Protein 3PPI (pdb70)

Sequence (1023 aa):
TIKQFEGASAIVSGGAGGLGEATVRRLHADGLGVVIADLAAEKGKALADELGNRAEFVSTNVTSEDSVLAAIEEAANQLGRLRYAVVAHGGFGVAQQRRIIVQRDGSPADDMGGFTKTIDLYLNGTYNVARLVAASIAAAEPRENGERGALVLTASIAGYEGQIGQTAYAAAKAGVIGLTIAAARDLSSAGIRVNTIAPGTMKTPIMESVGEEALAKFAANIPFPKRLGTPDEFADAAAFLLTNGYINGEVMRLDGAQRFTPKTIKQFEGASAIVSGGAGGLGEATVRRLHADGLGVVIADLAAEKGKALADELGNNRAEFVSTNVTSEDSVLAAIEEAANQLGRLRYAVVAHGGFGVAQRIIVQRDGSPADMGGFTKTIDLYLNGTYNVARLVAASIAAAEPRENGERGALVLTASIAGYEGQIGQTAYAAAKAGVIGLTIAAARDDLSSAGIRVNTIAPGTMKTPIMESVGEEALAKFAANIPFPKRLGTPDEFADAAAFLLTNGYINGEVMRLDGAQRFTPKTIKQFEGASAIVSGGAGGLGEATVRRLHADGLGVVIADLAAEKGKALADELGNRAEFVSTNVTSEDSVLAAIEEAANQLGRLRYAVVAHGGVAQRIVQRDGSSPADDMGGFTKTIDLYLNGTYNVARLVAASIAAAEPRENGERGALVLTASIAGYEGQIGQTAYAAAKAGVIGLTIAAARDLSSAGIRVNTIAPGTMKTPIMEEEALAKFAANIPFPKRLGTPDEFADAAAFLLTNGYINGEVMRLDGAQRFTPKTIKQFEGASAIVSGGAGGLGEATVRRLHADGLGVVIADLAAEKGKALADELGNRAEFVSTNVTSEDSVLAAIEEAANQLGRLRYAVVAHGGFGVAQQRIIVQRDGSPADDMGGFTKTIDLYLNGTYNVARLVAASIAAAEPRENGERGALVLTASIAGYEGQIGQTAYAAAKAGVIGLTIAAARDLSSAGIRVNTIAPGTMKTPIMESALAKFAANIPFPKRLGTPDEFADAAAFLLTNGYINGEVMRLDGAQRFTPK

B-factor: mean 21.84, std 10.0, range [6.29, 64.95]

Structure (mmCIF, N/CA/C/O backbone):
data_3PPI
#
_entry.id   3PPI
#
_cell.length_a   118.810
_cell.length_b   161.150
_cell.length_c   65.570
_cell.angle_alpha   90.00
_cell.angle_beta   90.00
_cell.angle_gamma   90.00
#
_symmetry.space_group_name_H-M   'P 21 21 2'
#
loop_
_entity.id
_entity.type
_entity.pdbx_description
1 polymer '3-hydroxyacyl-CoA dehydrogenase type-2'
2 non-polymer 'MAGNESIUM ION'
3 non-polymer GLYCEROL
4 water water
#
loop_
_atom_site.group_PDB
_atom_site.id
_atom_site.type_symbol
_atom_site.label_atom_id
_atom_site.label_alt_id
_atom_site.label_comp_id
_atom_site.label_asym_id
_atom_site.label_entity_id
_atom_site.label_seq_id
_atom_site.pdbx_PDB_ins_code
_atom_site.Cartn_x
_atom_site.Cartn_y
_atom_site.Cartn_z
_atom_site.occupancy
_atom_site.B_iso_or_equiv
_atom_site.auth_seq_id
_atom_site.auth_comp_id
_atom_site.auth_asym_id
_atom_site.auth_atom_id
_atom_site.pdbx_PDB_model_num
ATOM 1 N N . THR A 1 24 ? 8.072 -37.474 -4.654 1.00 48.97 2 THR A N 1
ATOM 2 C CA . THR A 1 24 ? 8.949 -36.276 -4.639 1.00 48.21 2 THR A CA 1
ATOM 3 C C . THR A 1 24 ? 10.331 -36.665 -5.129 1.00 47.44 2 THR A C 1
ATOM 4 O O . THR A 1 24 ? 10.885 -37.681 -4.709 1.00 48.20 2 THR A O 1
ATOM 8 N N . ILE A 1 25 ? 10.894 -35.844 -6.003 1.00 46.08 3 ILE A N 1
ATOM 9 C CA . ILE A 1 25 ? 12.200 -36.139 -6.563 1.00 45.12 3 ILE A CA 1
ATOM 10 C C . ILE A 1 25 ? 13.268 -35.946 -5.488 1.00 44.39 3 ILE A C 1
ATOM 11 O O . ILE A 1 25 ? 13.110 -35.129 -4.588 1.00 44.81 3 ILE A O 1
ATOM 16 N N . LYS A 1 26 ? 14.339 -36.721 -5.575 1.00 43.38 4 LYS A N 1
ATOM 17 C CA . LYS A 1 26 ? 15.376 -36.736 -4.539 1.00 43.01 4 LYS A CA 1
ATOM 18 C C . LYS A 1 26 ? 15.957 -35.337 -4.238 1.00 41.43 4 LYS A C 1
ATOM 19 O O . LYS A 1 26 ? 16.158 -34.990 -3.073 1.00 42.14 4 LYS A O 1
ATOM 21 N N . GLN A 1 27 ? 16.204 -34.537 -5.276 1.00 38.90 5 GLN A N 1
ATOM 22 C CA . GLN A 1 27 ? 16.704 -33.169 -5.086 1.00 37.38 5 GLN A CA 1
ATOM 23 C C . GLN A 1 27 ? 15.828 -32.384 -4.084 1.00 35.79 5 GLN A C 1
ATOM 24 O O . GLN A 1 27 ? 16.340 -31.605 -3.284 1.00 36.23 5 GLN A O 1
ATOM 30 N N . PHE A 1 28 ? 14.515 -32.595 -4.123 1.00 33.40 6 PHE A N 1
ATOM 31 C CA . PHE A 1 28 ? 13.583 -31.740 -3.387 1.00 31.61 6 PHE A CA 1
ATOM 32 C C . PHE A 1 28 ? 13.138 -32.259 -2.020 1.00 31.88 6 PHE A C 1
ATOM 33 O O . PHE A 1 28 ? 12.456 -31.539 -1.292 1.00 31.56 6 PHE A O 1
ATOM 41 N N . GLU A 1 29 ? 13.525 -33.481 -1.663 1.00 31.45 7 GLU A N 1
ATOM 42 C CA . GLU A 1 29 ? 13.107 -34.075 -0.390 1.00 32.13 7 GLU A CA 1
ATOM 43 C C . GLU A 1 29 ? 13.555 -33.199 0.785 1.00 31.47 7 GLU A C 1
ATOM 44 O O . GLU A 1 29 ? 14.724 -32.840 0.904 1.00 31.36 7 GLU A O 1
ATOM 46 N N . GLY A 1 30 ? 12.596 -32.802 1.605 1.00 31.22 8 GLY A N 1
ATOM 47 C CA . GLY A 1 30 ? 12.870 -32.018 2.811 1.00 31.14 8 GLY A CA 1
ATOM 48 C C . GLY A 1 30 ? 13.201 -30.554 2.554 1.00 29.40 8 GLY A C 1
ATOM 49 O O . GLY A 1 30 ? 13.507 -29.823 3.482 1.00 29.29 8 GLY A O 1
ATOM 50 N N . ALA A 1 31 ? 13.105 -30.116 1.308 1.00 27.43 9 ALA A N 1
ATOM 51 C CA . ALA A 1 31 ? 13.575 -28.776 0.931 1.00 26.58 9 ALA A CA 1
ATOM 52 C C . ALA A 1 31 ? 12.432 -27.782 0.725 1.00 26.30 9 ALA A C 1
ATOM 53 O O . ALA A 1 31 ? 11.270 -28.165 0.535 1.00 26.57 9 ALA A O 1
ATOM 55 N N . SER A 1 32 ? 12.790 -26.500 0.767 1.00 25.58 10 SER A N 1
ATOM 56 C CA . SER A 1 32 ? 11.865 -25.415 0.480 1.00 24.77 10 SER A CA 1
ATOM 57 C C . SER A 1 32 ? 12.474 -24.402 -0.488 1.00 23.43 10 SER A C 1
ATOM 58 O O . SER A 1 32 ? 13.697 -24.373 -0.709 1.00 21.68 10 SER A O 1
ATOM 61 N N . ALA A 1 33 ? 11.595 -23.572 -1.043 1.00 22.70 11 ALA A N 1
ATOM 62 C CA . ALA A 1 33 ? 11.938 -22.609 -2.074 1.00 21.74 11 ALA A CA 1
ATOM 63 C C . ALA A 1 33 ? 11.176 -21.308 -1.836 1.00 22.32 11 ALA A C 1
ATOM 64 O O . ALA A 1 33 ? 10.089 -21.312 -1.240 1.00 23.54 11 ALA A O 1
ATOM 66 N N . ILE A 1 34 ? 11.757 -20.203 -2.288 1.00 22.29 12 ILE A N 1
ATOM 67 C CA . ILE A 1 34 ? 11.084 -18.894 -2.310 1.00 22.49 12 ILE A CA 1
ATOM 68 C C . ILE A 1 34 ? 10.931 -18.468 -3.768 1.00 21.54 12 ILE A C 1
ATOM 69 O O . ILE A 1 34 ? 11.892 -18.535 -4.544 1.00 21.37 12 ILE A O 1
ATOM 74 N N . VAL A 1 35 ? 9.741 -18.027 -4.150 1.00 21.13 13 VAL A N 1
ATOM 75 C CA . VAL A 1 35 ? 9.547 -17.461 -5.480 1.00 20.12 13 VAL A CA 1
ATOM 76 C C . VAL A 1 35 ? 9.134 -16.015 -5.346 1.00 20.54 13 VAL A C 1
ATOM 77 O O . VAL A 1 35 ? 8.047 -15.731 -4.816 1.00 21.09 13 VAL A O 1
ATOM 81 N N . SER A 1 36 ? 10.001 -15.096 -5.780 1.00 20.33 14 SER A N 1
ATOM 82 C CA . SER A 1 36 ? 9.633 -13.677 -5.817 1.00 21.08 14 SER A CA 1
ATOM 83 C C . SER A 1 36 ? 8.689 -13.460 -6.995 1.00 21.25 14 SER A C 1
ATOM 84 O O . SER A 1 36 ? 8.788 -14.134 -8.008 1.00 21.28 14 SER A O 1
ATOM 87 N N . GLY A 1 37 ? 7.740 -12.541 -6.843 1.00 22.40 15 GLY A N 1
ATOM 88 C CA . GLY A 1 37 ? 6.627 -12.415 -7.785 1.00 22.24 15 GLY A CA 1
ATOM 89 C C . GLY A 1 37 ? 5.719 -13.636 -7.832 1.00 22.99 15 GLY A C 1
ATOM 90 O O . GLY A 1 37 ? 5.059 -13.890 -8.848 1.00 23.54 15 GLY A O 1
ATOM 91 N N . GLY A 1 38 ? 5.648 -14.379 -6.729 1.00 23.27 16 GLY A N 1
ATOM 92 C CA . GLY A 1 38 ? 4.966 -15.670 -6.716 1.00 23.98 16 GLY A CA 1
ATOM 93 C C . GLY A 1 38 ? 3.448 -15.618 -6.791 1.00 25.00 16 GLY A C 1
ATOM 94 O O . GLY A 1 38 ? 2.821 -16.632 -7.042 1.00 25.42 16 GLY A O 1
ATOM 95 N N . ALA A 1 39 ? 2.860 -14.439 -6.597 1.00 26.05 17 ALA A N 1
ATOM 96 C CA . ALA A 1 39 ? 1.404 -14.288 -6.522 1.00 27.67 17 ALA A CA 1
ATOM 97 C C . ALA A 1 39 ? 0.706 -14.301 -7.872 1.00 27.84 17 ALA A C 1
ATOM 98 O O . ALA A 1 39 ? -0.492 -14.492 -7.918 1.00 30.18 17 ALA A O 1
ATOM 100 N N . GLY A 1 40 ? 1.429 -14.092 -8.963 1.00 26.58 18 GLY A N 1
ATOM 101 C CA . GLY A 1 40 ? 0.809 -14.136 -10.285 1.00 25.84 18 GLY A CA 1
ATOM 102 C C . GLY A 1 40 ? 1.782 -14.387 -11.420 1.00 23.88 18 GLY A C 1
ATOM 103 O O . GLY A 1 40 ? 2.980 -14.404 -11.221 1.00 22.77 18 GLY A O 1
ATOM 104 N N . GLY A 1 41 ? 1.237 -14.604 -12.611 1.00 23.33 19 GLY A N 1
ATOM 105 C CA . GLY A 1 41 ? 2.016 -14.685 -13.833 1.00 22.03 19 GLY A CA 1
ATOM 106 C C . GLY A 1 41 ? 3.047 -15.800 -13.808 1.00 21.15 19 GLY A C 1
ATOM 107 O O . GLY A 1 41 ? 2.745 -16.932 -13.437 1.00 20.86 19 GLY A O 1
ATOM 108 N N . LEU A 1 42 ? 4.273 -15.465 -14.188 1.00 20.09 20 LEU A N 1
ATOM 109 C CA . LEU A 1 42 ? 5.334 -16.449 -14.281 1.00 19.53 20 LEU A CA 1
ATOM 110 C C . LEU A 1 42 ? 5.641 -17.050 -12.908 1.00 19.82 20 LEU A C 1
ATOM 111 O O . LEU A 1 42 ? 5.868 -18.244 -12.777 1.00 19.34 20 LEU A O 1
ATOM 116 N N . GLY A 1 43 ? 5.673 -16.197 -11.890 1.00 20.61 21 GLY A N 1
ATOM 117 C CA . GLY A 1 43 ? 5.957 -16.637 -10.530 1.00 21.05 21 GLY A CA 1
ATOM 118 C C . GLY A 1 43 ? 4.914 -17.598 -9.983 1.00 21.47 21 GLY A C 1
ATOM 119 O O . GLY A 1 43 ? 5.264 -18.588 -9.352 1.00 21.33 21 GLY A O 1
ATOM 120 N N . GLU A 1 44 ? 3.635 -17.313 -10.224 1.00 21.96 22 GLU A N 1
ATOM 121 C CA . GLU A 1 44 ? 2.574 -18.222 -9.795 1.00 22.64 22 GLU A CA 1
ATOM 122 C C . GLU A 1 44 ? 2.763 -19.609 -10.410 1.00 22.06 22 GLU A C 1
ATOM 123 O O . GLU A 1 44 ? 2.658 -20.623 -9.710 1.00 23.03 22 GLU A O 1
ATOM 129 N N . ALA A 1 45 ? 3.044 -19.662 -11.707 1.00 20.78 23 ALA A N 1
ATOM 130 C CA . ALA A 1 45 ? 3.198 -20.955 -12.378 1.00 20.30 23 ALA A CA 1
ATOM 131 C C . ALA A 1 45 ? 4.393 -21.727 -11.785 1.00 19.62 23 ALA A C 1
ATOM 132 O O . ALA A 1 45 ? 4.358 -22.960 -11.636 1.00 19.40 23 ALA A O 1
ATOM 134 N N . THR A 1 46 ? 5.433 -20.987 -11.420 1.00 18.11 24 THR A N 1
ATOM 135 C CA . THR A 1 46 ? 6.614 -21.573 -10.800 1.00 18.14 24 THR A CA 1
ATOM 136 C C . THR A 1 46 ? 6.246 -22.128 -9.429 1.00 19.14 24 THR A C 1
ATOM 137 O O . THR A 1 46 ? 6.568 -23.265 -9.124 1.00 19.46 24 THR A O 1
ATOM 141 N N . VAL A 1 47 ? 5.536 -21.337 -8.626 1.00 19.98 25 VAL A N 1
ATOM 142 C CA . VAL A 1 47 ? 5.066 -21.816 -7.328 1.00 20.99 25 VAL A CA 1
ATOM 143 C C . VAL A 1 47 ? 4.271 -23.126 -7.467 1.00 21.87 25 VAL A C 1
ATOM 144 O O . VAL A 1 47 ? 4.562 -24.115 -6.777 1.00 22.48 25 VAL A O 1
ATOM 148 N N . ARG A 1 48 ? 3.284 -23.126 -8.358 1.00 22.52 26 ARG A N 1
ATOM 149 C CA . ARG A 1 48 ? 2.434 -24.298 -8.561 1.00 23.55 26 ARG A CA 1
ATOM 150 C C . ARG A 1 48 ? 3.280 -25.522 -8.940 1.00 23.12 26 ARG A C 1
ATOM 151 O O . ARG A 1 48 ? 3.065 -26.613 -8.420 1.00 23.72 26 ARG A O 1
ATOM 159 N N . ARG A 1 49 ? 4.230 -25.328 -9.847 1.00 22.16 27 ARG A N 1
ATOM 160 C CA . ARG A 1 49 ? 5.110 -26.405 -10.311 1.00 21.89 27 ARG A CA 1
ATOM 161 C C . ARG A 1 49 ? 6.004 -26.928 -9.193 1.00 21.99 27 ARG A C 1
ATOM 162 O O . ARG A 1 49 ? 6.100 -28.132 -8.983 1.00 21.43 27 ARG A O 1
ATOM 170 N N . LEU A 1 50 ? 6.690 -26.026 -8.499 1.00 22.02 28 LEU A N 1
ATOM 171 C CA . LEU A 1 50 ? 7.610 -26.464 -7.449 1.00 22.60 28 LEU A CA 1
ATOM 172 C C . LEU A 1 50 ? 6.853 -27.140 -6.295 1.00 24.44 28 LEU A C 1
ATOM 173 O O . LEU A 1 50 ? 7.322 -28.129 -5.744 1.00 25.03 28 LEU A O 1
ATOM 178 N N . HIS A 1 51 ? 5.671 -26.622 -5.966 1.00 25.67 29 HIS A N 1
ATOM 179 C CA . HIS A 1 51 ? 4.816 -27.216 -4.948 1.00 26.83 29 HIS A CA 1
ATOM 180 C C . HIS A 1 51 ? 4.370 -28.635 -5.354 1.00 27.69 29 HIS A C 1
ATOM 181 O O . HIS A 1 51 ? 4.467 -29.572 -4.559 1.00 28.02 29 HIS A O 1
ATOM 188 N N . ALA A 1 52 ? 3.901 -28.793 -6.593 1.00 27.48 30 ALA A N 1
ATOM 189 C CA . ALA A 1 52 ? 3.535 -30.113 -7.117 1.00 28.12 30 ALA A CA 1
ATOM 190 C C . ALA A 1 52 ? 4.722 -31.089 -7.148 1.00 27.93 30 ALA A C 1
ATOM 191 O O . ALA A 1 52 ? 4.536 -32.288 -6.990 1.00 27.02 30 ALA A O 1
ATOM 193 N N . ASP A 1 53 ? 5.937 -30.570 -7.337 1.00 27.34 31 ASP A N 1
ATOM 194 C CA . ASP A 1 53 ? 7.140 -31.420 -7.335 1.00 27.46 31 ASP A CA 1
ATOM 195 C C . ASP A 1 53 ? 7.654 -31.798 -5.947 1.00 27.69 31 ASP A C 1
ATOM 196 O O . ASP A 1 53 ? 8.677 -32.485 -5.839 1.00 28.15 31 ASP A O 1
ATOM 201 N N . GLY A 1 54 ? 6.991 -31.327 -4.901 1.00 27.94 32 GLY A N 1
ATOM 202 C CA . GLY A 1 54 ? 7.297 -31.772 -3.543 1.00 28.75 32 GLY A CA 1
ATOM 203 C C . GLY A 1 54 ? 7.998 -30.759 -2.656 1.00 28.26 32 GLY A C 1
ATOM 204 O O . GLY A 1 54 ? 8.298 -31.066 -1.510 1.00 29.02 32 GLY A O 1
ATOM 205 N N . LEU A 1 55 ? 8.262 -29.555 -3.168 1.00 26.95 33 LEU A N 1
ATOM 206 C CA . LEU A 1 55 ? 8.901 -28.501 -2.351 1.00 26.74 33 LEU A CA 1
ATOM 207 C C . LEU A 1 55 ? 7.883 -27.757 -1.489 1.00 26.97 33 LEU A C 1
ATOM 208 O O . LEU A 1 55 ? 6.739 -27.581 -1.886 1.00 27.15 33 LEU A O 1
ATOM 213 N N . GLY A 1 56 ? 8.310 -27.327 -0.307 1.00 27.41 34 GLY A N 1
ATOM 214 C CA . GLY A 1 56 ? 7.588 -26.299 0.438 1.00 27.29 34 GLY A CA 1
ATOM 215 C C . GLY A 1 56 ? 7.940 -24.996 -0.261 1.00 26.30 34 GLY A C 1
ATOM 216 O O . GLY A 1 56 ? 9.092 -24.812 -0.653 1.00 25.58 34 GLY A O 1
ATOM 217 N N . VAL A 1 57 ? 6.964 -24.105 -0.446 1.00 26.16 35 VAL A N 1
ATOM 218 C CA . VAL A 1 57 ? 7.173 -22.879 -1.213 1.00 25.40 35 VAL A CA 1
ATOM 219 C C . VAL A 1 57 ? 6.663 -21.631 -0.503 1.00 26.37 35 VAL A C 1
ATOM 220 O O . VAL A 1 57 ? 5.549 -21.612 0.040 1.00 27.63 35 VAL A O 1
ATOM 224 N N . VAL A 1 58 ? 7.491 -20.588 -0.497 1.00 26.05 36 VAL A N 1
ATOM 225 C CA . VAL A 1 58 ? 7.081 -19.287 -0.014 1.00 25.91 36 VAL A CA 1
ATOM 226 C C . VAL A 1 58 ? 6.755 -18.413 -1.211 1.00 25.48 36 VAL A C 1
ATOM 227 O O . VAL A 1 58 ? 7.573 -18.253 -2.119 1.00 24.16 36 VAL A O 1
ATOM 231 N N . ILE A 1 59 ? 5.524 -17.911 -1.230 1.00 26.17 37 ILE A N 1
ATOM 232 C CA . ILE A 1 59 ? 5.064 -16.972 -2.228 1.00 26.14 37 ILE A CA 1
ATOM 233 C C . ILE A 1 59 ? 5.458 -15.588 -1.711 1.00 26.48 37 ILE A C 1
ATOM 234 O O . ILE A 1 59 ? 4.842 -15.083 -0.782 1.00 27.92 37 ILE A O 1
ATOM 239 N N . ALA A 1 60 ? 6.516 -15.023 -2.278 1.00 25.72 38 ALA A N 1
ATOM 240 C CA . ALA A 1 60 ? 7.062 -13.736 -1.866 1.00 26.12 38 ALA A CA 1
ATOM 241 C C . ALA A 1 60 ? 6.588 -12.676 -2.838 1.00 26.21 38 ALA A C 1
ATOM 242 O O . ALA A 1 60 ? 7.073 -12.597 -3.971 1.00 25.74 38 ALA A O 1
ATOM 244 N N . ASP A 1 61 ? 5.640 -11.860 -2.402 1.00 27.09 39 ASP A N 1
ATOM 245 C CA . ASP A 1 61 ? 5.015 -10.890 -3.284 1.00 27.76 39 ASP A CA 1
ATOM 246 C C . ASP A 1 61 ? 4.386 -9.763 -2.453 1.00 29.03 39 ASP A C 1
ATOM 247 O O . ASP A 1 61 ? 4.181 -9.924 -1.253 1.00 29.45 39 ASP A O 1
ATOM 252 N N . LEU A 1 62 ? 4.109 -8.625 -3.089 1.00 29.84 40 LEU A N 1
ATOM 253 C CA . LEU A 1 62 ? 3.378 -7.534 -2.446 1.00 31.63 40 LEU A CA 1
ATOM 254 C C . LEU A 1 62 ? 1.867 -7.638 -2.693 1.00 32.62 40 LEU A C 1
ATOM 255 O O . LEU A 1 62 ? 1.087 -7.010 -1.987 1.00 33.12 40 LEU A O 1
ATOM 260 N N . ALA A 1 63 ? 1.461 -8.423 -3.693 1.00 32.73 41 ALA A N 1
ATOM 261 C CA . ALA A 1 63 ? 0.035 -8.665 -3.977 1.00 33.61 41 ALA A CA 1
ATOM 262 C C . ALA A 1 63 ? -0.577 -9.594 -2.930 1.00 35.02 41 ALA A C 1
ATOM 263 O O . ALA A 1 63 ? -0.639 -10.818 -3.126 1.00 34.57 41 ALA A O 1
ATOM 265 N N . ALA A 1 64 ? -1.038 -9.002 -1.825 1.00 36.28 42 ALA A N 1
ATOM 266 C CA . ALA A 1 64 ? -1.479 -9.749 -0.640 1.00 37.67 42 ALA A CA 1
ATOM 267 C C . ALA A 1 64 ? -2.703 -10.655 -0.851 1.00 38.91 42 ALA A C 1
ATOM 268 O O . ALA A 1 64 ? -2.717 -11.793 -0.368 1.00 39.71 42 ALA A O 1
ATOM 270 N N . GLU A 1 65 ? -3.713 -10.174 -1.573 1.00 39.76 43 GLU A N 1
ATOM 271 C CA . GLU A 1 65 ? -4.962 -10.938 -1.773 1.00 40.62 43 GLU A CA 1
ATOM 272 C C . GLU A 1 65 ? -4.732 -12.129 -2.712 1.00 39.91 43 GLU A C 1
ATOM 273 O O . GLU A 1 65 ? -5.113 -13.258 -2.406 1.00 40.29 43 GLU A O 1
ATOM 275 N N . LYS A 1 66 ? -4.103 -11.871 -3.852 1.00 39.12 44 LYS A N 1
ATOM 276 C CA . LYS A 1 66 ? -3.743 -12.942 -4.779 1.00 38.42 44 LYS A CA 1
ATOM 277 C C . LYS A 1 66 ? -2.800 -13.973 -4.148 1.00 37.05 44 LYS A C 1
ATOM 278 O O . LYS A 1 66 ? -3.008 -15.181 -4.292 1.00 36.39 44 LYS A O 1
ATOM 284 N N . GLY A 1 67 ? -1.773 -13.484 -3.455 1.00 35.78 45 GLY A N 1
ATOM 285 C CA . GLY A 1 67 ? -0.787 -14.340 -2.794 1.00 34.82 45 GLY A CA 1
ATOM 286 C C . GLY A 1 67 ? -1.376 -15.222 -1.708 1.00 35.57 45 GLY A C 1
ATOM 287 O O . GLY A 1 67 ? -1.070 -16.420 -1.651 1.00 34.74 45 GLY A O 1
ATOM 288 N N . LYS A 1 68 ? -2.229 -14.638 -0.854 1.00 35.83 46 LYS A N 1
ATOM 289 C CA . LYS A 1 68 ? -2.873 -15.388 0.226 1.00 36.92 46 LYS A CA 1
ATOM 290 C C . LYS A 1 68 ? -3.812 -16.430 -0.354 1.00 36.96 46 LYS A C 1
ATOM 291 O O . LYS A 1 68 ? -3.866 -17.560 0.128 1.00 37.47 46 LYS A O 1
ATOM 293 N N . ALA A 1 69 ? -4.559 -16.025 -1.380 1.00 36.73 47 ALA A N 1
ATOM 294 C CA . ALA A 1 69 ? -5.477 -16.911 -2.095 1.00 36.76 47 ALA A CA 1
ATOM 295 C C . ALA A 1 69 ? -4.732 -18.114 -2.676 1.00 35.48 47 ALA A C 1
ATOM 296 O O . ALA A 1 69 ? -5.178 -19.245 -2.549 1.00 35.60 47 ALA A O 1
ATOM 298 N N . LEU A 1 70 ? -3.587 -17.865 -3.305 1.00 33.81 48 LEU A N 1
ATOM 299 C CA . LEU A 1 70 ? -2.796 -18.949 -3.874 1.00 32.69 48 LEU A CA 1
ATOM 300 C C . LEU A 1 70 ? -2.254 -19.875 -2.781 1.00 32.96 48 LEU A C 1
ATOM 301 O O . LEU A 1 70 ? -2.287 -21.096 -2.927 1.00 31.99 48 LEU A O 1
ATOM 306 N N . ALA A 1 71 ? -1.747 -19.294 -1.698 1.00 33.41 49 ALA A N 1
ATOM 307 C CA . ALA A 1 71 ? -1.236 -20.087 -0.579 1.00 34.36 49 ALA A CA 1
ATOM 308 C C . ALA A 1 71 ? -2.337 -20.954 0.056 1.00 36.09 49 ALA A C 1
ATOM 309 O O . ALA A 1 71 ? -2.098 -22.123 0.406 1.00 35.74 49 ALA A O 1
ATOM 311 N N . ASP A 1 72 ? -3.535 -20.383 0.193 1.00 37.65 50 ASP A N 1
ATOM 312 C CA . ASP A 1 72 ? -4.683 -21.116 0.744 1.00 39.68 50 ASP A CA 1
ATOM 313 C C . ASP A 1 72 ? -5.104 -22.247 -0.189 1.00 39.69 50 ASP A C 1
ATOM 314 O O . ASP A 1 72 ? -5.328 -23.369 0.258 1.00 40.39 50 ASP A O 1
ATOM 319 N N . GLU A 1 73 ? -5.197 -21.956 -1.485 1.00 39.20 51 GLU A N 1
ATOM 320 C CA . GLU A 1 73 ? -5.556 -22.968 -2.481 1.00 39.05 51 GLU A CA 1
ATOM 321 C C . GLU A 1 73 ? -4.607 -24.161 -2.445 1.00 38.49 51 GLU A C 1
ATOM 322 O O . GLU A 1 73 ? -5.044 -25.292 -2.596 1.00 38.67 51 GLU A O 1
ATOM 328 N N . LEU A 1 74 ? -3.306 -23.911 -2.280 1.00 37.44 52 LEU A N 1
ATOM 329 C CA . LEU A 1 74 ? -2.313 -24.990 -2.356 1.00 36.75 52 LEU A CA 1
ATOM 330 C C . LEU A 1 74 ? -2.168 -25.789 -1.056 1.00 37.83 52 LEU A C 1
ATOM 331 O O . LEU A 1 74 ? -1.735 -26.940 -1.090 1.00 37.78 52 LEU A O 1
ATOM 336 N N . GLY A 1 75 ? -2.518 -25.188 0.077 1.00 38.95 53 GLY A N 1
ATOM 337 C CA . GLY A 1 75 ? -2.489 -25.889 1.366 1.00 40.08 53 GLY A CA 1
ATOM 338 C C . GLY A 1 75 ? -1.248 -25.601 2.197 1.00 40.42 53 GLY A C 1
ATOM 339 O O . GLY A 1 75 ? -0.551 -24.601 1.981 1.00 39.08 53 GLY A O 1
ATOM 340 N N . ASN A 1 76 ? -0.958 -26.497 3.135 1.00 41.36 54 ASN A N 1
ATOM 341 C CA . ASN A 1 76 ? -0.007 -26.204 4.223 1.00 42.39 54 ASN A CA 1
ATOM 342 C C . ASN A 1 76 ? 1.486 -26.220 3.869 1.00 40.80 54 ASN A C 1
ATOM 343 O O . ASN A 1 76 ? 2.309 -25.835 4.704 1.00 41.69 54 ASN A O 1
ATOM 348 N N . ARG A 1 77 ? 1.834 -26.651 2.657 1.00 38.62 55 ARG A N 1
ATOM 349 C CA . ARG A 1 77 ? 3.218 -26.592 2.188 1.00 36.73 55 ARG A CA 1
ATOM 350 C C . ARG A 1 77 ? 3.467 -25.329 1.349 1.00 34.75 55 ARG A C 1
ATOM 351 O O . ARG A 1 77 ? 4.535 -25.186 0.749 1.00 32.91 55 ARG A O 1
ATOM 359 N N . ALA A 1 78 ? 2.488 -24.420 1.317 1.00 34.39 56 ALA A N 1
ATOM 360 C CA . ALA A 1 78 ? 2.603 -23.141 0.594 1.00 33.32 56 ALA A CA 1
ATOM 361 C C . ALA A 1 78 ? 2.196 -21.989 1.509 1.00 33.76 56 ALA A C 1
ATOM 362 O O . ALA A 1 78 ? 1.104 -22.016 2.063 1.00 34.52 56 ALA A O 1
ATOM 364 N N . GLU A 1 79 ? 3.064 -20.987 1.650 1.00 32.74 57 GLU A N 1
ATOM 365 C CA . GLU A 1 79 ? 2.796 -19.830 2.505 1.00 33.80 57 GLU A CA 1
ATOM 366 C C . GLU A 1 79 ? 3.022 -18.527 1.763 1.00 32.40 57 GLU A C 1
ATOM 367 O O . GLU A 1 79 ? 4.039 -18.373 1.075 1.00 30.94 57 GLU A O 1
ATOM 373 N N . PHE A 1 80 ? 2.106 -17.582 1.947 1.00 32.10 58 PHE A N 1
ATOM 374 C CA . PHE A 1 80 ? 2.290 -16.232 1.448 1.00 31.75 58 PHE A CA 1
ATOM 375 C C . PHE A 1 80 ? 3.059 -15.379 2.444 1.00 31.97 58 PHE A C 1
ATOM 376 O O . PHE A 1 80 ? 2.674 -15.278 3.597 1.00 33.14 58 PHE A O 1
ATOM 384 N N . VAL A 1 81 ? 4.148 -14.765 2.010 1.00 31.12 59 VAL A N 1
ATOM 385 C CA . VAL A 1 81 ? 4.795 -13.740 2.820 1.00 31.55 59 VAL A CA 1
ATOM 386 C C . VAL A 1 81 ? 4.868 -12.446 2.012 1.00 31.09 59 VAL A C 1
ATOM 387 O O . VAL A 1 81 ? 5.398 -12.427 0.892 1.00 29.87 59 VAL A O 1
ATOM 391 N N . SER A 1 82 ? 4.319 -11.370 2.573 1.00 31.76 60 SER A N 1
ATOM 392 C CA . SER A 1 82 ? 4.355 -10.061 1.935 1.00 31.84 60 SER A CA 1
ATOM 393 C C . SER A 1 82 ? 5.802 -9.606 1.886 1.00 31.09 60 SER A C 1
ATOM 394 O O . SER A 1 82 ? 6.430 -9.404 2.927 1.00 31.33 60 SER A O 1
ATOM 397 N N . THR A 1 83 ? 6.338 -9.482 0.672 1.00 30.33 61 THR A N 1
ATOM 398 C CA . THR A 1 83 ? 7.773 -9.227 0.484 1.00 29.44 61 THR A CA 1
ATOM 399 C C . THR A 1 83 ? 8.064 -8.130 -0.526 1.00 28.46 61 THR A C 1
ATOM 400 O O . THR A 1 83 ? 7.669 -8.214 -1.678 1.00 27.93 61 THR A O 1
ATOM 404 N N . ASN A 1 84 ? 8.772 -7.109 -0.062 1.00 28.60 62 ASN A N 1
ATOM 405 C CA . ASN A 1 84 ? 9.356 -6.084 -0.898 1.00 27.47 62 ASN A CA 1
ATOM 406 C C . ASN A 1 84 ? 10.802 -6.504 -1.146 1.00 26.65 62 ASN A C 1
ATOM 407 O O . ASN A 1 84 ? 11.615 -6.507 -0.213 1.00 25.91 62 ASN A O 1
ATOM 412 N N . VAL A 1 85 ? 11.122 -6.842 -2.401 1.00 25.55 63 VAL A N 1
ATOM 413 C CA . VAL A 1 85 ? 12.428 -7.415 -2.734 1.00 24.76 63 VAL A CA 1
ATOM 414 C C . VAL A 1 85 ? 13.607 -6.476 -2.486 1.00 24.25 63 VAL A C 1
ATOM 415 O O . VAL A 1 85 ? 14.736 -6.948 -2.365 1.00 23.63 63 VAL A O 1
ATOM 419 N N . THR A 1 86 ? 13.346 -5.170 -2.397 1.00 24.80 64 THR A N 1
ATOM 420 C CA . THR A 1 86 ? 14.394 -4.185 -2.091 1.00 25.20 64 THR A CA 1
ATOM 421 C C . THR A 1 86 ? 14.620 -3.967 -0.581 1.00 26.18 64 THR A C 1
ATOM 422 O O . THR A 1 86 ? 15.503 -3.204 -0.190 1.00 27.16 64 THR A O 1
ATOM 426 N N . SER A 1 87 ? 13.830 -4.625 0.264 1.00 26.23 65 SER A N 1
ATOM 427 C CA . SER A 1 87 ? 13.968 -4.483 1.722 1.00 27.38 65 SER A CA 1
ATOM 428 C C . SER A 1 87 ? 14.619 -5.723 2.350 1.00 26.90 65 SER A C 1
ATOM 429 O O . SER A 1 87 ? 14.080 -6.822 2.257 1.00 26.29 65 SER A O 1
ATOM 432 N N . GLU A 1 88 ? 15.769 -5.540 2.993 1.00 27.14 66 GLU A N 1
ATOM 433 C CA . GLU A 1 88 ? 16.450 -6.652 3.675 1.00 27.77 66 GLU A CA 1
ATOM 434 C C . GLU A 1 88 ? 15.547 -7.330 4.705 1.00 28.73 66 GLU A C 1
ATOM 435 O O . GLU A 1 88 ? 15.419 -8.559 4.708 1.00 27.39 66 GLU A O 1
ATOM 441 N N . ASP A 1 89 ? 14.909 -6.526 5.561 1.00 29.84 67 ASP A N 1
ATOM 442 C CA . ASP A 1 89 ? 14.014 -7.050 6.602 1.00 31.86 67 ASP A CA 1
ATOM 443 C C . ASP A 1 89 ? 12.947 -7.963 6.028 1.00 30.89 67 ASP A C 1
ATOM 444 O O . ASP A 1 89 ? 12.653 -9.016 6.575 1.00 30.97 67 ASP A O 1
ATOM 449 N N . SER A 1 90 ? 12.340 -7.510 4.945 1.00 29.82 68 SER A N 1
ATOM 450 C CA . SER A 1 90 ? 11.219 -8.197 4.331 1.00 29.86 68 SER A CA 1
ATOM 451 C C . SER A 1 90 ? 11.651 -9.530 3.710 1.00 28.30 68 SER A C 1
ATOM 452 O O . SER A 1 90 ? 10.965 -10.547 3.844 1.00 28.28 68 SER A O 1
ATOM 455 N N . VAL A 1 91 ? 12.796 -9.529 3.035 1.00 26.45 69 VAL A N 1
ATOM 456 C CA . VAL A 1 91 ? 13.339 -10.763 2.469 1.00 25.15 69 VAL A CA 1
ATOM 457 C C . VAL A 1 91 ? 13.797 -11.737 3.569 1.00 25.94 69 VAL A C 1
ATOM 458 O O . VAL A 1 91 ? 13.584 -12.947 3.466 1.00 25.30 69 VAL A O 1
ATOM 462 N N . LEU A 1 92 ? 14.403 -11.207 4.627 1.00 27.16 70 LEU A N 1
ATOM 463 C CA . LEU A 1 92 ? 14.814 -12.042 5.759 1.00 27.99 70 LEU A CA 1
ATOM 464 C C . LEU A 1 92 ? 13.615 -12.758 6.399 1.00 29.29 70 LEU A C 1
ATOM 465 O O . LEU A 1 92 ? 13.747 -13.901 6.829 1.00 29.37 70 LEU A O 1
ATOM 470 N N . ALA A 1 93 ? 12.456 -12.089 6.439 1.00 29.97 71 ALA A N 1
ATOM 471 C CA . ALA A 1 93 ? 11.223 -12.709 6.919 1.00 31.07 71 ALA A CA 1
ATOM 472 C C . ALA A 1 93 ? 10.749 -13.822 5.981 1.00 30.41 71 ALA A C 1
ATOM 473 O O . ALA A 1 93 ? 10.249 -14.847 6.438 1.00 31.29 71 ALA A O 1
ATOM 475 N N . ALA A 1 94 ? 10.889 -13.623 4.675 1.00 29.30 72 ALA A N 1
ATOM 476 C CA . ALA A 1 94 ? 10.522 -14.668 3.722 1.00 28.90 72 ALA A CA 1
ATOM 477 C C . ALA A 1 94 ? 11.424 -15.899 3.897 1.00 28.75 72 ALA A C 1
ATOM 478 O O . ALA A 1 94 ? 10.967 -17.022 3.787 1.00 29.08 72 ALA A O 1
ATOM 480 N N . ILE A 1 95 ? 12.698 -15.666 4.197 1.00 28.67 73 ILE A N 1
ATOM 481 C CA . ILE A 1 95 ? 13.660 -16.735 4.447 1.00 28.82 73 ILE A CA 1
ATOM 482 C C . ILE A 1 95 ? 13.327 -17.539 5.711 1.00 30.94 73 ILE A C 1
ATOM 483 O O . ILE A 1 95 ? 13.411 -18.778 5.699 1.00 30.81 73 ILE A O 1
ATOM 488 N N . GLU A 1 96 ? 12.934 -16.851 6.785 1.00 32.68 74 GLU A N 1
ATOM 489 C CA A GLU A 1 96 ? 12.555 -17.534 8.022 0.50 34.42 74 GLU A CA 1
ATOM 490 C CA B GLU A 1 96 ? 12.548 -17.527 8.026 0.50 34.51 74 GLU A CA 1
ATOM 491 C C . GLU A 1 96 ? 11.303 -18.387 7.799 1.00 34.60 74 GLU A C 1
ATOM 492 O O . GLU A 1 96 ? 11.218 -19.501 8.298 1.00 35.83 74 GLU A O 1
ATOM 503 N N . ALA A 1 97 ? 10.340 -17.869 7.040 1.00 33.73 75 ALA A N 1
ATOM 504 C CA . ALA A 1 97 ? 9.132 -18.629 6.708 1.00 33.80 75 ALA A CA 1
ATOM 505 C C . ALA A 1 97 ? 9.461 -19.896 5.888 1.00 33.12 75 ALA A C 1
ATOM 506 O O . ALA A 1 97 ? 8.999 -20.988 6.211 1.00 33.75 75 ALA A O 1
ATOM 508 N N . ALA A 1 98 ? 10.281 -19.753 4.849 1.00 31.58 76 ALA A N 1
ATOM 509 C CA . ALA A 1 98 ? 10.722 -20.900 4.047 1.00 30.84 76 ALA A CA 1
ATOM 510 C C . ALA A 1 98 ? 11.390 -21.989 4.881 1.00 31.50 76 ALA A C 1
ATOM 511 O O . ALA A 1 98 ? 11.184 -23.181 4.634 1.00 31.32 76 ALA A O 1
ATOM 513 N N . ASN A 1 99 ? 12.187 -21.580 5.866 1.00 32.22 77 ASN A N 1
ATOM 514 C CA . ASN A 1 99 ? 12.909 -22.528 6.715 1.00 33.45 77 ASN A CA 1
ATOM 515 C C . ASN A 1 99 ? 12.021 -23.225 7.772 1.00 35.39 77 ASN A C 1
ATOM 516 O O . ASN A 1 99 ? 12.491 -24.108 8.485 1.00 35.97 77 ASN A O 1
ATOM 521 N N . GLN A 1 100 ? 10.752 -22.824 7.856 1.00 36.09 78 GLN A N 1
ATOM 522 C CA . GLN A 1 100 ? 9.737 -23.570 8.611 1.00 38.13 78 GLN A CA 1
ATOM 523 C C . GLN A 1 100 ? 9.056 -24.612 7.725 1.00 37.22 78 GLN A C 1
ATOM 524 O O . GLN A 1 100 ? 8.367 -25.487 8.221 1.00 37.61 78 GLN A O 1
ATOM 530 N N . LEU A 1 101 ? 9.238 -24.502 6.413 1.00 35.69 79 LEU A N 1
ATOM 531 C CA . LEU A 1 101 ? 8.602 -25.414 5.469 1.00 35.55 79 LEU A CA 1
ATOM 532 C C . LEU A 1 101 ? 9.551 -26.511 4.990 1.00 35.77 79 LEU A C 1
ATOM 533 O O . LEU A 1 101 ? 9.183 -27.292 4.128 1.00 36.36 79 LEU A O 1
ATOM 538 N N . GLY A 1 102 ? 10.764 -26.552 5.533 1.00 35.82 80 GLY A N 1
ATOM 539 C CA . GLY A 1 102 ? 11.815 -27.456 5.059 1.00 35.10 80 GLY A CA 1
ATOM 540 C C . GLY A 1 102 ? 13.118 -26.689 5.119 1.00 34.28 80 GLY A C 1
ATOM 541 O O . GLY A 1 102 ? 13.144 -25.600 5.673 1.00 34.87 80 GLY A O 1
ATOM 542 N N . ARG A 1 103 ? 14.202 -27.238 4.572 1.00 32.89 81 ARG A N 1
ATOM 543 C CA . ARG A 1 103 ? 15.440 -26.481 4.508 1.00 31.91 81 ARG A CA 1
ATOM 544 C C . ARG A 1 103 ? 15.443 -25.682 3.198 1.00 29.35 81 ARG A C 1
ATOM 545 O O . ARG A 1 103 ? 15.283 -26.242 2.121 1.00 27.76 81 ARG A O 1
ATOM 553 N N . LEU A 1 104 ? 15.594 -24.366 3.307 1.00 27.91 82 LEU A N 1
ATOM 554 C CA . LEU A 1 104 ? 15.636 -23.508 2.130 1.00 25.92 82 LEU A CA 1
ATOM 555 C C . LEU A 1 104 ? 16.825 -23.905 1.286 1.00 24.77 82 LEU A C 1
ATOM 556 O O . LEU A 1 104 ? 17.966 -23.819 1.745 1.00 25.22 82 LEU A O 1
ATOM 561 N N . ARG A 1 105 ? 16.565 -24.348 0.060 1.00 23.51 83 ARG A N 1
ATOM 562 C CA . ARG A 1 105 ? 17.652 -24.674 -0.850 1.00 23.15 83 ARG A CA 1
ATOM 563 C C . ARG A 1 105 ? 17.560 -23.987 -2.218 1.00 21.63 83 ARG A C 1
ATOM 564 O O . ARG A 1 105 ? 18.528 -24.005 -2.962 1.00 20.87 83 ARG A O 1
ATOM 572 N N . TYR A 1 106 ? 16.422 -23.360 -2.519 1.00 21.33 84 TYR A N 1
ATOM 573 C CA . TYR A 1 106 ? 16.125 -22.862 -3.854 1.00 20.47 84 TYR A CA 1
ATOM 574 C C . TYR A 1 106 ? 15.375 -21.540 -3.846 1.00 20.50 84 TYR A C 1
ATOM 575 O O . TYR A 1 106 ? 14.552 -21.296 -2.979 1.00 21.37 84 TYR A O 1
ATOM 584 N N . ALA A 1 107 ? 15.647 -20.696 -4.836 1.00 19.66 85 ALA A N 1
ATOM 585 C CA . ALA A 1 107 ? 14.839 -19.505 -5.055 1.00 19.19 85 ALA A CA 1
ATOM 586 C C . ALA A 1 107 ? 14.704 -19.267 -6.552 1.00 18.54 85 ALA A C 1
ATOM 587 O O . ALA A 1 107 ? 15.629 -19.548 -7.318 1.00 18.07 85 ALA A O 1
ATOM 589 N N . VAL A 1 108 ? 13.533 -18.779 -6.960 1.00 18.33 86 VAL A N 1
ATOM 590 C CA . VAL A 1 108 ? 13.323 -18.301 -8.312 1.00 17.38 86 VAL A CA 1
ATOM 591 C C . VAL A 1 108 ? 12.910 -16.836 -8.188 1.00 17.59 86 VAL A C 1
ATOM 592 O O . VAL A 1 108 ? 11.898 -16.529 -7.572 1.00 19.00 86 VAL A O 1
ATOM 596 N N . VAL A 1 109 ? 13.717 -15.935 -8.744 1.00 17.71 87 VAL A N 1
ATOM 597 C CA . VAL A 1 109 ? 13.498 -14.492 -8.625 1.00 18.20 87 VAL A CA 1
ATOM 598 C C . VAL A 1 109 ? 12.710 -14.053 -9.853 1.00 18.58 87 VAL A C 1
ATOM 599 O O . VAL A 1 109 ? 13.277 -13.819 -10.915 1.00 18.90 87 VAL A O 1
ATOM 603 N N . ALA A 1 110 ? 11.394 -13.983 -9.725 1.00 19.71 88 ALA A N 1
ATOM 604 C CA . ALA A 1 110 ? 10.526 -13.852 -10.889 1.00 20.44 88 ALA A CA 1
ATOM 605 C C . ALA A 1 110 ? 9.574 -12.672 -10.811 1.00 22.08 88 ALA A C 1
ATOM 606 O O . ALA A 1 110 ? 8.584 -12.654 -11.527 1.00 23.22 88 ALA A O 1
ATOM 608 N N . HIS A 1 111 ? 9.851 -11.697 -9.950 1.00 23.53 89 HIS A N 1
ATOM 609 C CA . HIS A 1 111 ? 9.026 -10.495 -9.909 1.00 24.98 89 HIS A CA 1
ATOM 610 C C . HIS A 1 111 ? 9.095 -9.772 -11.261 1.00 26.76 89 HIS A C 1
ATOM 611 O O . HIS A 1 111 ? 10.178 -9.571 -11.828 1.00 25.04 89 HIS A O 1
ATOM 618 N N . GLY A 1 112 ? 7.914 -9.419 -11.780 1.00 29.93 90 GLY A N 1
ATOM 619 C CA . GLY A 1 112 ? 7.753 -8.969 -13.166 1.00 31.12 90 GLY A CA 1
ATOM 620 C C . GLY A 1 112 ? 7.200 -7.558 -13.312 1.00 33.06 90 GLY A C 1
ATOM 621 O O . GLY A 1 112 ? 7.353 -6.710 -12.426 1.00 33.69 90 GLY A O 1
ATOM 622 N N . GLY A 1 113 ? 6.541 -7.327 -14.448 1.00 34.56 91 GLY A N 1
ATOM 623 C CA . GLY A 1 113 ? 6.048 -6.010 -14.827 1.00 35.96 91 GLY A CA 1
ATOM 624 C C . GLY A 1 113 ? 6.922 -5.361 -15.887 1.00 36.22 91 GLY A C 1
ATOM 625 O O . GLY A 1 113 ? 7.888 -5.965 -16.378 1.00 35.21 91 GLY A O 1
ATOM 626 N N . PHE A 1 114 ? 6.566 -4.117 -16.224 1.00 37.53 92 PHE A N 1
ATOM 627 C CA . PHE A 1 114 ? 7.293 -3.303 -17.202 1.00 38.02 92 PHE A CA 1
ATOM 628 C C . PHE A 1 114 ? 8.216 -2.296 -16.490 1.00 37.67 92 PHE A C 1
ATOM 629 O O . PHE A 1 114 ? 7.951 -1.876 -15.344 1.00 37.76 92 PHE A O 1
ATOM 637 N N . GLY A 1 115 ? 9.271 -1.895 -17.195 1.00 36.33 93 GLY A N 1
ATOM 638 C CA . GLY A 1 115 ? 10.052 -0.717 -16.824 1.00 36.39 93 GLY A CA 1
ATOM 639 C C . GLY A 1 115 ? 9.307 0.559 -17.221 1.00 36.40 93 GLY A C 1
ATOM 640 O O . GLY A 1 115 ? 8.205 0.497 -17.783 1.00 36.62 93 GLY A O 1
ATOM 641 N N . VAL A 1 116 ? 9.897 1.715 -16.911 1.00 35.53 94 VAL A N 1
ATOM 642 C CA . VAL A 1 116 ? 9.323 3.007 -17.324 1.00 34.93 94 VAL A CA 1
ATOM 643 C C . VAL A 1 116 ? 9.461 3.138 -18.853 1.00 33.06 94 VAL A C 1
ATOM 644 O O . VAL A 1 116 ? 10.549 2.869 -19.408 1.00 32.63 94 VAL A O 1
ATOM 648 N N . ALA A 1 117 ? 8.373 3.510 -19.526 1.00 30.77 95 ALA A N 1
ATOM 649 C CA . ALA A 1 117 ? 8.387 3.749 -20.983 1.00 28.82 95 ALA A CA 1
ATOM 650 C C . ALA A 1 117 ? 8.753 5.195 -21.294 1.00 26.69 95 ALA A C 1
ATOM 651 O O . ALA A 1 117 ? 7.928 6.099 -21.091 1.00 28.22 95 ALA A O 1
ATOM 653 N N . GLN A 1 118 ? 9.982 5.420 -21.754 1.00 22.78 96 GLN A N 1
ATOM 654 C CA A GLN A 1 118 ? 10.455 6.759 -22.108 0.50 21.64 96 GLN A CA 1
ATOM 655 C CA B GLN A 1 118 ? 10.463 6.760 -22.107 0.50 22.15 96 GLN A CA 1
ATOM 656 C C . GLN A 1 118 ? 11.717 6.642 -22.959 1.00 20.65 96 GLN A C 1
ATOM 657 O O . GLN A 1 118 ? 12.572 5.813 -22.690 1.00 18.72 96 GLN A O 1
ATOM 668 N N . ARG A 1 119 ? 11.819 7.476 -23.977 1.00 20.31 97 ARG A N 1
ATOM 669 C CA A ARG A 1 119 ? 12.996 7.555 -24.833 0.50 19.95 97 ARG A CA 1
ATOM 670 C CA B ARG A 1 119 ? 13.024 7.479 -24.790 0.50 19.54 97 ARG A CA 1
ATOM 671 C C . ARG A 1 119 ? 14.103 8.313 -24.100 1.00 19.41 97 ARG A C 1
ATOM 672 O O . ARG A 1 119 ? 13.813 9.178 -23.262 1.00 18.70 97 ARG A O 1
ATOM 687 N N . ILE A 1 120 ? 15.353 8.017 -24.428 1.00 17.74 98 ILE A N 1
ATOM 688 C CA A ILE A 1 120 ? 16.509 8.732 -23.859 0.50 17.50 98 ILE A CA 1
ATOM 689 C CA B ILE A 1 120 ? 16.461 8.710 -23.784 0.50 17.86 98 ILE A CA 1
ATOM 690 C C . ILE A 1 120 ? 16.392 10.218 -24.107 1.00 18.22 98 ILE A C 1
ATOM 691 O O . ILE A 1 120 ? 16.638 11.054 -23.224 1.00 18.14 98 ILE A O 1
ATOM 700 N N . VAL A 1 121 ? 16.027 10.556 -25.344 1.00 18.67 99 VAL A N 1
ATOM 701 C CA . VAL A 1 121 ? 15.626 11.908 -25.687 1.00 19.20 99 VAL A CA 1
ATOM 702 C C . VAL A 1 121 ? 14.157 11.858 -26.172 1.00 20.30 99 VAL A C 1
ATOM 703 O O . VAL A 1 121 ? 13.818 11.142 -27.130 1.00 20.06 99 VAL A O 1
ATOM 707 N N . GLN A 1 122 ? 13.286 12.582 -25.486 1.00 21.02 100 GLN A N 1
ATOM 708 C CA . GLN A 1 122 ? 11.858 12.470 -25.719 1.00 22.22 100 GLN A CA 1
ATOM 709 C C . GLN A 1 122 ? 11.465 13.387 -26.865 1.00 23.74 100 GLN A C 1
ATOM 710 O O . GLN A 1 122 ? 12.263 14.227 -27.282 1.00 22.96 100 GLN A O 1
ATOM 716 N N . ARG A 1 123 ? 10.241 13.211 -27.370 1.00 25.20 101 ARG A N 1
ATOM 717 C CA . ARG A 1 123 ? 9.726 13.977 -28.515 1.00 27.39 101 ARG A CA 1
ATOM 718 C C . ARG A 1 123 ? 9.862 15.494 -28.358 1.00 27.23 101 ARG A C 1
ATOM 719 O O . ARG A 1 123 ? 10.168 16.183 -29.321 1.00 28.30 101 ARG A O 1
ATOM 727 N N . ASP A 1 124 ? 9.637 16.028 -27.162 1.00 26.99 102 ASP A N 1
ATOM 728 C CA . ASP A 1 124 ? 9.788 17.473 -26.953 1.00 27.06 102 ASP A CA 1
ATOM 729 C C . ASP A 1 124 ? 11.233 17.926 -26.746 1.00 26.23 102 ASP A C 1
ATOM 730 O O . ASP A 1 124 ? 11.453 19.085 -26.425 1.00 25.86 102 ASP A O 1
ATOM 735 N N . GLY A 1 125 ? 12.198 17.020 -26.901 1.00 24.59 103 GLY A N 1
ATOM 736 C CA . GLY A 1 125 ? 13.618 17.365 -26.754 1.00 24.21 103 GLY A CA 1
ATOM 737 C C . GLY A 1 125 ? 14.179 17.201 -25.346 1.00 23.57 103 GLY A C 1
ATOM 738 O O . GLY A 1 125 ? 15.391 17.336 -25.142 1.00 22.94 103 GLY A O 1
ATOM 739 N N . SER A 1 126 ? 13.323 16.895 -24.371 1.00 23.33 104 SER A N 1
ATOM 740 C CA . SER A 1 126 ? 13.786 16.754 -22.998 1.00 23.21 104 SER A CA 1
ATOM 741 C C . SER A 1 126 ? 14.381 15.365 -22.821 1.00 21.87 104 SER A C 1
ATOM 742 O O . SER A 1 126 ? 14.023 14.433 -23.557 1.00 21.74 104 SER A O 1
ATOM 745 N N . PRO A 1 127 ? 15.302 15.216 -21.863 1.00 20.75 105 PRO A N 1
ATOM 746 C CA . PRO A 1 127 ? 15.836 13.879 -21.620 1.00 19.99 105 PRO A CA 1
ATOM 747 C C . PRO A 1 127 ? 14.847 13.008 -20.870 1.00 19.81 105 PRO A C 1
ATOM 748 O O . PRO A 1 127 ? 13.934 13.507 -20.233 1.00 20.00 105 PRO A O 1
ATOM 752 N N . ALA A 1 128 ? 15.042 11.704 -20.956 1.00 19.25 106 ALA A N 1
ATOM 753 C CA . ALA A 1 128 ? 14.361 10.768 -20.082 1.00 19.37 106 ALA A CA 1
ATOM 754 C C . ALA A 1 128 ? 14.536 11.180 -18.613 1.00 19.84 106 ALA A C 1
ATOM 755 O O . ALA A 1 128 ? 15.578 11.699 -18.213 1.00 19.11 106 ALA A O 1
ATOM 757 N N . ASP A 1 129 ? 13.490 10.933 -17.836 1.00 20.78 107 ASP A N 1
ATOM 758 C CA A ASP A 1 129 ? 13.473 11.190 -16.394 0.70 21.88 107 ASP A CA 1
ATOM 759 C CA B ASP A 1 129 ? 13.511 11.204 -16.407 0.30 21.48 107 ASP A CA 1
ATOM 760 C C . ASP A 1 129 ? 14.414 10.190 -15.715 1.00 21.28 107 ASP A C 1
ATOM 761 O O . ASP A 1 129 ? 14.261 8.973 -15.889 1.00 20.05 107 ASP A O 1
ATOM 770 N N . MET A 1 130 ? 15.381 10.704 -14.954 1.00 21.30 108 MET A N 1
ATOM 771 C CA . MET A 1 130 ? 16.352 9.864 -14.266 1.00 21.26 108 MET A CA 1
ATOM 772 C C . MET A 1 130 ? 15.694 8.979 -13.207 1.00 21.53 108 MET A C 1
ATOM 773 O O . MET A 1 130 ? 16.100 7.839 -13.011 1.00 20.64 108 MET A O 1
ATOM 778 N N . GLY A 1 131 ? 14.697 9.524 -12.521 1.00 22.29 109 GLY A N 1
ATOM 779 C CA . GLY A 1 131 ? 13.891 8.773 -11.555 1.00 22.87 109 GLY A CA 1
ATOM 780 C C . GLY A 1 131 ? 13.277 7.499 -12.117 1.00 22.64 109 GLY A C 1
ATOM 781 O O . GLY A 1 131 ? 13.292 6.451 -11.474 1.00 22.11 109 GLY A O 1
ATOM 782 N N . GLY A 1 132 ? 12.735 7.597 -13.323 1.00 22.66 110 GLY A N 1
ATOM 783 C CA . GLY A 1 132 ? 12.150 6.458 -14.005 1.00 21.89 110 GLY A CA 1
ATOM 784 C C . GLY A 1 132 ? 13.165 5.382 -14.288 1.00 20.94 110 GLY A C 1
ATOM 785 O O . GLY A 1 132 ? 12.886 4.198 -14.092 1.00 20.65 110 GLY A O 1
ATOM 786 N N . PHE A 1 133 ? 14.355 5.776 -14.742 1.00 19.73 111 PHE A N 1
ATOM 787 C CA . PHE A 1 133 ? 15.438 4.829 -14.935 1.00 18.56 111 PHE A CA 1
ATOM 788 C C . PHE A 1 133 ? 15.841 4.151 -13.618 1.00 18.77 111 PHE A C 1
ATOM 789 O O . PHE A 1 133 ? 15.869 2.929 -13.527 1.00 18.01 111 PHE A O 1
ATOM 797 N N . THR A 1 134 ? 16.164 4.939 -12.595 1.00 19.29 112 THR A N 1
ATOM 798 C CA . THR A 1 134 ? 16.651 4.361 -11.326 1.00 19.67 112 THR A CA 1
ATOM 799 C C . THR A 1 134 ? 15.616 3.486 -10.639 1.00 19.51 112 THR A C 1
ATOM 800 O O . THR A 1 134 ? 15.984 2.483 -10.052 1.00 19.42 112 THR A O 1
ATOM 804 N N . LYS A 1 135 ? 14.334 3.839 -10.728 1.00 19.89 113 LYS A N 1
ATOM 805 C CA . LYS A 1 135 ? 13.271 2.963 -10.222 1.00 19.95 113 LYS A CA 1
ATOM 806 C C . LYS A 1 135 ? 13.297 1.574 -10.862 1.00 18.97 113 LYS A C 1
ATOM 807 O O . LYS A 1 135 ? 13.100 0.567 -10.175 1.00 19.10 113 LYS A O 1
ATOM 809 N N . THR A 1 136 ? 13.519 1.532 -12.177 1.00 17.58 114 THR A N 1
ATOM 810 C CA . THR A 1 136 ? 13.581 0.290 -12.925 1.00 17.42 114 THR A CA 1
ATOM 811 C C . THR A 1 136 ? 14.801 -0.536 -12.544 1.00 17.18 114 THR A C 1
ATOM 812 O O . THR A 1 136 ? 14.694 -1.753 -12.296 1.00 16.38 114 THR A O 1
ATOM 816 N N . ILE A 1 137 ? 15.957 0.116 -12.485 1.00 17.74 115 ILE A N 1
ATOM 817 C CA . ILE A 1 137 ? 17.167 -0.537 -11.996 1.00 17.63 115 ILE A CA 1
ATOM 818 C C . ILE A 1 137 ? 16.949 -1.059 -10.560 1.00 18.77 115 ILE A C 1
ATOM 819 O O . ILE A 1 137 ? 17.344 -2.184 -10.250 1.00 18.47 115 ILE A O 1
ATOM 824 N N . ASP A 1 138 ? 16.355 -0.237 -9.692 1.00 19.82 116 ASP A N 1
ATOM 825 C CA . ASP A 1 138 ? 16.114 -0.634 -8.296 1.00 21.41 116 ASP A CA 1
ATOM 826 C C . ASP A 1 138 ? 15.274 -1.918 -8.176 1.00 21.25 116 ASP A C 1
ATOM 827 O O . ASP A 1 138 ? 15.634 -2.818 -7.436 1.00 21.32 116 ASP A O 1
ATOM 832 N N . LEU A 1 139 ? 14.182 -2.003 -8.927 1.00 20.82 117 LEU A N 1
ATOM 833 C CA . LEU A 1 139 ? 13.269 -3.134 -8.827 1.00 20.91 117 LEU A CA 1
ATOM 834 C C . LEU A 1 139 ? 13.874 -4.410 -9.435 1.00 20.64 117 LEU A C 1
ATOM 835 O O . LEU A 1 139 ? 13.870 -5.465 -8.792 1.00 20.13 117 LEU A O 1
ATOM 840 N N . TYR A 1 140 ? 14.392 -4.311 -10.665 1.00 19.66 118 TYR A N 1
ATOM 841 C CA . TYR A 1 140 ? 14.776 -5.494 -11.444 1.00 19.00 118 TYR A CA 1
ATOM 842 C C . TYR A 1 140 ? 16.210 -5.962 -11.237 1.00 18.78 118 TYR A C 1
ATOM 843 O O . TYR A 1 140 ? 16.483 -7.176 -11.314 1.00 19.05 118 TYR A O 1
ATOM 852 N N . LEU A 1 141 ? 17.126 -5.016 -11.002 1.00 17.81 119 LEU A N 1
ATOM 853 C CA . LEU A 1 141 ? 18.530 -5.354 -10.774 1.00 16.76 119 LEU A CA 1
ATOM 854 C C . LEU A 1 141 ? 18.840 -5.370 -9.269 1.00 17.67 119 LEU A C 1
ATOM 855 O O . LEU A 1 141 ? 19.181 -6.425 -8.723 1.00 17.07 119 LEU A O 1
ATOM 860 N N . ASN A 1 142 ? 18.730 -4.228 -8.588 1.00 18.48 120 ASN A N 1
ATOM 861 C CA . ASN A 1 142 ? 19.015 -4.193 -7.135 1.00 19.00 120 ASN A CA 1
ATOM 862 C C . ASN A 1 142 ? 18.135 -5.191 -6.366 1.00 19.21 120 ASN A C 1
ATOM 863 O O . ASN A 1 142 ? 18.622 -5.905 -5.497 1.00 18.84 120 ASN A O 1
ATOM 868 N N . GLY A 1 143 ? 16.850 -5.255 -6.703 1.00 18.69 121 GLY A N 1
ATOM 869 C CA . GLY A 1 143 ? 15.944 -6.207 -6.064 1.00 19.21 121 GLY A CA 1
ATOM 870 C C . GLY A 1 143 ? 16.388 -7.655 -6.243 1.00 18.60 121 GLY A C 1
ATOM 871 O O . GLY A 1 143 ? 16.364 -8.450 -5.299 1.00 19.26 121 GLY A O 1
ATOM 872 N N . THR A 1 144 ? 16.824 -7.993 -7.442 1.00 17.45 122 THR A N 1
ATOM 873 C CA . THR A 1 144 ? 17.347 -9.337 -7.711 1.00 16.80 122 THR A CA 1
ATOM 874 C C . THR A 1 144 ? 18.580 -9.612 -6.868 1.00 17.02 122 THR A C 1
ATOM 875 O O . THR A 1 144 ? 18.680 -10.688 -6.257 1.00 18.08 122 THR A O 1
ATOM 879 N N . TYR A 1 145 ? 19.502 -8.655 -6.811 1.00 16.00 123 TYR A N 1
ATOM 880 C CA . TYR A 1 145 ? 20.738 -8.856 -6.050 1.00 16.16 123 TYR A CA 1
ATOM 881 C C . TYR A 1 145 ? 20.441 -9.009 -4.564 1.00 17.05 123 TYR A C 1
ATOM 882 O O . TYR A 1 145 ? 21.045 -9.848 -3.895 1.00 17.18 123 TYR A O 1
ATOM 891 N N . ASN A 1 146 ? 19.477 -8.237 -4.061 1.00 17.71 124 ASN A N 1
ATOM 892 C CA . ASN A 1 146 ? 19.113 -8.282 -2.643 1.00 18.64 124 ASN A CA 1
ATOM 893 C C . ASN A 1 146 ? 18.518 -9.641 -2.262 1.00 18.48 124 ASN A C 1
ATOM 894 O O . ASN A 1 146 ? 18.883 -10.212 -1.239 1.00 18.91 124 ASN A O 1
ATOM 899 N N . VAL A 1 147 ? 17.615 -10.153 -3.089 1.00 18.50 125 VAL A N 1
ATOM 900 C CA . VAL A 1 147 ? 17.043 -11.477 -2.855 1.00 18.61 125 VAL A CA 1
ATOM 901 C C . VAL A 1 147 ? 18.168 -12.526 -2.919 1.00 18.89 125 VAL A C 1
ATOM 902 O O . VAL A 1 147 ? 18.293 -13.368 -2.027 1.00 19.47 125 VAL A O 1
ATOM 906 N N . ALA A 1 148 ? 19.020 -12.427 -3.940 1.00 17.99 126 ALA A N 1
ATOM 907 C CA . ALA A 1 148 ? 20.059 -13.429 -4.159 1.00 17.72 126 ALA A CA 1
ATOM 908 C C . ALA A 1 148 ? 21.076 -13.489 -3.017 1.00 18.47 126 ALA A C 1
ATOM 909 O O . ALA A 1 148 ? 21.468 -14.591 -2.604 1.00 18.48 126 ALA A O 1
ATOM 911 N N . ARG A 1 149 ? 21.532 -12.323 -2.539 1.00 18.14 127 ARG A N 1
ATOM 912 C CA . ARG A 1 149 ? 22.554 -12.302 -1.521 1.00 18.60 127 ARG A CA 1
ATOM 913 C C . ARG A 1 149 ? 22.040 -12.911 -0.212 1.00 19.49 127 ARG A C 1
ATOM 914 O O . ARG A 1 149 ? 22.739 -13.700 0.418 1.00 19.72 127 ARG A O 1
ATOM 922 N N . LEU A 1 150 ? 20.807 -12.588 0.156 1.00 19.41 128 LEU A N 1
ATOM 923 C CA . LEU A 1 150 ? 20.241 -13.038 1.422 1.00 20.74 128 LEU A CA 1
ATOM 924 C C . LEU A 1 150 ? 19.859 -14.525 1.373 1.00 21.10 128 LEU A C 1
ATOM 925 O O . LEU A 1 150 ? 20.149 -15.289 2.321 1.00 21.09 128 LEU A O 1
ATOM 930 N N . VAL A 1 151 ? 19.259 -14.951 0.261 1.00 20.14 129 VAL A N 1
ATOM 931 C CA . VAL A 1 151 ? 18.883 -16.361 0.102 1.00 20.58 129 VAL A CA 1
ATOM 932 C C . VAL A 1 151 ? 20.156 -17.218 -0.041 1.00 20.26 129 VAL A C 1
ATOM 933 O O . VAL A 1 151 ? 20.247 -18.297 0.543 1.00 20.75 129 VAL A O 1
ATOM 937 N N . ALA A 1 152 ? 21.148 -16.736 -0.787 1.00 19.26 130 ALA A N 1
ATOM 938 C CA . ALA A 1 152 ? 22.394 -17.500 -0.931 1.00 19.52 130 ALA A CA 1
ATOM 939 C C . ALA A 1 152 ? 23.088 -17.696 0.413 1.00 20.12 130 ALA A C 1
ATOM 940 O O . ALA A 1 152 ? 23.579 -18.780 0.695 1.00 20.98 130 ALA A O 1
ATOM 942 N N . ALA A 1 153 ? 23.116 -16.662 1.249 1.00 20.89 131 ALA A N 1
ATOM 943 C CA . ALA A 1 153 ? 23.705 -16.787 2.586 1.00 21.54 131 ALA A CA 1
ATOM 944 C C . ALA A 1 153 ? 23.019 -17.871 3.455 1.00 22.38 131 ALA A C 1
ATOM 945 O O . ALA A 1 153 ? 23.693 -18.604 4.199 1.00 22.88 131 ALA A O 1
ATOM 947 N N . SER A 1 154 ? 21.696 -17.970 3.368 1.00 21.94 132 SER A N 1
ATOM 948 C CA . SER A 1 154 ? 20.962 -19.019 4.075 1.00 22.64 132 SER A CA 1
ATOM 949 C C . SER A 1 154 ? 21.285 -20.416 3.529 1.00 22.26 132 SER A C 1
ATOM 950 O O . SER A 1 154 ? 21.618 -21.343 4.283 1.00 21.72 132 SER A O 1
ATOM 953 N N . ILE A 1 155 ? 21.214 -20.552 2.205 1.00 20.99 133 ILE A N 1
ATOM 954 C CA . ILE A 1 155 ? 21.486 -21.820 1.537 1.00 21.13 133 ILE A CA 1
ATOM 955 C C . ILE A 1 155 ? 22.930 -22.268 1.792 1.00 21.80 133 ILE A C 1
ATOM 956 O O . ILE A 1 155 ? 23.189 -23.449 1.999 1.00 22.46 133 ILE A O 1
ATOM 961 N N . ALA A 1 156 ? 23.860 -21.319 1.806 1.00 22.19 134 ALA A N 1
ATOM 962 C CA . ALA A 1 156 ? 25.274 -21.624 2.053 1.00 23.42 134 ALA A CA 1
ATOM 963 C C . ALA A 1 156 ? 25.516 -22.260 3.431 1.00 25.58 134 ALA A C 1
ATOM 964 O O . ALA A 1 156 ? 26.485 -22.995 3.604 1.00 25.80 134 ALA A O 1
ATOM 966 N N . ALA A 1 157 ? 24.631 -21.993 4.390 1.00 27.40 135 ALA A N 1
ATOM 967 C CA . ALA A 1 157 ? 24.726 -22.607 5.730 1.00 29.68 135 ALA A CA 1
ATOM 968 C C . ALA A 1 157 ? 24.117 -24.019 5.819 1.00 30.63 135 ALA A C 1
ATOM 969 O O . ALA A 1 157 ? 24.287 -24.696 6.831 1.00 31.67 135 ALA A O 1
ATOM 971 N N . ALA A 1 158 ? 23.439 -24.474 4.764 1.00 30.60 136 ALA A N 1
ATOM 972 C CA . ALA A 1 158 ? 22.832 -25.814 4.754 1.00 31.28 136 ALA A CA 1
ATOM 973 C C . ALA A 1 158 ? 23.887 -26.903 4.518 1.00 32.08 136 ALA A C 1
ATOM 974 O O . ALA A 1 158 ? 24.996 -26.618 4.062 1.00 30.61 136 ALA A O 1
ATOM 976 N N . GLU A 1 159 ? 23.539 -28.150 4.833 1.00 32.94 137 GLU A N 1
ATOM 977 C CA . GLU A 1 159 ? 24.438 -29.270 4.558 1.00 34.31 137 GLU A CA 1
ATOM 978 C C . GLU A 1 159 ? 24.312 -29.628 3.094 1.00 32.78 137 GLU A C 1
ATOM 979 O O . GLU A 1 159 ? 23.207 -29.699 2.577 1.00 32.01 137 GLU A O 1
ATOM 985 N N . PRO A 1 160 ? 25.446 -29.848 2.416 1.00 32.68 138 PRO A N 1
ATOM 986 C CA . PRO A 1 160 ? 25.373 -30.289 1.043 1.00 32.30 138 PRO A CA 1
ATOM 987 C C . PRO A 1 160 ? 24.834 -31.718 0.914 1.00 33.34 138 PRO A C 1
ATOM 988 O O . PRO A 1 160 ? 24.969 -32.533 1.827 1.00 34.26 138 PRO A O 1
ATOM 992 N N . ARG A 1 161 ? 24.208 -31.992 -0.220 1.00 33.48 139 ARG A N 1
ATOM 993 C CA . ARG A 1 161 ? 23.872 -33.350 -0.619 1.00 34.32 139 ARG A CA 1
ATOM 994 C C . ARG A 1 161 ? 25.158 -34.128 -0.947 1.00 34.41 139 ARG A C 1
ATOM 995 O O . ARG A 1 161 ? 26.247 -33.549 -1.045 1.00 33.53 139 ARG A O 1
ATOM 1003 N N . GLU A 1 162 ? 25.026 -35.441 -1.115 1.00 34.97 140 GLU A N 1
ATOM 1004 C CA . GLU A 1 162 ? 26.170 -36.301 -1.438 1.00 35.25 140 GLU A CA 1
ATOM 1005 C C . GLU A 1 162 ? 26.951 -35.784 -2.661 1.00 34.08 140 GLU A C 1
ATOM 1006 O O . GLU A 1 162 ? 28.173 -35.854 -2.692 1.00 34.54 140 GLU A O 1
ATOM 1008 N N . ASN A 1 163 ? 26.253 -35.239 -3.653 1.00 33.08 141 ASN A N 1
ATOM 1009 C CA . ASN A 1 163 ? 26.924 -34.670 -4.834 1.00 32.10 141 ASN A CA 1
ATOM 1010 C C . ASN A 1 163 ? 27.596 -33.299 -4.619 1.00 30.94 141 ASN A C 1
ATOM 1011 O O . ASN A 1 163 ? 28.065 -32.710 -5.588 1.00 31.18 141 ASN A O 1
ATOM 1016 N N . GLY A 1 164 ? 27.619 -32.790 -3.384 1.00 30.09 142 GLY A N 1
ATOM 1017 C CA . GLY A 1 164 ? 28.260 -31.509 -3.056 1.00 28.90 142 GLY A CA 1
ATOM 1018 C C . GLY A 1 164 ? 27.398 -30.245 -3.158 1.00 27.26 142 GLY A C 1
ATOM 1019 O O . GLY A 1 164 ? 27.800 -29.183 -2.695 1.00 27.09 142 GLY A O 1
ATOM 1020 N N . GLU A 1 165 ? 26.216 -30.363 -3.754 1.00 25.68 143 GLU A N 1
ATOM 1021 C CA . GLU A 1 165 ? 25.336 -29.225 -4.003 1.00 24.48 143 GLU A CA 1
ATOM 1022 C C . GLU A 1 165 ? 24.467 -28.890 -2.779 1.00 24.46 143 GLU A C 1
ATOM 1023 O O . GLU A 1 165 ? 23.761 -29.769 -2.250 1.00 24.98 143 GLU A O 1
ATOM 1029 N N . ARG A 1 166 ? 24.505 -27.625 -2.355 1.00 22.70 144 ARG A N 1
ATOM 1030 C CA . ARG A 1 166 ? 23.611 -27.128 -1.302 1.00 22.85 144 ARG A CA 1
ATOM 1031 C C . ARG A 1 166 ? 22.281 -26.606 -1.852 1.00 21.56 144 ARG A C 1
ATOM 1032 O O . ARG A 1 166 ? 21.261 -26.678 -1.168 1.00 22.74 144 ARG A O 1
ATOM 1040 N N . GLY A 1 167 ? 22.289 -26.079 -3.073 1.00 20.21 145 GLY A N 1
ATOM 1041 C CA . GLY A 1 167 ? 21.075 -25.524 -3.661 1.00 19.35 145 GLY A CA 1
ATOM 1042 C C . GLY A 1 167 ? 21.301 -24.830 -4.990 1.00 18.22 145 GLY A C 1
ATOM 1043 O O . GLY A 1 167 ? 22.352 -24.998 -5.615 1.00 17.94 145 GLY A O 1
ATOM 1044 N N . ALA A 1 168 ? 20.314 -24.045 -5.411 1.00 17.24 146 ALA A N 1
ATOM 1045 C CA . ALA A 1 168 ? 20.340 -23.402 -6.720 1.00 17.06 146 ALA A CA 1
ATOM 1046 C C . ALA A 1 168 ? 19.402 -22.215 -6.785 1.00 16.91 146 ALA A C 1
ATOM 1047 O O . ALA A 1 168 ? 18.337 -22.217 -6.157 1.00 17.96 146 ALA A O 1
ATOM 1049 N N . LEU A 1 169 ? 19.816 -21.208 -7.550 1.00 17.10 147 LEU A N 1
ATOM 1050 C CA . LEU A 1 169 ? 19.034 -20.007 -7.787 1.00 17.01 147 LEU A CA 1
ATOM 1051 C C . LEU A 1 169 ? 18.725 -19.902 -9.276 1.00 16.36 147 LEU A C 1
ATOM 1052 O O . LEU A 1 169 ? 19.547 -20.278 -10.103 1.00 16.31 147 LEU A O 1
ATOM 1057 N N . VAL A 1 170 ? 17.528 -19.403 -9.581 1.00 15.88 148 VAL A N 1
ATOM 1058 C CA . VAL A 1 170 ? 17.124 -19.023 -10.914 1.00 15.39 148 VAL A CA 1
ATOM 1059 C C . VAL A 1 170 ? 16.738 -17.555 -10.847 1.00 16.27 148 VAL A C 1
ATOM 1060 O O . VAL A 1 170 ? 15.845 -17.182 -10.091 1.00 16.96 148 VAL A O 1
ATOM 1064 N N . LEU A 1 171 ? 17.446 -16.731 -11.615 1.00 15.63 149 LEU A N 1
ATOM 1065 C CA . LEU A 1 171 ? 17.105 -15.325 -11.767 1.00 15.71 149 LEU A CA 1
ATOM 1066 C C . LEU A 1 171 ? 16.308 -15.159 -13.071 1.00 15.72 149 LEU A C 1
ATOM 1067 O O . LEU A 1 171 ? 16.360 -16.028 -13.962 1.00 15.30 149 LEU A O 1
ATOM 1072 N N . THR A 1 172 ? 15.564 -14.063 -13.182 1.00 15.83 150 THR A N 1
ATOM 1073 C CA . THR A 1 172 ? 14.805 -13.776 -14.388 1.00 16.43 150 THR A CA 1
ATOM 1074 C C . THR A 1 172 ? 15.313 -12.476 -15.020 1.00 16.00 150 THR A C 1
ATOM 1075 O O . THR A 1 172 ? 15.303 -11.403 -14.403 1.00 15.61 150 THR A O 1
ATOM 1079 N N . ALA A 1 173 ? 15.774 -12.594 -16.257 1.00 15.74 151 ALA A N 1
ATOM 1080 C CA . ALA A 1 173 ? 16.161 -11.450 -17.041 1.00 15.11 151 ALA A CA 1
ATOM 1081 C C . ALA A 1 173 ? 15.068 -11.175 -18.070 1.00 16.09 151 ALA A C 1
ATOM 1082 O O . ALA A 1 173 ? 13.879 -11.089 -17.721 1.00 17.71 151 ALA A O 1
ATOM 1084 N N . SER A 1 174 ? 15.474 -11.042 -19.327 1.00 16.01 152 SER A N 1
ATOM 1085 C CA . SER A 1 174 ? 14.595 -10.812 -20.478 1.00 16.50 152 SER A CA 1
ATOM 1086 C C . SER A 1 174 ? 15.512 -10.739 -21.675 1.00 16.06 152 SER A C 1
ATOM 1087 O O . SER A 1 174 ? 16.692 -10.361 -21.538 1.00 15.95 152 SER A O 1
ATOM 1090 N N . ILE A 1 175 ? 15.006 -11.090 -22.853 1.00 15.70 153 ILE A N 1
ATOM 1091 C CA . ILE A 1 175 ? 15.815 -10.940 -24.039 1.00 15.40 153 ILE A CA 1
ATOM 1092 C C . ILE A 1 175 ? 15.997 -9.451 -24.380 1.00 15.60 153 ILE A C 1
ATOM 1093 O O . ILE A 1 175 ? 16.842 -9.111 -25.196 1.00 15.62 153 ILE A O 1
ATOM 1098 N N . ALA A 1 176 ? 15.248 -8.573 -23.718 1.00 15.80 154 ALA A N 1
ATOM 1099 C CA . ALA A 1 176 ? 15.498 -7.126 -23.798 1.00 15.99 154 ALA A CA 1
ATOM 1100 C C . ALA A 1 176 ? 16.907 -6.802 -23.325 1.00 16.05 154 ALA A C 1
ATOM 1101 O O . ALA A 1 176 ? 17.450 -5.755 -23.677 1.00 15.83 154 ALA A O 1
ATOM 1103 N N . GLY A 1 177 ? 17.483 -7.686 -22.503 1.00 15.91 155 GLY A N 1
ATOM 1104 C CA . GLY A 1 177 ? 18.863 -7.536 -22.052 1.00 16.29 155 GLY A CA 1
ATOM 1105 C C . GLY A 1 177 ? 19.909 -7.679 -23.145 1.00 16.15 155 GLY A C 1
ATOM 1106 O O . GLY A 1 177 ? 21.042 -7.209 -22.983 1.00 16.09 155 GLY A O 1
ATOM 1107 N N . TYR A 1 178 ? 19.518 -8.333 -24.243 1.00 15.94 156 TYR A N 1
ATOM 1108 C CA . TYR A 1 178 ? 20.354 -8.541 -25.412 1.00 15.85 156 TYR A CA 1
ATOM 1109 C C . TYR A 1 178 ? 19.936 -7.657 -26.605 1.00 16.67 156 TYR A C 1
ATOM 1110 O O . TYR A 1 178 ? 20.777 -7.297 -27.439 1.00 16.18 156 TYR A O 1
ATOM 1119 N N . GLU A 1 179 ? 18.642 -7.335 -26.694 1.00 17.26 157 GLU A N 1
ATOM 1120 C CA . GLU A 1 179 ? 18.023 -6.717 -27.889 1.00 17.86 157 GLU A CA 1
ATOM 1121 C C . GLU A 1 179 ? 17.045 -5.633 -27.462 1.00 17.84 157 GLU A C 1
ATOM 1122 O O . GLU A 1 179 ? 15.878 -5.676 -27.844 1.00 17.20 157 GLU A O 1
ATOM 1128 N N . GLY A 1 180 ? 17.497 -4.687 -26.640 1.00 18.02 158 GLY A N 1
ATOM 1129 C CA . GLY A 1 180 ? 16.601 -3.706 -26.039 1.00 18.68 158 GLY A CA 1
ATOM 1130 C C . GLY A 1 180 ? 15.905 -2.834 -27.063 1.00 19.36 158 GLY A C 1
ATOM 1131 O O . GLY A 1 180 ? 16.443 -2.560 -28.137 1.00 18.97 158 GLY A O 1
ATOM 1132 N N . GLN A 1 181 ? 14.692 -2.407 -26.731 1.00 20.38 159 GLN A N 1
ATOM 1133 C CA . GLN A 1 181 ? 13.836 -1.730 -27.695 1.00 21.12 159 GLN A CA 1
ATOM 1134 C C . GLN A 1 181 ? 13.739 -0.252 -27.441 1.00 20.42 159 GLN A C 1
ATOM 1135 O O . GLN A 1 181 ? 14.100 0.223 -26.363 1.00 20.73 159 GLN A O 1
ATOM 1141 N N . ILE A 1 182 ? 13.266 0.457 -28.461 1.00 19.79 160 ILE A N 1
ATOM 1142 C CA . ILE A 1 182 ? 13.044 1.888 -28.393 1.00 19.56 160 ILE A CA 1
ATOM 1143 C C . ILE A 1 182 ? 12.097 2.210 -27.235 1.00 19.60 160 ILE A C 1
ATOM 1144 O O . ILE A 1 182 ? 11.055 1.606 -27.110 1.00 19.89 160 ILE A O 1
ATOM 1149 N N . GLY A 1 183 ? 12.465 3.169 -26.401 1.00 19.34 161 GLY A N 1
ATOM 1150 C CA . GLY A 1 183 ? 11.645 3.577 -25.260 1.00 19.96 161 GLY A CA 1
ATOM 1151 C C . GLY A 1 183 ? 11.857 2.676 -24.040 1.00 19.68 161 GLY A C 1
ATOM 1152 O O . GLY A 1 183 ? 11.293 2.924 -22.981 1.00 20.57 161 GLY A O 1
ATOM 1153 N N . GLN A 1 184 ? 12.687 1.650 -24.172 1.00 18.94 162 GLN A N 1
ATOM 1154 C CA . GLN A 1 184 ? 12.864 0.684 -23.096 1.00 18.83 162 GLN A CA 1
ATOM 1155 C C . GLN A 1 184 ? 14.341 0.523 -22.693 1.00 17.20 162 GLN A C 1
ATOM 1156 O O . GLN A 1 184 ? 14.760 -0.538 -22.256 1.00 16.81 162 GLN A O 1
ATOM 1162 N N . THR A 1 185 ? 15.107 1.611 -22.752 1.00 16.08 163 THR A N 1
ATOM 1163 C CA . THR A 1 185 ? 16.491 1.585 -22.290 1.00 14.60 163 THR A CA 1
ATOM 1164 C C . THR A 1 185 ? 16.619 1.242 -20.794 1.00 14.47 163 THR A C 1
ATOM 1165 O O . THR A 1 185 ? 17.584 0.571 -20.414 1.00 13.30 163 THR A O 1
ATOM 1169 N N . ALA A 1 186 ? 15.672 1.680 -19.952 1.00 14.44 164 ALA A N 1
ATOM 1170 C CA . ALA A 1 186 ? 15.734 1.377 -18.511 1.00 15.17 164 ALA A CA 1
ATOM 1171 C C . ALA A 1 186 ? 15.623 -0.132 -18.265 1.00 15.41 164 ALA A C 1
ATOM 1172 O O . ALA A 1 186 ? 16.470 -0.734 -17.594 1.00 15.26 164 ALA A O 1
ATOM 1174 N N . TYR A 1 187 ? 14.603 -0.743 -18.863 1.00 15.65 165 TYR A N 1
ATOM 1175 C CA . TYR A 1 187 ? 14.374 -2.200 -18.727 1.00 15.74 165 TYR A CA 1
ATOM 1176 C C . TYR A 1 187 ? 15.530 -3.007 -19.328 1.00 14.46 165 TYR A C 1
ATOM 1177 O O . TYR A 1 187 ? 15.986 -3.984 -18.741 1.00 14.03 165 TYR A O 1
ATOM 1186 N N . ALA A 1 188 ? 16.032 -2.563 -20.470 1.00 14.23 166 ALA A N 1
ATOM 1187 C CA . ALA A 1 188 ? 17.131 -3.225 -21.147 1.00 13.63 166 ALA A CA 1
ATOM 1188 C C . ALA A 1 188 ? 18.399 -3.242 -20.285 1.00 13.78 166 ALA A C 1
ATOM 1189 O O . ALA A 1 188 ? 19.066 -4.285 -20.130 1.00 12.71 166 ALA A O 1
ATOM 1191 N N . ALA A 1 189 ? 18.724 -2.088 -19.720 1.00 13.07 167 ALA A N 1
ATOM 1192 C CA . ALA A 1 189 ? 19.880 -1.954 -18.812 1.00 13.09 167 ALA A CA 1
ATOM 1193 C C . ALA A 1 189 ? 19.754 -2.858 -17.577 1.00 12.86 167 ALA A C 1
ATOM 1194 O O . ALA A 1 189 ? 20.682 -3.602 -17.232 1.00 12.52 167 ALA A O 1
ATOM 1196 N N . ALA A 1 190 ? 18.589 -2.830 -16.954 1.00 13.09 168 ALA A N 1
ATOM 1197 C CA . ALA A 1 190 ? 18.342 -3.607 -15.736 1.00 13.64 168 ALA A CA 1
ATOM 1198 C C . ALA A 1 190 ? 18.476 -5.097 -16.010 1.00 13.73 168 ALA A C 1
ATOM 1199 O O . ALA A 1 190 ? 19.151 -5.819 -15.286 1.00 14.67 168 ALA A O 1
ATOM 1201 N N . LYS A 1 191 ? 17.881 -5.546 -17.092 1.00 13.73 169 LYS A N 1
ATOM 1202 C CA . LYS A 1 191 ? 17.886 -6.971 -17.419 1.00 13.43 169 LYS A CA 1
ATOM 1203 C C . LYS A 1 191 ? 19.235 -7.457 -17.940 1.00 12.49 169 LYS A C 1
ATOM 1204 O O . LYS A 1 191 ? 19.639 -8.603 -17.673 1.00 12.14 169 LYS A O 1
ATOM 1210 N N . ALA A 1 192 ? 19.950 -6.591 -18.656 1.00 12.12 170 ALA A N 1
ATOM 1211 C CA . ALA A 1 192 ? 21.349 -6.868 -19.022 1.00 11.68 170 ALA A CA 1
ATOM 1212 C C . ALA A 1 192 ? 22.234 -7.019 -17.780 1.00 11.41 170 ALA A C 1
ATOM 1213 O O . ALA A 1 192 ? 23.122 -7.895 -17.715 1.00 11.39 170 ALA A O 1
ATOM 1215 N N . GLY A 1 193 ? 21.981 -6.190 -16.777 1.00 11.63 171 GLY A N 1
ATOM 1216 C CA . GLY A 1 193 ? 22.666 -6.320 -15.494 1.00 12.12 171 GLY A CA 1
ATOM 1217 C C . GLY A 1 193 ? 22.453 -7.703 -14.884 1.00 12.23 171 GLY A C 1
ATOM 1218 O O . GLY A 1 193 ? 23.405 -8.328 -14.420 1.00 13.04 171 GLY A O 1
ATOM 1219 N N . VAL A 1 194 ? 21.214 -8.191 -14.884 1.00 12.57 172 VAL A N 1
ATOM 1220 C CA . VAL A 1 194 ? 20.913 -9.550 -14.396 1.00 13.49 172 VAL A CA 1
ATOM 1221 C C . VAL A 1 194 ? 21.615 -10.650 -15.215 1.00 14.15 172 VAL A C 1
ATOM 1222 O O . VAL A 1 194 ? 22.227 -11.591 -14.671 1.00 14.42 172 VAL A O 1
ATOM 1226 N N . ILE A 1 195 ? 21.565 -10.506 -16.527 1.00 14.42 173 ILE A N 1
ATOM 1227 C CA . ILE A 1 195 ? 22.275 -11.420 -17.395 1.00 14.89 173 ILE A CA 1
ATOM 1228 C C . ILE A 1 195 ? 23.756 -11.503 -17.006 1.00 14.86 173 ILE A C 1
ATOM 1229 O O . ILE A 1 195 ? 24.262 -12.600 -16.777 1.00 15.73 173 ILE A O 1
ATOM 1234 N N . GLY A 1 196 ? 24.430 -10.365 -16.884 1.00 15.18 174 GLY A N 1
ATOM 1235 C CA . GLY A 1 196 ? 25.872 -10.345 -16.557 1.00 15.15 174 GLY A CA 1
ATOM 1236 C C . GLY A 1 196 ? 26.208 -10.824 -15.142 1.00 15.54 174 GLY A C 1
ATOM 1237 O O . GLY A 1 196 ? 27.279 -11.369 -14.869 1.00 15.14 174 GLY A O 1
ATOM 1238 N N . LEU A 1 197 ? 25.272 -10.621 -14.239 1.00 15.91 175 LEU A N 1
ATOM 1239 C CA . LEU A 1 197 ? 25.407 -11.081 -12.865 1.00 16.60 175 LEU A CA 1
ATOM 1240 C C . LEU A 1 197 ? 25.508 -12.619 -12.795 1.00 16.00 175 LEU A C 1
ATOM 1241 O O . LEU A 1 197 ? 26.152 -13.156 -11.897 1.00 16.07 175 LEU A O 1
ATOM 1246 N N . THR A 1 198 ? 24.889 -13.299 -13.758 1.00 15.07 176 THR A N 1
ATOM 1247 C CA . THR A 1 198 ? 24.731 -14.749 -13.696 1.00 14.83 176 THR A CA 1
ATOM 1248 C C . THR A 1 198 ? 26.055 -15.497 -13.542 1.00 14.47 176 THR A C 1
ATOM 1249 O O . THR A 1 198 ? 26.231 -16.231 -12.561 1.00 13.93 176 THR A O 1
ATOM 1253 N N . ILE A 1 199 ? 26.998 -15.302 -14.466 1.00 14.12 177 ILE A N 1
ATOM 1254 C CA . ILE A 1 199 ? 28.289 -16.012 -14.399 1.00 14.13 177 ILE A CA 1
ATOM 1255 C C . ILE A 1 199 ? 29.121 -15.571 -13.180 1.00 14.83 177 ILE A C 1
ATOM 1256 O O . ILE A 1 199 ? 29.810 -16.396 -12.558 1.00 14.55 177 ILE A O 1
ATOM 1261 N N . ALA A 1 200 ? 29.023 -14.294 -12.809 1.00 14.96 178 ALA A N 1
ATOM 1262 C CA . ALA A 1 200 ? 29.793 -13.771 -11.679 1.00 15.75 178 ALA A CA 1
ATOM 1263 C C . ALA A 1 200 ? 29.303 -14.391 -10.362 1.00 16.08 178 ALA A C 1
ATOM 1264 O O . ALA A 1 200 ? 30.105 -14.799 -9.535 1.00 16.71 178 ALA A O 1
ATOM 1266 N N . ALA A 1 201 ? 27.980 -14.439 -10.181 1.00 15.79 179 ALA A N 1
ATOM 1267 C CA . ALA A 1 201 ? 27.357 -15.083 -9.024 1.00 15.64 179 ALA A CA 1
ATOM 1268 C C . ALA A 1 201 ? 27.625 -16.593 -8.965 1.00 15.88 179 ALA A C 1
ATOM 1269 O O . ALA A 1 201 ? 27.943 -17.124 -7.894 1.00 15.68 179 ALA A O 1
ATOM 1271 N N . ALA A 1 202 ? 27.509 -17.277 -10.111 1.00 15.26 180 ALA A N 1
ATOM 1272 C CA . ALA A 1 202 ? 27.854 -18.700 -10.201 1.00 15.37 180 ALA A CA 1
ATOM 1273 C C . ALA A 1 202 ? 29.302 -18.944 -9.763 1.00 15.90 180 ALA A C 1
ATOM 1274 O O . ALA A 1 202 ? 29.566 -19.835 -8.941 1.00 16.46 180 ALA A O 1
ATOM 1276 N N . ARG A 1 203 ? 30.221 -18.109 -10.243 1.00 15.31 181 ARG A N 1
ATOM 1277 C CA . ARG A 1 203 ? 31.625 -18.204 -9.819 1.00 16.53 181 ARG A CA 1
ATOM 1278 C C . ARG A 1 203 ? 31.787 -17.950 -8.312 1.00 17.46 181 ARG A C 1
ATOM 1279 O O . ARG A 1 203 ? 32.449 -18.719 -7.619 1.00 17.39 181 ARG A O 1
ATOM 1287 N N . ASP A 1 204 ? 31.160 -16.884 -7.816 1.00 18.20 182 ASP A N 1
ATOM 1288 C CA . ASP A 1 204 ? 31.183 -16.569 -6.374 1.00 19.71 182 ASP A CA 1
ATOM 1289 C C . ASP A 1 204 ? 30.720 -17.719 -5.505 1.00 19.59 182 ASP A C 1
ATOM 1290 O O . ASP A 1 204 ? 31.345 -18.050 -4.506 1.00 20.10 182 ASP A O 1
ATOM 1295 N N . LEU A 1 205 ? 29.604 -18.314 -5.890 1.00 18.78 183 LEU A N 1
ATOM 1296 C CA . LEU A 1 205 ? 28.920 -19.278 -5.060 1.00 19.27 183 LEU A CA 1
ATOM 1297 C C . LEU A 1 205 ? 29.389 -20.702 -5.307 1.00 19.45 183 LEU A C 1
ATOM 1298 O O . LEU A 1 205 ? 28.926 -21.628 -4.653 1.00 19.96 183 LEU A O 1
ATOM 1303 N N . SER A 1 206 ? 30.348 -20.879 -6.205 1.00 18.95 184 SER A N 1
ATOM 1304 C CA . SER A 1 206 ? 30.831 -22.210 -6.499 1.00 19.96 184 SER A CA 1
ATOM 1305 C C . SER A 1 206 ? 31.493 -22.889 -5.290 1.00 20.95 184 SER A C 1
ATOM 1306 O O . SER A 1 206 ? 31.378 -24.096 -5.140 1.00 21.69 184 SER A O 1
ATOM 1309 N N . SER A 1 207 ? 32.166 -22.136 -4.425 1.00 22.07 185 SER A N 1
ATOM 1310 C CA . SER A 1 207 ? 32.748 -22.744 -3.204 1.00 23.62 185 SER A CA 1
ATOM 1311 C C . SER A 1 207 ? 31.688 -23.156 -2.196 1.00 24.05 185 SER A C 1
ATOM 1312 O O . SER A 1 207 ? 31.997 -23.894 -1.265 1.00 25.14 185 SER A O 1
ATOM 1315 N N . ALA A 1 208 ? 30.455 -22.676 -2.367 1.00 23.05 186 ALA A N 1
ATOM 1316 C CA . ALA A 1 208 ? 29.324 -23.072 -1.519 1.00 23.36 186 ALA A CA 1
ATOM 1317 C C . ALA A 1 208 ? 28.493 -24.220 -2.139 1.00 22.92 186 ALA A C 1
ATOM 1318 O O . ALA A 1 208 ? 27.602 -24.771 -1.494 1.00 24.45 186 ALA A O 1
ATOM 1320 N N . GLY A 1 209 ? 28.784 -24.591 -3.386 1.00 21.36 187 GLY A N 1
ATOM 1321 C CA . GLY A 1 209 ? 27.973 -25.559 -4.103 1.00 20.15 187 GLY A CA 1
ATOM 1322 C C . GLY A 1 209 ? 26.545 -25.091 -4.350 1.00 19.73 187 GLY A C 1
ATOM 1323 O O . GLY A 1 209 ? 25.590 -25.866 -4.195 1.00 19.24 187 GLY A O 1
ATOM 1324 N N . ILE A 1 210 ? 26.402 -23.828 -4.749 1.00 18.35 188 ILE A N 1
ATOM 1325 C CA . ILE A 1 210 ? 25.106 -23.274 -5.099 1.00 17.69 188 ILE A CA 1
ATOM 1326 C C . ILE A 1 210 ? 25.175 -22.843 -6.567 1.00 16.83 188 ILE A C 1
ATOM 1327 O O . ILE A 1 210 ? 25.990 -21.988 -6.934 1.00 16.80 188 ILE A O 1
ATOM 1332 N N . ARG A 1 211 ? 24.338 -23.453 -7.405 1.00 16.09 189 ARG A N 1
ATOM 1333 C CA . ARG A 1 211 ? 24.315 -23.109 -8.816 1.00 15.26 189 ARG A CA 1
ATOM 1334 C C . ARG A 1 211 ? 23.476 -21.861 -9.019 1.00 15.15 189 ARG A C 1
ATOM 1335 O O . ARG A 1 211 ? 22.513 -21.639 -8.286 1.00 15.34 189 ARG A O 1
ATOM 1343 N N . VAL A 1 212 ? 23.862 -21.050 -10.004 1.00 14.41 190 VAL A N 1
ATOM 1344 C CA . VAL A 1 212 ? 23.110 -19.859 -10.370 1.00 13.97 190 VAL A CA 1
ATOM 1345 C C . VAL A 1 212 ? 22.921 -19.807 -11.885 1.00 13.20 190 VAL A C 1
ATOM 1346 O O . VAL A 1 212 ? 23.893 -19.802 -12.627 1.00 12.26 190 VAL A O 1
ATOM 1350 N N . ASN A 1 213 ? 21.664 -19.775 -12.315 1.00 13.05 191 ASN A N 1
ATOM 1351 C CA . ASN A 1 213 ? 21.302 -19.648 -13.718 1.00 13.25 191 ASN A CA 1
ATOM 1352 C C . ASN A 1 213 ? 20.152 -18.650 -13.842 1.00 14.27 191 ASN A C 1
ATOM 1353 O O . ASN A 1 213 ? 19.535 -18.263 -12.845 1.00 14.51 191 ASN A O 1
ATOM 1358 N N . THR A 1 214 ? 19.904 -18.235 -15.075 1.00 14.04 192 THR A N 1
ATOM 1359 C CA . THR A 1 214 ? 18.947 -17.207 -15.384 1.00 14.76 192 THR A CA 1
ATOM 1360 C C . THR A 1 214 ? 18.130 -17.603 -16.599 1.00 14.56 192 THR A C 1
ATOM 1361 O O . THR A 1 214 ? 18.658 -18.194 -17.551 1.00 14.68 192 THR A O 1
ATOM 1365 N N . ILE A 1 215 ? 16.845 -17.263 -16.570 1.00 14.53 193 ILE A N 1
ATOM 1366 C CA . ILE A 1 215 ? 15.974 -17.418 -17.723 1.00 13.39 193 ILE A CA 1
ATOM 1367 C C . ILE A 1 215 ? 15.773 -16.027 -18.284 1.00 13.43 193 ILE A C 1
ATOM 1368 O O . ILE A 1 215 ? 15.461 -15.080 -17.535 1.00 13.40 193 ILE A O 1
ATOM 1373 N N . ALA A 1 216 ? 15.962 -15.895 -19.595 1.00 13.17 194 ALA A N 1
ATOM 1374 C CA . ALA A 1 216 ? 15.648 -14.656 -20.323 1.00 13.58 194 ALA A CA 1
ATOM 1375 C C . ALA A 1 216 ? 14.406 -14.896 -21.167 1.00 13.44 194 ALA A C 1
ATOM 1376 O O . ALA A 1 216 ? 14.501 -15.417 -22.276 1.00 13.68 194 ALA A O 1
ATOM 1378 N N . PRO A 1 217 ? 13.229 -14.541 -20.644 1.00 14.35 195 PRO A N 1
ATOM 1379 C CA . PRO A 1 217 ? 12.037 -14.783 -21.442 1.00 14.31 195 PRO A CA 1
ATOM 1380 C C . PRO A 1 217 ? 11.893 -13.827 -22.618 1.00 14.42 195 PRO A C 1
ATOM 1381 O O . PRO A 1 217 ? 12.403 -12.701 -22.582 1.00 14.21 195 PRO A O 1
ATOM 1385 N N . GLY A 1 218 ? 11.218 -14.300 -23.659 1.00 14.42 196 GLY A N 1
ATOM 1386 C CA . GLY A 1 218 ? 10.737 -13.449 -24.724 1.00 15.14 196 GLY A CA 1
ATOM 1387 C C . GLY A 1 218 ? 9.431 -12.813 -24.258 1.00 15.92 196 GLY A C 1
ATOM 1388 O O . GLY A 1 218 ? 9.353 -12.330 -23.133 1.00 17.21 196 GLY A O 1
ATOM 1389 N N . THR A 1 219 ? 8.424 -12.801 -25.118 1.00 16.10 197 THR A N 1
ATOM 1390 C CA . THR A 1 219 ? 7.112 -12.226 -24.797 1.00 16.99 197 THR A CA 1
ATOM 1391 C C . THR A 1 219 ? 6.221 -13.315 -24.220 1.00 17.14 197 THR A C 1
ATOM 1392 O O . THR A 1 219 ? 5.900 -14.290 -24.908 1.00 16.52 197 THR A O 1
ATOM 1396 N N . MET A 1 220 ? 5.820 -13.127 -22.960 1.00 17.88 198 MET A N 1
ATOM 1397 C CA . MET A 1 220 ? 5.116 -14.146 -22.189 1.00 19.20 198 MET A CA 1
ATOM 1398 C C . MET A 1 220 ? 3.696 -13.706 -21.853 1.00 20.77 198 MET A C 1
ATOM 1399 O O . MET A 1 220 ? 3.427 -12.505 -21.677 1.00 20.38 198 MET A O 1
ATOM 1404 N N . LYS A 1 221 ? 2.800 -14.684 -21.761 1.00 22.60 199 LYS A N 1
ATOM 1405 C CA . LYS A 1 221 ? 1.390 -14.441 -21.468 1.00 25.23 199 LYS A CA 1
ATOM 1406 C C . LYS A 1 221 ? 1.175 -14.268 -19.978 1.00 26.77 199 LYS A C 1
ATOM 1407 O O . LYS A 1 221 ? 0.898 -15.237 -19.270 1.00 27.15 199 LYS A O 1
ATOM 1413 N N . THR A 1 222 ? 1.312 -13.032 -19.510 1.00 27.93 200 THR A N 1
ATOM 1414 C CA . THR A 1 222 ? 1.027 -12.680 -18.118 1.00 29.54 200 THR A CA 1
ATOM 1415 C C . THR A 1 222 ? -0.068 -11.593 -18.104 1.00 31.19 200 THR A C 1
ATOM 1416 O O . THR A 1 222 ? -0.287 -10.923 -19.119 1.00 30.90 200 THR A O 1
ATOM 1420 N N . PRO A 1 223 ? -0.754 -11.403 -16.961 1.00 33.49 201 PRO A N 1
ATOM 1421 C CA . PRO A 1 223 ? -1.790 -10.361 -16.911 1.00 35.14 201 PRO A CA 1
ATOM 1422 C C . PRO A 1 223 ? -1.287 -8.982 -17.350 1.00 35.51 201 PRO A C 1
ATOM 1423 O O . PRO A 1 223 ? -1.955 -8.310 -18.135 1.00 35.95 201 PRO A O 1
ATOM 1427 N N . ILE A 1 224 ? -0.108 -8.586 -16.876 1.00 35.76 202 ILE A N 1
ATOM 1428 C CA . ILE A 1 224 ? 0.445 -7.278 -17.209 1.00 36.35 202 ILE A CA 1
ATOM 1429 C C . ILE A 1 224 ? 0.681 -7.129 -18.714 1.00 36.95 202 ILE A C 1
ATOM 1430 O O . ILE A 1 224 ? 0.359 -6.105 -19.305 1.00 37.04 202 ILE A O 1
ATOM 1432 N N . MET A 1 225 ? 1.256 -8.156 -19.326 1.00 37.20 203 MET A N 1
ATOM 1433 C CA . MET A 1 225 ? 1.480 -8.152 -20.762 1.00 37.92 203 MET A CA 1
ATOM 1434 C C . MET A 1 225 ? 0.156 -8.035 -21.493 1.00 38.87 203 MET A C 1
ATOM 1435 O O . MET A 1 225 ? 0.017 -7.207 -22.380 1.00 39.28 203 MET A O 1
ATOM 1440 N N . GLU A 1 226 ? -0.830 -8.833 -21.096 1.00 39.96 204 GLU A N 1
ATOM 1441 C CA . GLU A 1 226 ? -2.141 -8.806 -21.757 1.00 41.33 204 GLU A CA 1
ATOM 1442 C C . GLU A 1 226 ? -2.930 -7.506 -21.566 1.00 41.97 204 GLU A C 1
ATOM 1443 O O . GLU A 1 226 ? -3.918 -7.276 -22.277 1.00 42.63 204 GLU A O 1
ATOM 1449 N N . SER A 1 227 ? -2.498 -6.641 -20.642 1.00 41.69 205 SER A N 1
ATOM 1450 C CA . SER A 1 227 ? -3.130 -5.309 -20.485 1.00 41.95 205 SER A CA 1
ATOM 1451 C C . SER A 1 227 ? -2.943 -4.400 -21.717 1.00 41.36 205 SER A C 1
ATOM 1452 O O . SER A 1 227 ? -3.643 -3.398 -21.867 1.00 41.50 205 SER A O 1
ATOM 1455 N N . VAL A 1 228 ? -1.991 -4.743 -22.585 1.00 39.93 206 VAL A N 1
ATOM 1456 C CA . VAL A 1 228 ? -1.782 -4.003 -23.837 1.00 39.69 206 VAL A CA 1
ATOM 1457 C C . VAL A 1 228 ? -2.910 -4.175 -24.885 1.00 40.00 206 VAL A C 1
ATOM 1458 O O . VAL A 1 228 ? -2.880 -3.514 -25.919 1.00 40.12 206 VAL A O 1
ATOM 1462 N N . GLY A 1 229 ? -3.877 -5.063 -24.645 1.00 39.81 207 GLY A N 1
ATOM 1463 C CA . GLY A 1 229 ? -4.978 -5.272 -25.604 1.00 40.29 207 GLY A CA 1
ATOM 1464 C C . GLY A 1 229 ? -4.616 -6.209 -26.760 1.00 39.70 207 GLY A C 1
ATOM 1465 O O . GLY A 1 229 ? -3.440 -6.391 -27.090 1.00 38.00 207 GLY A O 1
ATOM 1466 N N . GLU A 1 230 ? -5.644 -6.776 -27.392 1.00 40.10 208 GLU A N 1
ATOM 1467 C CA . GLU A 1 230 ? -5.486 -7.867 -28.364 1.00 39.53 208 GLU A CA 1
ATOM 1468 C C . GLU A 1 230 ? -4.753 -7.484 -29.659 1.00 39.97 208 GLU A C 1
ATOM 1469 O O . GLU A 1 230 ? -4.007 -8.299 -30.211 1.00 37.99 208 GLU A O 1
ATOM 1475 N N . GLU A 1 231 ? -4.964 -6.262 -30.140 1.00 41.23 209 GLU A N 1
ATOM 1476 C CA . GLU A 1 231 ? -4.306 -5.804 -31.369 1.00 42.30 209 GLU A CA 1
ATOM 1477 C C . GLU A 1 231 ? -2.775 -5.802 -31.237 1.00 41.08 209 GLU A C 1
ATOM 1478 O O . GLU A 1 231 ? -2.066 -6.308 -32.113 1.00 40.80 209 GLU A O 1
ATOM 1484 N N . ALA A 1 232 ? -2.280 -5.237 -30.136 1.00 40.80 210 ALA A N 1
ATOM 1485 C CA . ALA A 1 232 ? -0.841 -5.207 -29.831 1.00 39.90 210 ALA A CA 1
ATOM 1486 C C . ALA A 1 232 ? -0.255 -6.615 -29.608 1.00 39.33 210 ALA A C 1
ATOM 1487 O O . ALA A 1 232 ? 0.863 -6.909 -30.043 1.00 38.18 210 ALA A O 1
ATOM 1489 N N . LEU A 1 233 ? -1.011 -7.479 -28.930 1.00 39.66 211 LEU A N 1
ATOM 1490 C CA . LEU A 1 233 ? -0.600 -8.877 -28.739 1.00 39.57 211 LEU A CA 1
ATOM 1491 C C . LEU A 1 233 ? -0.465 -9.634 -30.071 1.00 39.87 211 LEU A C 1
ATOM 1492 O O . LEU A 1 233 ? 0.468 -10.425 -30.250 1.00 39.00 211 LEU A O 1
ATOM 1497 N N . ALA A 1 234 ? -1.409 -9.401 -30.983 1.00 40.89 212 ALA A N 1
ATOM 1498 C CA . ALA A 1 234 ? -1.358 -9.975 -32.330 1.00 41.28 212 ALA A CA 1
ATOM 1499 C C . ALA A 1 234 ? -0.058 -9.567 -33.012 1.00 40.99 212 ALA A C 1
ATOM 1500 O O . ALA A 1 234 ? 0.605 -10.402 -33.654 1.00 40.95 212 ALA A O 1
ATOM 1502 N N . LYS A 1 235 ? 0.326 -8.301 -32.838 1.00 40.85 213 LYS A N 1
ATOM 1503 C CA . LYS A 1 235 ? 1.586 -7.786 -33.390 1.00 40.34 213 LYS A CA 1
ATOM 1504 C C . LYS A 1 235 ? 2.795 -8.523 -32.805 1.00 39.72 213 LYS A C 1
ATOM 1505 O O . LYS A 1 235 ? 3.696 -8.957 -33.541 1.00 38.65 213 LYS A O 1
ATOM 1507 N N . PHE A 1 236 ? 2.805 -8.677 -31.480 1.00 39.70 214 PHE A N 1
ATOM 1508 C CA . PHE A 1 236 ? 3.888 -9.401 -30.801 1.00 39.01 214 PHE A CA 1
ATOM 1509 C C . PHE A 1 236 ? 4.015 -10.824 -31.333 1.00 37.86 214 PHE A C 1
ATOM 1510 O O . PHE A 1 236 ? 5.109 -11.239 -31.710 1.00 37.94 214 PHE A O 1
ATOM 1518 N N . ALA A 1 237 ? 2.901 -11.556 -31.394 1.00 37.46 215 ALA A N 1
ATOM 1519 C CA . ALA A 1 237 ? 2.904 -12.944 -31.880 1.00 36.34 215 ALA A CA 1
ATOM 1520 C C . ALA A 1 237 ? 3.486 -13.092 -33.292 1.00 35.36 215 ALA A C 1
ATOM 1521 O O . ALA A 1 237 ? 4.047 -14.138 -33.620 1.00 34.89 215 ALA A O 1
ATOM 1523 N N . ALA A 1 238 ? 3.375 -12.042 -34.109 1.00 34.21 216 ALA A N 1
ATOM 1524 C CA . ALA A 1 238 ? 3.873 -12.069 -35.500 1.00 33.23 216 ALA A CA 1
ATOM 1525 C C . ALA A 1 238 ? 5.399 -12.066 -35.623 1.00 31.02 216 ALA A C 1
ATOM 1526 O O . ALA A 1 238 ? 5.949 -12.569 -36.588 1.00 32.06 216 ALA A O 1
ATOM 1528 N N . ASN A 1 239 ? 6.088 -11.494 -34.654 1.00 28.64 217 ASN A N 1
ATOM 1529 C CA . ASN A 1 239 ? 7.555 -11.482 -34.664 1.00 27.03 217 ASN A CA 1
ATOM 1530 C C . ASN A 1 239 ? 8.144 -12.805 -34.148 1.00 24.46 217 ASN A C 1
ATOM 1531 O O . ASN A 1 239 ? 9.367 -12.943 -34.089 1.00 24.50 217 ASN A O 1
ATOM 1536 N N . ILE A 1 240 ? 7.297 -13.771 -33.750 1.00 22.54 218 ILE A N 1
ATOM 1537 C CA . ILE A 1 240 ? 7.792 -14.967 -33.041 1.00 19.72 218 ILE A CA 1
ATOM 1538 C C . ILE A 1 240 ? 7.776 -16.182 -33.976 1.00 18.99 218 ILE A C 1
ATOM 1539 O O . ILE A 1 240 ? 6.714 -16.646 -34.339 1.00 18.74 218 ILE A O 1
ATOM 1544 N N . PRO A 1 241 ? 8.959 -16.711 -34.357 1.00 17.48 219 PRO A N 1
ATOM 1545 C CA . PRO A 1 241 ? 8.975 -17.783 -35.365 1.00 16.92 219 PRO A CA 1
ATOM 1546 C C . PRO A 1 241 ? 8.155 -19.030 -35.013 1.00 16.83 219 PRO A C 1
ATOM 1547 O O . PRO A 1 241 ? 7.304 -19.415 -35.802 1.00 17.33 219 PRO A O 1
ATOM 1551 N N . PHE A 1 242 ? 8.411 -19.652 -33.869 1.00 16.22 220 PHE A N 1
ATOM 1552 C CA . PHE A 1 242 ? 7.664 -20.846 -33.463 1.00 16.84 220 PHE A CA 1
ATOM 1553 C C . PHE A 1 242 ? 7.937 -21.226 -32.012 1.00 16.35 220 PHE A C 1
ATOM 1554 O O . PHE A 1 242 ? 9.081 -21.263 -31.594 1.00 16.68 220 PHE A O 1
ATOM 1562 N N . PRO A 1 243 ? 6.882 -21.512 -31.243 1.00 16.57 221 PRO A N 1
ATOM 1563 C CA . PRO A 1 243 ? 5.477 -21.358 -31.626 1.00 17.67 221 PRO A CA 1
ATOM 1564 C C . PRO A 1 243 ? 5.060 -19.901 -31.795 1.00 17.29 221 PRO A C 1
ATOM 1565 O O . PRO A 1 243 ? 5.551 -19.026 -31.097 1.00 15.91 221 PRO A O 1
ATOM 1569 N N . LYS A 1 244 ? 4.128 -19.663 -32.710 1.00 18.60 222 LYS A N 1
ATOM 1570 C CA . LYS A 1 244 ? 3.711 -18.308 -33.078 1.00 19.25 222 LYS A CA 1
ATOM 1571 C C . LYS A 1 244 ? 2.709 -17.757 -32.075 1.00 19.41 222 LYS A C 1
ATOM 1572 O O . LYS A 1 244 ? 1.564 -17.502 -32.395 1.00 19.49 222 LYS A O 1
ATOM 1578 N N . ARG A 1 245 ? 3.173 -17.562 -30.848 1.00 19.11 223 ARG A N 1
ATOM 1579 C CA . ARG A 1 245 ? 2.327 -17.115 -29.745 1.00 19.42 223 ARG A CA 1
ATOM 1580 C C . ARG A 1 245 ? 3.222 -16.697 -28.589 1.00 18.77 223 ARG A C 1
ATOM 1581 O O . ARG A 1 245 ? 4.428 -16.976 -28.588 1.00 17.67 223 ARG A O 1
ATOM 1589 N N . LEU A 1 246 ? 2.628 -16.026 -27.609 1.00 19.04 224 LEU A N 1
ATOM 1590 C CA . LEU A 1 246 ? 3.294 -15.771 -26.334 1.00 18.68 224 LEU A CA 1
ATOM 1591 C C . LEU A 1 246 ? 3.595 -17.086 -25.588 1.00 18.21 224 LEU A C 1
ATOM 1592 O O . LEU A 1 246 ? 2.820 -18.044 -25.661 1.00 17.90 224 LEU A O 1
ATOM 1597 N N . GLY A 1 247 ? 4.724 -17.125 -24.882 1.00 17.77 225 GLY A N 1
ATOM 1598 C CA . GLY A 1 247 ? 5.079 -18.278 -24.043 1.00 17.72 225 GLY A CA 1
ATOM 1599 C C . GLY A 1 247 ? 4.168 -18.341 -22.835 1.00 18.49 225 GLY A C 1
ATOM 1600 O O . GLY A 1 247 ? 3.666 -17.309 -22.359 1.00 17.47 225 GLY A O 1
ATOM 1601 N N . THR A 1 248 ? 3.899 -19.551 -22.350 1.00 18.78 226 THR A N 1
ATOM 1602 C CA . THR A 1 248 ? 3.033 -19.673 -21.191 1.00 19.74 226 THR A CA 1
ATOM 1603 C C . THR A 1 248 ? 3.813 -19.596 -19.882 1.00 19.48 226 THR A C 1
ATOM 1604 O O . THR A 1 248 ? 4.993 -19.981 -19.814 1.00 19.82 226 THR A O 1
ATOM 1608 N N . PRO A 1 249 ? 3.149 -19.140 -18.812 1.00 20.46 227 PRO A N 1
ATOM 1609 C CA . PRO A 1 249 ? 3.743 -19.289 -17.487 1.00 19.64 227 PRO A CA 1
ATOM 1610 C C . PRO A 1 249 ? 4.182 -20.714 -17.194 1.00 19.36 227 PRO A C 1
ATOM 1611 O O . PRO A 1 249 ? 5.250 -20.895 -16.605 1.00 19.01 227 PRO A O 1
ATOM 1615 N N . ASP A 1 250 ? 3.415 -21.719 -17.615 1.00 19.12 228 ASP A N 1
ATOM 1616 C CA . ASP A 1 250 ? 3.826 -23.113 -17.357 1.00 19.50 228 ASP A CA 1
ATOM 1617 C C . ASP A 1 250 ? 5.131 -23.483 -18.066 1.00 18.53 228 ASP A C 1
ATOM 1618 O O . ASP A 1 250 ? 5.918 -24.279 -17.533 1.00 18.56 228 ASP A O 1
ATOM 1623 N N . GLU A 1 251 ? 5.351 -22.935 -19.263 1.00 17.46 229 GLU A N 1
ATOM 1624 C CA . GLU A 1 251 ? 6.641 -23.156 -19.976 1.00 16.71 229 GLU A CA 1
ATOM 1625 C C . GLU A 1 251 ? 7.809 -22.541 -19.231 1.00 15.64 229 GLU A C 1
ATOM 1626 O O . GLU A 1 251 ? 8.900 -23.133 -19.162 1.00 15.19 229 GLU A O 1
ATOM 1632 N N . PHE A 1 252 ? 7.592 -21.354 -18.668 1.00 15.43 230 PHE A N 1
ATOM 1633 C CA . PHE A 1 252 ? 8.596 -20.710 -17.835 1.00 15.07 230 PHE A CA 1
ATOM 1634 C C . PHE A 1 252 ? 8.885 -21.565 -16.597 1.00 15.07 230 PHE A C 1
ATOM 1635 O O . PHE A 1 252 ? 10.040 -21.779 -16.238 1.00 14.34 230 PHE A O 1
ATOM 1643 N N . ALA A 1 253 ? 7.815 -21.997 -15.928 1.00 15.36 231 ALA A N 1
ATOM 1644 C CA . ALA A 1 253 ? 7.922 -22.820 -14.730 1.00 16.25 231 ALA A CA 1
ATOM 1645 C C . ALA A 1 253 ? 8.696 -24.099 -15.013 1.00 16.39 231 ALA A C 1
ATOM 1646 O O . ALA A 1 253 ? 9.485 -24.548 -14.178 1.00 17.42 231 ALA A O 1
ATOM 1648 N N . ASP A 1 254 ? 8.483 -24.671 -16.195 1.00 16.24 232 ASP A N 1
ATOM 1649 C CA . ASP A 1 254 ? 9.160 -25.910 -16.582 1.00 15.92 232 ASP A CA 1
ATOM 1650 C C . ASP A 1 254 ? 10.669 -25.675 -16.765 1.00 15.25 232 ASP A C 1
ATOM 1651 O O . ASP A 1 254 ? 11.474 -26.506 -16.372 1.00 15.56 232 ASP A O 1
ATOM 1656 N N . ALA A 1 255 ? 11.043 -24.548 -17.365 1.00 14.76 233 ALA A N 1
ATOM 1657 C CA . ALA A 1 255 ? 12.437 -24.157 -17.497 1.00 14.07 233 ALA A CA 1
ATOM 1658 C C . ALA A 1 255 ? 13.075 -23.910 -16.136 1.00 14.74 233 ALA A C 1
ATOM 1659 O O . ALA A 1 255 ? 14.197 -24.353 -15.878 1.00 15.49 233 ALA A O 1
ATOM 1661 N N . ALA A 1 256 ? 12.357 -23.216 -15.259 1.00 14.61 234 ALA A N 1
ATOM 1662 C CA . ALA A 1 256 ? 12.864 -22.948 -13.915 1.00 14.90 234 ALA A CA 1
ATOM 1663 C C . ALA A 1 256 ? 13.143 -24.250 -13.201 1.00 15.03 234 ALA A C 1
ATOM 1664 O O . ALA A 1 256 ? 14.222 -24.415 -12.631 1.00 15.28 234 ALA A O 1
ATOM 1666 N N . ALA A 1 257 ? 12.203 -25.190 -13.272 1.00 15.49 235 ALA A N 1
ATOM 1667 C CA . ALA A 1 257 ? 12.367 -26.480 -12.596 1.00 16.47 235 ALA A CA 1
ATOM 1668 C C . ALA A 1 257 ? 13.581 -27.215 -13.143 1.00 15.88 235 ALA A C 1
ATOM 1669 O O . ALA A 1 257 ? 14.337 -27.814 -12.392 1.00 16.65 235 ALA A O 1
ATOM 1671 N N . PHE A 1 258 ? 13.758 -27.181 -14.457 1.00 16.04 236 PHE A N 1
ATOM 1672 C CA . PHE A 1 258 ? 14.928 -27.800 -15.085 1.00 15.13 236 PHE A CA 1
ATOM 1673 C C . PHE A 1 258 ? 16.242 -27.212 -14.553 1.00 14.84 236 PHE A C 1
ATOM 1674 O O . PHE A 1 258 ? 17.196 -27.942 -14.278 1.00 14.23 236 PHE A O 1
ATOM 1682 N N . LEU A 1 259 ? 16.308 -25.891 -14.440 1.00 15.09 237 LEU A N 1
ATOM 1683 C CA . LEU A 1 259 ? 17.535 -25.237 -13.949 1.00 15.12 237 LEU A CA 1
ATOM 1684 C C . LEU A 1 259 ? 17.836 -25.589 -12.494 1.00 16.46 237 LEU A C 1
ATOM 1685 O O . LEU A 1 259 ? 18.992 -25.614 -12.068 1.00 16.68 237 LEU A O 1
ATOM 1690 N N . LEU A 1 260 ? 16.787 -25.853 -11.739 1.00 17.14 238 LEU A N 1
ATOM 1691 C CA . LEU A 1 260 ? 16.919 -26.268 -10.357 1.00 18.37 238 LEU A CA 1
ATOM 1692 C C . LEU A 1 260 ? 17.373 -27.711 -10.221 1.00 19.22 238 LEU A C 1
ATOM 1693 O O . LEU A 1 260 ? 18.052 -28.038 -9.249 1.00 21.19 238 LEU A O 1
ATOM 1698 N N . THR A 1 261 ? 17.003 -28.578 -11.160 1.00 18.90 239 THR A N 1
ATOM 1699 C CA . THR A 1 261 ? 17.240 -30.017 -10.995 1.00 19.55 239 THR A CA 1
ATOM 1700 C C . THR A 1 261 ? 18.425 -30.589 -11.787 1.00 19.01 239 THR A C 1
ATOM 1701 O O . THR A 1 261 ? 19.024 -31.571 -11.349 1.00 19.93 239 THR A O 1
ATOM 1705 N N . ASN A 1 262 ? 18.771 -30.018 -12.937 1.00 17.96 240 ASN A N 1
ATOM 1706 C CA . ASN A 1 262 ? 19.888 -30.561 -13.724 1.00 17.66 240 ASN A CA 1
ATOM 1707 C C . ASN A 1 262 ? 21.194 -30.203 -13.022 1.00 18.27 240 ASN A C 1
ATOM 1708 O O . ASN A 1 262 ? 21.462 -29.027 -12.785 1.00 18.41 240 ASN A O 1
ATOM 1713 N N . GLY A 1 263 ? 22.013 -31.199 -12.717 1.00 18.27 241 GLY A N 1
ATOM 1714 C CA . GLY A 1 263 ? 23.181 -30.976 -11.862 1.00 18.53 241 GLY A CA 1
ATOM 1715 C C . GLY A 1 263 ? 24.377 -30.258 -12.479 1.00 17.53 241 GLY A C 1
ATOM 1716 O O . GLY A 1 263 ? 25.259 -29.822 -11.743 1.00 17.55 241 GLY A O 1
ATOM 1717 N N . TYR A 1 264 ? 24.429 -30.121 -13.809 1.00 15.85 242 TYR A N 1
ATOM 1718 C CA . TYR A 1 264 ? 25.623 -29.536 -14.445 1.00 15.52 242 TYR A CA 1
ATOM 1719 C C . TYR A 1 264 ? 25.413 -28.141 -15.021 1.00 14.67 242 TYR A C 1
ATOM 1720 O O . TYR A 1 264 ? 26.386 -27.467 -15.338 1.00 15.00 242 TYR A O 1
ATOM 1729 N N . ILE A 1 265 ? 24.170 -27.686 -15.154 1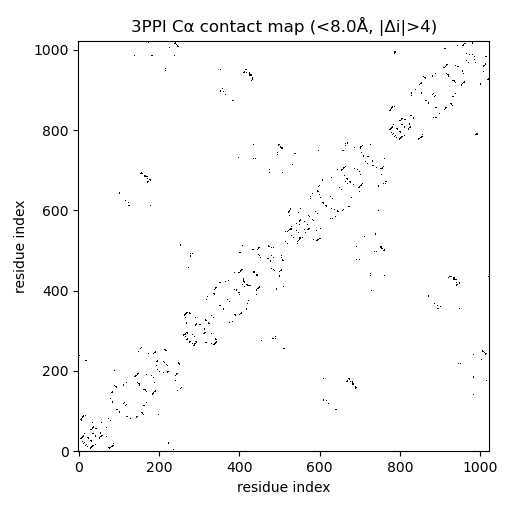.00 14.67 243 ILE A N 1
ATOM 1730 C CA . ILE A 1 265 ? 23.933 -26.372 -15.771 1.00 13.95 243 ILE A CA 1
ATOM 1731 C C . ILE A 1 265 ? 24.193 -25.302 -14.709 1.00 14.24 243 ILE A C 1
ATOM 1732 O O . ILE A 1 265 ? 23.596 -25.337 -13.623 1.00 14.95 243 ILE A O 1
ATOM 1737 N N . ASN A 1 266 ? 25.151 -24.419 -14.994 1.00 13.06 244 ASN A N 1
ATOM 1738 C CA . ASN A 1 266 ? 25.577 -23.395 -14.042 1.00 13.51 244 ASN A CA 1
ATOM 1739 C C . ASN A 1 266 ? 26.154 -22.181 -14.776 1.00 12.93 244 ASN A C 1
ATOM 1740 O O . ASN A 1 266 ? 26.847 -22.329 -15.786 1.00 12.86 244 ASN A O 1
ATOM 1745 N N . GLY A 1 267 ? 25.889 -20.988 -14.246 1.00 12.85 245 GLY A N 1
ATOM 1746 C CA . GLY A 1 267 ? 26.326 -19.746 -14.858 1.00 12.65 245 GLY A CA 1
ATOM 1747 C C . GLY A 1 267 ? 25.805 -19.466 -16.254 1.00 12.28 245 GLY A C 1
ATOM 1748 O O . GLY A 1 267 ? 26.452 -18.773 -17.034 1.00 11.90 245 GLY A O 1
ATOM 1749 N N . GLU A 1 268 ? 24.644 -20.010 -16.575 1.00 13.00 246 GLU A N 1
ATOM 1750 C CA . GLU A 1 268 ? 24.091 -19.970 -17.915 1.00 12.61 246 GLU A CA 1
ATOM 1751 C C . GLU A 1 268 ? 22.832 -19.120 -17.956 1.00 12.78 246 GLU A C 1
ATOM 1752 O O . GLU A 1 268 ? 22.065 -19.057 -16.996 1.00 13.27 246 GLU A O 1
ATOM 1758 N N . VAL A 1 269 ? 22.639 -18.447 -19.078 1.00 12.23 247 VAL A N 1
ATOM 1759 C CA . VAL A 1 269 ? 21.404 -17.733 -19.361 1.00 12.58 247 VAL A CA 1
ATOM 1760 C C . VAL A 1 269 ? 20.643 -18.486 -20.453 1.00 12.70 247 VAL A C 1
ATOM 1761 O O . VAL A 1 269 ? 21.174 -18.708 -21.555 1.00 12.45 247 VAL A O 1
ATOM 1765 N N . MET A 1 270 ? 19.422 -18.895 -20.129 1.00 12.40 248 MET A N 1
ATOM 1766 C CA . MET A 1 270 ? 18.570 -19.644 -21.050 1.00 13.76 248 MET A CA 1
ATOM 1767 C C . MET A 1 270 ? 17.527 -18.720 -21.670 1.00 13.40 248 MET A C 1
ATOM 1768 O O . MET A 1 270 ? 16.631 -18.225 -20.972 1.00 13.45 248 MET A O 1
ATOM 1773 N N . ARG A 1 271 ? 17.627 -18.502 -22.978 1.00 13.59 249 ARG A N 1
ATOM 1774 C CA . ARG A 1 271 ? 16.582 -17.785 -23.717 1.00 13.87 249 ARG A CA 1
ATOM 1775 C C . ARG A 1 271 ? 15.355 -18.670 -23.864 1.00 14.05 249 ARG A C 1
ATOM 1776 O O . ARG A 1 271 ? 15.468 -19.814 -24.313 1.00 15.13 249 ARG A O 1
ATOM 1784 N N . LEU A 1 272 ? 14.194 -18.141 -23.497 1.00 12.99 250 LEU A N 1
ATOM 1785 C CA . LEU A 1 272 ? 12.921 -18.889 -23.565 1.00 13.33 250 LEU A CA 1
ATOM 1786 C C . LEU A 1 272 ? 11.924 -18.004 -24.314 1.00 13.00 250 LEU A C 1
ATOM 1787 O O . LEU A 1 272 ? 11.238 -17.182 -23.708 1.00 13.45 250 LEU A O 1
ATOM 1792 N N . ASP A 1 273 ? 11.921 -18.113 -25.639 1.00 13.00 251 ASP A N 1
ATOM 1793 C CA . ASP A 1 273 ? 11.398 -17.042 -26.485 1.00 13.00 251 ASP A CA 1
ATOM 1794 C C . ASP A 1 273 ? 10.827 -17.424 -27.868 1.00 12.96 251 ASP A C 1
ATOM 1795 O O . ASP A 1 273 ? 10.550 -16.535 -28.681 1.00 12.44 251 ASP A O 1
ATOM 1800 N N . GLY A 1 274 ? 10.613 -18.714 -28.136 1.00 12.56 252 GLY A N 1
ATOM 1801 C CA . GLY A 1 274 ? 10.043 -19.125 -29.430 1.00 12.70 252 GLY A CA 1
ATOM 1802 C C . GLY A 1 274 ? 10.901 -18.733 -30.629 1.00 12.23 252 GLY A C 1
ATOM 1803 O O . GLY A 1 274 ? 10.399 -18.607 -31.730 1.00 13.38 252 GLY A O 1
ATOM 1804 N N . ALA A 1 275 ? 12.200 -18.582 -30.393 1.00 11.89 253 ALA A N 1
ATOM 1805 C CA . ALA A 1 275 ? 13.205 -18.065 -31.358 1.00 12.22 253 ALA A CA 1
ATOM 1806 C C . ALA A 1 275 ? 13.025 -16.574 -31.733 1.00 13.08 253 ALA A C 1
ATOM 1807 O O . ALA A 1 275 ? 13.615 -16.104 -32.710 1.00 12.92 253 ALA A O 1
ATOM 1809 N N . GLN A 1 276 ? 12.261 -15.824 -30.928 1.00 13.61 254 GLN A N 1
ATOM 1810 C CA . GLN A 1 276 ? 12.113 -14.390 -31.157 1.00 14.39 254 GLN A CA 1
ATOM 1811 C C . GLN A 1 276 ? 13.437 -13.626 -30.957 1.00 15.06 254 GLN A C 1
ATOM 1812 O O . GLN A 1 276 ? 14.207 -13.919 -30.052 1.00 12.99 254 GLN A O 1
ATOM 1818 N N . ARG A 1 277 ? 13.676 -12.644 -31.823 1.00 15.88 255 ARG A N 1
ATOM 1819 C CA . ARG A 1 277 ? 14.686 -11.626 -31.567 1.00 16.87 255 ARG A CA 1
ATOM 1820 C C . ARG A 1 277 ? 13.949 -10.270 -31.640 1.00 17.93 255 ARG A C 1
ATOM 1821 O O . ARG A 1 277 ? 13.283 -10.001 -32.648 1.00 18.91 255 ARG A O 1
ATOM 1829 N N . PHE A 1 278 ? 14.032 -9.455 -30.582 1.00 18.34 256 PHE A N 1
ATOM 1830 C CA . PHE A 1 278 ? 13.279 -8.182 -30.544 1.00 20.28 256 PHE A CA 1
ATOM 1831 C C . PHE A 1 278 ? 13.790 -7.247 -31.627 1.00 21.07 256 PHE A C 1
ATOM 1832 O O . PHE A 1 278 ? 15.008 -7.024 -31.760 1.00 20.81 256 PHE A O 1
ATOM 1840 N N . THR A 1 279 ? 12.851 -6.693 -32.386 1.00 22.08 257 THR A N 1
ATOM 1841 C CA . THR A 1 279 ? 13.119 -5.593 -33.309 1.00 23.17 257 THR A CA 1
ATOM 1842 C C . THR A 1 279 ? 13.166 -4.258 -32.515 1.00 23.85 257 THR A C 1
ATOM 1843 O O . THR A 1 279 ? 12.838 -4.219 -31.328 1.00 23.68 257 THR A O 1
ATOM 1847 N N . PRO A 1 280 ? 13.603 -3.163 -33.153 1.00 24.86 258 PRO A N 1
ATOM 1848 C CA . PRO A 1 280 ? 13.671 -1.891 -32.396 1.00 25.65 258 PRO A CA 1
ATOM 1849 C C . PRO A 1 280 ? 12.321 -1.435 -31.788 1.00 27.30 258 PRO A C 1
ATOM 1850 O O . PRO A 1 280 ? 12.279 -0.878 -30.694 1.00 27.19 258 PRO A O 1
ATOM 1854 N N . LYS A 1 281 ? 11.230 -1.689 -32.495 1.00 29.04 259 LYS A N 1
ATOM 1855 C CA . LYS A 1 281 ? 9.905 -1.316 -32.028 1.00 31.67 259 LYS A CA 1
ATOM 1856 C C . LYS A 1 281 ? 8.978 -2.511 -32.248 1.00 33.29 259 LYS A C 1
ATOM 1857 O O . LYS A 1 281 ? 9.376 -3.678 -32.076 1.00 34.33 259 LYS A O 1
ATOM 1860 N N . THR B 1 24 ? 52.976 7.661 -44.826 1.00 36.58 2 THR B N 1
ATOM 1861 C CA . THR B 1 24 ? 52.971 6.213 -44.493 1.00 36.22 2 THR B CA 1
ATOM 1862 C C . THR B 1 24 ? 52.765 6.015 -42.992 1.00 35.77 2 THR B C 1
ATOM 1863 O O . THR B 1 24 ? 53.645 6.359 -42.199 1.00 36.57 2 THR B O 1
ATOM 1867 N N . ILE B 1 25 ? 51.610 5.458 -42.615 1.00 33.94 3 ILE B N 1
ATOM 1868 C CA . ILE B 1 25 ? 51.332 5.037 -41.230 1.00 33.10 3 ILE B CA 1
ATOM 1869 C C . ILE B 1 25 ? 52.539 4.270 -40.648 1.00 31.63 3 ILE B C 1
ATOM 1870 O O . ILE B 1 25 ? 53.065 3.375 -41.298 1.00 30.74 3 ILE B O 1
ATOM 1875 N N . LYS B 1 26 ? 52.955 4.618 -39.426 1.00 29.90 4 LYS B N 1
ATOM 1876 C CA . LYS B 1 26 ? 54.150 4.043 -38.786 1.00 28.52 4 LYS B CA 1
ATOM 1877 C C . LYS B 1 26 ? 54.173 2.506 -38.731 1.00 26.57 4 LYS B C 1
ATOM 1878 O O . LYS B 1 26 ? 55.195 1.877 -39.005 1.00 25.91 4 LYS B O 1
ATOM 1880 N N . GLN B 1 27 ? 53.055 1.899 -38.360 1.00 23.57 5 GLN B N 1
ATOM 1881 C CA . GLN B 1 27 ? 52.949 0.430 -38.368 1.00 22.73 5 GLN B CA 1
ATOM 1882 C C . GLN B 1 27 ? 53.174 -0.192 -39.764 1.00 20.92 5 GLN B C 1
ATOM 1883 O O . GLN B 1 27 ? 53.537 -1.354 -39.863 1.00 21.51 5 GLN B O 1
ATOM 1889 N N . PHE B 1 28 ? 52.968 0.585 -40.822 1.00 19.42 6 PHE B N 1
ATOM 1890 C CA . PHE B 1 28 ? 52.971 0.071 -42.201 1.00 19.22 6 PHE B CA 1
ATOM 1891 C C . PHE B 1 28 ? 54.306 0.238 -42.930 1.00 20.02 6 PHE B C 1
ATOM 1892 O O . PHE B 1 28 ? 54.465 -0.220 -44.065 1.00 20.30 6 PHE B O 1
ATOM 1900 N N . GLU B 1 29 ? 55.264 0.903 -42.282 1.00 20.45 7 GLU B N 1
ATOM 1901 C CA . GLU B 1 29 ? 56.622 1.068 -42.833 1.00 21.52 7 GLU B CA 1
ATOM 1902 C C . GLU B 1 29 ? 57.246 -0.208 -43.315 1.00 19.94 7 GLU B C 1
ATOM 1903 O O . GLU B 1 29 ? 57.410 -1.148 -42.529 1.00 20.30 7 GLU B O 1
ATOM 1909 N N . GLY B 1 30 ? 57.586 -0.248 -44.598 1.00 18.93 8 GLY B N 1
ATOM 1910 C CA . GLY B 1 30 ? 58.252 -1.413 -45.195 1.00 18.75 8 GLY B CA 1
ATOM 1911 C C . GLY B 1 30 ? 57.423 -2.694 -45.262 1.00 17.59 8 GLY B C 1
ATOM 1912 O O . GLY B 1 30 ? 57.945 -3.746 -45.632 1.00 16.93 8 GLY B O 1
ATOM 1913 N N . ALA B 1 31 ? 56.135 -2.597 -44.925 1.00 16.16 9 ALA B N 1
ATOM 1914 C CA . ALA B 1 31 ? 55.257 -3.757 -44.868 1.00 15.59 9 ALA B CA 1
ATOM 1915 C C . ALA B 1 31 ? 54.358 -3.891 -46.084 1.00 14.88 9 ALA B C 1
ATOM 1916 O O . ALA B 1 31 ? 54.119 -2.937 -46.837 1.00 14.70 9 ALA B O 1
ATOM 1918 N N . SER B 1 32 ? 53.836 -5.095 -46.251 1.00 14.60 10 SER B N 1
ATOM 1919 C CA . SER B 1 32 ? 52.857 -5.360 -47.289 1.00 14.16 10 SER B CA 1
ATOM 1920 C C . SER B 1 32 ? 51.692 -6.166 -46.715 1.00 13.72 10 SER B C 1
ATOM 1921 O O . SER B 1 32 ? 51.755 -6.694 -45.574 1.00 13.55 10 SER B O 1
ATOM 1924 N N . ALA B 1 33 ? 50.635 -6.248 -47.520 1.00 12.89 11 ALA B N 1
ATOM 1925 C CA . ALA B 1 33 ? 49.380 -6.851 -47.162 1.00 12.42 11 ALA B CA 1
ATOM 1926 C C . ALA B 1 33 ? 48.796 -7.618 -48.346 1.00 12.39 11 ALA B C 1
ATOM 1927 O O . ALA B 1 33 ? 49.029 -7.263 -49.513 1.00 13.05 11 ALA B O 1
ATOM 1929 N N . ILE B 1 34 ? 48.051 -8.674 -48.040 1.00 12.13 12 ILE B N 1
ATOM 1930 C CA . ILE B 1 34 ? 47.188 -9.348 -49.013 1.00 12.30 12 ILE B CA 1
ATOM 1931 C C . ILE B 1 34 ? 45.734 -9.085 -48.675 1.00 11.76 12 ILE B C 1
ATOM 1932 O O . ILE B 1 34 ? 45.327 -9.216 -47.514 1.00 11.88 12 ILE B O 1
ATOM 1937 N N . VAL B 1 35 ? 44.945 -8.759 -49.692 1.00 11.05 13 VAL B N 1
ATOM 1938 C CA . VAL B 1 35 ? 43.499 -8.642 -49.535 1.00 10.89 13 VAL B CA 1
ATOM 1939 C C . VAL B 1 35 ? 42.824 -9.653 -50.457 1.00 11.21 13 VAL B C 1
ATOM 1940 O O . VAL B 1 35 ? 42.866 -9.496 -51.673 1.00 11.57 13 VAL B O 1
ATOM 1944 N N . SER B 1 36 ? 42.238 -10.715 -49.898 1.00 11.59 14 SER B N 1
ATOM 1945 C CA . SER B 1 36 ? 41.411 -11.614 -50.712 1.00 11.71 14 SER B CA 1
ATOM 1946 C C . SER B 1 36 ? 40.088 -10.918 -51.054 1.00 12.47 14 SER B C 1
ATOM 1947 O O . SER B 1 36 ? 39.547 -10.135 -50.255 1.00 12.54 14 SER B O 1
ATOM 1950 N N . GLY B 1 37 ? 39.567 -11.189 -52.244 1.00 12.40 15 GLY B N 1
ATOM 1951 C CA . GLY B 1 37 ? 38.409 -10.461 -52.758 1.00 12.73 15 GLY B CA 1
ATOM 1952 C C . GLY B 1 37 ? 38.772 -9.010 -53.030 1.00 13.12 15 GLY B C 1
ATOM 1953 O O . GLY B 1 37 ? 37.892 -8.149 -53.072 1.00 13.10 15 GLY B O 1
ATOM 1954 N N . GLY B 1 38 ? 40.066 -8.738 -53.231 1.00 12.65 16 GLY B N 1
ATOM 1955 C CA . GLY B 1 38 ? 40.558 -7.361 -53.370 1.00 13.33 16 GLY B CA 1
ATOM 1956 C C . GLY B 1 38 ? 40.204 -6.625 -54.647 1.00 14.04 16 GLY B C 1
ATOM 1957 O O . GLY B 1 38 ? 40.415 -5.414 -54.732 1.00 14.09 16 GLY B O 1
ATOM 1958 N N . ALA B 1 39 ? 39.671 -7.328 -55.651 1.00 15.10 17 ALA B N 1
ATOM 1959 C CA . ALA B 1 39 ? 39.345 -6.688 -56.925 1.00 16.05 17 ALA B CA 1
ATOM 1960 C C . ALA B 1 39 ? 38.087 -5.817 -56.931 1.00 16.29 17 ALA B C 1
ATOM 1961 O O . ALA B 1 39 ? 37.948 -4.962 -57.823 1.00 18.48 17 ALA B O 1
ATOM 1963 N N . GLY B 1 40 ? 37.157 -6.048 -56.007 1.00 15.81 18 GLY B N 1
ATOM 1964 C CA . GLY B 1 40 ? 35.881 -5.342 -56.018 1.00 15.75 18 GLY B CA 1
ATOM 1965 C C . GLY B 1 40 ? 35.269 -5.183 -54.642 1.00 14.84 18 GLY B C 1
ATOM 1966 O O . GLY B 1 40 ? 35.733 -5.800 -53.706 1.00 14.28 18 GLY B O 1
ATOM 1967 N N . GLY B 1 41 ? 34.260 -4.313 -54.518 1.00 14.37 19 GLY B N 1
ATOM 1968 C CA . GLY B 1 41 ? 33.452 -4.222 -53.295 1.00 13.97 19 GLY B CA 1
ATOM 1969 C C . GLY B 1 41 ? 34.255 -3.900 -52.048 1.00 13.12 19 GLY B C 1
ATOM 1970 O O . GLY B 1 41 ? 35.106 -2.998 -52.061 1.00 12.68 19 GLY B O 1
ATOM 1971 N N . LEU B 1 42 ? 33.993 -4.644 -50.968 1.00 12.69 20 LEU B N 1
ATOM 1972 C CA . LEU B 1 42 ? 34.664 -4.375 -49.699 1.00 12.19 20 LEU B CA 1
ATOM 1973 C C . LEU B 1 42 ? 36.194 -4.511 -49.828 1.00 12.12 20 LEU B C 1
ATOM 1974 O O . LEU B 1 42 ? 36.978 -3.713 -49.263 1.00 10.51 20 LEU B O 1
ATOM 1979 N N . GLY B 1 43 ? 36.606 -5.539 -50.556 1.00 11.45 21 GLY B N 1
ATOM 1980 C CA . GLY B 1 43 ? 38.031 -5.814 -50.744 1.00 11.98 21 GLY B CA 1
ATOM 1981 C C . GLY B 1 43 ? 38.742 -4.709 -51.498 1.00 11.83 21 GLY B C 1
ATOM 1982 O O . GLY B 1 43 ? 39.838 -4.305 -51.111 1.00 12.47 21 GLY B O 1
ATOM 1983 N N . GLU B 1 44 ? 38.112 -4.200 -52.554 1.00 12.56 22 GLU B N 1
ATOM 1984 C CA . GLU B 1 44 ? 38.679 -3.099 -53.336 1.00 12.86 22 GLU B CA 1
ATOM 1985 C C . GLU B 1 44 ? 38.921 -1.840 -52.487 1.00 12.83 22 GLU B C 1
ATOM 1986 O O . GLU B 1 44 ? 39.976 -1.208 -52.566 1.00 12.50 22 GLU B O 1
ATOM 1992 N N . ALA B 1 45 ? 37.923 -1.467 -51.701 1.00 12.41 23 ALA B N 1
ATOM 1993 C CA . ALA B 1 45 ? 38.039 -0.292 -50.827 1.00 11.92 23 ALA B CA 1
ATOM 1994 C C . ALA B 1 45 ? 39.144 -0.492 -49.803 1.00 11.39 23 ALA B C 1
ATOM 1995 O O . ALA B 1 45 ? 39.829 0.457 -49.424 1.00 10.81 23 ALA B O 1
ATOM 1997 N N . THR B 1 46 ? 39.300 -1.731 -49.355 1.00 10.59 24 THR B N 1
ATOM 1998 C CA . THR B 1 46 ? 40.330 -2.082 -48.406 1.00 10.90 24 THR B CA 1
ATOM 1999 C C . THR B 1 46 ? 41.720 -1.951 -49.053 1.00 10.70 24 THR B C 1
ATOM 2000 O O . THR B 1 46 ? 42.612 -1.356 -48.469 1.00 11.24 24 THR B O 1
ATOM 2004 N N . VAL B 1 47 ? 41.874 -2.473 -50.261 1.00 11.33 25 VAL B N 1
ATOM 2005 C CA . VAL B 1 47 ? 43.098 -2.289 -51.046 1.00 11.73 25 VAL B CA 1
ATOM 2006 C C . VAL B 1 47 ? 43.448 -0.798 -51.173 1.00 12.38 25 VAL B C 1
ATOM 2007 O O . VAL B 1 47 ? 44.585 -0.398 -50.920 1.00 12.68 25 VAL B O 1
ATOM 2011 N N . ARG B 1 48 ? 42.466 0.011 -51.530 1.00 13.19 26 ARG B N 1
ATOM 2012 C CA . ARG B 1 48 ? 42.724 1.437 -51.784 1.00 14.25 26 ARG B CA 1
ATOM 2013 C C . ARG B 1 48 ? 43.122 2.151 -50.502 1.00 13.76 26 ARG B C 1
ATOM 2014 O O . ARG B 1 48 ? 44.026 2.974 -50.503 1.00 14.11 26 ARG B O 1
ATOM 2022 N N . ARG B 1 49 ? 42.460 1.811 -49.399 1.00 13.15 27 ARG B N 1
ATOM 2023 C CA . ARG B 1 49 ? 42.794 2.425 -48.104 1.00 13.24 27 ARG B CA 1
ATOM 2024 C C . ARG B 1 49 ? 44.192 2.000 -47.637 1.00 12.93 27 ARG B C 1
ATOM 2025 O O . ARG B 1 49 ? 45.007 2.828 -47.234 1.00 13.75 27 ARG B O 1
ATOM 2033 N N . LEU B 1 50 ? 44.467 0.705 -47.687 1.00 12.73 28 LEU B N 1
ATOM 2034 C CA . LEU B 1 50 ? 45.778 0.189 -47.260 1.00 13.15 28 LEU B CA 1
ATOM 2035 C C . LEU B 1 50 ? 46.924 0.737 -48.124 1.00 13.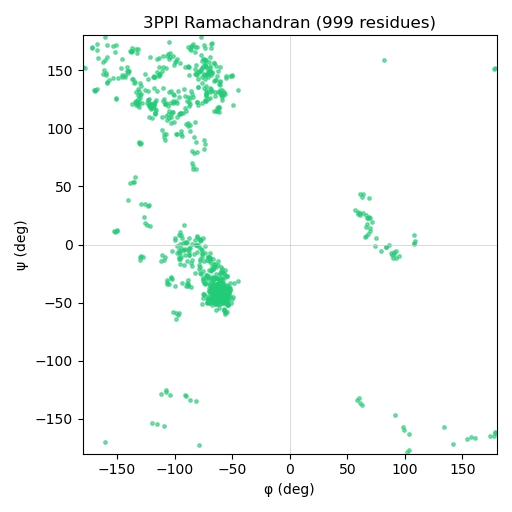94 28 LEU B C 1
ATOM 2036 O O . LEU B 1 50 ? 47.977 1.116 -47.611 1.00 15.14 28 LEU B O 1
ATOM 2041 N N . HIS B 1 51 ? 46.702 0.795 -49.425 1.00 13.94 29 HIS B N 1
ATOM 2042 C CA . HIS B 1 51 ? 47.665 1.383 -50.338 1.00 15.49 29 HIS B CA 1
ATOM 2043 C C . HIS B 1 51 ? 47.899 2.870 -50.035 1.00 15.56 29 HIS B C 1
ATOM 2044 O O . HIS B 1 51 ? 49.045 3.321 -49.961 1.00 16.15 29 HIS B O 1
ATOM 2051 N N . ALA B 1 52 ? 46.815 3.612 -49.820 1.00 16.11 30 ALA B N 1
ATOM 2052 C CA . ALA B 1 52 ? 46.908 5.044 -49.458 1.00 17.11 30 ALA B CA 1
ATOM 2053 C C . ALA B 1 52 ? 47.674 5.243 -48.151 1.00 17.13 30 ALA B C 1
ATOM 2054 O O . ALA B 1 52 ? 48.341 6.256 -47.962 1.00 17.04 30 ALA B O 1
ATOM 2056 N N . ASP B 1 53 ? 47.580 4.271 -47.248 1.00 16.23 31 ASP B N 1
ATOM 2057 C CA . ASP B 1 53 ? 48.227 4.372 -45.961 1.00 16.70 31 ASP B CA 1
ATOM 2058 C C . ASP B 1 53 ? 49.694 3.912 -46.002 1.00 16.81 31 ASP B C 1
ATOM 2059 O O . ASP B 1 53 ? 50.350 3.916 -44.972 1.00 16.73 31 ASP B O 1
ATOM 2064 N N . GLY B 1 54 ? 50.194 3.503 -47.166 1.00 16.52 32 GLY B N 1
ATOM 2065 C CA . GLY B 1 54 ? 51.629 3.230 -47.337 1.00 17.74 32 GLY B CA 1
ATOM 2066 C C . GLY B 1 54 ? 52.031 1.766 -47.458 1.00 17.20 32 GLY B C 1
ATOM 2067 O O . GLY B 1 54 ? 53.216 1.476 -47.594 1.00 18.40 32 GLY B O 1
ATOM 2068 N N . LEU B 1 55 ? 51.065 0.846 -47.424 1.00 16.20 33 LEU B N 1
ATOM 2069 C CA . LEU B 1 55 ? 51.349 -0.585 -47.588 1.00 15.34 33 LEU B CA 1
ATOM 2070 C C . LEU B 1 55 ? 51.538 -0.950 -49.058 1.00 16.36 33 LEU B C 1
ATOM 2071 O O . LEU B 1 55 ? 50.852 -0.385 -49.943 1.00 16.12 33 LEU B O 1
ATOM 2076 N N . GLY B 1 56 ? 52.477 -1.870 -49.325 1.00 16.01 34 GLY B N 1
ATOM 2077 C CA . GLY B 1 56 ? 52.458 -2.656 -50.565 1.00 16.22 34 GLY B CA 1
ATOM 2078 C C . GLY B 1 56 ? 51.231 -3.574 -50.469 1.00 15.79 34 GLY B C 1
ATOM 2079 O O . GLY B 1 56 ? 51.001 -4.187 -49.416 1.00 16.38 34 GLY B O 1
ATOM 2080 N N . VAL B 1 57 ? 50.417 -3.642 -51.520 1.00 15.07 35 VAL B N 1
ATOM 2081 C CA . VAL B 1 57 ? 49.216 -4.462 -51.486 1.00 14.83 35 VAL B CA 1
ATOM 2082 C C . VAL B 1 57 ? 49.099 -5.464 -52.635 1.00 14.49 35 VAL B C 1
ATOM 2083 O O . VAL B 1 57 ? 49.286 -5.114 -53.803 1.00 15.48 35 VAL B O 1
ATOM 2087 N N . VAL B 1 58 ? 48.770 -6.713 -52.292 1.00 13.61 36 VAL B N 1
ATOM 2088 C CA . VAL B 1 58 ? 48.444 -7.729 -53.282 1.00 13.58 36 VAL B CA 1
ATOM 2089 C C . VAL B 1 58 ? 46.932 -7.886 -53.353 1.00 14.04 36 VAL B C 1
ATOM 2090 O O . VAL B 1 58 ? 46.262 -8.112 -52.333 1.00 13.47 36 VAL B O 1
ATOM 2094 N N . ILE B 1 59 ? 46.405 -7.700 -54.555 1.00 14.05 37 ILE B N 1
ATOM 2095 C CA . ILE B 1 59 ? 44.996 -7.890 -54.848 1.00 14.27 37 ILE B CA 1
ATOM 2096 C C . ILE B 1 59 ? 44.852 -9.357 -55.212 1.00 14.75 37 ILE B C 1
ATOM 2097 O O . ILE B 1 59 ? 45.256 -9.768 -56.297 1.00 15.31 37 ILE B O 1
ATOM 2102 N N . ALA B 1 60 ? 44.349 -10.153 -54.277 1.00 14.31 38 ALA B N 1
ATOM 2103 C CA . ALA B 1 60 ? 44.262 -11.614 -54.436 1.00 14.82 38 ALA B CA 1
ATOM 2104 C C . ALA B 1 60 ? 42.809 -11.974 -54.755 1.00 15.80 38 ALA B C 1
ATOM 2105 O O . ALA B 1 60 ? 41.957 -11.937 -53.881 1.00 15.93 38 ALA B O 1
ATOM 2107 N N . ASP B 1 61 ? 42.525 -12.295 -56.011 1.00 16.52 39 ASP B N 1
ATOM 2108 C CA . ASP B 1 61 ? 41.152 -12.423 -56.468 1.00 16.88 39 ASP B CA 1
ATOM 2109 C C . ASP B 1 61 ? 41.148 -13.208 -57.784 1.00 17.21 39 ASP B C 1
ATOM 2110 O O . ASP B 1 61 ? 42.159 -13.241 -58.491 1.00 18.14 39 ASP B O 1
ATOM 2115 N N . LEU B 1 62 ? 40.024 -13.823 -58.115 1.00 17.70 40 LEU B N 1
ATOM 2116 C CA . LEU B 1 62 ? 39.881 -14.504 -59.414 1.00 19.10 40 LEU B CA 1
ATOM 2117 C C . LEU B 1 62 ? 39.454 -13.522 -60.513 1.00 19.35 40 LEU B C 1
ATOM 2118 O O . LEU B 1 62 ? 39.628 -13.793 -61.708 1.00 19.85 40 LEU B O 1
ATOM 2123 N N . ALA B 1 63 ? 38.916 -12.375 -60.116 1.00 19.00 41 ALA B N 1
ATOM 2124 C CA . ALA B 1 63 ? 38.436 -11.383 -61.086 1.00 19.82 41 ALA B CA 1
ATOM 2125 C C . ALA B 1 63 ? 39.617 -10.660 -61.738 1.00 20.12 41 ALA B C 1
ATOM 2126 O O . ALA B 1 63 ? 39.994 -9.548 -61.352 1.00 20.05 41 ALA B O 1
ATOM 2128 N N . ALA B 1 64 ? 40.190 -11.305 -62.747 1.00 20.76 42 ALA B N 1
ATOM 2129 C CA . ALA B 1 64 ? 41.490 -10.896 -63.320 1.00 21.81 42 ALA B CA 1
ATOM 2130 C C . ALA B 1 64 ? 41.452 -9.547 -64.006 1.00 22.55 42 ALA B C 1
ATOM 2131 O O . ALA B 1 64 ? 42.378 -8.758 -63.867 1.00 22.09 42 ALA B O 1
ATOM 2133 N N . GLU B 1 65 ? 40.361 -9.256 -64.710 1.00 23.60 43 GLU B N 1
ATOM 2134 C CA . GLU B 1 65 ? 40.278 -8.027 -65.479 1.00 24.62 43 GLU B CA 1
ATOM 2135 C C . GLU B 1 65 ? 40.144 -6.830 -64.534 1.00 23.97 43 GLU B C 1
ATOM 2136 O O . GLU B 1 65 ? 40.901 -5.870 -64.650 1.00 24.43 43 GLU B O 1
ATOM 2142 N N . LYS B 1 66 ? 39.226 -6.906 -63.578 1.00 23.77 44 LYS B N 1
ATOM 2143 C CA . LYS B 1 66 ? 39.073 -5.861 -62.561 1.00 23.36 44 LYS B CA 1
ATOM 2144 C C . LYS B 1 66 ? 40.331 -5.719 -61.697 1.00 21.63 44 LYS B C 1
ATOM 2145 O O . LYS B 1 66 ? 40.752 -4.605 -61.371 1.00 20.21 44 LYS B O 1
ATOM 2151 N N . GLY B 1 67 ? 40.903 -6.856 -61.312 1.00 20.54 45 GLY B N 1
ATOM 2152 C CA . GLY B 1 67 ? 42.058 -6.884 -60.427 1.00 19.85 45 GLY B CA 1
ATOM 2153 C C . GLY B 1 67 ? 43.267 -6.225 -61.074 1.00 20.23 45 GLY B C 1
ATOM 2154 O O . GLY B 1 67 ? 43.945 -5.399 -60.455 1.00 19.12 45 GLY B O 1
ATOM 2155 N N . LYS B 1 68 ? 43.522 -6.582 -62.327 1.00 20.68 46 LYS B N 1
ATOM 2156 C CA . LYS B 1 68 ? 44.616 -5.979 -63.088 1.00 21.77 46 LYS B CA 1
ATOM 2157 C C . LYS B 1 68 ? 44.427 -4.475 -63.258 1.00 21.56 46 LYS B C 1
ATOM 2158 O O . LYS B 1 68 ? 45.372 -3.704 -63.074 1.00 22.66 46 LYS B O 1
ATOM 2160 N N . ALA B 1 69 ? 43.214 -4.057 -63.609 1.00 21.47 47 ALA B N 1
ATOM 2161 C CA . ALA B 1 69 ? 42.924 -2.633 -63.791 1.00 21.26 47 ALA B CA 1
ATOM 2162 C C . ALA B 1 69 ? 43.176 -1.854 -62.486 1.00 20.20 47 ALA B C 1
ATOM 2163 O O . ALA B 1 69 ? 43.762 -0.764 -62.496 1.00 20.46 47 ALA B O 1
ATOM 2165 N N . LEU B 1 70 ? 42.758 -2.425 -61.358 1.00 19.14 48 LEU B N 1
ATOM 2166 C CA . LEU B 1 70 ? 43.002 -1.799 -60.063 1.00 18.42 48 LEU B CA 1
ATOM 2167 C C . LEU B 1 70 ? 44.502 -1.703 -59.760 1.00 18.88 48 LEU B C 1
ATOM 2168 O O . LEU B 1 70 ? 44.979 -0.632 -59.364 1.00 19.68 48 LEU B O 1
ATOM 2173 N N . ALA B 1 71 ? 45.236 -2.811 -59.918 1.00 18.97 49 ALA B N 1
ATOM 2174 C CA . ALA B 1 71 ? 46.691 -2.799 -59.677 1.00 19.70 49 ALA B CA 1
ATOM 2175 C C . ALA B 1 71 ? 47.392 -1.750 -60.563 1.00 20.92 49 ALA B C 1
ATOM 2176 O O . ALA B 1 71 ? 48.303 -1.043 -60.104 1.00 20.44 49 ALA B O 1
ATOM 2178 N N . ASP B 1 72 ? 46.955 -1.642 -61.821 1.00 22.28 50 ASP B N 1
ATOM 2179 C CA . ASP B 1 72 ? 47.550 -0.678 -62.759 1.00 23.78 50 ASP B CA 1
ATOM 2180 C C . ASP B 1 72 ? 47.204 0.751 -62.390 1.00 24.11 50 ASP B C 1
ATOM 2181 O O . ASP B 1 72 ? 48.049 1.634 -62.485 1.00 25.08 50 ASP B O 1
ATOM 2186 N N . GLU B 1 73 ? 45.969 0.987 -61.971 1.00 24.19 51 GLU B N 1
ATOM 2187 C CA . GLU B 1 73 ? 45.575 2.318 -61.516 1.00 24.62 51 GLU B CA 1
ATOM 2188 C C . GLU B 1 73 ? 46.417 2.767 -60.332 1.00 24.45 51 GLU B C 1
ATOM 2189 O O . GLU B 1 73 ? 46.882 3.898 -60.306 1.00 24.19 51 GLU B O 1
ATOM 2195 N N . LEU B 1 74 ? 46.595 1.883 -59.349 1.00 23.25 52 LEU B N 1
ATOM 2196 C CA . LEU B 1 74 ? 47.290 2.247 -58.106 1.00 23.14 52 LEU B CA 1
ATOM 2197 C C . LEU B 1 74 ? 48.801 2.417 -58.275 1.00 23.94 52 LEU B C 1
ATOM 2198 O O . LEU B 1 74 ? 49.399 3.211 -57.559 1.00 23.99 52 LEU B O 1
ATOM 2203 N N . GLY B 1 75 ? 49.420 1.699 -59.218 1.00 24.75 53 GLY B N 1
ATOM 2204 C CA . GLY B 1 75 ? 50.870 1.860 -59.475 1.00 24.89 53 GLY B CA 1
ATOM 2205 C C . GLY B 1 75 ? 51.714 0.736 -58.897 1.00 25.18 53 GLY B C 1
ATOM 2206 O O . GLY B 1 75 ? 51.169 -0.298 -58.519 1.00 23.08 53 GLY B O 1
ATOM 2207 N N . ASN B 1 76 ? 53.030 0.984 -58.772 1.00 26.03 54 ASN B N 1
ATOM 2208 C CA A ASN B 1 76 ? 53.977 -0.119 -58.533 0.60 26.55 54 ASN B CA 1
ATOM 2209 C CA B ASN B 1 76 ? 54.068 -0.025 -58.468 0.40 26.37 54 ASN B CA 1
ATOM 2210 C C . ASN B 1 76 ? 53.961 -0.745 -57.127 1.00 25.88 54 ASN B C 1
ATOM 2211 O O . ASN B 1 76 ? 54.580 -1.809 -56.931 1.00 26.79 54 ASN B O 1
ATOM 2220 N N . ARG B 1 77 ? 53.239 -0.138 -56.187 1.00 24.07 55 ARG B N 1
ATOM 2221 C CA . ARG B 1 77 ? 53.083 -0.718 -54.851 1.00 23.27 55 ARG B CA 1
ATOM 2222 C C . ARG B 1 77 ? 51.809 -1.562 -54.741 1.00 21.21 55 ARG B C 1
ATOM 2223 O O . ARG B 1 77 ? 51.460 -1.986 -53.654 1.00 20.51 55 ARG B O 1
ATOM 2231 N N . ALA B 1 78 ? 51.123 -1.793 -55.859 1.00 20.17 56 ALA B N 1
ATOM 2232 C CA . ALA B 1 78 ? 49.951 -2.662 -55.898 1.00 19.56 56 ALA B CA 1
ATOM 2233 C C . ALA B 1 78 ? 50.108 -3.673 -57.019 1.00 19.75 56 ALA B C 1
ATOM 2234 O O . ALA B 1 78 ? 50.390 -3.288 -58.156 1.00 19.16 56 ALA B O 1
ATOM 2236 N N . GLU B 1 79 ? 49.909 -4.950 -56.700 1.00 19.44 57 GLU B N 1
ATOM 2237 C CA . GLU B 1 79 ? 50.029 -6.033 -57.682 1.00 20.34 57 GLU B CA 1
ATOM 2238 C C . GLU B 1 79 ? 48.815 -6.937 -57.651 1.00 19.38 57 GLU B C 1
ATOM 2239 O O . GLU B 1 79 ? 48.323 -7.269 -56.569 1.00 17.97 57 GLU B O 1
ATOM 2245 N N . PHE B 1 80 ? 48.346 -7.348 -58.834 1.00 18.91 58 PHE B N 1
ATOM 2246 C CA . PHE B 1 80 ? 47.281 -8.322 -58.929 1.00 18.90 58 PHE B CA 1
ATOM 2247 C C . PHE B 1 80 ? 47.856 -9.740 -59.019 1.00 18.87 58 PHE B C 1
ATOM 2248 O O . PHE B 1 80 ? 48.785 -9.983 -59.768 1.00 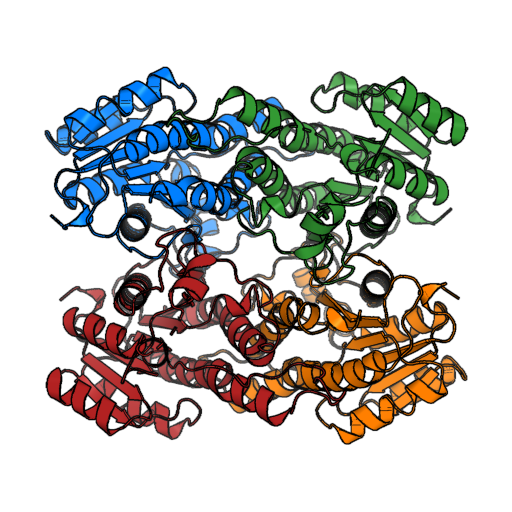19.46 58 PHE B O 1
ATOM 2256 N N . VAL B 1 81 ? 47.307 -10.661 -58.236 1.00 17.94 59 VAL B N 1
ATOM 2257 C CA . VAL B 1 81 ? 47.635 -12.079 -58.353 1.00 17.96 59 VAL B CA 1
ATOM 2258 C C . VAL B 1 81 ? 46.328 -12.873 -58.387 1.00 18.10 59 VAL B C 1
ATOM 2259 O O . VAL B 1 81 ? 45.539 -12.805 -57.444 1.00 17.58 59 VAL B O 1
ATOM 2263 N N . SER B 1 82 ? 46.097 -13.620 -59.467 1.00 19.25 60 SER B N 1
ATOM 2264 C CA . SER B 1 82 ? 44.910 -14.470 -59.585 1.00 19.55 60 SER B CA 1
ATOM 2265 C C . SER B 1 82 ? 44.972 -15.549 -58.506 1.00 19.54 60 SER B C 1
ATOM 2266 O O . SER B 1 82 ? 45.879 -16.383 -58.513 1.00 20.37 60 SER B O 1
ATOM 2269 N N . THR B 1 83 ? 44.032 -15.522 -57.571 1.00 18.88 61 THR B N 1
ATOM 2270 C CA . THR B 1 83 ? 44.139 -16.357 -56.372 1.00 18.59 61 THR B CA 1
ATOM 2271 C C . THR B 1 83 ? 42.823 -17.051 -56.092 1.00 17.97 61 THR B C 1
ATOM 2272 O O . THR B 1 83 ? 41.816 -16.398 -55.895 1.00 16.96 61 THR B O 1
ATOM 2276 N N . ASN B 1 84 ? 42.846 -18.371 -56.082 1.00 18.12 62 ASN B N 1
ATOM 2277 C CA . ASN B 1 84 ? 41.737 -19.156 -55.555 1.00 18.36 62 ASN B CA 1
ATOM 2278 C C . ASN B 1 84 ? 42.022 -19.449 -54.076 1.00 17.33 62 ASN B C 1
ATOM 2279 O O . ASN B 1 84 ? 42.951 -20.171 -53.751 1.00 17.32 62 ASN B O 1
ATOM 2284 N N . VAL B 1 85 ? 41.220 -18.891 -53.186 1.00 17.60 63 VAL B N 1
ATOM 2285 C CA . VAL B 1 85 ? 41.502 -18.995 -51.741 1.00 18.04 63 VAL B CA 1
ATOM 2286 C C . VAL B 1 85 ? 41.560 -20.427 -51.210 1.00 18.65 63 VAL B C 1
ATOM 2287 O O . VAL B 1 85 ? 42.162 -20.641 -50.169 1.00 19.58 63 VAL B O 1
ATOM 2291 N N . THR B 1 86 ? 40.992 -21.407 -51.927 1.00 18.88 64 THR B N 1
ATOM 2292 C CA . THR B 1 86 ? 41.032 -22.787 -51.451 1.00 19.41 64 THR B CA 1
ATOM 2293 C C . THR B 1 86 ? 42.233 -23.564 -52.004 1.00 20.38 64 THR B C 1
ATOM 2294 O O . THR B 1 86 ? 42.413 -24.740 -51.675 1.00 20.54 64 THR B O 1
ATOM 2298 N N . SER B 1 87 ? 43.075 -22.907 -52.797 1.00 20.04 65 SER B N 1
ATOM 2299 C CA . SER B 1 87 ? 44.255 -23.568 -53.346 1.00 20.83 65 SER B CA 1
ATOM 2300 C C . SER B 1 87 ? 45.523 -23.142 -52.609 1.00 20.47 65 SER B C 1
ATOM 2301 O O . SER B 1 87 ? 45.861 -21.956 -52.568 1.00 20.01 65 SER B O 1
ATOM 2304 N N . GLU B 1 88 ? 46.231 -24.107 -52.032 1.00 20.38 66 GLU B N 1
ATOM 2305 C CA . GLU B 1 88 ? 47.461 -23.784 -51.326 1.00 20.78 66 GLU B CA 1
ATOM 2306 C C . GLU B 1 88 ? 48.478 -23.100 -52.253 1.00 20.94 66 GLU B C 1
ATOM 2307 O O . GLU B 1 88 ? 49.002 -22.043 -51.912 1.00 20.15 66 GLU B O 1
ATOM 2313 N N . ASP B 1 89 ? 48.739 -23.678 -53.427 1.00 21.12 67 ASP B N 1
ATOM 2314 C CA . ASP B 1 89 ? 49.726 -23.090 -54.338 1.00 22.04 67 ASP B CA 1
ATOM 2315 C C . ASP B 1 89 ? 49.343 -21.695 -54.794 1.00 20.50 67 ASP B C 1
ATOM 2316 O O . ASP B 1 89 ? 50.193 -20.815 -54.925 1.00 19.94 67 ASP B O 1
ATOM 2321 N N . SER B 1 90 ? 48.060 -21.483 -55.019 1.00 19.53 68 SER B N 1
ATOM 2322 C CA . SER B 1 90 ? 47.581 -20.177 -55.463 1.00 19.07 68 SER B CA 1
ATOM 2323 C C . SER B 1 90 ? 47.835 -19.085 -54.397 1.00 17.63 68 SER B C 1
ATOM 2324 O O . SER B 1 90 ? 48.322 -17.976 -54.702 1.00 17.59 68 SER B O 1
ATOM 2327 N N . VAL B 1 91 ? 47.513 -19.400 -53.150 1.00 15.95 69 VAL B N 1
ATOM 2328 C CA . VAL B 1 91 ? 47.717 -18.479 -52.044 1.00 15.09 69 VAL B CA 1
ATOM 2329 C C . VAL B 1 91 ? 49.214 -18.274 -51.779 1.00 15.71 69 VAL B C 1
ATOM 2330 O O . VAL B 1 91 ? 49.637 -17.150 -51.505 1.00 15.38 69 VAL B O 1
ATOM 2334 N N . LEU B 1 92 ? 50.019 -19.333 -51.886 1.00 16.24 70 LEU B N 1
ATOM 2335 C CA . LEU B 1 92 ? 51.487 -19.190 -51.754 1.00 17.07 70 LEU B CA 1
ATOM 2336 C C . LEU B 1 92 ? 52.087 -18.241 -52.792 1.00 17.50 70 LEU B C 1
ATOM 2337 O O . LEU B 1 92 ? 53.020 -17.497 -52.483 1.00 18.07 70 LEU B O 1
ATOM 2342 N N . ALA B 1 93 ? 51.526 -18.234 -53.999 1.00 17.86 71 ALA B N 1
ATOM 2343 C CA . ALA B 1 93 ? 51.955 -17.296 -55.040 1.00 18.55 71 ALA B CA 1
ATOM 2344 C C . ALA B 1 93 ? 51.605 -15.862 -54.665 1.00 18.03 71 ALA B C 1
ATOM 2345 O O . ALA B 1 93 ? 52.387 -14.974 -54.919 1.00 19.02 71 ALA B O 1
ATOM 2347 N N . ALA B 1 94 ? 50.446 -15.634 -54.040 1.00 16.87 72 ALA B N 1
ATOM 2348 C CA . ALA B 1 94 ? 50.110 -14.296 -53.541 1.00 16.60 72 ALA B CA 1
ATOM 2349 C C . ALA B 1 94 ? 51.074 -13.823 -52.445 1.00 16.46 72 ALA B C 1
ATOM 2350 O O . ALA B 1 94 ? 51.457 -12.646 -52.400 1.00 17.32 72 ALA B O 1
ATOM 2352 N N . ILE B 1 95 ? 51.453 -14.739 -51.555 1.00 16.73 73 ILE B N 1
ATOM 2353 C CA . ILE B 1 95 ? 52.419 -14.442 -50.487 1.00 16.70 73 ILE B CA 1
ATOM 2354 C C . ILE B 1 95 ? 53.812 -14.113 -51.054 1.00 18.01 73 ILE B C 1
ATOM 2355 O O . ILE B 1 95 ? 54.446 -13.165 -50.605 1.00 17.61 73 ILE B O 1
ATOM 2360 N N . GLU B 1 96 ? 54.282 -14.866 -52.046 1.00 19.06 74 GLU B N 1
ATOM 2361 C CA A GLU B 1 96 ? 55.545 -14.523 -52.711 0.50 19.96 74 GLU B CA 1
ATOM 2362 C CA B GLU B 1 96 ? 55.542 -14.521 -52.728 0.50 20.06 74 GLU B CA 1
ATOM 2363 C C . GLU B 1 96 ? 55.466 -13.119 -53.337 1.00 19.54 74 GLU B C 1
ATOM 2364 O O . GLU B 1 96 ? 56.391 -12.326 -53.203 1.00 20.19 74 GLU B O 1
ATOM 2375 N N . ALA B 1 97 ? 54.357 -12.807 -54.007 1.00 18.82 75 ALA B N 1
ATOM 2376 C CA . ALA B 1 97 ? 54.166 -11.471 -54.574 1.00 18.26 75 ALA B CA 1
ATOM 2377 C C . ALA B 1 97 ? 54.197 -10.397 -53.498 1.00 17.54 75 ALA B C 1
ATOM 2378 O O . ALA B 1 97 ? 54.859 -9.374 -53.663 1.00 18.33 75 ALA B O 1
ATOM 2380 N N . ALA B 1 98 ? 53.535 -10.652 -52.380 1.00 16.66 76 ALA B N 1
ATOM 2381 C CA . ALA B 1 98 ? 53.488 -9.689 -51.272 1.00 16.49 76 ALA B CA 1
ATOM 2382 C C . ALA B 1 98 ? 54.880 -9.411 -50.724 1.00 17.14 76 ALA B C 1
ATOM 2383 O O . ALA B 1 98 ? 55.210 -8.267 -50.417 1.00 16.71 76 ALA B O 1
ATOM 2385 N N . ASN B 1 99 ? 55.705 -10.450 -50.656 1.00 18.19 77 ASN B N 1
ATOM 2386 C CA . ASN B 1 99 ? 57.060 -10.333 -50.133 1.00 19.56 77 ASN B CA 1
ATOM 2387 C C . ASN B 1 99 ? 58.077 -9.676 -51.075 1.00 21.10 77 ASN B C 1
ATOM 2388 O O . ASN B 1 99 ? 59.210 -9.394 -50.669 1.00 22.01 77 ASN B O 1
ATOM 2393 N N . GLN B 1 100 ? 57.678 -9.418 -52.319 1.00 21.93 78 GLN B N 1
ATOM 2394 C CA . GLN B 1 100 ? 58.440 -8.549 -53.217 1.00 23.13 78 GLN B CA 1
ATOM 2395 C C . GLN B 1 100 ? 58.058 -7.082 -53.017 1.00 22.93 78 GLN B C 1
ATOM 2396 O O . GLN B 1 100 ? 58.774 -6.194 -53.476 1.00 23.48 78 GLN B O 1
ATOM 2402 N N . LEU B 1 101 ? 56.937 -6.808 -52.352 1.00 22.09 79 LEU B N 1
ATOM 2403 C CA . LEU B 1 101 ? 56.507 -5.428 -52.172 1.00 22.35 79 LEU B CA 1
ATOM 2404 C C . LEU B 1 101 ? 56.926 -4.840 -50.826 1.00 23.14 79 LEU B C 1
ATOM 2405 O O . LEU B 1 101 ? 56.827 -3.628 -50.626 1.00 24.75 79 LEU B O 1
ATOM 2410 N N . GLY B 1 102 ? 57.384 -5.689 -49.914 1.00 22.54 80 GLY B N 1
ATOM 2411 C CA . GLY B 1 102 ? 57.738 -5.287 -48.553 1.00 21.51 80 GLY B CA 1
ATOM 2412 C C . GLY B 1 102 ? 57.739 -6.552 -47.729 1.00 20.95 80 GLY B C 1
ATOM 2413 O O . GLY B 1 102 ? 57.716 -7.645 -48.299 1.00 20.45 80 GLY B O 1
ATOM 2414 N N . ARG B 1 103 ? 57.763 -6.436 -46.402 1.00 20.47 81 ARG B N 1
ATOM 2415 C CA . ARG B 1 103 ? 57.608 -7.619 -45.568 1.00 19.62 81 ARG B CA 1
ATOM 2416 C C . ARG B 1 103 ? 56.120 -7.841 -45.334 1.00 17.77 81 ARG B C 1
ATOM 2417 O O . ARG B 1 103 ? 55.442 -6.960 -44.795 1.00 16.08 81 ARG B O 1
ATOM 2425 N N . LEU B 1 104 ? 55.603 -8.990 -45.763 1.00 16.25 82 LEU B N 1
ATOM 2426 C CA . LEU B 1 104 ? 54.193 -9.323 -45.530 1.00 15.50 82 LEU B CA 1
ATOM 2427 C C . LEU B 1 104 ? 53.930 -9.399 -44.034 1.00 14.53 82 LEU B C 1
ATOM 2428 O O . LEU B 1 104 ? 54.558 -10.206 -43.325 1.00 13.60 82 LEU B O 1
ATOM 2433 N N . ARG B 1 105 ? 53.038 -8.523 -43.562 1.00 12.60 83 ARG B N 1
ATOM 2434 C CA . ARG B 1 105 ? 52.676 -8.449 -42.162 1.00 12.23 83 ARG B CA 1
ATOM 2435 C C . ARG B 1 105 ? 51.157 -8.464 -41.916 1.00 11.91 83 ARG B C 1
ATOM 2436 O O . ARG B 1 105 ? 50.724 -8.666 -40.779 1.00 11.63 83 ARG B O 1
ATOM 2444 N N . TYR B 1 106 ? 50.365 -8.262 -42.963 1.00 12.43 84 TYR B N 1
ATOM 2445 C CA . TYR B 1 106 ? 48.923 -8.053 -42.831 1.00 11.63 84 TYR B CA 1
ATOM 2446 C C . TYR B 1 106 ? 48.116 -8.747 -43.908 1.00 11.86 84 TYR B C 1
ATOM 2447 O O . TYR B 1 106 ? 48.549 -8.875 -45.083 1.00 10.97 84 TYR B O 1
ATOM 2456 N N . ALA B 1 107 ? 46.918 -9.176 -43.529 1.00 10.73 85 ALA B N 1
ATOM 2457 C CA . ALA B 1 107 ? 45.982 -9.653 -44.518 1.00 10.87 85 ALA B CA 1
ATOM 2458 C C . ALA B 1 107 ? 44.562 -9.287 -44.105 1.00 10.47 85 ALA B C 1
ATOM 2459 O O . ALA B 1 107 ? 44.241 -9.256 -42.901 1.00 10.54 85 ALA B O 1
ATOM 2461 N N . VAL B 1 108 ? 43.736 -8.971 -45.098 1.00 10.38 86 VAL B N 1
ATOM 2462 C CA . VAL B 1 108 ? 42.309 -8.821 -44.902 1.00 10.30 86 VAL B CA 1
ATOM 2463 C C . VAL B 1 108 ? 41.617 -9.835 -45.810 1.00 10.92 86 VAL B C 1
ATOM 2464 O O . VAL B 1 108 ? 41.811 -9.821 -47.035 1.00 11.42 86 VAL B O 1
ATOM 2468 N N . VAL B 1 109 ? 40.849 -10.732 -45.196 1.00 11.15 87 VAL B N 1
ATOM 2469 C CA . VAL B 1 109 ? 40.239 -11.850 -45.892 1.00 11.44 87 VAL B CA 1
ATOM 2470 C C . VAL B 1 109 ? 38.800 -11.450 -46.190 1.00 11.99 87 VAL B C 1
ATOM 2471 O O . VAL B 1 109 ? 37.932 -11.578 -45.354 1.00 13.48 87 VAL B O 1
ATOM 2475 N N . ALA B 1 110 ? 38.573 -10.930 -47.386 1.00 12.84 88 ALA B N 1
ATOM 2476 C CA . ALA B 1 110 ? 37.325 -10.271 -47.747 1.00 13.73 88 ALA B CA 1
ATOM 2477 C C . ALA B 1 110 ? 36.700 -10.847 -49.025 1.00 14.82 88 ALA B C 1
ATOM 2478 O O . ALA B 1 110 ? 35.919 -10.173 -49.684 1.00 16.24 88 ALA B O 1
ATOM 2480 N N . HIS B 1 111 ? 37.031 -12.084 -49.364 1.00 16.11 89 HIS B N 1
ATOM 2481 C CA . HIS B 1 111 ? 36.486 -12.708 -50.568 1.00 17.18 89 HIS B CA 1
ATOM 2482 C C . HIS B 1 111 ? 35.057 -13.138 -50.336 1.00 18.80 89 HIS B C 1
ATOM 2483 O O . HIS B 1 111 ? 34.615 -13.353 -49.200 1.00 16.55 89 HIS B O 1
ATOM 2490 N N . GLY B 1 112 ? 34.340 -13.290 -51.439 1.00 21.35 90 GLY B N 1
ATOM 2491 C CA . GLY B 1 112 ? 32.985 -13.783 -51.375 1.00 22.77 90 GLY B CA 1
ATOM 2492 C C . GLY B 1 112 ? 32.532 -14.316 -52.680 1.00 25.08 90 GLY B C 1
ATOM 2493 O O . GLY B 1 112 ? 33.322 -14.498 -53.630 1.00 26.20 90 GLY B O 1
ATOM 2494 N N . GLY B 1 113 ? 31.243 -14.593 -52.743 1.00 26.31 91 GLY B N 1
ATOM 2495 C CA . GLY B 1 113 ? 30.695 -15.132 -53.955 1.00 27.74 91 GLY B CA 1
ATOM 2496 C C . GLY B 1 113 ? 29.202 -14.958 -54.056 1.00 27.83 91 GLY B C 1
ATOM 2497 O O . GLY B 1 113 ? 28.564 -14.399 -53.179 1.00 27.56 91 GLY B O 1
ATOM 2498 N N . PHE B 1 114 ? 28.678 -15.423 -55.179 1.00 29.30 92 PHE B N 1
ATOM 2499 C CA . PHE B 1 114 ? 27.258 -15.374 -55.467 1.00 29.72 92 PHE B CA 1
ATOM 2500 C C . PHE B 1 114 ? 26.589 -16.516 -54.716 1.00 29.83 92 PHE B C 1
ATOM 2501 O O . PHE B 1 114 ? 27.084 -17.638 -54.729 1.00 29.67 92 PHE B O 1
ATOM 2509 N N . GLY B 1 115 ? 25.464 -16.240 -54.073 1.00 30.26 93 GLY B N 1
ATOM 2510 C CA . GLY B 1 115 ? 24.736 -17.286 -53.348 1.00 30.59 93 GLY B CA 1
ATOM 2511 C C . GLY B 1 115 ? 23.292 -17.383 -53.786 1.00 31.30 93 GLY B C 1
ATOM 2512 O O . GLY B 1 115 ? 22.680 -16.378 -54.166 1.00 32.35 93 GLY B O 1
ATOM 2513 N N . VAL B 1 116 ? 22.768 -18.600 -53.758 1.00 31.02 94 VAL B N 1
ATOM 2514 C CA . VAL B 1 116 ? 21.356 -18.880 -54.024 1.00 31.70 94 VAL B CA 1
ATOM 2515 C C . VAL B 1 116 ? 20.669 -19.284 -52.699 1.00 30.18 94 VAL B C 1
ATOM 2516 O O . VAL B 1 116 ? 21.133 -20.202 -52.021 1.00 29.72 94 VAL B O 1
ATOM 2520 N N . ALA B 1 117 ? 19.580 -18.600 -52.334 1.00 28.33 95 ALA B N 1
ATOM 2521 C CA . ALA B 1 117 ? 18.818 -18.957 -51.124 1.00 26.50 95 ALA B CA 1
ATOM 2522 C C . ALA B 1 117 ? 18.289 -20.378 -51.253 1.00 24.90 95 ALA B C 1
ATOM 2523 O O . ALA B 1 117 ? 17.840 -20.752 -52.313 1.00 24.63 95 ALA B O 1
ATOM 2525 N N . GLN B 1 118 ? 18.377 -21.174 -50.188 1.00 22.94 96 GLN B N 1
ATOM 2526 C CA . GLN B 1 118 ? 17.704 -22.477 -50.140 1.00 21.96 96 GLN B CA 1
ATOM 2527 C C . GLN B 1 118 ? 17.349 -22.843 -48.705 1.00 20.18 96 GLN B C 1
ATOM 2528 O O . GLN B 1 118 ? 18.198 -22.841 -47.809 1.00 17.54 96 GLN B O 1
ATOM 2534 N N . ARG B 1 119 ? 16.082 -23.130 -48.491 1.00 19.47 97 ARG B N 1
ATOM 2535 C CA . ARG B 1 119 ? 15.594 -23.501 -47.173 1.00 20.01 97 ARG B CA 1
ATOM 2536 C C . ARG B 1 119 ? 15.982 -24.930 -46.835 1.00 19.14 97 ARG B C 1
ATOM 2537 O O . ARG B 1 119 ? 16.128 -25.772 -47.739 1.00 18.78 97 ARG B O 1
ATOM 2545 N N . ILE B 1 120 ? 16.137 -25.207 -45.544 1.00 18.18 98 ILE B N 1
ATOM 2546 C CA A ILE B 1 120 ? 16.599 -26.519 -45.117 0.50 18.23 98 ILE B CA 1
ATOM 2547 C CA B ILE B 1 120 ? 16.542 -26.535 -45.064 0.50 18.26 98 ILE B CA 1
ATOM 2548 C C . ILE B 1 120 ? 15.592 -27.581 -45.576 1.00 19.01 98 ILE B C 1
ATOM 2549 O O . ILE B 1 120 ? 16.004 -28.659 -46.004 1.00 19.95 98 ILE B O 1
ATOM 2558 N N . VAL B 1 121 ? 14.303 -27.263 -45.519 1.00 19.64 99 VAL B N 1
ATOM 2559 C CA . VAL B 1 121 ? 13.262 -28.069 -46.139 1.00 20.34 99 VAL B CA 1
ATOM 2560 C C . VAL B 1 121 ? 12.532 -27.134 -47.107 1.00 21.68 99 VAL B C 1
ATOM 2561 O O . VAL B 1 121 ? 12.053 -26.073 -46.716 1.00 21.36 99 VAL B O 1
ATOM 2565 N N . GLN B 1 122 ? 12.455 -27.531 -48.366 1.00 22.68 100 GLN B N 1
ATOM 2566 C CA . GLN B 1 122 ? 11.938 -26.655 -49.400 1.00 23.96 100 GLN B CA 1
ATOM 2567 C C . GLN B 1 122 ? 10.429 -26.813 -49.493 1.00 25.38 100 GLN B C 1
ATOM 2568 O O . GLN B 1 122 ? 9.855 -27.722 -48.905 1.00 24.87 100 GLN B O 1
ATOM 2574 N N . ARG B 1 123 ? 9.800 -25.922 -50.252 1.00 26.77 101 ARG B N 1
ATOM 2575 C CA . ARG B 1 123 ? 8.347 -25.914 -50.422 1.00 28.29 101 ARG B CA 1
ATOM 2576 C C . ARG B 1 123 ? 7.814 -27.259 -50.880 1.00 28.97 101 ARG B C 1
ATOM 2577 O O . ARG B 1 123 ? 6.772 -27.691 -50.415 1.00 30.59 101 ARG B O 1
ATOM 2579 N N . ASP B 1 124 ? 8.514 -27.925 -51.796 1.00 29.23 102 ASP B N 1
ATOM 2580 C CA . ASP B 1 124 ? 8.072 -29.238 -52.277 1.00 29.66 102 ASP B CA 1
ATOM 2581 C C . ASP B 1 124 ? 8.335 -30.420 -51.311 1.00 28.86 102 ASP B C 1
ATOM 2582 O O . ASP B 1 124 ? 8.044 -31.568 -51.648 1.00 28.84 102 ASP B O 1
ATOM 2587 N N . GLY B 1 125 ? 8.861 -30.134 -50.123 1.00 27.67 103 GLY B N 1
ATOM 2588 C CA . GLY B 1 125 ? 9.166 -31.165 -49.118 1.00 27.26 103 GLY B CA 1
ATOM 2589 C C . GLY B 1 125 ? 10.591 -31.721 -49.158 1.00 26.13 103 GLY B C 1
ATOM 2590 O O . GLY B 1 125 ? 11.012 -32.419 -48.232 1.00 25.18 103 GLY B O 1
ATOM 2591 N N . SER B 1 126 ? 11.338 -31.420 -50.217 1.00 25.19 104 SER B N 1
ATOM 2592 C CA . SER B 1 126 ? 12.703 -31.923 -50.343 1.00 24.25 104 SER B CA 1
ATOM 2593 C C . SER B 1 126 ? 13.677 -31.111 -49.480 1.00 22.39 104 SER B C 1
ATOM 2594 O O . SER B 1 126 ? 13.461 -29.916 -49.213 1.00 21.31 104 SER B O 1
ATOM 2597 N N . PRO B 1 127 ? 14.739 -31.775 -48.998 1.00 20.96 105 PRO B N 1
ATOM 2598 C CA . PRO B 1 127 ? 15.746 -31.108 -48.202 1.00 19.87 105 PRO B CA 1
ATOM 2599 C C . PRO B 1 127 ? 16.625 -30.215 -49.069 1.00 19.34 105 PRO B C 1
ATOM 2600 O O . PRO B 1 127 ? 16.771 -30.494 -50.247 1.00 19.42 105 PRO B O 1
ATOM 2604 N N . ALA B 1 128 ? 17.233 -29.196 -48.470 1.00 17.71 106 ALA B N 1
ATOM 2605 C CA . ALA B 1 128 ? 18.277 -28.428 -49.143 1.00 18.19 106 ALA B CA 1
ATOM 2606 C C . ALA B 1 128 ? 19.322 -29.377 -49.729 1.00 18.82 106 ALA B C 1
ATOM 2607 O O . ALA B 1 128 ? 19.610 -30.433 -49.157 1.00 17.29 106 ALA B O 1
ATOM 2609 N N . ASP B 1 129 ? 19.877 -28.982 -50.870 1.00 19.78 107 ASP B N 1
ATOM 2610 C CA . ASP B 1 129 ? 20.959 -29.716 -51.510 1.00 20.91 107 ASP B CA 1
ATOM 2611 C C . ASP B 1 129 ? 22.220 -29.602 -50.683 1.00 19.30 107 ASP B C 1
ATOM 2612 O O . ASP B 1 129 ? 22.656 -28.506 -50.332 1.00 18.94 107 ASP B O 1
ATOM 2617 N N . MET B 1 130 ? 22.793 -30.742 -50.340 1.00 19.01 108 MET B N 1
ATOM 2618 C CA . MET B 1 130 ? 24.008 -30.744 -49.537 1.00 18.89 108 MET B CA 1
ATOM 2619 C C . MET B 1 130 ? 25.132 -29.995 -50.241 1.00 19.33 108 MET B C 1
ATOM 2620 O O . MET B 1 130 ? 25.895 -29.286 -49.592 1.00 19.01 108 MET B O 1
ATOM 2625 N N . GLY B 1 131 ? 25.234 -30.152 -51.567 1.00 20.29 109 GLY B N 1
ATOM 2626 C CA . GLY B 1 131 ? 26.248 -29.461 -52.364 1.00 20.27 109 GLY B CA 1
ATOM 2627 C C . GLY B 1 131 ? 26.268 -27.951 -52.172 1.00 20.11 109 GLY B C 1
ATOM 2628 O O . GLY B 1 131 ? 27.339 -27.341 -52.076 1.00 19.29 109 GLY B O 1
ATOM 2629 N N . GLY B 1 132 ? 25.083 -27.344 -52.094 1.00 19.65 110 GLY B N 1
ATOM 2630 C CA . GLY B 1 132 ? 24.986 -25.912 -51.839 1.00 19.32 110 GLY B CA 1
ATOM 2631 C C . GLY B 1 132 ? 25.561 -25.523 -50.485 1.00 18.40 110 GLY B C 1
ATOM 2632 O O . GLY B 1 132 ? 26.261 -24.520 -50.368 1.00 18.09 110 GLY B O 1
ATOM 2633 N N . PHE B 1 133 ? 25.315 -26.343 -49.466 1.00 17.21 111 PHE B N 1
ATOM 2634 C CA . PHE B 1 133 ? 25.877 -26.095 -48.157 1.00 15.70 111 PHE B CA 1
ATOM 2635 C C . PHE B 1 133 ? 27.406 -26.248 -48.156 1.00 15.46 111 PHE B C 1
ATOM 2636 O O . PHE B 1 133 ? 28.098 -25.363 -47.680 1.00 14.02 111 PHE B O 1
ATOM 2644 N N . THR B 1 134 ? 27.926 -27.352 -48.702 1.00 15.01 112 THR B N 1
ATOM 2645 C CA . THR B 1 134 ? 29.359 -27.609 -48.658 1.00 15.66 112 THR B CA 1
ATOM 2646 C C . THR B 1 134 ? 30.151 -26.589 -49.479 1.00 15.78 112 THR B C 1
ATOM 2647 O O . THR B 1 134 ? 31.236 -26.196 -49.058 1.00 14.92 112 THR B O 1
ATOM 2651 N N . LYS B 1 135 ? 29.590 -26.106 -50.596 1.00 15.49 113 LYS B N 1
ATOM 2652 C CA . LYS B 1 135 ? 30.252 -25.078 -51.410 1.00 15.35 113 LYS B CA 1
ATOM 2653 C C . LYS B 1 135 ? 30.369 -23.765 -50.644 1.00 14.38 113 LYS B C 1
ATOM 2654 O O . LYS B 1 135 ? 31.378 -23.089 -50.734 1.00 12.82 113 LYS B O 1
ATOM 2656 N N . THR B 1 136 ? 29.326 -23.406 -49.904 1.00 14.19 114 THR B N 1
ATOM 2657 C CA . THR B 1 136 ? 29.366 -22.207 -49.082 1.00 13.85 114 THR B CA 1
ATOM 2658 C C . THR B 1 136 ? 30.396 -22.342 -47.940 1.00 13.09 114 THR B C 1
ATOM 2659 O O . THR B 1 136 ? 31.193 -21.426 -47.707 1.00 12.00 114 THR B O 1
ATOM 2663 N N . ILE B 1 137 ? 30.352 -23.459 -47.214 1.00 13.19 115 ILE B N 1
ATOM 2664 C CA . ILE B 1 137 ? 31.357 -23.745 -46.183 1.00 13.14 115 ILE B CA 1
ATOM 2665 C C . ILE B 1 137 ? 32.762 -23.715 -46.785 1.00 13.25 115 ILE B C 1
ATOM 2666 O O . ILE B 1 137 ? 33.655 -23.114 -46.196 1.00 12.06 115 ILE B O 1
ATOM 2671 N N . ASP B 1 138 ? 32.956 -24.334 -47.963 1.00 13.97 116 ASP B N 1
ATOM 2672 C CA . ASP B 1 138 ? 34.287 -24.372 -48.610 1.00 15.11 116 ASP B CA 1
ATOM 2673 C C . ASP B 1 138 ? 34.839 -22.970 -48.895 1.00 14.33 116 ASP B C 1
ATOM 2674 O O . ASP B 1 138 ? 36.009 -22.686 -48.675 1.00 13.90 116 ASP B O 1
ATOM 2679 N N . LEU B 1 139 ? 33.988 -22.087 -49.390 1.00 14.34 117 LEU B N 1
ATOM 2680 C CA . LEU B 1 139 ? 34.454 -20.771 -49.838 1.00 14.14 117 LEU B CA 1
ATOM 2681 C C . LEU B 1 139 ? 34.722 -19.858 -48.645 1.00 13.66 117 LEU B C 1
ATOM 2682 O O . LEU B 1 139 ? 35.796 -19.268 -48.528 1.00 13.59 117 LEU B O 1
ATOM 2687 N N . TYR B 1 140 ? 33.747 -19.765 -47.755 1.00 12.97 118 TYR B N 1
ATOM 2688 C CA . TYR B 1 140 ? 33.771 -18.751 -46.698 1.00 13.23 118 TYR B CA 1
ATOM 2689 C C . TYR B 1 140 ? 34.537 -19.180 -45.459 1.00 13.42 118 TYR B C 1
ATOM 2690 O O . TYR B 1 140 ? 35.202 -18.335 -44.824 1.00 15.15 118 TYR B O 1
ATOM 2699 N N . LEU B 1 141 ? 34.438 -20.461 -45.104 1.00 12.31 119 LEU B N 1
ATOM 2700 C CA . LEU B 1 141 ? 35.097 -20.982 -43.906 1.00 12.42 119 LEU B CA 1
ATOM 2701 C C . LEU B 1 141 ? 36.432 -21.634 -44.246 1.00 12.58 119 LEU B C 1
ATOM 2702 O O . LEU B 1 141 ? 37.481 -21.190 -43.759 1.00 13.29 119 LEU B O 1
ATOM 2707 N N . ASN B 1 142 ? 36.418 -22.673 -45.079 1.00 13.49 120 ASN B N 1
ATOM 2708 C CA . ASN B 1 142 ? 37.671 -23.349 -45.444 1.00 13.61 120 ASN B CA 1
ATOM 2709 C C . ASN B 1 142 ? 38.624 -22.390 -46.144 1.00 13.45 120 ASN B C 1
ATOM 2710 O O . ASN B 1 142 ? 39.832 -22.389 -45.867 1.00 13.85 120 ASN B O 1
ATOM 2715 N N . GLY B 1 143 ? 38.079 -21.576 -47.036 1.00 12.32 121 GLY B N 1
ATOM 2716 C CA . GLY B 1 143 ? 38.852 -20.583 -47.750 1.00 12.38 121 GLY B CA 1
ATOM 2717 C C . GLY B 1 143 ? 39.525 -19.589 -46.815 1.00 11.77 121 GLY B C 1
ATOM 2718 O O . GLY B 1 143 ? 40.699 -19.233 -47.009 1.00 12.11 121 GLY B O 1
ATOM 2719 N N . THR B 1 144 ? 38.779 -19.122 -45.819 1.00 10.72 122 THR B N 1
ATOM 2720 C CA . THR B 1 144 ? 39.309 -18.193 -44.822 1.00 10.94 122 THR B CA 1
ATOM 2721 C C . THR B 1 144 ? 40.461 -18.873 -44.064 1.00 10.63 122 THR B C 1
ATOM 2722 O O . THR B 1 144 ? 41.539 -18.289 -43.878 1.00 11.20 122 THR B O 1
ATOM 2726 N N . TYR B 1 145 ? 40.255 -20.120 -43.649 1.00 11.05 123 TYR B N 1
ATOM 2727 C CA . TYR B 1 145 ? 41.276 -20.812 -42.875 1.00 11.17 123 TYR B CA 1
ATOM 2728 C C . TYR B 1 145 ? 42.521 -21.067 -43.708 1.00 11.97 123 TYR B C 1
ATOM 2729 O O . TYR B 1 145 ? 43.648 -20.980 -43.211 1.00 12.23 123 TYR B O 1
ATOM 2738 N N . ASN B 1 146 ? 42.326 -21.421 -44.971 1.00 12.69 124 ASN B N 1
ATOM 2739 C CA . ASN B 1 146 ? 43.458 -21.663 -45.852 1.00 14.04 124 ASN B CA 1
ATOM 2740 C C . ASN B 1 146 ? 44.321 -20.402 -46.031 1.00 13.55 124 ASN B C 1
ATOM 2741 O O . ASN B 1 146 ? 45.545 -20.452 -45.931 1.00 13.04 124 ASN B O 1
ATOM 2746 N N . VAL B 1 147 ? 43.678 -19.280 -46.320 1.00 13.33 125 VAL B N 1
ATOM 2747 C CA . VAL B 1 147 ? 44.408 -18.008 -46.405 1.00 12.95 125 VAL B CA 1
ATOM 2748 C C . VAL B 1 147 ? 45.110 -17.674 -45.071 1.00 12.58 125 VAL B C 1
ATOM 2749 O O . VAL B 1 147 ? 46.301 -17.303 -45.043 1.00 12.36 125 VAL B O 1
ATOM 2753 N N . ALA B 1 148 ? 44.382 -17.827 -43.969 1.00 12.65 126 ALA B N 1
ATOM 2754 C CA . ALA B 1 148 ? 44.916 -17.491 -42.650 1.00 12.21 126 ALA B CA 1
ATOM 2755 C C . ALA B 1 148 ? 46.136 -18.325 -42.278 1.00 13.16 126 ALA B C 1
ATOM 2756 O O . ALA B 1 148 ? 47.145 -17.773 -41.838 1.00 13.38 126 ALA B O 1
ATOM 2758 N N . ARG B 1 149 ? 46.083 -19.633 -42.497 1.00 13.00 127 ARG B N 1
ATOM 2759 C CA . ARG B 1 149 ? 47.187 -20.479 -42.063 1.00 13.07 127 ARG B CA 1
ATOM 2760 C C . ARG B 1 149 ? 48.466 -20.181 -42.866 1.00 13.56 127 ARG B C 1
ATOM 2761 O O . ARG B 1 149 ? 49.568 -20.138 -42.326 1.00 13.75 127 ARG B O 1
ATOM 2769 N N . LEU B 1 150 ? 48.308 -19.939 -44.157 1.00 13.49 128 LEU B N 1
ATOM 2770 C CA . LEU B 1 150 ? 49.452 -19.716 -45.033 1.00 12.98 128 LEU B CA 1
ATOM 2771 C C . LEU B 1 150 ? 50.054 -18.329 -44.845 1.00 12.88 128 LEU B C 1
ATOM 2772 O O . LEU B 1 150 ? 51.288 -18.175 -44.792 1.00 13.34 128 LEU B O 1
ATOM 2777 N N . VAL B 1 151 ? 49.199 -17.324 -44.720 1.00 12.46 129 VAL B N 1
ATOM 2778 C CA . VAL B 1 151 ? 49.663 -15.972 -44.425 1.00 13.04 129 VAL B CA 1
ATOM 2779 C C . VAL B 1 151 ? 50.306 -15.910 -43.027 1.00 13.04 129 VAL B C 1
ATOM 2780 O O . VAL B 1 151 ? 51.418 -15.385 -42.874 1.00 13.07 129 VAL B O 1
ATOM 2784 N N . ALA B 1 152 ? 49.655 -16.511 -42.038 1.00 13.02 130 ALA B N 1
ATOM 2785 C CA . ALA B 1 152 ? 50.207 -16.519 -40.667 1.00 13.37 130 ALA B CA 1
ATOM 2786 C C . ALA B 1 152 ? 51.572 -17.184 -40.636 1.00 13.60 130 ALA B C 1
ATOM 2787 O O . ALA B 1 152 ? 52.470 -16.696 -39.965 1.00 13.04 130 ALA B O 1
ATOM 2789 N N . ALA B 1 153 ? 51.738 -18.273 -41.381 1.00 14.20 131 ALA B N 1
ATOM 2790 C CA . ALA B 1 153 ? 53.031 -18.953 -41.430 1.00 15.66 131 ALA B CA 1
ATOM 2791 C C . ALA B 1 153 ? 54.152 -18.036 -41.945 1.00 16.58 131 ALA B C 1
ATOM 2792 O O . ALA B 1 153 ? 55.280 -18.081 -41.443 1.00 17.62 131 ALA B O 1
ATOM 2794 N N . SER B 1 154 ? 53.840 -17.215 -42.947 1.00 16.48 132 SER B N 1
ATOM 2795 C CA . SER B 1 154 ? 54.804 -16.281 -43.513 1.00 16.94 132 SER B CA 1
ATOM 2796 C C . SER B 1 154 ? 55.091 -15.138 -42.525 1.00 16.08 132 SER B C 1
ATOM 2797 O O . SER B 1 154 ? 56.239 -14.776 -42.285 1.00 16.36 132 SER B O 1
ATOM 2800 N N . ILE B 1 155 ? 54.037 -14.585 -41.953 1.00 14.97 133 ILE B N 1
ATOM 2801 C CA . ILE B 1 155 ? 54.157 -13.498 -40.983 1.00 14.37 133 ILE B CA 1
ATOM 2802 C C . ILE B 1 155 ? 54.929 -13.945 -39.743 1.00 15.50 133 ILE B C 1
ATOM 2803 O O . ILE B 1 155 ? 55.769 -13.193 -39.229 1.00 15.57 133 ILE B O 1
ATOM 2808 N N . ALA B 1 156 ? 54.673 -15.170 -39.279 1.00 15.81 134 ALA B N 1
ATOM 2809 C CA . ALA B 1 156 ? 55.377 -15.721 -38.112 1.00 16.97 134 ALA B CA 1
ATOM 2810 C C . ALA B 1 156 ? 56.916 -15.743 -38.255 1.00 18.76 134 ALA B C 1
ATOM 2811 O O . ALA B 1 156 ? 57.630 -15.773 -37.262 1.00 18.39 134 ALA B O 1
ATOM 2813 N N . ALA B 1 157 ? 57.403 -15.714 -39.491 1.00 20.20 135 ALA B N 1
ATOM 2814 C CA . ALA B 1 157 ? 58.830 -15.674 -39.794 1.00 21.97 135 ALA B CA 1
ATOM 2815 C C . ALA B 1 157 ? 59.384 -14.245 -39.848 1.00 23.03 135 ALA B C 1
ATOM 2816 O O . ALA B 1 157 ? 60.590 -14.068 -39.893 1.00 23.99 135 ALA B O 1
ATOM 2818 N N . ALA B 1 158 ? 58.527 -13.227 -39.812 1.00 22.85 136 ALA B N 1
ATOM 2819 C CA . ALA B 1 158 ? 58.996 -11.836 -39.847 1.00 23.40 136 ALA B CA 1
ATOM 2820 C C . ALA B 1 158 ? 59.580 -11.438 -38.490 1.00 24.46 136 ALA B C 1
ATOM 2821 O O . ALA B 1 158 ? 59.196 -11.998 -37.446 1.00 24.30 136 ALA B O 1
ATOM 2823 N N . GLU B 1 159 ? 60.501 -10.476 -38.505 1.00 24.86 137 GLU B N 1
ATOM 2824 C CA . GLU B 1 159 ? 61.039 -9.918 -37.266 1.00 25.75 137 GLU B CA 1
ATOM 2825 C C . GLU B 1 159 ? 59.938 -9.131 -36.593 1.00 24.21 137 GLU B C 1
ATOM 2826 O O . GLU B 1 159 ? 59.268 -8.343 -37.253 1.00 23.00 137 GLU B O 1
ATOM 2832 N N . PRO B 1 160 ? 59.749 -9.329 -35.277 1.00 23.37 138 PRO B N 1
ATOM 2833 C CA . PRO B 1 160 ? 58.752 -8.551 -34.579 1.00 22.61 138 PRO B CA 1
ATOM 2834 C C . PRO B 1 160 ? 59.178 -7.092 -34.476 1.00 22.79 138 PRO B C 1
ATOM 2835 O O . PRO B 1 160 ? 60.366 -6.789 -34.527 1.00 22.97 138 PRO B O 1
ATOM 2839 N N . ARG B 1 161 ? 58.207 -6.194 -34.376 1.00 22.32 139 ARG B N 1
ATOM 2840 C CA . ARG B 1 161 ? 58.484 -4.820 -33.980 1.00 23.04 139 ARG B CA 1
ATOM 2841 C C . ARG B 1 161 ? 58.917 -4.811 -32.511 1.00 23.58 139 ARG B C 1
ATOM 2842 O O . ARG B 1 161 ? 58.876 -5.854 -31.852 1.00 23.13 139 ARG B O 1
ATOM 2850 N N . GLU B 1 162 ? 59.357 -3.654 -32.003 1.00 24.81 140 GLU B N 1
ATOM 2851 C CA . GLU B 1 162 ? 59.811 -3.558 -30.598 1.00 25.61 140 GLU B CA 1
ATOM 2852 C C . GLU B 1 162 ? 58.701 -3.919 -29.625 1.00 25.48 140 GLU B C 1
ATOM 2853 O O . GLU B 1 162 ? 58.974 -4.414 -28.531 1.00 27.22 140 GLU B O 1
ATOM 2855 N N . ASN B 1 163 ? 57.449 -3.682 -30.012 1.00 25.02 141 ASN B N 1
ATOM 2856 C CA . ASN B 1 163 ? 56.302 -4.017 -29.160 1.00 24.31 141 ASN B CA 1
ATOM 2857 C C . ASN B 1 163 ? 55.929 -5.508 -29.155 1.00 23.39 141 ASN B C 1
ATOM 2858 O O . ASN B 1 163 ? 54.913 -5.883 -28.559 1.00 23.21 141 ASN B O 1
ATOM 2863 N N . GLY B 1 164 ? 56.723 -6.345 -29.835 1.00 22.82 142 GLY B N 1
ATOM 2864 C CA . GLY B 1 164 ? 56.462 -7.785 -29.936 1.00 21.70 142 GLY B CA 1
ATOM 2865 C C . GLY B 1 164 ? 55.556 -8.234 -31.082 1.00 20.30 142 GLY B C 1
ATOM 2866 O O . GLY B 1 164 ? 55.417 -9.429 -31.329 1.00 19.41 142 GLY B O 1
ATOM 2867 N N . GLU B 1 165 ? 54.948 -7.292 -31.803 1.00 19.19 143 GLU B N 1
ATOM 2868 C CA . GLU B 1 165 ? 53.986 -7.645 -32.830 1.00 18.03 143 GLU B CA 1
ATOM 2869 C C . GLU B 1 165 ? 54.650 -7.882 -34.178 1.00 17.49 143 GLU B C 1
ATOM 2870 O O . GLU B 1 165 ? 55.410 -7.040 -34.655 1.00 18.25 143 GLU B O 1
ATOM 2876 N N . ARG B 1 166 ? 54.368 -9.042 -34.768 1.00 16.14 144 ARG B N 1
ATOM 2877 C CA . ARG B 1 166 ? 54.812 -9.373 -36.123 1.00 16.11 144 ARG B CA 1
ATOM 2878 C C . ARG B 1 166 ? 53.803 -8.911 -37.177 1.00 15.54 144 ARG B C 1
ATOM 2879 O O . ARG B 1 166 ? 54.190 -8.504 -38.263 1.00 16.08 144 ARG B O 1
ATOM 2887 N N . GLY B 1 167 ? 52.509 -8.991 -36.865 1.00 14.49 145 GLY B N 1
ATOM 2888 C CA . GLY B 1 167 ? 51.472 -8.549 -37.791 1.00 13.68 145 GLY B CA 1
ATOM 2889 C C . GLY B 1 167 ? 50.054 -8.767 -37.271 1.00 12.63 145 GLY B C 1
ATOM 2890 O O . GLY B 1 167 ? 49.838 -8.994 -36.076 1.00 12.44 145 GLY B O 1
ATOM 2891 N N . ALA B 1 168 ? 49.094 -8.748 -38.186 1.00 11.64 146 ALA B N 1
ATOM 2892 C CA . ALA B 1 168 ? 47.684 -8.865 -37.838 1.00 10.99 146 ALA B CA 1
ATOM 2893 C C . ALA B 1 168 ? 46.856 -9.320 -39.028 1.00 11.21 146 ALA B C 1
ATOM 2894 O O . ALA B 1 168 ? 47.152 -8.968 -40.187 1.00 11.19 146 ALA B O 1
ATOM 2896 N N . LEU B 1 169 ? 45.798 -10.076 -38.728 1.00 11.19 147 LEU B N 1
ATOM 2897 C CA . LEU B 1 169 ? 44.839 -10.534 -39.707 1.00 10.06 147 LEU B CA 1
ATOM 2898 C C . LEU B 1 169 ? 43.465 -9.962 -39.383 1.00 9.89 147 LEU B C 1
ATOM 2899 O O . LEU B 1 169 ? 43.110 -9.794 -38.207 1.00 8.67 147 LEU B O 1
ATOM 2904 N N . VAL B 1 170 ? 42.712 -9.656 -40.428 1.00 8.87 148 VAL B N 1
ATOM 2905 C CA . VAL B 1 170 ? 41.308 -9.312 -40.326 1.00 9.58 148 VAL B CA 1
ATOM 2906 C C . VAL B 1 170 ? 40.542 -10.317 -41.175 1.00 9.88 148 VAL B C 1
ATOM 2907 O O . VAL B 1 170 ? 40.774 -10.433 -42.400 1.00 10.12 148 VAL B O 1
ATOM 2911 N N . LEU B 1 171 ? 39.671 -11.072 -40.508 1.00 9.78 149 LEU B N 1
ATOM 2912 C CA . LEU B 1 171 ? 38.768 -11.981 -41.181 1.00 10.68 149 LEU B CA 1
ATOM 2913 C C . LEU B 1 171 ? 37.419 -11.275 -41.396 1.00 11.24 149 LEU B C 1
ATOM 2914 O O . LEU B 1 171 ? 37.113 -10.310 -40.705 1.00 11.87 149 LEU B O 1
ATOM 2919 N N . THR B 1 172 ? 36.639 -11.711 -42.377 1.00 11.59 150 THR B N 1
ATOM 2920 C CA . THR B 1 172 ? 35.328 -11.129 -42.599 1.00 11.86 150 THR B CA 1
ATOM 2921 C C . THR B 1 172 ? 34.265 -12.186 -42.364 1.00 12.45 150 THR B C 1
ATOM 2922 O O . THR B 1 172 ? 34.265 -13.239 -42.987 1.00 12.83 150 THR B O 1
ATOM 2926 N N . ALA B 1 173 ? 33.336 -11.881 -41.479 1.00 13.41 151 ALA B N 1
ATOM 2927 C CA . ALA B 1 173 ? 32.220 -12.771 -41.217 1.00 13.49 151 ALA B CA 1
ATOM 2928 C C . ALA B 1 173 ? 30.954 -12.071 -41.750 1.00 13.30 151 ALA B C 1
ATOM 2929 O O . ALA B 1 173 ? 30.937 -11.649 -42.893 1.00 14.15 151 ALA B O 1
ATOM 2931 N N . SER B 1 174 ? 29.917 -11.961 -40.935 1.00 12.98 152 SER B N 1
ATOM 2932 C CA . SER B 1 174 ? 28.655 -11.312 -41.298 1.00 12.68 152 SER B CA 1
ATOM 2933 C C . SER B 1 174 ? 27.829 -11.389 -40.042 1.00 12.78 152 SER B C 1
ATOM 2934 O O . SER B 1 174 ? 27.983 -12.334 -39.234 1.00 11.76 152 SER B O 1
ATOM 2937 N N . ILE B 1 175 ? 26.922 -10.435 -39.857 1.00 12.49 153 ILE B N 1
ATOM 2938 C CA . ILE B 1 175 ? 26.013 -10.562 -38.745 1.00 12.53 153 ILE B CA 1
ATOM 2939 C C . ILE B 1 175 ? 25.075 -11.755 -38.916 1.00 12.31 153 ILE B C 1
ATOM 2940 O O . ILE B 1 175 ? 24.482 -12.222 -37.922 1.00 12.44 153 ILE B O 1
ATOM 2945 N N . ALA B 1 176 ? 24.971 -12.283 -40.140 1.00 13.12 154 ALA B N 1
ATOM 2946 C CA . ALA B 1 176 ? 24.255 -13.561 -40.394 1.00 13.38 154 ALA B CA 1
ATOM 2947 C C . ALA B 1 176 ? 24.779 -14.707 -39.523 1.00 13.37 154 ALA B C 1
ATOM 2948 O O . ALA B 1 176 ? 24.040 -15.648 -39.220 1.00 13.67 154 ALA B O 1
ATOM 2950 N N . GLY B 1 177 ? 26.051 -14.623 -39.128 1.00 13.40 155 GLY B N 1
ATOM 2951 C CA . GLY B 1 177 ? 26.650 -15.596 -38.191 1.00 13.94 155 GLY B CA 1
ATOM 2952 C C . GLY B 1 177 ? 26.105 -15.534 -36.772 1.00 14.11 155 GLY B C 1
ATOM 2953 O O . GLY B 1 177 ? 26.279 -16.484 -35.998 1.00 13.98 155 GLY B O 1
ATOM 2954 N N . TYR B 1 178 ? 25.416 -14.432 -36.442 1.00 13.86 156 TYR B N 1
ATOM 2955 C CA . TYR B 1 178 ? 24.682 -14.306 -35.178 1.00 13.60 156 TYR B CA 1
ATOM 2956 C C . TYR B 1 178 ? 23.162 -14.397 -35.313 1.00 14.48 156 TYR B C 1
ATOM 2957 O O . TYR B 1 178 ? 22.495 -14.833 -34.377 1.00 13.76 156 TYR B O 1
ATOM 2966 N N . GLU B 1 179 ? 22.634 -13.930 -36.449 1.00 14.82 157 GLU B N 1
ATOM 2967 C CA . GLU B 1 179 ? 21.199 -13.712 -36.679 1.00 16.41 157 GLU B CA 1
ATOM 2968 C C . GLU B 1 179 ? 20.836 -14.239 -38.064 1.00 16.00 157 GLU B C 1
ATOM 2969 O O . GLU B 1 179 ? 20.285 -13.509 -38.893 1.00 14.47 157 GLU B O 1
ATOM 2975 N N . GLY B 1 180 ? 21.169 -15.498 -38.314 1.00 15.80 158 GLY B N 1
ATOM 2976 C CA . GLY B 1 180 ? 20.990 -16.080 -39.641 1.00 16.25 158 GLY B CA 1
ATOM 2977 C C . GLY B 1 180 ? 19.552 -16.077 -40.094 1.00 16.90 158 GLY B C 1
ATOM 2978 O O . GLY B 1 180 ? 18.628 -16.140 -39.281 1.00 17.12 158 GLY B O 1
ATOM 2979 N N . GLN B 1 181 ? 19.381 -16.039 -41.408 1.00 16.99 159 GLN B N 1
ATOM 2980 C CA . GLN B 1 181 ? 18.104 -15.773 -42.004 1.00 18.01 159 GLN B CA 1
ATOM 2981 C C . GLN B 1 181 ? 17.541 -16.973 -42.756 1.00 16.88 159 GLN B C 1
ATOM 2982 O O . GLN B 1 181 ? 18.270 -17.898 -43.160 1.00 16.53 159 GLN B O 1
ATOM 2988 N N . ILE B 1 182 ? 16.231 -16.913 -42.967 1.00 16.87 160 ILE B N 1
ATOM 2989 C CA . ILE B 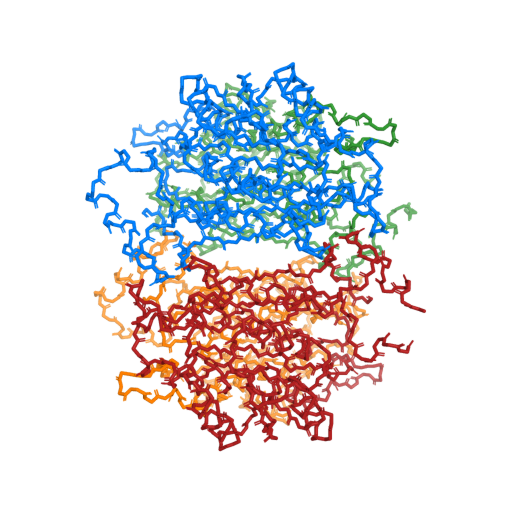1 182 ? 15.489 -17.975 -43.655 1.00 15.78 160 ILE B CA 1
ATOM 2990 C C . ILE B 1 182 ? 16.070 -18.149 -45.049 1.00 16.11 160 ILE B C 1
ATOM 2991 O O . ILE B 1 182 ? 16.316 -17.178 -45.756 1.00 15.66 160 ILE B O 1
ATOM 2996 N N . GLY B 1 183 ? 16.315 -19.390 -45.437 1.00 15.53 161 GLY B N 1
ATOM 2997 C CA . GLY B 1 183 ? 16.926 -19.663 -46.736 1.00 16.16 161 GLY B CA 1
ATOM 2998 C C . GLY B 1 183 ? 18.436 -19.467 -46.775 1.00 15.35 161 GLY B C 1
ATOM 2999 O O . GLY B 1 183 ? 19.076 -19.803 -47.773 1.00 16.19 161 GLY B O 1
ATOM 3000 N N . GLN B 1 184 ? 19.019 -18.975 -45.692 1.00 15.47 162 GLN B N 1
ATOM 3001 C CA . GLN B 1 184 ? 20.468 -18.676 -45.667 1.00 15.70 162 GLN B CA 1
ATOM 3002 C C . GLN B 1 184 ? 21.209 -19.436 -44.544 1.00 14.65 162 GLN B C 1
ATOM 3003 O O . GLN B 1 184 ? 22.184 -18.933 -43.961 1.00 13.84 162 GLN B O 1
ATOM 3009 N N . THR B 1 185 ? 20.770 -20.661 -44.244 1.00 13.38 163 THR B N 1
ATOM 3010 C CA . THR B 1 185 ? 21.433 -21.467 -43.206 1.00 12.65 163 THR B CA 1
ATOM 3011 C C . THR B 1 185 ? 22.894 -21.780 -43.510 1.00 12.05 163 THR B C 1
ATOM 3012 O O . THR B 1 185 ? 23.717 -21.823 -42.591 1.00 11.48 163 THR B O 1
ATOM 3016 N N . ALA B 1 186 ? 23.226 -22.000 -44.778 1.00 11.27 164 ALA B N 1
ATOM 3017 C CA . ALA B 1 186 ? 24.612 -22.326 -45.143 1.00 12.22 164 ALA B CA 1
ATOM 3018 C C . ALA B 1 186 ? 25.537 -21.135 -44.881 1.00 11.43 164 ALA B C 1
ATOM 3019 O O . ALA B 1 186 ? 26.604 -21.266 -44.298 1.00 12.28 164 ALA B O 1
ATOM 3021 N N . TYR B 1 187 ? 25.114 -19.963 -45.321 1.00 12.74 165 TYR B N 1
ATOM 3022 C CA . TYR B 1 187 ? 25.878 -18.742 -45.112 1.00 12.66 165 TYR B CA 1
ATOM 3023 C C . TYR B 1 187 ? 26.006 -18.437 -43.627 1.00 12.29 165 TYR B C 1
ATOM 3024 O O . TYR B 1 187 ? 27.093 -18.109 -43.157 1.00 11.79 165 TYR B O 1
ATOM 3033 N N . ALA B 1 188 ? 24.898 -18.546 -42.889 1.00 11.49 166 ALA B N 1
ATOM 3034 C CA . ALA B 1 188 ? 24.919 -18.382 -41.410 1.00 11.05 166 ALA B CA 1
ATOM 3035 C C . ALA B 1 188 ? 25.936 -19.318 -40.737 1.00 11.08 166 ALA B C 1
ATOM 3036 O O . ALA B 1 188 ? 26.730 -18.882 -39.910 1.00 10.49 166 ALA B O 1
ATOM 3038 N N . ALA B 1 189 ? 25.939 -20.592 -41.119 1.00 10.39 167 ALA B N 1
ATOM 3039 C CA . ALA B 1 189 ? 26.834 -21.559 -40.497 1.00 10.20 167 ALA B CA 1
ATOM 3040 C C . ALA B 1 189 ? 28.300 -21.232 -40.834 1.00 9.77 167 ALA B C 1
ATOM 3041 O O . ALA B 1 189 ? 29.149 -21.251 -39.977 1.00 10.08 167 ALA B O 1
ATOM 3043 N N . ALA B 1 190 ? 28.586 -20.933 -42.089 1.00 10.77 168 ALA B N 1
ATOM 3044 C CA . ALA B 1 190 ? 29.947 -20.609 -42.518 1.00 11.11 168 ALA B CA 1
ATOM 3045 C C . ALA B 1 190 ? 30.449 -19.366 -41.810 1.00 11.31 168 ALA B C 1
ATOM 3046 O O . ALA B 1 190 ? 31.569 -19.342 -41.323 1.00 11.56 168 ALA B O 1
ATOM 3048 N N . LYS B 1 191 ? 29.621 -18.331 -41.745 1.00 11.66 169 LYS B N 1
ATOM 3049 C CA . LYS B 1 191 ? 30.045 -17.064 -41.135 1.00 11.06 169 LYS B CA 1
ATOM 3050 C C . LYS B 1 191 ? 30.140 -17.171 -39.610 1.00 10.68 169 LYS B C 1
ATOM 3051 O O . LYS B 1 191 ? 31.029 -16.563 -39.000 1.00 10.85 169 LYS B O 1
ATOM 3057 N N . ALA B 1 192 ? 29.278 -17.980 -38.997 1.00 10.19 170 ALA B N 1
ATOM 3058 C CA . ALA B 1 192 ? 29.423 -18.300 -37.578 1.00 10.07 170 ALA B CA 1
ATOM 3059 C C . ALA B 1 192 ? 30.747 -19.019 -37.305 1.00 9.73 170 ALA B C 1
ATOM 3060 O O . ALA B 1 192 ? 31.365 -18.818 -36.280 1.00 9.42 170 ALA B O 1
ATOM 3062 N N . GLY B 1 193 ? 31.142 -19.903 -38.207 1.00 10.08 171 GLY B N 1
ATOM 3063 C CA . GLY B 1 193 ? 32.434 -20.592 -38.093 1.00 10.33 171 GLY B CA 1
ATOM 3064 C C . GLY B 1 193 ? 33.589 -19.603 -38.048 1.00 10.00 171 GLY B C 1
ATOM 3065 O O . GLY B 1 193 ? 34.495 -19.742 -37.218 1.00 10.29 171 GLY B O 1
ATOM 3066 N N . VAL B 1 194 ? 33.563 -18.619 -38.945 1.00 9.88 172 VAL B N 1
ATOM 3067 C CA . VAL B 1 194 ? 34.591 -17.569 -38.965 1.00 10.29 172 VAL B CA 1
ATOM 3068 C C . VAL B 1 194 ? 34.587 -16.774 -37.647 1.00 10.25 172 VAL B C 1
ATOM 3069 O O . VAL B 1 194 ? 35.627 -16.502 -37.066 1.00 10.51 172 VAL B O 1
ATOM 3073 N N . ILE B 1 195 ? 33.404 -16.431 -37.175 1.00 10.15 173 ILE B N 1
ATOM 3074 C CA . ILE B 1 195 ? 33.261 -15.727 -35.903 1.00 10.69 173 ILE B CA 1
ATOM 3075 C C . ILE B 1 195 ? 33.951 -16.483 -34.779 1.00 10.68 173 ILE B C 1
ATOM 3076 O O . ILE B 1 195 ? 34.796 -15.921 -34.078 1.00 11.17 173 ILE B O 1
ATOM 3081 N N . GLY B 1 196 ? 33.628 -17.768 -34.645 1.00 10.86 174 GLY B N 1
ATOM 3082 C CA . GLY B 1 196 ? 34.173 -18.607 -33.587 1.00 10.92 174 GLY B CA 1
ATOM 3083 C C . GLY B 1 196 ? 35.665 -18.863 -33.730 1.00 11.19 174 GLY B C 1
ATOM 3084 O O . GLY B 1 196 ? 36.374 -18.983 -32.739 1.00 10.98 174 GLY B O 1
ATOM 3085 N N . LEU B 1 197 ? 36.133 -18.925 -34.967 1.00 12.08 175 LEU B N 1
ATOM 3086 C CA . LEU B 1 197 ? 37.547 -19.058 -35.281 1.00 12.27 175 LEU B CA 1
ATOM 3087 C C . LEU B 1 197 ? 38.381 -17.907 -34.732 1.00 12.22 175 LEU B C 1
ATOM 3088 O O . LEU B 1 197 ? 39.556 -18.091 -34.453 1.00 12.31 175 LEU B O 1
ATOM 3093 N N . THR B 1 198 ? 37.787 -16.728 -34.610 1.00 11.70 176 THR B N 1
ATOM 3094 C CA . THR B 1 198 ? 38.537 -15.534 -34.250 1.00 11.82 176 THR B CA 1
ATOM 3095 C C . THR B 1 198 ? 39.314 -15.663 -32.948 1.00 12.23 176 THR B C 1
ATOM 3096 O O . THR B 1 198 ? 40.559 -15.548 -32.947 1.00 11.73 176 THR B O 1
ATOM 3100 N N . ILE B 1 199 ? 38.617 -15.949 -31.855 1.00 11.43 177 ILE B N 1
ATOM 3101 C CA . ILE B 1 199 ? 39.280 -16.068 -30.563 1.00 11.88 177 ILE B CA 1
ATOM 3102 C C . ILE B 1 199 ? 40.253 -17.260 -30.534 1.00 12.45 177 ILE B C 1
ATOM 3103 O O . ILE B 1 199 ? 41.321 -17.177 -29.947 1.00 11.42 177 ILE B O 1
ATOM 3108 N N . ALA B 1 200 ? 39.906 -18.359 -31.204 1.00 12.65 178 ALA B N 1
ATOM 3109 C CA . ALA B 1 200 ? 40.788 -19.521 -31.224 1.00 12.31 178 ALA B CA 1
ATOM 3110 C C . ALA B 1 200 ? 42.092 -19.213 -31.951 1.00 12.14 178 ALA B C 1
ATOM 3111 O O . ALA B 1 200 ? 43.157 -19.582 -31.476 1.00 12.76 178 ALA B O 1
ATOM 3113 N N . ALA B 1 201 ? 41.993 -18.570 -33.114 1.00 10.63 179 ALA B N 1
ATOM 3114 C CA . ALA B 1 201 ? 43.162 -18.214 -33.910 1.00 10.97 179 ALA B CA 1
ATOM 3115 C C . ALA B 1 201 ? 44.028 -17.131 -33.202 1.00 10.83 179 ALA B C 1
ATOM 3116 O O . ALA B 1 201 ? 45.253 -17.194 -33.230 1.00 11.66 179 ALA B O 1
ATOM 3118 N N . ALA B 1 202 ? 43.392 -16.144 -32.583 1.00 10.31 180 ALA B N 1
ATOM 3119 C CA . ALA B 1 202 ? 44.108 -15.163 -31.754 1.00 11.31 180 ALA B CA 1
ATOM 3120 C C . ALA B 1 202 ? 44.929 -15.868 -30.647 1.00 11.54 180 ALA B C 1
ATOM 3121 O O . ALA B 1 202 ? 46.112 -15.593 -30.468 1.00 12.14 180 ALA B O 1
ATOM 3123 N N . ARG B 1 203 ? 44.311 -16.805 -29.937 1.00 11.92 181 ARG B N 1
ATOM 3124 C CA . ARG B 1 203 ? 45.036 -17.581 -28.901 1.00 13.30 181 ARG B CA 1
ATOM 3125 C C . ARG B 1 203 ? 46.188 -18.408 -29.502 1.00 13.91 181 ARG B C 1
ATOM 3126 O O . ARG B 1 203 ? 47.319 -18.388 -29.022 1.00 14.19 181 ARG B O 1
ATOM 3134 N N . ASP B 1 204 ? 45.895 -19.108 -30.582 1.00 14.84 182 ASP B N 1
ATOM 3135 C CA A ASP B 1 204 ? 46.883 -19.952 -31.241 0.50 15.29 182 ASP B CA 1
ATOM 3136 C CA B ASP B 1 204 ? 46.899 -19.932 -31.287 0.50 15.41 182 ASP B CA 1
ATOM 3137 C C . ASP B 1 204 ? 48.102 -19.129 -31.688 1.00 15.77 182 ASP B C 1
ATOM 3138 O O . ASP B 1 204 ? 49.236 -19.552 -31.513 1.00 16.30 182 ASP B O 1
ATOM 3147 N N . LEU B 1 205 ? 47.848 -17.952 -32.256 1.00 15.20 183 LEU B N 1
ATOM 3148 C CA . LEU B 1 205 ? 48.896 -17.107 -32.811 1.00 15.26 183 LEU B CA 1
ATOM 3149 C C . LEU B 1 205 ? 49.513 -16.117 -31.828 1.00 15.73 183 LEU B C 1
ATOM 3150 O O . LEU B 1 205 ? 50.401 -15.329 -32.197 1.00 16.34 183 LEU B O 1
ATOM 3155 N N . SER B 1 206 ? 49.083 -16.151 -30.566 1.00 15.39 184 SER B N 1
ATOM 3156 C CA . SER B 1 206 ? 49.569 -15.174 -29.606 1.00 15.60 184 SER B CA 1
ATOM 3157 C C . SER B 1 206 ? 51.075 -15.300 -29.342 1.00 16.69 184 SER B C 1
ATOM 3158 O O . SER B 1 206 ? 51.763 -14.291 -29.163 1.00 16.95 184 SER B O 1
ATOM 3161 N N . SER B 1 207 ? 51.590 -16.525 -29.340 1.00 17.63 185 SER B N 1
ATOM 3162 C CA . SER B 1 207 ? 53.026 -16.746 -29.121 1.00 19.38 185 SER B CA 1
ATOM 3163 C C . SER B 1 207 ? 53.867 -16.187 -30.272 1.00 19.48 185 SER B C 1
ATOM 3164 O O . SER B 1 207 ? 55.051 -15.940 -30.080 1.00 20.34 185 SER B O 1
ATOM 3167 N N . ALA B 1 208 ? 53.255 -15.988 -31.448 1.00 18.47 186 ALA B N 1
ATOM 3168 C CA . ALA B 1 208 ? 53.915 -15.376 -32.608 1.00 18.35 186 ALA B CA 1
ATOM 3169 C C . ALA B 1 208 ? 53.741 -13.838 -32.702 1.00 18.08 186 ALA B C 1
ATOM 3170 O O . ALA B 1 208 ? 54.302 -13.187 -33.591 1.00 18.13 186 ALA B O 1
ATOM 3172 N N . GLY B 1 209 ? 52.954 -13.251 -31.809 1.00 16.63 187 GLY B N 1
ATOM 3173 C CA . GLY B 1 209 ? 52.627 -11.830 -31.904 1.00 15.71 187 GLY B CA 1
ATOM 3174 C C . GLY B 1 209 ? 51.855 -11.440 -33.169 1.00 14.74 187 GLY B C 1
ATOM 3175 O O . GLY B 1 209 ? 52.123 -10.395 -33.774 1.00 14.73 187 GLY B O 1
ATOM 3176 N N . ILE B 1 210 ? 50.900 -12.273 -33.565 1.00 13.67 188 ILE B N 1
ATOM 3177 C CA . ILE B 1 210 ? 50.046 -11.980 -34.705 1.00 13.38 188 ILE B CA 1
ATOM 3178 C C . ILE B 1 210 ? 48.623 -11.863 -34.168 1.00 12.55 188 ILE B C 1
ATOM 3179 O O . ILE B 1 210 ? 48.068 -12.826 -33.660 1.00 13.36 188 ILE B O 1
ATOM 3184 N N . ARG B 1 211 ? 48.069 -10.658 -34.227 1.00 12.64 189 ARG B N 1
ATOM 3185 C CA . ARG B 1 211 ? 46.698 -10.410 -33.784 1.00 11.38 189 ARG B CA 1
ATOM 3186 C C . ARG B 1 211 ? 45.704 -10.903 -34.814 1.00 11.26 189 ARG B C 1
ATOM 3187 O O . ARG B 1 211 ? 45.991 -10.920 -36.009 1.00 12.40 189 ARG B O 1
ATOM 3195 N N . VAL B 1 212 ? 44.526 -11.322 -34.349 1.00 11.27 190 VAL B N 1
ATOM 3196 C CA . VAL B 1 212 ? 43.480 -11.810 -35.242 1.00 9.81 190 VAL B CA 1
ATOM 3197 C C . VAL B 1 212 ? 42.163 -11.218 -34.783 1.00 9.53 190 VAL B C 1
ATOM 3198 O O . VAL B 1 212 ? 41.765 -11.408 -33.629 1.00 8.74 190 VAL B O 1
ATOM 3202 N N . ASN B 1 213 ? 41.517 -10.484 -35.687 1.00 8.31 191 ASN B N 1
ATOM 3203 C CA . ASN B 1 213 ? 40.218 -9.893 -35.429 1.00 8.92 191 ASN B CA 1
ATOM 3204 C C . ASN B 1 213 ? 39.330 -10.087 -36.640 1.00 8.96 191 ASN B C 1
ATOM 3205 O O . ASN B 1 213 ? 39.806 -10.436 -37.722 1.00 9.77 191 ASN B O 1
ATOM 3210 N N . THR B 1 214 ? 38.049 -9.851 -36.457 1.00 9.18 192 THR B N 1
ATOM 3211 C CA . THR B 1 214 ? 37.065 -10.098 -37.497 1.00 9.88 192 THR B CA 1
ATOM 3212 C C . THR B 1 214 ? 36.068 -8.953 -37.591 1.00 9.70 192 THR B C 1
ATOM 3213 O O . THR B 1 214 ? 35.679 -8.382 -36.570 1.00 9.42 192 THR B O 1
ATOM 3217 N N . ILE B 1 215 ? 35.661 -8.615 -38.814 1.00 8.70 193 ILE B N 1
ATOM 3218 C CA . ILE B 1 215 ? 34.563 -7.683 -39.014 1.00 8.39 193 ILE B CA 1
ATOM 3219 C C . ILE B 1 215 ? 33.341 -8.505 -39.406 1.00 8.26 193 ILE B C 1
ATOM 3220 O O . ILE B 1 215 ? 33.439 -9.381 -40.256 1.00 9.43 193 ILE B O 1
ATOM 3225 N N . ALA B 1 216 ? 32.201 -8.249 -38.776 1.00 8.78 194 ALA B N 1
ATOM 3226 C CA . ALA B 1 216 ? 30.905 -8.840 -39.158 1.00 9.14 194 ALA B CA 1
ATOM 3227 C C . ALA B 1 216 ? 30.067 -7.733 -39.763 1.00 9.58 194 ALA B C 1
ATOM 3228 O O . ALA B 1 216 ? 29.412 -6.963 -39.046 1.00 9.61 194 ALA B O 1
ATOM 3230 N N . PRO B 1 217 ? 30.084 -7.618 -41.097 1.00 10.48 195 PRO B N 1
ATOM 3231 C CA . PRO B 1 217 ? 29.284 -6.554 -41.685 1.00 10.41 195 PRO B CA 1
ATOM 3232 C C . PRO B 1 217 ? 27.800 -6.860 -41.647 1.00 10.58 195 PRO B C 1
ATOM 3233 O O . PRO B 1 217 ? 27.411 -8.029 -41.599 1.00 10.26 195 PRO B O 1
ATOM 3237 N N . GLY B 1 218 ? 26.991 -5.806 -41.646 1.00 11.37 196 GLY B N 1
ATOM 3238 C CA . GLY B 1 218 ? 25.539 -5.914 -41.888 1.00 11.52 196 GLY B CA 1
ATOM 3239 C C . GLY B 1 218 ? 25.298 -5.860 -43.390 1.00 13.13 196 GLY B C 1
ATOM 3240 O O . GLY B 1 218 ? 26.008 -6.523 -44.151 1.00 13.61 196 GLY B O 1
ATOM 3241 N N . THR B 1 219 ? 24.334 -5.063 -43.833 1.00 13.25 197 THR B N 1
ATOM 3242 C CA . THR B 1 219 ? 24.033 -4.952 -45.258 1.00 14.03 197 THR B CA 1
ATOM 3243 C C . THR B 1 219 ? 24.852 -3.837 -45.904 1.00 14.06 197 THR B C 1
ATOM 3244 O O . THR B 1 219 ? 24.690 -2.655 -45.560 1.00 13.51 197 THR B O 1
ATOM 3248 N N . MET B 1 220 ? 25.741 -4.221 -46.830 1.00 13.36 198 MET B N 1
ATOM 3249 C CA . MET B 1 220 ? 26.733 -3.323 -47.392 1.00 13.94 198 MET B CA 1
ATOM 3250 C C . MET B 1 220 ? 26.467 -3.078 -48.882 1.00 15.31 198 MET B C 1
ATOM 3251 O O . MET B 1 220 ? 25.902 -3.939 -49.564 1.00 13.66 198 MET B O 1
ATOM 3256 N N . LYS B 1 221 ? 26.898 -1.906 -49.368 1.00 15.94 199 LYS B N 1
ATOM 3257 C CA . LYS B 1 221 ? 26.682 -1.489 -50.740 1.00 19.03 199 LYS B CA 1
ATOM 3258 C C . LYS B 1 221 ? 27.794 -2.083 -51.601 1.00 20.17 199 LYS B C 1
ATOM 3259 O O . LYS B 1 221 ? 28.786 -1.441 -51.891 1.00 21.18 199 LYS B O 1
ATOM 3265 N N . THR B 1 222 ? 27.636 -3.342 -51.960 1.00 22.01 200 THR B N 1
ATOM 3266 C CA . THR B 1 222 ? 28.610 -4.040 -52.785 1.00 24.16 200 THR B CA 1
ATOM 3267 C C . THR B 1 222 ? 28.044 -4.166 -54.205 1.00 25.96 200 THR B C 1
ATOM 3268 O O . THR B 1 222 ? 26.887 -3.805 -54.435 1.00 24.96 200 THR B O 1
ATOM 3272 N N . PRO B 1 223 ? 28.857 -4.680 -55.157 1.00 28.32 201 PRO B N 1
ATOM 3273 C CA . PRO B 1 223 ? 28.383 -4.723 -56.550 1.00 30.43 201 PRO B CA 1
ATOM 3274 C C . PRO B 1 223 ? 27.025 -5.420 -56.714 1.00 31.46 201 PRO B C 1
ATOM 3275 O O . PRO B 1 223 ? 26.198 -4.920 -57.472 1.00 32.52 201 PRO B O 1
ATOM 3279 N N . ILE B 1 224 ? 26.769 -6.489 -55.956 1.00 32.35 202 ILE B N 1
ATOM 3280 C CA . ILE B 1 224 ? 25.446 -7.146 -55.934 1.00 33.84 202 ILE B CA 1
ATOM 3281 C C . ILE B 1 224 ? 24.263 -6.176 -55.752 1.00 35.84 202 ILE B C 1
ATOM 3282 O O . ILE B 1 224 ? 23.162 -6.419 -56.274 1.00 36.99 202 ILE B O 1
ATOM 3284 N N . MET B 1 225 ? 24.469 -5.091 -55.009 1.00 36.58 203 MET B N 1
ATOM 3285 C CA . MET B 1 225 ? 23.388 -4.139 -54.729 1.00 38.00 203 MET B CA 1
ATOM 3286 C C . MET B 1 225 ? 23.229 -3.029 -55.772 1.00 39.53 203 MET B C 1
ATOM 3287 O O . MET B 1 225 ? 22.287 -2.233 -55.671 1.00 40.22 203 MET B O 1
ATOM 3292 N N . GLU B 1 226 ? 24.115 -2.962 -56.770 1.00 40.14 204 GLU B N 1
ATOM 3293 C CA . GLU B 1 226 ? 24.119 -1.807 -57.686 1.00 41.18 204 GLU B CA 1
ATOM 3294 C C . GLU B 1 226 ? 22.767 -1.594 -58.382 1.00 42.22 204 GLU B C 1
ATOM 3295 O O . GLU B 1 226 ? 22.327 -0.459 -58.530 1.00 42.87 204 GLU B O 1
ATOM 3297 N N . SER B 1 227 ? 22.104 -2.678 -58.787 1.00 42.85 205 SER B N 1
ATOM 3298 C CA . SER B 1 227 ? 20.826 -2.579 -59.516 1.00 43.94 205 SER B CA 1
ATOM 3299 C C . SER B 1 227 ? 19.577 -2.789 -58.645 1.00 43.97 205 SER B C 1
ATOM 3300 O O . SER B 1 227 ? 18.451 -2.826 -59.172 1.00 44.88 205 SER B O 1
ATOM 3303 N N . VAL B 1 228 ? 19.759 -2.917 -57.329 1.00 43.25 206 VAL B N 1
ATOM 3304 C CA . VAL B 1 228 ? 18.627 -3.155 -56.433 1.00 43.14 206 VAL B CA 1
ATOM 3305 C C . VAL B 1 228 ? 17.653 -1.968 -56.519 1.00 43.53 206 VAL B C 1
ATOM 3306 O O . VAL B 1 228 ? 18.073 -0.807 -56.599 1.00 43.43 206 VAL B O 1
ATOM 3310 N N . GLY B 1 229 ? 16.358 -2.279 -56.551 1.00 43.80 207 GLY B N 1
ATOM 3311 C CA . GLY B 1 229 ? 15.316 -1.259 -56.714 1.00 44.39 207 GLY B CA 1
ATOM 3312 C C . GLY B 1 229 ? 15.160 -0.347 -55.507 1.00 44.07 207 GLY B C 1
ATOM 3313 O O . GLY B 1 229 ? 15.609 -0.682 -54.400 1.00 42.76 207 GLY B O 1
ATOM 3314 N N . GLU B 1 230 ? 14.519 0.804 -55.732 1.00 44.46 208 GLU B N 1
ATOM 3315 C CA . GLU B 1 230 ? 14.319 1.822 -54.695 1.00 44.40 208 GLU B CA 1
ATOM 3316 C C . GLU B 1 230 ? 13.435 1.292 -53.566 1.00 44.04 208 GLU B C 1
ATOM 3317 O O . GLU B 1 230 ? 13.647 1.617 -52.392 1.00 43.55 208 GLU B O 1
ATOM 3319 N N . GLU B 1 231 ? 12.461 0.460 -53.918 1.00 44.06 209 GLU B N 1
ATOM 3320 C CA . GLU B 1 231 ? 11.598 -0.170 -52.923 1.00 43.73 209 GLU B CA 1
ATOM 3321 C C . GLU B 1 231 ? 12.403 -1.128 -52.054 1.00 42.31 209 GLU B C 1
ATOM 3322 O O . GLU B 1 231 ? 12.228 -1.149 -50.832 1.00 41.73 209 GLU B O 1
ATOM 3324 N N . ALA B 1 232 ? 13.270 -1.920 -52.687 1.00 41.39 210 ALA B N 1
ATOM 3325 C CA . ALA B 1 232 ? 14.085 -2.919 -51.980 1.00 40.12 210 ALA B CA 1
ATOM 3326 C C . ALA B 1 232 ? 15.174 -2.270 -51.104 1.00 38.77 210 ALA B C 1
ATOM 3327 O O . ALA B 1 232 ? 15.449 -2.747 -50.000 1.00 37.84 210 ALA B O 1
ATOM 3329 N N . LEU B 1 233 ? 15.778 -1.180 -51.581 1.00 38.17 211 LEU B N 1
ATOM 3330 C CA . LEU B 1 233 ? 16.664 -0.373 -50.728 1.00 37.20 211 LEU B CA 1
ATOM 3331 C C . LEU B 1 233 ? 15.916 0.177 -49.503 1.00 36.26 211 LEU B C 1
ATOM 3332 O O . LEU B 1 233 ? 16.462 0.178 -48.399 1.00 34.56 211 LEU B O 1
ATOM 3337 N N . ALA B 1 234 ? 14.666 0.608 -49.690 1.00 35.74 212 ALA B N 1
ATOM 3338 C CA . ALA B 1 234 ? 13.854 1.109 -48.579 1.00 35.67 212 ALA B CA 1
ATOM 3339 C C . ALA B 1 234 ? 13.596 0.004 -47.550 1.00 34.97 212 ALA B C 1
ATOM 3340 O O . ALA B 1 234 ? 13.617 0.260 -46.349 1.00 33.93 212 ALA B O 1
ATOM 3342 N N . LYS B 1 235 ? 13.353 -1.214 -48.029 1.00 34.90 213 LYS B N 1
ATOM 3343 C CA . LYS B 1 235 ? 13.119 -2.373 -47.152 1.00 34.80 213 LYS B CA 1
ATOM 3344 C C . LYS B 1 235 ? 14.335 -2.646 -46.258 1.00 33.62 213 LYS B C 1
ATOM 3345 O O . LYS B 1 235 ? 14.180 -2.845 -45.042 1.00 33.47 213 LYS B O 1
ATOM 3347 N N . PHE B 1 236 ? 15.537 -2.647 -46.841 1.00 32.81 214 PHE B N 1
ATOM 3348 C CA . PHE B 1 236 ? 16.788 -2.758 -46.026 1.00 31.98 214 PHE B CA 1
ATOM 3349 C C . PHE B 1 236 ? 16.915 -1.602 -45.049 1.00 31.56 214 PHE B C 1
ATOM 3350 O O . PHE B 1 236 ? 17.131 -1.822 -43.864 1.00 32.16 214 PHE B O 1
ATOM 3358 N N . ALA B 1 237 ? 16.772 -0.376 -45.551 1.00 31.00 215 ALA B N 1
ATOM 3359 C CA . ALA B 1 237 ? 16.897 0.831 -44.729 1.00 30.67 215 ALA B CA 1
ATOM 3360 C C . ALA B 1 237 ? 15.940 0.855 -43.539 1.00 30.37 215 ALA B C 1
ATOM 3361 O O . ALA B 1 237 ? 16.281 1.399 -42.474 1.00 30.99 215 ALA B O 1
ATOM 3363 N N . ALA B 1 238 ? 14.742 0.298 -43.717 1.00 29.30 216 ALA B N 1
ATOM 3364 C CA . ALA B 1 238 ? 13.737 0.299 -42.650 1.00 28.45 216 ALA B CA 1
ATOM 3365 C C . ALA B 1 238 ? 14.152 -0.594 -41.485 1.00 26.27 216 ALA B C 1
ATOM 3366 O O . ALA B 1 238 ? 13.654 -0.432 -40.373 1.00 26.65 216 ALA B O 1
ATOM 3368 N N . ASN B 1 239 ? 15.039 -1.548 -41.731 1.00 22.97 217 ASN B N 1
ATOM 3369 C CA . ASN B 1 239 ? 15.545 -2.377 -40.647 1.00 22.13 217 ASN B CA 1
ATOM 3370 C C . ASN B 1 239 ? 16.883 -1.880 -40.065 1.00 19.18 217 ASN B C 1
ATOM 3371 O O . ASN B 1 239 ? 17.413 -2.510 -39.168 1.00 18.67 217 ASN B O 1
ATOM 3376 N N . ILE B 1 240 ? 17.431 -0.772 -40.575 1.00 16.81 218 ILE B N 1
ATOM 3377 C CA . ILE B 1 240 ? 18.751 -0.305 -40.128 1.00 14.50 218 ILE B CA 1
ATOM 3378 C C . ILE B 1 240 ? 18.579 0.997 -39.340 1.00 14.15 218 ILE B C 1
ATOM 3379 O O . ILE B 1 240 ? 18.219 2.015 -39.926 1.00 15.23 218 ILE B O 1
ATOM 3384 N N . PRO B 1 241 ? 18.800 0.971 -38.007 1.00 12.93 219 PRO B N 1
ATOM 3385 C CA . PRO B 1 241 ? 18.499 2.160 -37.210 1.00 12.98 219 PRO B CA 1
ATOM 3386 C C . PRO B 1 241 ? 19.221 3.426 -37.663 1.00 12.85 219 PRO B C 1
ATOM 3387 O O . PRO B 1 241 ? 18.558 4.432 -37.962 1.00 13.44 219 PRO B O 1
ATOM 3391 N N . PHE B 1 242 ? 20.549 3.397 -37.725 1.00 11.91 220 PHE B N 1
ATOM 3392 C CA . PHE B 1 242 ? 21.279 4.576 -38.169 1.00 12.11 220 PHE B CA 1
ATOM 3393 C C . PHE B 1 242 ? 22.742 4.271 -38.428 1.00 11.39 220 PHE B C 1
ATOM 3394 O O . PHE B 1 242 ? 23.401 3.628 -37.608 1.00 10.88 220 PHE B O 1
ATOM 3402 N N . PRO B 1 243 ? 23.261 4.718 -39.584 1.00 12.20 221 PRO B N 1
ATOM 3403 C CA . PRO B 1 243 ? 22.588 5.435 -40.655 1.00 13.13 221 PRO B CA 1
ATOM 3404 C C . PRO B 1 243 ? 21.629 4.556 -41.419 1.00 12.93 221 PRO B C 1
ATOM 3405 O O . PRO B 1 243 ? 21.872 3.372 -41.585 1.00 11.94 221 PRO B O 1
ATOM 3409 N N . LYS B 1 244 ? 20.558 5.163 -41.902 1.00 14.12 222 LYS B N 1
ATOM 3410 C CA . LYS B 1 244 ? 19.477 4.407 -42.517 1.00 14.65 222 LYS B CA 1
ATOM 3411 C C . LYS B 1 244 ? 19.772 4.123 -43.978 1.00 14.50 222 LYS B C 1
ATOM 3412 O O . LYS B 1 244 ? 19.102 4.605 -44.882 1.00 14.77 222 LYS B O 1
ATOM 3418 N N . ARG B 1 245 ? 20.770 3.290 -44.189 1.00 13.92 223 ARG B N 1
ATOM 3419 C CA . ARG B 1 245 ? 21.309 3.046 -45.521 1.00 14.49 223 ARG B CA 1
ATOM 3420 C C . ARG B 1 245 ? 22.272 1.902 -45.402 1.00 14.37 223 ARG B C 1
ATOM 3421 O O . ARG B 1 245 ? 22.612 1.470 -44.290 1.00 12.70 223 ARG B O 1
ATOM 3429 N N . LEU B 1 246 ? 22.703 1.420 -46.557 1.00 14.58 224 LEU B N 1
ATOM 3430 C CA . LEU B 1 246 ? 23.708 0.361 -46.648 1.00 14.56 224 LEU B CA 1
ATOM 3431 C C . LEU B 1 246 ? 25.075 0.926 -46.248 1.00 13.26 224 LEU B C 1
ATOM 3432 O O . LEU B 1 246 ? 25.346 2.091 -46.470 1.00 12.06 224 LEU B O 1
ATOM 3437 N N . GLY B 1 247 ? 25.909 0.095 -45.624 1.00 12.35 225 GLY B N 1
ATOM 3438 C CA . GLY B 1 247 ? 27.258 0.494 -45.247 1.00 12.78 225 GLY B CA 1
ATOM 3439 C C . GLY B 1 247 ? 28.131 0.618 -46.485 1.00 13.45 225 GLY B C 1
ATOM 3440 O O . GLY B 1 247 ? 27.961 -0.154 -47.454 1.00 14.13 225 GLY B O 1
ATOM 3441 N N . THR B 1 248 ? 29.042 1.585 -46.496 1.00 12.73 226 THR B N 1
ATOM 3442 C CA . THR B 1 248 ? 29.880 1.759 -47.658 1.00 13.54 226 THR B CA 1
ATOM 3443 C C . THR B 1 248 ? 31.133 0.882 -47.571 1.00 13.09 226 THR B C 1
ATOM 3444 O O . THR B 1 248 ? 31.598 0.539 -46.466 1.00 11.75 226 THR B O 1
ATOM 3448 N N . PRO B 1 249 ? 31.679 0.501 -48.741 1.00 13.21 227 PRO B N 1
ATOM 3449 C CA . PRO B 1 249 ? 32.982 -0.162 -48.740 1.00 13.42 227 PRO B CA 1
ATOM 3450 C C . PRO B 1 249 ? 34.086 0.625 -48.018 1.00 12.80 227 PRO B C 1
ATOM 3451 O O . PRO B 1 249 ? 34.904 0.024 -47.331 1.00 11.22 227 PRO B O 1
ATOM 3455 N N . ASP B 1 250 ? 34.098 1.952 -48.152 1.00 13.09 228 ASP B N 1
ATOM 3456 C CA . ASP B 1 250 ? 35.060 2.765 -47.407 1.00 13.17 228 ASP B CA 1
ATOM 3457 C C . ASP B 1 250 ? 34.902 2.648 -45.876 1.00 12.36 228 ASP B C 1
ATOM 3458 O O . ASP B 1 250 ? 35.889 2.690 -45.145 1.00 11.82 228 ASP B O 1
ATOM 3463 N N . GLU B 1 251 ? 33.677 2.470 -45.393 1.00 11.67 229 GLU B N 1
ATOM 3464 C CA . GLU B 1 251 ? 33.458 2.289 -43.955 1.00 11.22 229 GLU B CA 1
ATOM 3465 C C . GLU B 1 251 ? 34.015 0.955 -43.463 1.00 10.61 229 GLU B C 1
ATOM 3466 O O . GLU B 1 251 ? 34.579 0.875 -42.376 1.00 9.93 229 GLU B O 1
ATOM 3472 N N . PHE B 1 252 ? 33.880 -0.081 -44.282 1.00 10.42 230 PHE B N 1
ATOM 3473 C CA . PHE B 1 252 ? 34.483 -1.384 -44.021 1.00 9.81 230 PHE B CA 1
ATOM 3474 C C . PHE B 1 252 ? 36.006 -1.273 -43.996 1.00 10.04 230 PHE B C 1
ATOM 3475 O O . PHE B 1 252 ? 36.658 -1.758 -43.081 1.00 9.09 230 PHE B O 1
ATOM 3483 N N . ALA B 1 253 ? 36.555 -0.620 -45.015 1.00 10.06 231 ALA B N 1
ATOM 3484 C CA . ALA B 1 253 ? 38.000 -0.414 -45.128 1.00 10.26 231 ALA B CA 1
ATOM 3485 C C . ALA B 1 253 ? 38.595 0.316 -43.923 1.00 10.32 231 ALA B C 1
ATOM 3486 O O . ALA B 1 253 ? 39.710 0.024 -43.478 1.00 10.21 231 ALA B O 1
ATOM 3488 N N . ASP B 1 254 ? 37.869 1.323 -43.446 1.00 10.71 232 ASP B N 1
ATOM 3489 C CA . ASP B 1 254 ? 38.280 2.102 -42.289 1.00 11.13 232 ASP B CA 1
ATOM 3490 C C . ASP B 1 254 ? 38.303 1.201 -41.026 1.00 10.42 232 ASP B C 1
ATOM 3491 O O . ASP B 1 254 ? 39.206 1.277 -40.217 1.00 10.28 232 ASP B O 1
ATOM 3496 N N . ALA B 1 255 ? 37.282 0.372 -40.858 1.00 9.69 233 ALA B N 1
ATOM 3497 C CA . ALA B 1 255 ? 37.263 -0.631 -39.792 1.00 9.62 233 ALA B CA 1
ATOM 3498 C C . ALA B 1 255 ? 38.442 -1.622 -39.881 1.00 9.47 233 ALA B C 1
ATOM 3499 O O . ALA B 1 255 ? 39.085 -1.934 -38.887 1.00 8.95 233 ALA B O 1
ATOM 3501 N N . ALA B 1 256 ? 38.725 -2.112 -41.080 1.00 9.73 234 ALA B N 1
ATOM 3502 C CA . ALA B 1 256 ? 39.844 -3.017 -41.263 1.00 9.38 234 ALA B CA 1
ATOM 3503 C C . ALA B 1 256 ? 41.160 -2.330 -40.917 1.00 9.91 234 ALA B C 1
ATOM 3504 O O . ALA B 1 256 ? 42.007 -2.924 -40.249 1.00 9.45 234 ALA B O 1
ATOM 3506 N N . ALA B 1 257 ? 41.351 -1.095 -41.385 1.00 10.33 235 ALA B N 1
ATOM 3507 C CA . ALA B 1 257 ? 42.591 -0.362 -41.086 1.00 11.47 235 ALA B CA 1
ATOM 3508 C C . ALA B 1 257 ? 42.772 -0.191 -39.562 1.00 12.10 235 ALA B C 1
ATOM 3509 O O . ALA B 1 257 ? 43.888 -0.355 -39.024 1.00 13.30 235 ALA B O 1
ATOM 3511 N N . PHE B 1 258 ? 41.678 0.128 -38.871 1.00 11.47 236 PHE B N 1
ATOM 3512 C CA . PHE B 1 258 ? 41.705 0.220 -37.422 1.00 11.46 236 PHE B CA 1
ATOM 3513 C C . PHE B 1 258 ? 42.129 -1.098 -36.752 1.00 11.36 236 PHE B C 1
ATOM 3514 O O . PHE B 1 258 ? 43.001 -1.097 -35.869 1.00 10.46 236 PHE B O 1
ATOM 3522 N N . LEU B 1 259 ? 41.526 -2.216 -37.168 1.00 10.92 237 LEU B N 1
ATOM 3523 C CA . LEU B 1 259 ? 41.879 -3.505 -36.593 1.00 10.37 237 LEU B CA 1
ATOM 3524 C C . LEU B 1 259 ? 43.340 -3.906 -36.858 1.00 11.62 237 LEU B C 1
ATOM 3525 O O . LEU B 1 259 ? 43.924 -4.659 -36.089 1.00 11.37 237 LEU B O 1
ATOM 3530 N N . LEU B 1 260 ? 43.903 -3.435 -37.961 1.00 12.57 238 LEU B N 1
ATOM 3531 C CA . LEU B 1 260 ? 45.289 -3.721 -38.291 1.00 13.59 238 LEU B CA 1
ATOM 3532 C C . LEU B 1 260 ? 46.256 -2.857 -37.489 1.00 13.69 238 LEU B C 1
ATOM 3533 O O . LEU B 1 260 ? 47.387 -3.279 -37.278 1.00 15.50 238 LEU B O 1
ATOM 3538 N N . THR B 1 261 ? 45.811 -1.694 -37.013 1.00 13.49 239 THR B N 1
ATOM 3539 C CA . THR B 1 261 ? 46.701 -0.699 -36.414 1.00 14.37 239 THR B CA 1
ATOM 3540 C C . THR B 1 261 ? 46.613 -0.581 -34.888 1.00 15.05 239 THR B C 1
ATOM 3541 O O . THR B 1 261 ? 47.625 -0.316 -34.233 1.00 15.28 239 THR B O 1
ATOM 3545 N N . ASN B 1 262 ? 45.428 -0.766 -34.321 1.00 13.92 240 ASN B N 1
ATOM 3546 C CA . ASN B 1 262 ? 45.280 -0.633 -32.882 1.00 14.41 240 ASN B CA 1
ATOM 3547 C C . ASN B 1 262 ? 45.961 -1.805 -32.183 1.00 14.86 240 ASN B C 1
ATOM 3548 O O . ASN B 1 262 ? 45.655 -2.959 -32.439 1.00 14.82 240 ASN B O 1
ATOM 3553 N N . GLY B 1 263 ? 46.858 -1.491 -31.272 1.00 15.46 241 GLY B N 1
ATOM 3554 C CA . GLY B 1 263 ? 47.772 -2.495 -30.742 1.00 15.97 241 GLY B CA 1
ATOM 3555 C C . GLY B 1 263 ? 47.190 -3.435 -29.708 1.00 15.02 241 GLY B C 1
ATOM 3556 O O . GLY B 1 263 ? 47.817 -4.451 -29.412 1.00 15.03 241 GLY B O 1
ATOM 3557 N N . TYR B 1 264 ? 46.012 -3.119 -29.153 1.00 13.52 242 TYR B N 1
ATOM 3558 C CA . TYR B 1 264 ? 45.448 -3.956 -28.092 1.00 13.13 242 TYR B CA 1
ATOM 3559 C C . TYR B 1 264 ? 44.186 -4.741 -28.485 1.00 12.20 242 TYR B C 1
ATOM 3560 O O . TYR B 1 264 ? 43.776 -5.605 -27.743 1.00 12.81 242 TYR B O 1
ATOM 3569 N N . ILE B 1 265 ? 43.606 -4.475 -29.642 1.00 11.43 243 ILE B N 1
ATOM 3570 C CA . ILE B 1 265 ? 42.408 -5.212 -30.065 1.00 10.49 243 ILE B CA 1
ATOM 3571 C C . ILE B 1 265 ? 42.847 -6.554 -30.639 1.00 10.14 243 ILE B C 1
ATOM 3572 O O . ILE B 1 265 ? 43.671 -6.625 -31.562 1.00 10.84 243 ILE B O 1
ATOM 3577 N N . ASN B 1 266 ? 42.322 -7.631 -30.060 1.00 9.56 244 ASN B N 1
ATOM 3578 C CA . ASN B 1 266 ? 42.718 -8.967 -30.427 1.00 9.20 244 ASN B CA 1
ATOM 3579 C C . ASN B 1 266 ? 41.645 -9.958 -30.034 1.00 9.32 244 ASN B C 1
ATOM 3580 O O . ASN B 1 266 ? 41.044 -9.853 -28.964 1.00 9.73 244 ASN B O 1
ATOM 3585 N N . GLY B 1 267 ? 41.399 -10.914 -30.925 1.00 9.03 245 GLY B N 1
ATOM 3586 C CA . GLY B 1 267 ? 40.419 -11.950 -30.677 1.00 9.30 245 GLY B CA 1
ATOM 3587 C C . GLY B 1 267 ? 38.987 -11.450 -30.660 1.00 9.42 245 GLY B C 1
ATOM 3588 O O . GLY B 1 267 ? 38.110 -12.072 -30.055 1.00 9.72 245 GLY B O 1
ATOM 3589 N N . GLU B 1 268 ? 38.755 -10.325 -31.318 1.00 10.20 246 GLU B N 1
ATOM 3590 C CA . GLU B 1 268 ? 37.477 -9.617 -31.250 1.00 10.09 246 GLU B CA 1
ATOM 3591 C C . GLU B 1 268 ? 36.733 -9.637 -32.582 1.00 9.64 246 GLU B C 1
ATOM 3592 O O . GLU B 1 268 ? 37.334 -9.641 -33.660 1.00 8.67 246 GLU B O 1
ATOM 3598 N N . VAL B 1 269 ? 35.414 -9.676 -32.496 1.00 9.74 247 VAL B N 1
ATOM 3599 C CA . VAL B 1 269 ? 34.544 -9.577 -33.660 1.00 9.78 247 VAL B CA 1
ATOM 3600 C C . VAL B 1 269 ? 33.851 -8.222 -33.584 1.00 10.51 247 VAL B C 1
ATOM 3601 O O . VAL B 1 269 ? 33.203 -7.905 -32.568 1.00 10.25 247 VAL B O 1
ATOM 3605 N N . MET B 1 270 ? 34.012 -7.418 -34.631 1.00 10.15 248 MET B N 1
ATOM 3606 C CA . MET B 1 270 ? 33.419 -6.088 -34.679 1.00 11.15 248 MET B CA 1
ATOM 3607 C C . MET B 1 270 ? 32.222 -6.062 -35.604 1.00 10.08 248 MET B C 1
ATOM 3608 O O . MET B 1 270 ? 32.384 -6.245 -36.802 1.00 9.95 248 MET B O 1
ATOM 3613 N N . ARG B 1 271 ? 31.036 -5.833 -35.059 1.00 10.16 249 ARG B N 1
ATOM 3614 C CA . ARG B 1 271 ? 29.833 -5.659 -35.858 1.00 10.75 249 ARG B CA 1
ATOM 3615 C C . ARG B 1 271 ? 29.869 -4.301 -36.558 1.00 10.50 249 ARG B C 1
ATOM 3616 O O . ARG B 1 271 ? 30.109 -3.283 -35.910 1.00 10.81 249 ARG B O 1
ATOM 3624 N N . LEU B 1 272 ? 29.628 -4.283 -37.867 1.00 9.94 250 LEU B N 1
ATOM 3625 C CA . LEU B 1 272 ? 29.668 -3.035 -38.638 1.00 10.20 250 LEU B CA 1
ATOM 3626 C C . LEU B 1 272 ? 28.409 -2.974 -39.453 1.00 10.37 250 LEU B C 1
ATOM 3627 O O . LEU B 1 272 ? 28.349 -3.485 -40.580 1.00 10.87 250 LEU B O 1
ATOM 3632 N N . ASP B 1 273 ? 27.367 -2.412 -38.850 1.00 10.30 251 ASP B N 1
ATOM 3633 C CA . ASP B 1 273 ? 26.029 -2.686 -39.306 1.00 9.87 251 ASP B CA 1
ATOM 3634 C C . ASP B 1 273 ? 24.963 -1.626 -39.101 1.00 9.85 251 ASP B C 1
ATOM 3635 O O . ASP B 1 273 ? 23.795 -1.923 -39.304 1.00 9.95 251 ASP B O 1
ATOM 3640 N N . GLY B 1 274 ? 25.331 -0.410 -38.716 1.00 10.10 252 GLY B N 1
ATOM 3641 C CA . GLY B 1 274 ? 24.332 0.626 -38.453 1.00 10.61 252 GLY B CA 1
ATOM 3642 C C . GLY B 1 274 ? 23.332 0.263 -37.367 1.00 10.30 252 GLY B C 1
ATOM 3643 O O . GLY B 1 274 ? 22.222 0.774 -37.347 1.00 11.09 252 GLY B O 1
ATOM 3644 N N . ALA B 1 275 ? 23.757 -0.584 -36.431 1.00 10.49 253 ALA B N 1
ATOM 3645 C CA . ALA B 1 275 ? 22.900 -1.160 -35.367 1.00 11.19 253 ALA B CA 1
ATOM 3646 C C . ALA B 1 275 ? 21.807 -2.116 -35.845 1.00 11.73 253 ALA B C 1
ATOM 3647 O O . ALA B 1 275 ? 20.921 -2.467 -35.068 1.00 11.52 253 ALA B O 1
ATOM 3649 N N . GLN B 1 276 ? 21.893 -2.584 -37.086 1.00 12.34 254 GLN B N 1
ATOM 3650 C CA . GLN B 1 276 ? 20.933 -3.561 -37.591 1.00 13.48 254 GLN B CA 1
ATOM 3651 C C . GLN B 1 276 ? 21.051 -4.886 -36.836 1.00 14.15 254 GLN B C 1
ATOM 3652 O O . GLN B 1 276 ? 22.156 -5.335 -36.504 1.00 13.49 254 GLN B O 1
ATOM 3658 N N . ARG B 1 277 ? 19.897 -5.500 -36.594 1.00 15.40 255 ARG B N 1
ATOM 3659 C CA . ARG B 1 277 ? 19.810 -6.924 -36.227 1.00 16.29 255 ARG B CA 1
ATOM 3660 C C . ARG B 1 277 ? 18.953 -7.629 -37.298 1.00 17.19 255 ARG B C 1
ATOM 3661 O O . ARG B 1 277 ? 17.817 -7.215 -37.533 1.00 17.50 255 ARG B O 1
ATOM 3669 N N . PHE B 1 278 ? 19.507 -8.630 -37.990 1.00 17.77 256 PHE B N 1
ATOM 3670 C CA . PHE B 1 278 ? 18.766 -9.302 -39.073 1.00 18.59 256 PHE B CA 1
ATOM 3671 C C . PHE B 1 278 ? 17.478 -9.945 -38.538 1.00 19.77 256 PHE B C 1
ATOM 3672 O O . PHE B 1 278 ? 17.479 -10.647 -37.507 1.00 18.83 256 PHE B O 1
ATOM 3680 N N . THR B 1 279 ? 16.380 -9.712 -39.254 1.00 20.09 257 THR B N 1
ATOM 3681 C CA . THR B 1 279 ? 15.123 -10.388 -39.014 1.00 21.38 257 THR B CA 1
ATOM 3682 C C . THR B 1 279 ? 15.122 -11.734 -39.796 1.00 22.03 257 THR B C 1
ATOM 3683 O O . THR B 1 279 ? 16.017 -11.984 -40.627 1.00 21.80 257 THR B O 1
ATOM 3687 N N . PRO B 1 280 ? 14.120 -12.599 -39.550 1.00 22.99 258 PRO B N 1
ATOM 3688 C CA . PRO B 1 280 ? 14.133 -13.907 -40.246 1.00 24.32 258 PRO B CA 1
ATOM 3689 C C . PRO B 1 280 ? 14.168 -13.807 -41.786 1.00 26.20 258 PRO B C 1
ATOM 3690 O O . PRO B 1 280 ? 14.834 -14.606 -42.456 1.00 26.02 258 PRO B O 1
ATOM 3694 N N . LYS B 1 281 ? 13.463 -12.814 -42.326 1.00 28.71 259 LYS B N 1
ATOM 3695 C CA . LYS B 1 281 ? 13.368 -12.595 -43.771 1.00 31.12 259 LYS B CA 1
ATOM 3696 C C . LYS B 1 281 ? 13.732 -11.143 -44.060 1.00 32.79 259 LYS B C 1
ATOM 3697 O O . LYS B 1 281 ? 14.380 -10.844 -45.072 1.00 34.45 259 LYS B O 1
ATOM 3700 N N . THR C 1 24 ? 42.657 19.544 -38.356 1.00 37.70 2 THR C N 1
ATOM 3701 C CA . THR C 1 24 ? 41.359 19.134 -37.716 1.00 37.04 2 THR C CA 1
ATOM 3702 C C . THR C 1 24 ? 40.555 18.285 -38.681 1.00 36.59 2 THR C C 1
ATOM 3703 O O . THR C 1 24 ? 40.236 18.737 -39.786 1.00 37.55 2 THR C O 1
ATOM 3707 N N . ILE C 1 25 ? 40.215 17.072 -38.241 1.00 35.53 3 ILE C N 1
ATOM 3708 C CA . ILE C 1 25 ? 39.513 16.100 -39.076 1.00 34.68 3 ILE C CA 1
ATOM 3709 C C . ILE C 1 25 ? 38.086 16.590 -39.318 1.00 33.39 3 ILE C C 1
ATOM 3710 O O . ILE C 1 25 ? 37.488 17.264 -38.464 1.00 32.50 3 ILE C O 1
ATOM 3715 N N . LYS C 1 26 ? 37.544 16.250 -40.477 1.00 31.54 4 LYS C N 1
ATOM 3716 C CA . LYS C 1 26 ? 36.329 16.903 -40.963 1.00 30.28 4 LYS C CA 1
ATOM 3717 C C . LYS C 1 26 ? 35.127 16.805 -40.014 1.00 27.90 4 LYS C C 1
ATOM 3718 O O . LYS C 1 26 ? 34.407 17.785 -39.808 1.00 27.49 4 LYS C O 1
ATOM 3724 N N . GLN C 1 27 ? 34.927 15.617 -39.452 1.00 25.33 5 GLN C N 1
ATOM 3725 C CA . GLN C 1 27 ? 33.820 15.354 -38.533 1.00 23.77 5 GLN C CA 1
ATOM 3726 C C . GLN C 1 27 ? 33.867 16.285 -37.308 1.00 21.09 5 GLN C C 1
ATOM 3727 O O . GLN C 1 27 ? 32.841 16.572 -36.693 1.00 19.40 5 GLN C O 1
ATOM 3733 N N . PHE C 1 28 ? 35.069 16.706 -36.947 1.00 18.41 6 PHE C N 1
ATOM 3734 C CA . PHE C 1 28 ? 35.292 17.468 -35.718 1.00 17.71 6 PHE C CA 1
ATOM 3735 C C . PHE C 1 28 ? 35.278 18.974 -35.926 1.00 18.22 6 PHE C C 1
ATOM 3736 O O . PHE C 1 28 ? 35.411 19.728 -34.956 1.00 16.78 6 PHE C O 1
ATOM 3744 N N . GLU C 1 29 ? 35.124 19.418 -37.176 1.00 18.13 7 GLU C N 1
ATOM 3745 C CA . GLU C 1 29 ? 35.049 20.853 -37.467 1.00 19.63 7 GLU C CA 1
ATOM 3746 C C . GLU C 1 29 ? 33.860 21.509 -36.741 1.00 18.19 7 GLU C C 1
ATOM 3747 O O . GLU C 1 29 ? 32.725 21.017 -36.801 1.00 17.28 7 GLU C O 1
ATOM 3753 N N . GLY C 1 30 ? 34.148 22.605 -36.051 1.00 17.27 8 GLY C N 1
ATOM 3754 C CA . GLY C 1 30 ? 33.150 23.341 -35.284 1.00 17.22 8 GLY C CA 1
ATOM 3755 C C . GLY C 1 30 ? 32.705 22.686 -33.971 1.00 16.17 8 GLY C C 1
ATOM 3756 O O . GLY C 1 30 ? 31.919 23.278 -33.234 1.00 16.76 8 GLY C O 1
ATOM 3757 N N . ALA C 1 31 ? 33.234 21.505 -33.659 1.00 14.38 9 ALA C N 1
ATOM 3758 C CA . ALA C 1 31 ? 32.665 20.653 -32.623 1.00 13.56 9 ALA C CA 1
ATOM 3759 C C . ALA C 1 31 ? 33.469 20.590 -31.334 1.00 13.49 9 ALA C C 1
ATOM 3760 O O . ALA C 1 31 ? 34.660 20.919 -31.278 1.00 14.26 9 ALA C O 1
ATOM 3762 N N . SER C 1 32 ? 32.772 20.141 -30.300 1.00 13.58 10 SER C N 1
ATOM 3763 C CA . SER C 1 32 ? 33.347 19.899 -28.996 1.00 13.26 10 SER C CA 1
ATOM 3764 C C . SER C 1 32 ? 32.828 18.595 -28.412 1.00 12.87 10 SER C C 1
ATOM 3765 O O . SER C 1 32 ? 31.888 17.973 -28.950 1.00 11.73 10 SER C O 1
ATOM 3768 N N . ALA C 1 33 ? 33.467 18.182 -27.318 1.00 13.05 11 ALA C N 1
ATOM 3769 C CA . ALA C 1 33 ? 33.236 16.905 -26.709 1.00 12.27 11 ALA C CA 1
ATOM 3770 C C . ALA C 1 33 ? 33.372 17.017 -25.195 1.00 12.99 11 ALA C C 1
ATOM 3771 O O . ALA C 1 33 ? 33.977 17.969 -24.673 1.00 13.92 11 ALA C O 1
ATOM 3773 N N . ILE C 1 34 ? 32.790 16.044 -24.498 1.00 12.66 12 ILE C N 1
ATOM 3774 C CA . ILE C 1 34 ? 32.937 15.909 -23.047 1.00 12.91 12 ILE C CA 1
ATOM 3775 C C . ILE C 1 34 ? 33.493 14.525 -22.785 1.00 12.87 12 ILE C C 1
ATOM 3776 O O . ILE C 1 34 ? 33.030 13.555 -23.390 1.00 12.52 12 ILE C O 1
ATOM 3781 N N . VAL C 1 35 ? 34.524 14.451 -21.944 1.00 13.06 13 VAL C N 1
ATOM 3782 C CA . VAL C 1 35 ? 35.046 13.181 -21.459 1.00 13.15 13 VAL C CA 1
ATOM 3783 C C . VAL C 1 35 ? 34.889 13.083 -19.943 1.00 14.41 13 VAL C C 1
ATOM 3784 O O . VAL C 1 35 ? 35.525 13.822 -19.187 1.00 13.97 13 VAL C O 1
ATOM 3788 N N . SER C 1 36 ? 34.029 12.175 -19.483 1.00 14.69 14 SER C N 1
ATOM 3789 C CA . SER C 1 36 ? 33.933 11.933 -18.047 1.00 14.95 14 SER C CA 1
ATOM 3790 C C . SER C 1 36 ? 35.124 11.101 -17.594 1.00 15.29 14 SER C C 1
ATOM 3791 O O . SER C 1 36 ? 35.594 10.221 -18.319 1.00 14.85 14 SER C O 1
ATOM 3794 N N . GLY C 1 37 ? 35.612 11.381 -16.385 1.00 15.42 15 GLY C N 1
ATOM 3795 C CA . GLY C 1 37 ? 36.860 10.773 -15.909 1.00 15.75 15 GLY C CA 1
ATOM 3796 C C . GLY C 1 37 ? 38.064 11.316 -16.662 1.00 15.58 15 GLY C C 1
ATOM 3797 O O . GLY C 1 37 ? 39.116 10.672 -16.711 1.00 15.44 15 GLY C O 1
ATOM 3798 N N . GLY C 1 38 ? 37.921 12.509 -17.240 1.00 15.24 16 GLY C N 1
ATOM 3799 C CA . GLY C 1 38 ? 38.918 13.042 -18.162 1.00 15.17 16 GLY C CA 1
ATOM 3800 C C . GLY C 1 38 ? 40.238 13.483 -17.559 1.00 16.11 16 GLY C C 1
ATOM 3801 O O . GLY C 1 38 ? 41.172 13.777 -18.294 1.00 15.97 16 GLY C O 1
ATOM 3802 N N . ALA C 1 39 ? 40.327 13.565 -16.228 1.00 16.97 17 ALA C N 1
ATOM 3803 C CA . ALA C 1 39 ? 41.521 14.111 -15.582 1.00 18.10 17 ALA C CA 1
ATOM 3804 C C . ALA C 1 39 ? 42.685 13.124 -15.505 1.00 19.08 17 ALA C C 1
ATOM 3805 O O . ALA C 1 39 ? 43.828 13.548 -15.360 1.00 21.42 17 ALA C O 1
ATOM 3807 N N . GLY C 1 40 ? 42.426 11.830 -15.603 1.00 18.81 18 GLY C N 1
ATOM 3808 C CA . GLY C 1 40 ? 43.498 10.823 -15.495 1.00 18.73 18 GLY C CA 1
ATOM 3809 C C . GLY C 1 40 ? 43.149 9.543 -16.231 1.00 17.78 18 GLY C C 1
ATOM 3810 O O . GLY C 1 40 ? 42.026 9.371 -16.658 1.00 16.76 18 GLY C O 1
ATOM 3811 N N . GLY C 1 41 ? 44.124 8.646 -16.355 1.00 17.47 19 GLY C N 1
ATOM 3812 C CA . GLY C 1 41 ? 43.885 7.320 -16.865 1.00 17.18 19 GLY C CA 1
ATOM 3813 C C . GLY C 1 41 ? 43.346 7.304 -18.285 1.00 16.79 19 GLY C C 1
ATOM 3814 O O . GLY C 1 41 ? 43.826 8.041 -19.156 1.00 15.69 19 GLY C O 1
ATOM 3815 N N . LEU C 1 42 ? 42.347 6.451 -18.507 1.00 16.26 20 LEU C N 1
ATOM 3816 C CA . LEU C 1 42 ? 41.792 6.257 -19.837 1.00 16.15 20 LEU C CA 1
ATOM 3817 C C . LEU C 1 42 ? 41.158 7.563 -20.325 1.00 15.87 20 LEU C C 1
ATOM 3818 O O . LEU C 1 42 ? 41.328 7.922 -21.471 1.00 16.40 20 LEU C O 1
ATOM 3823 N N . GLY C 1 43 ? 40.439 8.258 -19.440 1.00 15.89 21 GLY C N 1
ATOM 3824 C CA . GLY C 1 43 ? 39.802 9.521 -19.784 1.00 15.71 21 GLY C CA 1
ATOM 3825 C C . GLY C 1 43 ? 40.822 10.580 -20.190 1.00 15.53 21 GLY C C 1
ATOM 3826 O O . GLY C 1 43 ? 40.610 11.298 -21.166 1.00 15.30 21 GLY C O 1
ATOM 3827 N N . GLU C 1 44 ? 41.937 10.671 -19.466 1.00 15.57 22 GLU C N 1
ATOM 3828 C CA . GLU C 1 44 ? 42.975 11.644 -19.800 1.00 15.53 22 GLU C CA 1
ATOM 3829 C C . GLU C 1 44 ? 43.534 11.414 -21.193 1.00 15.42 22 GLU C C 1
ATOM 3830 O O . GLU C 1 44 ? 43.688 12.370 -21.970 1.00 14.58 22 GLU C O 1
ATOM 3836 N N . ALA C 1 45 ? 43.857 10.154 -21.494 1.00 15.01 23 ALA C N 1
ATOM 3837 C CA . ALA C 1 45 ? 44.355 9.784 -22.832 1.00 14.55 23 ALA C CA 1
ATOM 3838 C C . ALA C 1 45 ? 43.337 10.134 -23.923 1.00 13.21 23 ALA C C 1
ATOM 3839 O O . ALA C 1 45 ? 43.695 10.554 -25.018 1.00 12.23 23 ALA C O 1
ATOM 3841 N N . THR C 1 46 ? 42.064 9.948 -23.614 1.00 12.85 24 THR C N 1
ATOM 3842 C CA . THR C 1 46 ? 40.985 10.259 -24.554 1.00 12.02 24 THR C CA 1
ATOM 3843 C C . THR C 1 46 ? 40.897 11.773 -24.787 1.00 12.01 24 THR C C 1
ATOM 3844 O O . THR C 1 46 ? 40.790 12.231 -25.932 1.00 11.39 24 THR C O 1
ATOM 3848 N N . VAL C 1 47 ? 40.977 12.543 -23.703 1.00 11.93 25 VAL C N 1
ATOM 3849 C CA . VAL C 1 47 ? 41.038 14.000 -23.804 1.00 12.12 25 VAL C CA 1
ATOM 3850 C C . VAL C 1 47 ? 42.187 14.459 -24.708 1.00 12.59 25 VAL C C 1
ATOM 3851 O O . VAL C 1 47 ? 42.006 15.288 -25.610 1.00 12.33 25 VAL C O 1
ATOM 3855 N N . ARG C 1 48 ? 43.374 13.909 -24.482 1.00 13.33 26 ARG C N 1
ATOM 3856 C CA . ARG C 1 48 ? 44.547 14.320 -25.246 1.00 14.38 26 ARG C CA 1
ATOM 3857 C C . ARG C 1 48 ? 44.414 13.958 -26.719 1.00 14.41 26 ARG C C 1
ATOM 3858 O O . ARG C 1 48 ? 44.788 14.746 -27.581 1.00 14.24 26 ARG C O 1
ATOM 3866 N N . ARG C 1 49 ? 43.833 12.787 -27.005 1.00 13.39 27 ARG C N 1
ATOM 3867 C CA . ARG C 1 49 ? 43.597 12.374 -28.381 1.00 13.06 27 ARG C CA 1
ATOM 3868 C C . ARG C 1 49 ? 42.546 13.248 -29.080 1.00 13.03 27 ARG C C 1
ATOM 3869 O O . ARG C 1 49 ? 42.801 13.780 -30.189 1.00 13.03 27 ARG C O 1
ATOM 3877 N N . LEU C 1 50 ? 41.381 13.413 -28.453 1.00 12.44 28 LEU C N 1
ATOM 3878 C CA . LEU C 1 50 ? 40.348 14.250 -29.040 1.00 12.09 28 LEU C CA 1
ATOM 3879 C C . LEU C 1 50 ? 40.812 15.699 -29.250 1.00 12.76 28 LEU C C 1
ATOM 3880 O O . LEU C 1 50 ? 40.526 16.297 -30.302 1.00 13.19 28 LEU C O 1
ATOM 3885 N N . HIS C 1 51 ? 41.549 16.241 -28.287 1.00 12.87 29 HIS C N 1
ATOM 3886 C CA . HIS C 1 51 ? 42.134 17.572 -28.398 1.00 13.72 29 HIS C CA 1
ATOM 3887 C C . HIS C 1 51 ? 43.124 17.665 -29.579 1.00 14.62 29 HIS C C 1
ATOM 3888 O O . HIS C 1 51 ? 43.067 18.615 -30.397 1.00 14.19 29 HIS C O 1
ATOM 3895 N N . ALA C 1 52 ? 44.019 16.689 -29.670 1.00 14.62 30 ALA C N 1
ATOM 3896 C CA . ALA C 1 52 ? 44.993 16.628 -30.758 1.00 15.89 30 ALA C CA 1
ATOM 3897 C C . ALA C 1 52 ? 44.290 16.507 -32.113 1.00 15.45 30 ALA C C 1
ATOM 3898 O O . ALA C 1 52 ? 44.762 17.072 -33.091 1.00 15.65 30 ALA C O 1
ATOM 3900 N N . ASP C 1 53 ? 43.165 15.794 -32.165 1.00 14.79 31 ASP C N 1
ATOM 3901 C CA . ASP C 1 53 ? 42.384 15.693 -33.402 1.00 15.37 31 ASP C CA 1
ATOM 3902 C C . ASP C 1 53 ? 41.535 16.947 -33.707 1.00 14.89 31 ASP C C 1
ATOM 3903 O O . ASP C 1 53 ? 40.900 16.984 -34.741 1.00 15.39 31 ASP C O 1
ATOM 3908 N N . GLY C 1 54 ? 41.514 17.948 -32.821 1.00 14.68 32 GLY C N 1
ATOM 3909 C CA . GLY C 1 54 ? 40.922 19.247 -33.138 1.00 14.75 32 GLY C CA 1
ATOM 3910 C C . GLY C 1 54 ? 39.604 19.599 -32.457 1.00 14.72 32 GLY C C 1
ATOM 3911 O O . GLY C 1 54 ? 39.028 20.652 -32.742 1.00 14.37 32 GLY C O 1
ATOM 3912 N N . LEU C 1 55 ? 39.119 18.735 -31.572 1.00 13.86 33 LEU C N 1
ATOM 3913 C CA . LEU C 1 55 ? 37.882 19.015 -30.835 1.00 14.03 33 LEU C CA 1
ATOM 3914 C C . LEU C 1 55 ? 38.175 19.971 -29.687 1.00 14.59 33 LEU C C 1
ATOM 3915 O O . LEU C 1 55 ? 39.248 19.928 -29.114 1.00 15.77 33 LEU C O 1
ATOM 3920 N N . GLY C 1 56 ? 37.209 20.811 -29.343 1.00 14.34 34 GLY C N 1
ATOM 3921 C CA . GLY C 1 56 ? 37.200 21.441 -28.034 1.00 14.56 34 GLY C CA 1
ATOM 3922 C C . GLY C 1 56 ? 36.812 20.343 -27.064 1.00 13.58 34 GLY C C 1
ATOM 3923 O O . GLY C 1 56 ? 35.929 19.547 -27.363 1.00 15.25 34 GLY C O 1
ATOM 3924 N N . VAL C 1 57 ? 37.484 20.256 -25.925 1.00 13.88 35 VAL C N 1
ATOM 3925 C CA . VAL C 1 57 ? 37.226 19.177 -24.970 1.00 13.56 35 VAL C CA 1
ATOM 3926 C C . VAL C 1 57 ? 37.022 19.698 -23.541 1.00 13.95 35 VAL C C 1
ATOM 3927 O O . VAL C 1 57 ? 37.833 20.467 -23.015 1.00 14.02 35 VAL C O 1
ATOM 3931 N N . VAL C 1 58 ? 35.927 19.263 -22.925 1.00 13.32 36 VAL C N 1
ATOM 3932 C CA . VAL C 1 58 ? 35.699 19.460 -21.503 1.00 14.05 36 VAL C CA 1
ATOM 3933 C C . VAL C 1 58 ? 36.128 18.215 -20.733 1.00 14.55 36 VAL C C 1
ATOM 3934 O O . VAL C 1 58 ? 35.714 17.079 -21.045 1.00 14.31 36 VAL C O 1
ATOM 3938 N N . ILE C 1 59 ? 36.985 18.448 -19.743 1.00 15.67 37 ILE C N 1
ATOM 3939 C CA . ILE C 1 59 ? 37.478 17.436 -18.834 1.00 15.96 37 ILE C CA 1
ATOM 3940 C C . ILE C 1 59 ? 36.483 17.447 -17.688 1.00 16.37 37 ILE C C 1
ATOM 3941 O O . ILE C 1 59 ? 36.469 18.380 -16.882 1.00 17.73 37 ILE C O 1
ATOM 3946 N N . ALA C 1 60 ? 35.605 16.453 -17.650 1.00 15.96 38 ALA C N 1
ATOM 3947 C CA . ALA C 1 60 ? 34.558 16.382 -16.643 1.00 16.70 38 ALA C CA 1
ATOM 3948 C C . ALA C 1 60 ? 34.957 15.348 -15.580 1.00 17.69 38 ALA C C 1
ATOM 3949 O O . ALA C 1 60 ? 34.975 14.146 -15.850 1.00 15.97 38 ALA C O 1
ATOM 3951 N N . ASP C 1 61 ? 35.287 15.814 -14.378 1.00 18.39 39 ASP C N 1
ATOM 3952 C CA . ASP C 1 61 ? 35.931 14.958 -13.391 1.00 19.16 39 ASP C CA 1
ATOM 3953 C C . ASP C 1 61 ? 35.868 15.681 -12.058 1.00 20.77 39 ASP C C 1
ATOM 3954 O O . ASP C 1 61 ? 35.689 16.907 -12.022 1.00 20.63 39 ASP C O 1
ATOM 3959 N N . LEU C 1 62 ? 36.034 14.932 -10.977 1.00 21.42 40 LEU C N 1
ATOM 3960 C CA . LEU C 1 62 ? 36.048 15.517 -9.647 1.00 23.47 40 LEU C CA 1
ATOM 3961 C C . LEU C 1 62 ? 37.481 15.802 -9.169 1.00 24.35 40 LEU C C 1
ATOM 3962 O O . LEU C 1 62 ? 37.678 16.567 -8.219 1.00 24.83 40 LEU C O 1
ATOM 3967 N N . ALA C 1 63 ? 38.476 15.197 -9.816 1.00 24.04 41 ALA C N 1
ATOM 3968 C CA . ALA C 1 63 ? 39.892 15.438 -9.460 1.00 25.09 41 ALA C CA 1
ATOM 3969 C C . ALA C 1 63 ? 40.349 16.814 -9.966 1.00 25.64 41 ALA C C 1
ATOM 3970 O O . ALA C 1 63 ? 40.856 16.945 -11.093 1.00 25.69 41 ALA C O 1
ATOM 3972 N N . ALA C 1 64 ? 40.180 17.831 -9.123 1.00 26.25 42 ALA C N 1
ATOM 3973 C CA . ALA C 1 64 ? 40.316 19.234 -9.541 1.00 26.75 42 ALA C CA 1
ATOM 3974 C C . ALA C 1 64 ? 41.748 19.678 -9.845 1.00 26.97 42 ALA C C 1
ATOM 3975 O O . ALA C 1 64 ? 41.969 20.349 -10.851 1.00 26.95 42 ALA C O 1
ATOM 3977 N N . GLU C 1 65 ? 42.720 19.315 -9.008 1.00 27.12 43 GLU C N 1
ATOM 3978 C CA . GLU C 1 65 ? 44.113 19.710 -9.288 1.00 27.31 43 GLU C CA 1
ATOM 3979 C C . GLU C 1 65 ? 44.621 19.079 -10.591 1.00 26.01 43 GLU C C 1
ATOM 3980 O O . GLU C 1 65 ? 45.200 19.756 -11.417 1.00 26.00 43 GLU C O 1
ATOM 3982 N N . LYS C 1 66 ? 44.415 17.783 -10.755 1.00 25.50 44 LYS C N 1
ATOM 3983 C CA . LYS C 1 66 ? 44.814 17.090 -11.982 1.00 25.07 44 LYS C CA 1
ATOM 3984 C C . LYS C 1 66 ? 44.095 17.611 -13.222 1.00 23.16 44 LYS C C 1
ATOM 3985 O O . LYS C 1 66 ? 44.713 17.801 -14.262 1.00 22.85 44 LYS C O 1
ATOM 3991 N N . GLY C 1 67 ? 42.794 17.829 -13.099 1.00 22.00 45 GLY C N 1
ATOM 3992 C CA . GLY C 1 67 ? 41.970 18.286 -14.226 1.00 21.25 45 GLY C CA 1
ATOM 3993 C C . GLY C 1 67 ? 42.331 19.676 -14.713 1.00 20.46 45 GLY C C 1
ATOM 3994 O O . GLY C 1 67 ? 42.427 19.915 -15.917 1.00 19.58 45 GLY C O 1
ATOM 3995 N N . LYS C 1 68 ? 42.505 20.606 -13.779 1.00 21.06 46 LYS C N 1
ATOM 3996 C CA . LYS C 1 68 ? 42.907 21.967 -14.133 1.00 21.02 46 LYS C CA 1
ATOM 3997 C C . LYS C 1 68 ? 44.329 21.960 -14.700 1.00 21.04 46 LYS C C 1
ATOM 3998 O O . LYS C 1 68 ? 44.624 22.693 -15.648 1.00 20.52 46 LYS C O 1
ATOM 4000 N N . ALA C 1 69 ? 45.210 21.125 -14.152 1.00 20.93 47 ALA C N 1
ATOM 4001 C CA . ALA C 1 69 ? 46.569 21.034 -14.709 1.00 21.05 47 ALA C CA 1
ATOM 4002 C C . ALA C 1 69 ? 46.545 20.551 -16.171 1.00 19.99 47 ALA C C 1
ATOM 4003 O O . ALA C 1 69 ? 47.247 21.088 -17.012 1.00 19.60 47 ALA C O 1
ATOM 4005 N N . LEU C 1 70 ? 45.723 19.546 -16.464 1.00 19.51 48 LEU C N 1
ATOM 4006 C CA . LEU C 1 70 ? 45.582 19.039 -17.815 1.00 19.18 48 LEU C CA 1
ATOM 4007 C C . LEU C 1 70 ? 44.973 20.119 -18.722 1.00 19.11 48 LEU C C 1
ATOM 4008 O O . LEU C 1 70 ? 45.483 20.364 -19.819 1.00 18.92 48 LEU C O 1
ATOM 4013 N N . ALA C 1 71 ? 43.904 20.772 -18.265 1.00 19.19 49 ALA C N 1
ATOM 4014 C CA . ALA C 1 71 ? 43.256 21.821 -19.065 1.00 19.89 49 ALA C CA 1
ATOM 4015 C C . ALA C 1 71 ? 44.226 22.981 -19.355 1.00 20.56 49 ALA C C 1
ATOM 4016 O O . ALA C 1 71 ? 44.285 23.495 -20.477 1.00 20.54 49 ALA C O 1
ATOM 4018 N N . ASP C 1 72 ? 44.980 23.387 -18.344 1.00 22.15 50 ASP C N 1
ATOM 4019 C CA . ASP C 1 72 ? 45.991 24.449 -18.523 1.00 23.73 50 ASP C CA 1
ATOM 4020 C C . ASP C 1 72 ? 47.147 24.034 -19.442 1.00 23.52 50 ASP C C 1
ATOM 4021 O O . ASP C 1 72 ? 47.647 24.837 -20.230 1.00 23.48 50 ASP C O 1
ATOM 4026 N N . GLU C 1 73 ? 47.576 22.784 -19.337 1.00 23.50 51 GLU C N 1
ATOM 4027 C CA . GLU C 1 73 ? 48.613 22.255 -20.240 1.00 23.61 51 GLU C CA 1
ATOM 4028 C C . GLU C 1 73 ? 48.154 22.321 -21.704 1.00 22.86 51 GLU C C 1
ATOM 4029 O O . GLU C 1 73 ? 48.880 22.805 -22.567 1.00 22.46 51 GLU C O 1
ATOM 4035 N N . LEU C 1 74 ? 46.950 21.834 -21.977 1.00 21.69 52 LEU C N 1
ATOM 4036 C CA . LEU C 1 74 ? 46.477 21.732 -23.354 1.00 21.46 52 LEU C CA 1
ATOM 4037 C C . LEU C 1 74 ? 46.129 23.086 -23.958 1.00 21.80 52 LEU C C 1
ATOM 4038 O O . LEU C 1 74 ? 46.189 23.248 -25.177 1.00 22.07 52 LEU C O 1
ATOM 4043 N N . GLY C 1 75 ? 45.767 24.051 -23.122 1.00 22.71 53 GLY C N 1
ATOM 4044 C CA . GLY C 1 75 ? 45.496 25.424 -23.593 1.00 23.21 53 GLY C CA 1
ATOM 4045 C C . GLY C 1 75 ? 44.028 25.659 -23.954 1.00 23.57 53 GLY C C 1
ATOM 4046 O O . GLY C 1 75 ? 43.116 25.071 -23.368 1.00 22.37 53 GLY C O 1
ATOM 4047 N N . ASN C 1 76 ? 43.815 26.511 -24.950 1.00 24.17 54 ASN C N 1
ATOM 4048 C CA . ASN C 1 76 ? 42.513 27.114 -25.262 1.00 24.42 54 ASN C CA 1
ATOM 4049 C C . ASN C 1 76 ? 41.263 26.199 -25.451 1.00 23.28 54 ASN C C 1
ATOM 4050 O O . ASN C 1 76 ? 40.115 26.532 -25.019 1.00 24.81 54 ASN C O 1
ATOM 4055 N N . ARG C 1 77 ? 41.470 25.094 -26.142 1.00 20.19 55 ARG C N 1
ATOM 4056 C CA . ARG C 1 77 ? 40.389 24.179 -26.509 1.00 18.86 55 ARG C CA 1
ATOM 4057 C C . ARG C 1 77 ? 40.166 23.064 -25.492 1.00 17.77 55 ARG C C 1
ATOM 4058 O O . ARG C 1 77 ? 39.555 22.054 -25.814 1.00 17.17 55 ARG C O 1
ATOM 4066 N N . ALA C 1 78 ? 40.686 23.232 -24.281 1.00 17.56 56 ALA C N 1
ATOM 4067 C CA . ALA C 1 78 ? 40.483 22.270 -23.198 1.00 17.89 56 ALA C CA 1
ATOM 4068 C C . ALA C 1 78 ? 40.060 23.028 -21.955 1.00 18.38 56 ALA C C 1
ATOM 4069 O O . ALA C 1 78 ? 40.722 23.997 -21.552 1.00 18.68 56 ALA C O 1
ATOM 4071 N N . GLU C 1 79 ? 38.968 22.589 -21.346 1.00 18.53 57 GLU C N 1
ATOM 4072 C CA . GLU C 1 79 ? 38.448 23.231 -20.154 1.00 19.92 57 GLU C CA 1
ATOM 4073 C C . GLU C 1 79 ? 38.105 22.185 -19.089 1.00 18.88 57 GLU C C 1
ATOM 4074 O O . GLU C 1 79 ? 37.451 21.192 -19.382 1.00 17.91 57 GLU C O 1
ATOM 4080 N N . PHE C 1 80 ? 38.562 22.413 -17.863 1.00 18.49 58 PHE C N 1
ATOM 4081 C CA . PHE C 1 80 ? 38.186 21.577 -16.743 1.00 18.58 58 PHE C CA 1
ATOM 4082 C C . PHE C 1 80 ? 36.858 22.040 -16.146 1.00 18.64 58 PHE C C 1
ATOM 4083 O O . PHE C 1 80 ? 36.679 23.209 -15.871 1.00 18.68 58 PHE C O 1
ATOM 4091 N N . VAL C 1 81 ? 35.929 21.115 -15.965 1.00 18.01 59 VAL C N 1
ATOM 4092 C CA . VAL C 1 81 ? 34.719 21.389 -15.216 1.00 18.48 59 VAL C CA 1
ATOM 4093 C C . VAL C 1 81 ? 34.574 20.306 -14.152 1.00 18.61 59 VAL C C 1
ATOM 4094 O O . VAL C 1 81 ? 34.547 19.111 -14.472 1.00 16.71 59 VAL C O 1
ATOM 4098 N N . SER C 1 82 ? 34.509 20.725 -12.884 1.00 19.67 60 SER C N 1
ATOM 4099 C CA . SER C 1 82 ? 34.249 19.801 -11.794 1.00 20.22 60 SER C CA 1
ATOM 4100 C C . SER C 1 82 ? 32.862 19.184 -11.964 1.00 20.19 60 SER C C 1
ATOM 4101 O O . SER C 1 82 ? 31.855 19.879 -11.909 1.00 20.50 60 SER C O 1
ATOM 4104 N N . THR C 1 83 ? 32.826 17.881 -12.189 1.00 19.57 61 THR C N 1
ATOM 4105 C CA . THR C 1 83 ? 31.608 17.209 -12.592 1.00 19.80 61 THR C CA 1
ATOM 4106 C C . THR C 1 83 ? 31.367 15.923 -11.810 1.00 19.70 61 THR C C 1
ATOM 4107 O O . THR C 1 83 ? 32.193 15.021 -11.809 1.00 20.23 61 THR C O 1
ATOM 4111 N N . ASN C 1 84 ? 30.216 15.855 -11.162 1.00 20.73 62 ASN C N 1
ATOM 4112 C CA . ASN C 1 84 ? 29.715 14.640 -10.523 1.00 20.43 62 ASN C CA 1
ATOM 4113 C C . ASN C 1 84 ? 28.730 14.016 -11.499 1.00 19.65 62 ASN C C 1
ATOM 4114 O O . ASN C 1 84 ? 27.665 14.579 -11.734 1.00 19.25 62 ASN C O 1
ATOM 4119 N N . VAL C 1 85 ? 29.097 12.884 -12.097 1.00 18.61 63 VAL C N 1
ATOM 4120 C CA . VAL C 1 85 ? 28.275 12.254 -13.141 1.00 18.34 63 VAL C CA 1
ATOM 4121 C C . VAL C 1 85 ? 26.853 11.871 -12.702 1.00 19.04 63 VAL C C 1
ATOM 4122 O O . VAL C 1 85 ? 25.984 11.717 -13.554 1.00 19.32 63 VAL C O 1
ATOM 4126 N N . THR C 1 86 ? 26.599 11.718 -11.400 1.00 19.98 64 THR C N 1
ATOM 4127 C CA . THR C 1 86 ? 25.259 11.330 -10.939 1.00 21.12 64 THR C CA 1
ATOM 4128 C C . THR C 1 86 ? 24.371 12.540 -10.639 1.00 22.10 64 THR C C 1
ATOM 4129 O O . THR C 1 86 ? 23.194 12.376 -10.295 1.00 22.89 64 THR C O 1
ATOM 4133 N N . SER C 1 87 ? 24.927 13.750 -10.746 1.00 21.93 65 SER C N 1
ATOM 4134 C CA . SER C 1 87 ? 24.161 14.983 -10.542 1.00 22.32 65 SER C CA 1
ATOM 4135 C C . SER C 1 87 ? 23.767 15.644 -11.882 1.00 22.34 65 SER C C 1
ATOM 4136 O O . SER C 1 87 ? 24.637 16.010 -12.677 1.00 21.28 65 SER C O 1
ATOM 4139 N N . GLU C 1 88 ? 22.461 15.823 -12.097 1.00 22.48 66 GLU C N 1
ATOM 4140 C CA . GLU C 1 88 ? 21.946 16.499 -13.281 1.00 22.93 66 GLU C CA 1
ATOM 4141 C C . GLU C 1 88 ? 22.540 17.914 -13.432 1.00 22.96 66 GLU C C 1
ATOM 4142 O O . GLU C 1 88 ? 23.057 18.268 -14.478 1.00 21.57 66 GLU C O 1
ATOM 4148 N N . ASP C 1 89 ? 22.490 18.715 -12.381 1.00 23.46 67 ASP C N 1
ATOM 4149 C CA . ASP C 1 89 ? 22.978 20.093 -12.495 1.00 24.23 67 ASP C CA 1
ATOM 4150 C C . ASP C 1 89 ? 24.479 20.139 -12.801 1.00 22.92 67 ASP C C 1
ATOM 4151 O O . ASP C 1 89 ? 24.937 21.001 -13.554 1.00 22.92 67 ASP C O 1
ATOM 4156 N N . SER C 1 90 ? 25.240 19.216 -12.227 1.00 21.44 68 SER C N 1
ATOM 4157 C CA . SER C 1 90 ? 26.694 19.174 -12.455 1.00 20.61 68 SER C CA 1
ATOM 4158 C C . SER C 1 90 ? 27.009 18.854 -13.927 1.00 19.10 68 SER C C 1
ATOM 4159 O O . SER C 1 90 ? 27.838 19.515 -14.562 1.00 17.94 68 SER C O 1
ATOM 4162 N N . VAL C 1 91 ? 26.301 17.877 -14.481 1.00 17.95 69 VAL C N 1
ATOM 4163 C CA . VAL C 1 91 ? 26.494 17.501 -15.889 1.00 16.84 69 VAL C CA 1
ATOM 4164 C C . VAL C 1 91 ? 25.973 18.594 -16.848 1.00 17.27 69 VAL C C 1
ATOM 4165 O O . VAL C 1 91 ? 26.622 18.886 -17.843 1.00 16.19 69 VAL C O 1
ATOM 4169 N N . LEU C 1 92 ? 24.829 19.207 -16.534 1.00 17.55 70 LEU C N 1
ATOM 4170 C CA . LEU C 1 92 ? 24.344 20.343 -17.313 1.00 18.26 70 LEU C CA 1
ATOM 4171 C C . LEU C 1 92 ? 25.369 21.490 -17.386 1.00 18.76 70 LEU C C 1
ATOM 4172 O O . LEU C 1 92 ? 25.527 22.089 -18.453 1.00 18.81 70 LEU C O 1
ATOM 4177 N N . ALA C 1 93 ? 26.081 21.766 -16.289 1.00 18.42 71 ALA C N 1
ATOM 4178 C CA . ALA C 1 93 ? 27.152 22.776 -16.303 1.00 18.65 71 ALA C CA 1
ATOM 4179 C C . ALA C 1 93 ? 28.321 22.371 -17.213 1.00 17.80 71 ALA C C 1
ATOM 4180 O O . ALA C 1 93 ? 28.882 23.222 -17.899 1.00 18.23 71 ALA C O 1
ATOM 4182 N N . ALA C 1 94 ? 28.681 21.084 -17.221 1.00 16.87 72 ALA C N 1
ATOM 4183 C CA . ALA C 1 94 ? 29.696 20.566 -18.152 1.00 16.54 72 ALA C CA 1
ATOM 4184 C C . ALA C 1 94 ? 29.255 20.746 -19.588 1.00 16.06 72 ALA C C 1
ATOM 4185 O O . ALA C 1 94 ? 30.055 21.114 -20.425 1.00 16.36 72 ALA C O 1
ATOM 4187 N N . ILE C 1 95 ? 27.978 20.481 -19.866 1.00 15.99 73 ILE C N 1
ATOM 4188 C CA . ILE C 1 95 ? 27.416 20.681 -21.195 1.00 15.66 73 ILE C CA 1
ATOM 4189 C C . ILE C 1 95 ? 27.443 22.151 -21.646 1.00 17.09 73 ILE C C 1
ATOM 4190 O O . ILE C 1 95 ? 27.793 22.448 -22.804 1.00 15.96 73 ILE C O 1
ATOM 4195 N N . GLU C 1 96 ? 27.075 23.072 -20.748 1.00 18.12 74 GLU C N 1
ATOM 4196 C CA A GLU C 1 96 ? 27.109 24.490 -21.079 0.50 19.22 74 GLU C CA 1
ATOM 4197 C CA B GLU C 1 96 ? 27.117 24.494 -21.072 0.50 19.32 74 GLU C CA 1
ATOM 4198 C C . GLU C 1 96 ? 28.544 24.887 -21.425 1.00 18.86 74 GLU C C 1
ATOM 4199 O O . GLU C 1 96 ? 28.762 25.619 -22.367 1.00 18.51 74 GLU C O 1
ATOM 4210 N N . ALA C 1 97 ? 29.511 24.385 -20.650 1.00 18.62 75 ALA C N 1
ATOM 4211 C CA . ALA C 1 97 ? 30.933 24.679 -20.885 1.00 18.82 75 ALA C CA 1
ATOM 4212 C C . ALA C 1 97 ? 31.390 24.152 -22.245 1.00 17.88 75 ALA C C 1
ATOM 4213 O O . ALA C 1 97 ? 32.087 24.847 -22.980 1.00 17.80 75 ALA C O 1
ATOM 4215 N N . ALA C 1 98 ? 30.971 22.939 -22.591 1.00 16.38 76 ALA C N 1
ATOM 4216 C CA . ALA C 1 98 ? 31.339 22.352 -23.878 1.00 15.81 76 ALA C CA 1
ATOM 4217 C C . ALA C 1 98 ? 30.778 23.160 -25.041 1.00 15.72 76 ALA C C 1
ATOM 4218 O O . ALA C 1 98 ? 31.450 23.321 -26.060 1.00 15.92 76 ALA C O 1
ATOM 4220 N N . ASN C 1 99 ? 29.555 23.673 -24.882 1.00 16.62 77 ASN C N 1
ATOM 4221 C CA . ASN C 1 99 ? 28.926 24.499 -25.916 1.00 17.27 77 ASN C CA 1
ATOM 4222 C C . ASN C 1 99 ? 29.480 25.909 -26.058 1.00 18.26 77 ASN C C 1
ATOM 4223 O O . ASN C 1 99 ? 29.027 26.645 -26.932 1.00 17.77 77 ASN C O 1
ATOM 4228 N N . GLN C 1 100 ? 30.457 26.272 -25.220 1.00 18.85 78 GLN C N 1
ATOM 4229 C CA . GLN C 1 100 ? 31.243 27.497 -25.408 1.00 20.44 78 GLN C CA 1
ATOM 4230 C C . GLN C 1 100 ? 32.570 27.227 -26.130 1.00 19.34 78 GLN C C 1
ATOM 4231 O O . GLN C 1 100 ? 33.273 28.176 -26.503 1.00 18.60 78 GLN C O 1
ATOM 4237 N N . LEU C 1 101 ? 32.926 25.944 -26.283 1.00 18.08 79 LEU C N 1
ATOM 4238 C CA . LEU C 1 101 ? 34.130 25.549 -27.009 1.00 17.66 79 LEU C CA 1
ATOM 4239 C C . LEU C 1 101 ? 33.851 25.205 -28.485 1.00 17.54 79 LEU C C 1
ATOM 4240 O O . LEU C 1 101 ? 34.789 25.080 -29.266 1.00 18.21 79 LEU C O 1
ATOM 4245 N N . GLY C 1 102 ? 32.575 25.062 -28.843 1.00 17.16 80 GLY C N 1
ATOM 4246 C CA . GLY C 1 102 ? 32.136 24.640 -30.171 1.00 16.87 80 GLY C CA 1
ATOM 4247 C C . GLY C 1 102 ? 30.743 24.064 -30.004 1.00 16.69 80 GLY C C 1
ATOM 4248 O O . GLY C 1 102 ? 30.134 24.279 -28.972 1.00 17.20 80 GLY C O 1
ATOM 4249 N N . ARG C 1 103 ? 30.231 23.341 -30.995 1.00 16.20 81 ARG C N 1
ATOM 4250 C CA . ARG C 1 103 ? 28.964 22.655 -30.809 1.00 16.21 81 ARG C CA 1
ATOM 4251 C C . ARG C 1 103 ? 29.271 21.300 -30.216 1.00 15.27 81 ARG C C 1
ATOM 4252 O O . ARG C 1 103 ? 30.028 20.513 -30.804 1.00 15.01 81 ARG C O 1
ATOM 4260 N N . LEU C 1 104 ? 28.692 21.022 -29.057 1.00 14.86 82 LEU C N 1
ATOM 4261 C CA . LEU C 1 104 ? 28.823 19.709 -28.448 1.00 14.28 82 LEU C CA 1
ATOM 4262 C C . LEU C 1 104 ? 28.193 18.640 -29.341 1.00 13.87 82 LEU C C 1
ATOM 4263 O O . LEU C 1 104 ? 26.995 18.667 -29.608 1.00 14.33 82 LEU C O 1
ATOM 4268 N N . ARG C 1 105 ? 29.008 17.705 -29.803 1.00 13.01 83 ARG C N 1
ATOM 4269 C CA . ARG C 1 105 ? 28.512 16.605 -30.630 1.00 12.94 83 ARG C CA 1
ATOM 4270 C C . ARG C 1 105 ? 28.964 15.233 -30.152 1.00 12.38 83 ARG C C 1
ATOM 4271 O O . ARG C 1 105 ? 28.470 14.234 -30.660 1.00 11.32 83 ARG C O 1
ATOM 4279 N N . TYR C 1 106 ? 29.917 15.168 -29.206 1.00 12.97 84 TYR C N 1
ATOM 4280 C CA . TYR C 1 106 ? 30.548 13.889 -28.823 1.00 12.43 84 TYR C CA 1
ATOM 4281 C C . TYR C 1 106 ? 30.771 13.780 -27.332 1.00 12.37 84 TYR C C 1
ATOM 4282 O O . TYR C 1 106 ? 30.984 14.781 -26.662 1.00 12.12 84 TYR C O 1
ATOM 4291 N N . ALA C 1 107 ? 30.722 12.557 -26.814 1.00 12.27 85 ALA C N 1
ATOM 4292 C CA . ALA C 1 107 ? 31.065 12.308 -25.419 1.00 12.61 85 ALA C CA 1
ATOM 4293 C C . ALA C 1 107 ? 31.642 10.916 -25.299 1.00 12.42 85 ALA C C 1
ATOM 4294 O O . ALA C 1 107 ? 31.236 9.992 -26.012 1.00 12.74 85 ALA C O 1
ATOM 4296 N N . VAL C 1 108 ? 32.629 10.794 -24.429 1.00 12.61 86 VAL C N 1
ATOM 4297 C CA . VAL C 1 108 ? 33.181 9.514 -24.039 1.00 12.25 86 VAL C CA 1
ATOM 4298 C C . VAL C 1 108 ? 33.001 9.438 -22.515 1.00 12.70 86 VAL C C 1
ATOM 4299 O O . VAL C 1 108 ? 33.530 10.296 -21.761 1.00 12.73 86 VAL C O 1
ATOM 4303 N N . VAL C 1 109 ? 32.247 8.435 -22.071 1.00 12.32 87 VAL C N 1
ATOM 4304 C CA . VAL C 1 109 ? 31.925 8.245 -20.659 1.00 13.52 87 VAL C CA 1
ATOM 4305 C C . VAL C 1 109 ? 32.976 7.288 -20.109 1.00 14.84 87 VAL C C 1
ATOM 4306 O O . VAL C 1 109 ? 32.839 6.078 -20.257 1.00 15.04 87 VAL C O 1
ATOM 4310 N N . ALA C 1 110 ? 34.053 7.834 -19.545 1.00 15.71 88 ALA C N 1
ATOM 4311 C CA . ALA C 1 110 ? 35.237 7.032 -1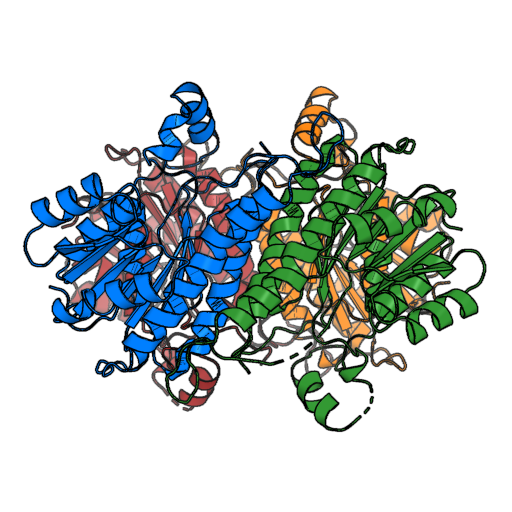9.181 1.00 16.84 88 ALA C CA 1
ATOM 4312 C C . ALA C 1 110 ? 35.581 7.116 -17.685 1.00 18.65 88 ALA C C 1
ATOM 4313 O O . ALA C 1 110 ? 36.675 6.749 -17.287 1.00 19.66 88 ALA C O 1
ATOM 4315 N N . HIS C 1 111 ? 34.660 7.585 -16.858 1.00 20.42 89 HIS C N 1
ATOM 4316 C CA . HIS C 1 111 ? 34.933 7.647 -15.421 1.00 22.45 89 HIS C CA 1
ATOM 4317 C C . HIS C 1 111 ? 35.161 6.230 -14.862 1.00 24.94 89 HIS C C 1
ATOM 4318 O O . HIS C 1 111 ? 34.408 5.296 -15.184 1.00 22.39 89 HIS C O 1
ATOM 4325 N N . GLY C 1 112 ? 36.255 6.081 -14.100 1.00 28.15 90 GLY C N 1
ATOM 4326 C CA . GLY C 1 112 ? 36.733 4.774 -13.603 1.00 30.71 90 GLY C CA 1
ATOM 4327 C C . GLY C 1 112 ? 36.693 4.637 -12.087 1.00 33.26 90 GLY C C 1
ATOM 4328 O O . GLY C 1 112 ? 35.906 5.316 -11.415 1.00 34.71 90 GLY C O 1
ATOM 4329 N N . GLY C 1 113 ? 37.552 3.760 -11.547 1.00 35.54 91 GLY C N 1
ATOM 4330 C CA . GLY C 1 113 ? 37.686 3.574 -10.082 1.00 37.52 91 GLY C CA 1
ATOM 4331 C C . GLY C 1 113 ? 37.717 2.116 -9.660 1.00 38.28 91 GLY C C 1
ATOM 4332 O O . GLY C 1 113 ? 37.409 1.226 -10.471 1.00 40.31 91 GLY C O 1
ATOM 4333 N N . VAL C 1 116 ? 36.408 -1.967 -3.805 1.00 39.92 94 VAL C N 1
ATOM 4334 C CA . VAL C 1 116 ? 37.002 -3.248 -3.394 1.00 39.93 94 VAL C CA 1
ATOM 4335 C C . VAL C 1 116 ? 36.063 -4.483 -3.545 1.00 38.17 94 VAL C C 1
ATOM 4336 O O . VAL C 1 116 ? 34.818 -4.389 -3.510 1.00 38.23 94 VAL C O 1
ATOM 4340 N N . ALA C 1 117 ? 36.686 -5.638 -3.745 1.00 35.52 95 ALA C N 1
ATOM 4341 C CA . ALA C 1 117 ? 35.952 -6.841 -4.042 1.00 33.19 95 ALA C CA 1
ATOM 4342 C C . ALA C 1 117 ? 35.155 -7.279 -2.817 1.00 31.92 95 ALA C C 1
ATOM 4343 O O . ALA C 1 117 ? 35.578 -7.065 -1.680 1.00 32.46 95 ALA C O 1
ATOM 4345 N N . GLN C 1 118 ? 33.985 -7.857 -3.068 1.00 29.09 96 GLN C N 1
ATOM 4346 C CA . GLN C 1 118 ? 33.192 -8.517 -2.037 1.00 27.73 96 GLN C CA 1
ATOM 4347 C C . GLN C 1 118 ? 32.368 -9.624 -2.680 1.00 25.19 96 GLN C C 1
ATOM 4348 O O . GLN C 1 118 ? 31.673 -9.388 -3.664 1.00 23.55 96 GLN C O 1
ATOM 4354 N N . ARG C 1 119 ? 32.487 -10.833 -2.148 1.00 23.48 97 ARG C N 1
ATOM 4355 C CA . ARG C 1 119 ? 31.714 -11.971 -2.641 1.00 22.76 97 ARG C CA 1
ATOM 4356 C C . ARG C 1 119 ? 30.278 -11.811 -2.207 1.00 21.97 97 ARG C C 1
ATOM 4357 O O . ARG C 1 119 ? 30.000 -11.189 -1.191 1.00 21.49 97 ARG C O 1
ATOM 4365 N N . ILE C 1 120 ? 29.372 -12.381 -2.983 1.00 20.61 98 ILE C N 1
ATOM 4366 C CA . ILE C 1 120 ? 27.952 -12.341 -2.669 1.00 20.74 98 ILE C CA 1
ATOM 4367 C C . ILE C 1 120 ? 27.643 -13.064 -1.343 1.00 20.80 98 ILE C C 1
ATOM 4368 O O . ILE C 1 120 ? 26.775 -12.631 -0.608 1.00 19.73 98 ILE C O 1
ATOM 4373 N N . VAL C 1 121 ? 28.360 -14.152 -1.061 1.00 20.44 99 VAL C N 1
ATOM 4374 C CA . VAL C 1 121 ? 28.432 -14.725 0.276 1.00 21.11 99 VAL C CA 1
ATOM 4375 C C . VAL C 1 121 ? 29.899 -14.710 0.685 1.00 21.65 99 VAL C C 1
ATOM 4376 O O . VAL C 1 121 ? 30.745 -15.360 0.063 1.00 20.46 99 VAL C O 1
ATOM 4380 N N . GLN C 1 122 ? 30.197 -13.950 1.732 1.00 22.53 100 GLN C N 1
ATOM 4381 C CA . GLN C 1 122 ? 31.576 -13.757 2.179 1.00 23.87 100 GLN C CA 1
ATOM 4382 C C . GLN C 1 122 ? 32.100 -15.014 2.859 1.00 24.49 100 GLN C C 1
ATOM 4383 O O . GLN C 1 122 ? 31.329 -15.937 3.144 1.00 23.20 100 GLN C O 1
ATOM 4389 N N . ARG C 1 123 ? 33.411 -15.053 3.113 1.00 25.32 101 ARG C N 1
ATOM 4390 C CA . ARG C 1 123 ? 34.053 -16.270 3.622 1.00 26.21 101 ARG C CA 1
ATOM 4391 C C . ARG C 1 123 ? 33.568 -16.638 5.019 1.00 27.22 101 ARG C C 1
ATOM 4392 O O . ARG C 1 123 ? 33.522 -17.827 5.373 1.00 27.78 101 ARG C O 1
ATOM 4400 N N . ASP C 1 124 ? 33.154 -15.639 5.791 1.00 27.39 102 ASP C N 1
ATOM 4401 C CA . ASP C 1 124 ? 32.539 -15.896 7.104 1.00 28.41 102 ASP C CA 1
ATOM 4402 C C . ASP C 1 124 ? 31.052 -16.250 7.032 1.00 28.04 102 ASP C C 1
ATOM 4403 O O . ASP C 1 124 ? 30.407 -16.408 8.067 1.00 28.91 102 ASP C O 1
ATOM 4408 N N . GLY C 1 125 ? 30.505 -16.364 5.822 1.00 26.24 103 GLY C N 1
ATOM 4409 C CA . GLY C 1 125 ? 29.116 -16.773 5.643 1.00 25.91 103 GLY C CA 1
ATOM 4410 C C . GLY C 1 125 ? 28.123 -15.625 5.499 1.00 25.74 103 GLY C C 1
ATOM 4411 O O . GLY C 1 125 ? 26.948 -15.855 5.160 1.00 26.03 103 GLY C O 1
ATOM 4412 N N . SER C 1 126 ? 28.563 -14.390 5.740 1.00 25.66 104 SER C N 1
ATOM 4413 C CA A SER C 1 126 ? 27.644 -13.259 5.655 0.50 25.42 104 SER C CA 1
ATOM 4414 C CA B SER C 1 126 ? 27.684 -13.217 5.647 0.50 25.11 104 SER C CA 1
ATOM 4415 C C . SER C 1 126 ? 27.393 -12.834 4.195 1.00 24.05 104 SER C C 1
ATOM 4416 O O . SER C 1 126 ? 28.258 -12.992 3.331 1.00 23.42 104 SER C O 1
ATOM 4421 N N . PRO C 1 127 ? 26.180 -12.306 3.914 1.00 23.27 105 PRO C N 1
ATOM 4422 C CA . PRO C 1 127 ? 25.923 -11.752 2.589 1.00 22.21 105 PRO C CA 1
ATOM 4423 C C . PRO C 1 127 ? 26.766 -10.509 2.303 1.00 21.78 105 PRO C C 1
ATOM 4424 O O . PRO C 1 127 ? 27.194 -9.822 3.235 1.00 20.64 105 PRO C O 1
ATOM 4428 N N . ALA C 1 128 ? 26.982 -10.233 1.018 1.00 20.70 106 ALA C N 1
ATOM 4429 C CA . ALA C 1 128 ? 27.560 -8.978 0.570 1.00 21.43 106 ALA C CA 1
ATOM 4430 C C . ALA C 1 128 ? 26.742 -7.804 1.111 1.00 22.90 106 ALA C C 1
ATOM 4431 O O . ALA C 1 128 ? 25.522 -7.904 1.252 1.00 23.54 106 ALA C O 1
ATOM 4433 N N . ASP C 1 129 ? 27.419 -6.709 1.434 1.00 24.22 107 ASP C N 1
ATOM 4434 C CA A ASP C 1 129 ? 26.741 -5.527 1.913 0.50 25.10 107 ASP C CA 1
ATOM 4435 C CA B ASP C 1 129 ? 26.765 -5.463 1.897 0.50 25.20 107 ASP C CA 1
ATOM 4436 C C . ASP C 1 129 ? 26.053 -4.876 0.708 1.00 24.21 107 ASP C C 1
ATOM 4437 O O . ASP C 1 129 ? 26.651 -4.742 -0.380 1.00 23.64 107 ASP C O 1
ATOM 4446 N N . MET C 1 130 ? 24.785 -4.521 0.887 1.00 23.98 108 MET C N 1
ATOM 4447 C CA . MET C 1 130 ? 23.992 -3.995 -0.219 1.00 23.74 108 MET C CA 1
ATOM 4448 C C . MET C 1 130 ? 24.496 -2.608 -0.653 1.00 24.12 108 MET C C 1
ATOM 4449 O O . MET C 1 130 ? 24.524 -2.292 -1.849 1.00 24.31 108 MET C O 1
ATOM 4454 N N . GLY C 1 131 ? 24.913 -1.801 0.320 1.00 24.55 109 GLY C N 1
ATOM 4455 C CA . GLY C 1 131 ? 25.457 -0.475 0.079 1.00 24.74 109 GLY C CA 1
ATOM 4456 C C . GLY C 1 131 ? 26.556 -0.452 -0.967 1.00 24.02 109 GLY C C 1
ATOM 4457 O O . GLY C 1 131 ? 26.553 0.401 -1.860 1.00 24.00 109 GLY C O 1
ATOM 4458 N N . GLY C 1 132 ? 27.496 -1.384 -0.854 1.00 23.48 110 GLY C N 1
ATOM 4459 C CA . GLY C 1 132 ? 28.574 -1.529 -1.822 1.00 22.74 110 GLY C CA 1
ATOM 4460 C C . GLY C 1 132 ? 28.085 -1.820 -3.234 1.00 21.74 110 GLY C C 1
ATOM 4461 O O . GLY C 1 132 ? 28.617 -1.261 -4.216 1.00 21.76 110 GLY C O 1
ATOM 4462 N N . PHE C 1 133 ? 27.079 -2.685 -3.350 1.00 20.84 111 PHE C N 1
ATOM 4463 C CA . PHE C 1 133 ? 26.471 -2.998 -4.641 1.00 20.06 111 PHE C CA 1
ATOM 4464 C C . PHE C 1 133 ? 25.818 -1.754 -5.231 1.00 20.08 111 PHE C C 1
ATOM 4465 O O . PHE C 1 133 ? 26.070 -1.403 -6.379 1.00 19.77 111 PHE C O 1
ATOM 4473 N N . THR C 1 134 ? 24.974 -1.080 -4.448 1.00 21.12 112 THR C N 1
ATOM 4474 C CA . THR C 1 134 ? 24.185 0.022 -4.993 1.00 21.19 112 THR C CA 1
ATOM 4475 C C . THR C 1 134 ? 25.099 1.194 -5.326 1.00 20.86 112 THR C C 1
ATOM 4476 O O . THR C 1 134 ? 24.885 1.851 -6.328 1.00 20.08 112 THR C O 1
ATOM 4480 N N . LYS C 1 135 ? 26.153 1.420 -4.541 1.00 21.51 113 LYS C N 1
ATOM 4481 C CA . LYS C 1 135 ? 27.134 2.477 -4.889 1.00 21.45 113 LYS C CA 1
ATOM 4482 C C . LYS C 1 135 ? 27.855 2.216 -6.227 1.00 19.32 113 LYS C C 1
ATOM 4483 O O . LYS C 1 135 ? 28.143 3.136 -6.985 1.00 17.69 113 LYS C O 1
ATOM 4489 N N . THR C 1 136 ? 28.153 0.957 -6.509 1.00 18.19 114 THR C N 1
ATOM 4490 C CA . THR C 1 136 ? 28.804 0.584 -7.758 1.00 17.29 114 THR C CA 1
ATOM 4491 C C . THR C 1 136 ? 27.839 0.772 -8.945 1.00 16.49 114 THR C C 1
ATOM 4492 O O . THR C 1 136 ? 28.202 1.339 -9.974 1.00 16.08 114 THR C O 1
ATOM 4496 N N . ILE C 1 137 ? 26.609 0.311 -8.783 1.00 16.71 115 ILE C N 1
ATOM 4497 C CA . ILE C 1 137 ? 25.577 0.508 -9.784 1.00 17.64 115 ILE C CA 1
ATOM 4498 C C . ILE C 1 137 ? 25.344 2.002 -10.016 1.00 18.02 115 ILE C C 1
ATOM 4499 O O . ILE C 1 137 ? 25.241 2.437 -11.160 1.00 17.48 115 ILE C O 1
ATOM 4504 N N . ASP C 1 138 ? 25.256 2.782 -8.935 1.00 19.00 116 ASP C N 1
ATOM 4505 C CA . ASP C 1 138 ? 25.036 4.226 -9.044 1.00 19.93 116 ASP C CA 1
ATOM 4506 C C . ASP C 1 138 ? 26.101 4.930 -9.867 1.00 19.05 116 ASP C C 1
ATOM 4507 O O . ASP C 1 138 ? 25.781 5.721 -10.738 1.00 19.20 116 ASP C O 1
ATOM 4512 N N . LEU C 1 139 ? 27.366 4.650 -9.578 1.00 18.82 117 LEU C N 1
ATOM 4513 C CA . LEU C 1 139 ? 28.479 5.284 -10.280 1.00 18.64 117 LEU C CA 1
ATOM 4514 C C . LEU C 1 139 ? 28.608 4.848 -11.750 1.00 17.86 117 LEU C C 1
ATOM 4515 O O . LEU C 1 139 ? 28.695 5.693 -12.631 1.00 17.59 117 LEU C O 1
ATOM 4520 N N . TYR C 1 140 ? 28.603 3.539 -12.004 1.00 17.49 118 TYR C N 1
ATOM 4521 C CA . TYR C 1 140 ? 28.948 3.013 -13.320 1.00 17.14 118 TYR C CA 1
ATOM 4522 C C . TYR C 1 140 ? 27.788 2.866 -14.269 1.00 16.78 118 TYR C C 1
ATOM 4523 O O . TYR C 1 140 ? 27.988 3.047 -15.463 1.00 17.44 118 TYR C O 1
ATOM 4532 N N . LEU C 1 141 ? 26.603 2.508 -13.764 1.00 15.50 119 LEU C N 1
ATOM 4533 C CA . LEU C 1 141 ? 25.418 2.367 -14.603 1.00 14.92 119 LEU C CA 1
ATOM 4534 C C . LEU C 1 141 ? 24.557 3.645 -14.580 1.00 15.42 119 LEU C C 1
ATOM 4535 O O . LEU C 1 141 ? 24.310 4.258 -15.631 1.00 14.95 119 LEU C O 1
ATOM 4540 N N . ASN C 1 142 ? 24.091 4.053 -13.399 1.00 15.91 120 ASN C N 1
ATOM 4541 C CA . ASN C 1 142 ? 23.229 5.239 -13.315 1.00 17.06 120 ASN C CA 1
ATOM 4542 C C . ASN C 1 142 ? 23.984 6.486 -13.787 1.00 16.56 120 ASN C C 1
ATOM 4543 O O . ASN C 1 142 ? 23.432 7.284 -14.524 1.00 16.73 120 ASN C O 1
ATOM 4548 N N . GLY C 1 143 ? 25.242 6.627 -13.370 1.00 16.16 121 GLY C N 1
ATOM 4549 C CA . GLY C 1 143 ? 26.098 7.708 -13.844 1.00 16.22 121 GLY C CA 1
ATOM 4550 C C . GLY C 1 143 ? 26.284 7.756 -15.356 1.00 15.52 121 GLY C C 1
ATOM 4551 O O . GLY C 1 143 ? 26.275 8.822 -15.952 1.00 15.88 121 GLY C O 1
ATOM 4552 N N . THR C 1 144 ? 26.476 6.600 -15.978 1.00 14.74 122 THR C N 1
ATOM 4553 C CA . THR C 1 144 ? 26.595 6.516 -17.421 1.00 13.57 122 THR C CA 1
ATOM 4554 C C . THR C 1 144 ? 25.269 6.955 -18.055 1.00 14.05 122 THR C C 1
ATOM 4555 O O . THR C 1 144 ? 25.252 7.777 -18.971 1.00 14.43 122 THR C O 1
ATOM 4559 N N . TYR C 1 145 ? 24.153 6.467 -17.551 1.00 13.86 123 TYR C N 1
ATOM 4560 C CA . TYR C 1 145 ? 22.866 6.879 -18.125 1.00 13.99 123 TYR C CA 1
ATOM 4561 C C . TYR C 1 145 ? 22.596 8.379 -17.944 1.00 14.14 123 TYR C C 1
ATOM 4562 O O . TYR C 1 145 ? 22.058 9.038 -18.847 1.00 13.37 123 TYR C O 1
ATOM 4571 N N . ASN C 1 146 ? 22.942 8.910 -16.780 1.00 13.87 124 ASN C N 1
ATOM 4572 C CA . ASN C 1 146 ? 22.709 10.316 -16.524 1.00 15.09 124 ASN C CA 1
ATOM 4573 C C . ASN C 1 146 ? 23.501 11.200 -17.491 1.00 14.70 124 ASN C C 1
ATOM 4574 O O . ASN C 1 146 ? 22.936 12.136 -18.080 1.00 14.56 124 ASN C O 1
ATOM 4579 N N . VAL C 1 147 ? 24.786 10.884 -17.680 1.00 14.05 125 VAL C N 1
ATOM 4580 C CA . VAL C 1 147 ? 25.590 11.596 -18.659 1.00 13.49 125 VAL C CA 1
ATOM 4581 C C . VAL C 1 147 ? 25.054 11.414 -20.068 1.00 13.43 125 VAL C C 1
ATOM 4582 O O . VAL C 1 147 ? 24.925 12.389 -20.818 1.00 13.82 125 VAL C O 1
ATOM 4586 N N . ALA C 1 148 ? 24.727 10.179 -20.438 1.00 12.55 126 ALA C N 1
ATOM 4587 C CA . ALA C 1 148 ? 24.239 9.898 -21.789 1.00 12.36 126 ALA C CA 1
ATOM 4588 C C . ALA C 1 148 ? 22.957 10.655 -22.118 1.00 12.94 126 ALA C C 1
ATOM 4589 O O . ALA C 1 148 ? 22.839 11.249 -23.199 1.00 12.57 126 ALA C O 1
ATOM 4591 N N . ARG C 1 149 ? 21.995 10.644 -21.203 1.00 13.83 127 ARG C N 1
ATOM 4592 C CA . ARG C 1 149 ? 20.705 11.254 -21.514 1.00 14.67 127 ARG C CA 1
ATOM 4593 C C . ARG C 1 149 ? 20.828 12.785 -21.684 1.00 14.70 127 ARG C C 1
ATOM 4594 O O . ARG C 1 149 ? 20.199 13.360 -22.563 1.00 14.83 127 ARG C O 1
ATOM 4602 N N . LEU C 1 150 ? 21.654 13.420 -20.853 1.00 14.53 128 LEU C N 1
ATOM 4603 C CA . LEU C 1 150 ? 21.798 14.869 -20.871 1.00 15.07 128 LEU C CA 1
ATOM 4604 C C . LEU C 1 150 ? 22.619 15.321 -22.074 1.00 14.64 128 LEU C C 1
ATOM 4605 O O . LEU C 1 150 ? 22.231 16.261 -22.769 1.00 14.25 128 LEU C O 1
ATOM 4610 N N . VAL C 1 151 ? 23.746 14.642 -22.335 1.00 13.66 129 VAL C N 1
ATOM 4611 C CA . VAL C 1 151 ? 24.528 14.932 -23.510 1.00 13.39 129 VAL C CA 1
ATOM 4612 C C . VAL C 1 151 ? 23.740 14.662 -24.803 1.00 13.45 129 VAL C C 1
ATOM 4613 O O . VAL C 1 151 ? 23.746 15.495 -25.723 1.00 13.18 129 VAL C O 1
ATOM 4617 N N . ALA C 1 152 ? 23.032 13.527 -24.859 1.00 13.37 130 ALA C N 1
ATOM 4618 C CA . ALA C 1 152 ? 22.212 13.197 -26.022 1.00 13.45 130 ALA C CA 1
ATOM 4619 C C . ALA C 1 152 ? 21.155 14.280 -26.279 1.00 13.94 130 ALA C C 1
ATOM 4620 O O . ALA C 1 152 ? 20.946 14.682 -27.434 1.00 13.79 130 ALA C O 1
ATOM 4622 N N . ALA C 1 153 ? 20.507 14.767 -25.229 1.00 14.34 131 ALA C N 1
ATOM 4623 C CA . ALA C 1 153 ? 19.481 15.825 -25.416 1.00 15.14 131 ALA C CA 1
ATOM 4624 C C . ALA C 1 153 ? 20.086 17.126 -25.994 1.00 15.69 131 ALA C C 1
ATOM 4625 O O . ALA C 1 153 ? 19.438 17.818 -26.790 1.00 16.47 131 ALA C O 1
ATOM 4627 N N . SER C 1 154 ? 21.327 17.442 -25.617 1.00 15.00 132 SER C N 1
ATOM 4628 C CA . SER C 1 154 ? 22.027 18.600 -26.194 1.00 15.34 132 SER C CA 1
ATOM 4629 C C . SER C 1 154 ? 22.428 18.347 -27.668 1.00 14.99 132 SER C C 1
ATOM 4630 O O . SER C 1 154 ? 22.188 19.183 -28.540 1.00 14.35 132 SER C O 1
ATOM 4633 N N . ILE C 1 155 ? 23.000 17.180 -27.936 1.00 14.49 133 ILE C N 1
ATOM 4634 C CA . ILE C 1 155 ? 23.430 16.816 -29.287 1.00 13.99 133 ILE C CA 1
ATOM 4635 C C . ILE C 1 155 ? 22.232 16.774 -30.225 1.00 15.23 133 ILE C C 1
ATOM 4636 O O . ILE C 1 155 ? 22.333 17.221 -31.374 1.00 15.13 133 ILE C O 1
ATOM 4641 N N . ALA C 1 156 ? 21.087 16.273 -29.735 1.00 15.86 134 ALA C N 1
ATOM 4642 C CA . ALA C 1 156 ? 19.867 16.179 -30.539 1.00 17.22 134 ALA C CA 1
ATOM 4643 C C . ALA C 1 156 ? 19.416 17.506 -31.103 1.00 18.78 134 ALA C C 1
ATOM 4644 O O . ALA C 1 156 ? 18.741 17.535 -32.132 1.00 19.05 134 ALA C O 1
ATOM 4646 N N . ALA C 1 157 ? 19.796 18.598 -30.450 1.00 20.14 135 ALA C N 1
ATOM 4647 C CA . ALA C 1 157 ? 19.384 19.933 -30.887 1.00 21.59 135 ALA C CA 1
ATOM 4648 C C . ALA C 1 157 ? 20.341 20.523 -31.921 1.00 21.67 135 ALA C C 1
ATOM 4649 O O . ALA C 1 157 ? 20.026 21.562 -32.510 1.00 21.93 135 ALA C O 1
ATOM 4651 N N . ALA C 1 158 ? 21.493 19.883 -32.158 1.00 20.75 136 ALA C N 1
ATOM 4652 C CA . ALA C 1 158 ? 22.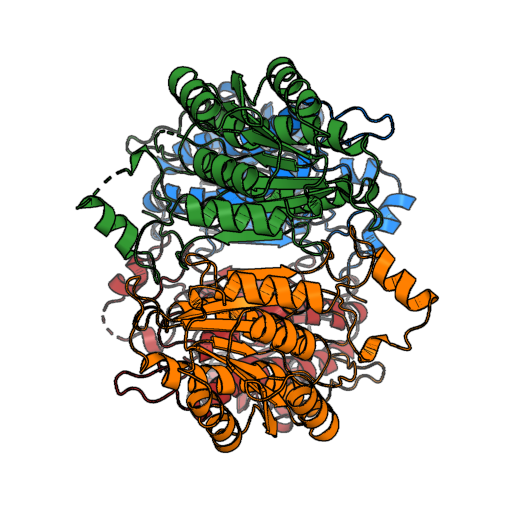437 20.381 -33.166 1.00 20.38 136 ALA C CA 1
ATOM 4653 C C . ALA C 1 158 ? 21.936 20.125 -34.587 1.00 21.44 136 ALA C C 1
ATOM 4654 O O . ALA C 1 158 ? 21.060 19.281 -34.814 1.00 21.29 136 ALA C O 1
ATOM 4656 N N . GLU C 1 159 ? 22.462 20.892 -35.540 1.00 21.99 137 GLU C N 1
ATOM 4657 C CA . GLU C 1 159 ? 22.156 20.666 -36.957 1.00 22.24 137 GLU C CA 1
ATOM 4658 C C . GLU C 1 159 ? 22.893 19.411 -37.397 1.00 20.99 137 GLU C C 1
ATOM 4659 O O . GLU C 1 159 ? 24.076 19.247 -37.107 1.00 19.28 137 GLU C O 1
ATOM 4665 N N . PRO C 1 160 ? 22.191 18.511 -38.090 1.00 20.51 138 PRO C N 1
ATOM 4666 C CA . PRO C 1 160 ? 22.905 17.385 -38.647 1.00 19.89 138 PRO C CA 1
ATOM 4667 C C . PRO C 1 160 ? 23.921 17.801 -39.697 1.00 20.34 138 PRO C C 1
ATOM 4668 O O . PRO C 1 160 ? 23.758 18.818 -40.362 1.00 19.65 138 PRO C O 1
ATOM 4672 N N . ARG C 1 161 ? 24.954 16.988 -39.855 1.00 19.81 139 ARG C N 1
ATOM 4673 C CA . ARG C 1 161 ? 25.840 17.110 -40.991 1.00 20.79 139 ARG C CA 1
ATOM 4674 C C . ARG C 1 161 ? 25.122 16.558 -42.230 1.00 21.38 139 ARG C C 1
ATOM 4675 O O . ARG C 1 161 ? 24.059 15.971 -42.126 1.00 20.02 139 ARG C O 1
ATOM 4683 N N . GLU C 1 162 ? 25.723 16.744 -43.399 1.00 22.54 140 GLU C N 1
ATOM 4684 C CA . GLU C 1 162 ? 25.083 16.350 -44.673 1.00 23.61 140 GLU C CA 1
ATOM 4685 C C . GLU C 1 162 ? 24.743 14.862 -44.692 1.00 23.21 140 GLU C C 1
ATOM 4686 O O . GLU C 1 162 ? 23.772 14.462 -45.308 1.00 24.06 140 GLU C O 1
ATOM 4688 N N . ASN C 1 163 ? 25.528 14.042 -44.000 1.00 22.66 141 ASN C N 1
ATOM 4689 C CA . ASN C 1 163 ? 25.254 12.604 -43.925 1.00 21.92 141 ASN C CA 1
ATOM 4690 C C . ASN C 1 163 ? 24.147 12.197 -42.931 1.00 21.23 141 ASN C C 1
ATOM 4691 O O . ASN C 1 163 ? 23.935 10.997 -42.717 1.00 21.09 141 ASN C O 1
ATOM 4696 N N . GLY C 1 164 ? 23.483 13.183 -42.311 1.00 19.83 142 GLY C N 1
ATOM 4697 C CA . GLY C 1 164 ? 22.401 12.947 -41.352 1.00 19.00 142 GLY C CA 1
ATOM 4698 C C . GLY C 1 164 ? 22.839 12.793 -39.892 1.00 17.13 142 GLY C C 1
ATOM 4699 O O . GLY C 1 164 ? 22.018 12.785 -39.002 1.00 16.15 142 GLY C O 1
ATOM 4700 N N . GLU C 1 165 ? 24.136 12.697 -39.635 1.00 16.16 143 GLU C N 1
ATOM 4701 C CA . GLU C 1 165 ? 24.613 12.459 -38.273 1.00 15.58 143 GLU C CA 1
ATOM 4702 C C . GLU C 1 165 ? 24.760 13.753 -37.466 1.00 15.02 143 GLU C C 1
ATOM 4703 O O . GLU C 1 165 ? 25.368 14.727 -37.931 1.00 15.60 143 GLU C O 1
ATOM 4709 N N . ARG C 1 166 ? 24.232 13.768 -36.251 1.00 13.71 144 ARG C N 1
ATOM 4710 C CA . ARG C 1 166 ? 24.439 14.921 -35.364 1.00 13.61 144 ARG C CA 1
ATOM 4711 C C . ARG C 1 166 ? 25.628 14.747 -34.435 1.00 13.52 144 ARG C C 1
ATOM 4712 O O . ARG C 1 166 ? 26.281 15.722 -34.072 1.00 12.81 144 ARG C O 1
ATOM 4720 N N . GLY C 1 167 ? 25.880 13.506 -34.022 1.00 12.72 145 GLY C N 1
ATOM 4721 C CA . GLY C 1 167 ? 27.003 13.207 -33.153 1.00 12.54 145 GLY C CA 1
ATOM 4722 C C . GLY C 1 167 ? 27.078 11.741 -32.767 1.00 11.49 145 GLY C C 1
ATOM 4723 O O . GLY C 1 167 ? 26.437 10.884 -33.395 1.00 10.94 145 GLY C O 1
ATOM 4724 N N . ALA C 1 168 ? 27.827 11.466 -31.704 1.00 10.63 146 ALA C N 1
ATOM 4725 C CA . ALA C 1 168 ? 28.048 10.106 -31.265 1.00 10.59 146 ALA C CA 1
ATOM 4726 C C . ALA C 1 168 ? 28.523 10.062 -29.836 1.00 10.97 146 ALA C C 1
ATOM 4727 O O . ALA C 1 168 ? 29.188 10.990 -29.356 1.00 10.62 146 ALA C O 1
ATOM 4729 N N . LEU C 1 169 ? 28.166 8.967 -29.166 1.00 11.49 147 LEU C N 1
ATOM 4730 C CA . LEU C 1 169 ? 28.566 8.697 -27.799 1.00 11.93 147 LEU C CA 1
ATOM 4731 C C . LEU C 1 169 ? 29.372 7.418 -27.761 1.00 11.74 147 LEU C C 1
ATOM 4732 O O . LEU C 1 169 ? 29.086 6.462 -28.508 1.00 10.61 147 LEU C O 1
ATOM 4737 N N . VAL C 1 170 ? 30.372 7.414 -26.875 1.00 11.85 148 VAL C N 1
ATOM 4738 C CA . VAL C 1 170 ? 31.104 6.213 -26.499 1.00 11.04 148 VAL C CA 1
ATOM 4739 C C . VAL C 1 170 ? 30.945 5.990 -24.992 1.00 11.85 148 VAL C C 1
ATOM 4740 O O . VAL C 1 170 ? 31.312 6.844 -24.156 1.00 11.74 148 VAL C O 1
ATOM 4744 N N . LEU C 1 171 ? 30.389 4.839 -24.644 1.00 11.46 149 LEU C N 1
ATOM 4745 C CA . LEU C 1 171 ? 30.261 4.435 -23.243 1.00 11.79 149 LEU C CA 1
ATOM 4746 C C . LEU C 1 171 ? 31.394 3.471 -22.903 1.00 12.31 149 LEU C C 1
ATOM 4747 O O . LEU C 1 171 ? 31.977 2.872 -23.802 1.00 11.91 149 LEU C O 1
ATOM 4752 N N . THR C 1 172 ? 31.731 3.341 -21.620 1.00 13.32 150 THR C N 1
ATOM 4753 C CA . THR C 1 172 ? 32.772 2.392 -21.194 1.00 14.06 150 THR C CA 1
ATOM 4754 C C . THR C 1 172 ? 32.162 1.322 -20.283 1.00 13.79 150 THR C C 1
ATOM 4755 O O . THR C 1 172 ? 31.530 1.617 -19.262 1.00 13.86 150 THR C O 1
ATOM 4759 N N . ALA C 1 173 ? 32.325 0.071 -20.696 1.00 13.61 151 ALA C N 1
ATOM 4760 C CA . ALA C 1 173 ? 31.881 -1.048 -19.906 1.00 13.92 151 ALA C CA 1
ATOM 4761 C C . ALA C 1 173 ? 33.154 -1.712 -19.346 1.00 14.59 151 ALA C C 1
ATOM 4762 O O . ALA C 1 173 ? 33.996 -1.025 -18.755 1.00 15.34 151 ALA C O 1
ATOM 4764 N N . SER C 1 174 ? 33.289 -3.012 -19.566 1.00 14.39 152 SER C N 1
ATOM 4765 C CA . SER C 1 174 ? 34.417 -3.831 -19.141 1.00 14.93 152 SER C CA 1
ATOM 4766 C C . SER C 1 174 ? 34.074 -5.231 -19.586 1.00 14.85 152 SER C C 1
ATOM 4767 O O . SER C 1 174 ? 32.882 -5.601 -19.666 1.00 14.86 152 SER C O 1
ATOM 4770 N N . ILE C 1 175 ? 35.087 -6.044 -19.846 1.00 14.55 153 ILE C N 1
ATOM 4771 C CA . ILE C 1 175 ? 34.809 -7.463 -20.129 1.00 13.78 153 ILE C CA 1
ATOM 4772 C C . ILE C 1 175 ? 34.314 -8.217 -18.872 1.00 14.20 153 ILE C C 1
ATOM 4773 O O . ILE C 1 175 ? 33.834 -9.337 -18.985 1.00 13.41 153 ILE C O 1
ATOM 4778 N N . ALA C 1 176 ? 34.436 -7.608 -17.683 1.00 14.35 154 ALA C N 1
ATOM 4779 C CA . ALA C 1 176 ? 33.729 -8.093 -16.494 1.00 15.18 154 ALA C CA 1
ATOM 4780 C C . ALA C 1 176 ? 32.204 -8.215 -16.705 1.00 15.66 154 ALA C C 1
ATOM 4781 O O . ALA C 1 176 ? 31.553 -9.025 -16.049 1.00 15.80 154 ALA C O 1
ATOM 4783 N N . GLY C 1 177 ? 31.645 -7.408 -17.613 1.00 15.37 155 GLY C N 1
ATOM 4784 C CA . GLY C 1 177 ? 30.225 -7.502 -18.000 1.00 15.64 155 GLY C CA 1
ATOM 4785 C C . GLY C 1 177 ? 29.851 -8.764 -18.748 1.00 16.00 155 GLY C C 1
ATOM 4786 O O . GLY C 1 177 ? 28.677 -9.135 -18.792 1.00 16.70 155 GLY C O 1
ATOM 4787 N N . TYR C 1 178 ? 30.849 -9.438 -19.317 1.00 15.81 156 TYR C N 1
ATOM 4788 C CA . TYR C 1 178 ? 30.662 -10.749 -19.949 1.00 15.82 156 TYR C CA 1
ATOM 4789 C C . TYR C 1 178 ? 31.191 -11.926 -19.111 1.00 16.46 156 TYR C C 1
ATOM 4790 O O . TYR C 1 178 ? 30.653 -13.034 -19.183 1.00 15.79 156 TYR C O 1
ATOM 4799 N N . GLU C 1 179 ? 32.279 -11.693 -18.380 1.00 17.37 157 GLU C N 1
ATOM 4800 C CA . GLU C 1 179 ? 33.039 -12.742 -17.675 1.00 17.90 157 GLU C CA 1
ATOM 4801 C C . GLU C 1 179 ? 33.373 -12.278 -16.276 1.00 17.61 157 GLU C C 1
ATOM 4802 O O . GLU C 1 179 ? 34.540 -12.308 -15.889 1.00 16.97 157 GLU C O 1
ATOM 4808 N N . GLY C 1 180 ? 32.367 -11.864 -15.520 1.00 17.75 158 GLY C N 1
ATOM 4809 C CA . GLY C 1 180 ? 32.570 -11.386 -14.149 1.00 18.21 158 GLY C CA 1
ATOM 4810 C C . GLY C 1 180 ? 33.288 -12.358 -13.231 1.00 18.95 158 GLY C C 1
ATOM 4811 O O . GLY C 1 180 ? 33.106 -13.578 -13.293 1.00 18.89 158 GLY C O 1
ATOM 4812 N N . GLN C 1 181 ? 34.118 -11.799 -12.372 1.00 20.00 159 GLN C N 1
ATOM 4813 C CA . GLN C 1 181 ? 35.045 -12.580 -11.561 1.00 20.56 159 GLN C CA 1
ATOM 4814 C C . GLN C 1 181 ? 34.568 -12.697 -10.122 1.00 19.91 159 GLN C C 1
ATOM 4815 O O . GLN C 1 181 ? 33.688 -11.944 -9.677 1.00 20.05 159 GLN C O 1
ATOM 4821 N N . ILE C 1 182 ? 35.166 -13.636 -9.393 1.00 19.62 160 ILE C N 1
ATOM 4822 C CA . ILE C 1 182 ? 34.829 -13.848 -7.991 1.00 18.80 160 ILE C CA 1
ATOM 4823 C C . ILE C 1 182 ? 35.060 -12.563 -7.203 1.00 19.27 160 ILE C C 1
ATOM 4824 O O . ILE C 1 182 ? 36.119 -11.937 -7.294 1.00 18.69 160 ILE C O 1
ATOM 4829 N N . GLY C 1 183 ? 34.047 -12.154 -6.449 1.00 19.15 161 GLY C N 1
ATOM 4830 C CA . GLY C 1 183 ? 34.144 -10.948 -5.636 1.00 19.94 161 GLY C CA 1
ATOM 4831 C C . GLY C 1 183 ? 33.777 -9.693 -6.392 1.00 19.66 161 GLY C C 1
ATOM 4832 O O . GLY C 1 183 ? 33.817 -8.597 -5.822 1.00 20.39 161 GLY C O 1
ATOM 4833 N N . GLN C 1 184 ? 33.427 -9.834 -7.671 1.00 19.13 162 GLN C N 1
ATOM 4834 C CA . GLN C 1 184 ? 33.145 -8.655 -8.495 1.00 19.74 162 GLN C CA 1
ATOM 4835 C C . GLN C 1 184 ? 31.747 -8.677 -9.108 1.00 17.60 162 GLN C C 1
ATOM 4836 O O . GLN C 1 184 ? 31.532 -8.137 -10.191 1.00 17.10 162 GLN C O 1
ATOM 4842 N N . THR C 1 185 ? 30.786 -9.255 -8.391 1.00 16.46 163 THR C N 1
ATOM 4843 C CA . THR C 1 185 ? 29.411 -9.301 -8.880 1.00 15.95 163 THR C CA 1
ATOM 4844 C C . THR C 1 185 ? 28.846 -7.896 -9.118 1.00 15.62 163 THR C C 1
ATOM 4845 O O . THR C 1 185 ? 28.125 -7.688 -10.091 1.00 14.66 163 THR C O 1
ATOM 4849 N N . ALA C 1 186 ? 29.194 -6.926 -8.264 1.00 14.93 164 ALA C N 1
ATOM 4850 C CA . ALA C 1 186 ? 28.629 -5.564 -8.396 1.00 15.29 164 ALA C CA 1
ATOM 4851 C C . ALA C 1 186 ? 29.136 -4.904 -9.660 1.00 14.41 164 ALA C C 1
ATOM 4852 O O . ALA C 1 186 ? 28.364 -4.355 -10.452 1.00 13.51 164 ALA C O 1
ATOM 4854 N N . TYR C 1 187 ? 30.448 -4.968 -9.859 1.00 14.72 165 TYR C N 1
ATOM 4855 C CA . TYR C 1 187 ? 31.049 -4.393 -11.065 1.00 14.75 165 TYR C CA 1
ATOM 4856 C C . TYR C 1 187 ? 30.562 -5.112 -12.339 1.00 14.14 165 TYR C C 1
ATOM 4857 O O . TYR C 1 187 ? 30.197 -4.459 -13.333 1.00 13.69 165 TYR C O 1
ATOM 4866 N N . ALA C 1 188 ? 30.529 -6.447 -12.301 1.00 12.89 166 ALA C N 1
ATOM 4867 C CA . ALA C 1 188 ? 30.005 -7.243 -13.406 1.00 12.86 166 ALA C CA 1
ATOM 4868 C C . ALA C 1 188 ? 28.567 -6.833 -13.789 1.00 12.53 166 ALA C C 1
ATOM 4869 O O . ALA C 1 188 ? 28.266 -6.621 -14.957 1.00 11.68 166 ALA C O 1
ATOM 4871 N N . ALA C 1 189 ? 27.702 -6.672 -12.796 1.00 12.34 167 ALA C N 1
ATOM 4872 C CA . ALA C 1 189 ? 26.313 -6.271 -13.052 1.00 12.69 167 ALA C CA 1
ATOM 4873 C C . ALA C 1 189 ? 26.226 -4.852 -13.643 1.00 12.82 167 ALA C C 1
ATOM 4874 O O . ALA C 1 189 ? 25.494 -4.604 -14.604 1.00 12.66 167 ALA C O 1
ATOM 4876 N N . ALA C 1 190 ? 26.995 -3.926 -13.081 1.00 13.16 168 ALA C N 1
ATOM 4877 C CA . ALA C 1 190 ? 26.972 -2.545 -13.557 1.00 13.46 168 ALA C CA 1
ATOM 4878 C C . ALA C 1 190 ? 27.434 -2.457 -15.013 1.00 13.62 168 ALA C C 1
ATOM 4879 O O . ALA C 1 190 ? 26.782 -1.824 -15.844 1.00 13.25 168 ALA C O 1
ATOM 4881 N N . LYS C 1 191 ? 28.541 -3.127 -15.309 1.00 13.27 169 LYS C N 1
ATOM 4882 C CA . LYS C 1 191 ? 29.137 -3.071 -16.614 1.00 13.58 169 LYS C CA 1
ATOM 4883 C C . LYS C 1 191 ? 28.327 -3.877 -17.655 1.00 12.03 169 LYS C C 1
ATOM 4884 O O . LYS C 1 191 ? 28.228 -3.463 -18.829 1.00 11.52 169 LYS C O 1
ATOM 4890 N N . ALA C 1 192 ? 27.716 -4.985 -17.235 1.00 11.68 170 ALA C N 1
ATOM 4891 C CA . ALA C 1 192 ? 26.732 -5.671 -18.092 1.00 11.75 170 ALA C CA 1
ATOM 4892 C C . ALA C 1 192 ? 25.551 -4.773 -18.426 1.00 11.30 170 ALA C C 1
ATOM 4893 O O . ALA C 1 192 ? 25.048 -4.797 -19.551 1.00 11.30 170 ALA C O 1
ATOM 4895 N N . GLY C 1 193 ? 25.102 -3.985 -17.454 1.00 11.74 171 GLY C N 1
ATOM 4896 C CA . GLY C 1 193 ? 24.041 -3.004 -17.694 1.00 11.99 171 GLY C CA 1
ATOM 4897 C C . GLY C 1 193 ? 24.414 -2.046 -18.810 1.00 11.98 171 GLY C C 1
ATOM 4898 O O . GLY C 1 193 ? 23.611 -1.773 -19.708 1.00 12.26 171 GLY C O 1
ATOM 4899 N N . VAL C 1 194 ? 25.648 -1.547 -18.777 1.00 11.94 172 VAL C N 1
ATOM 4900 C CA . VAL C 1 194 ? 26.139 -0.622 -19.823 1.00 11.33 172 VAL C CA 1
ATOM 4901 C C . VAL C 1 194 ? 26.222 -1.346 -21.184 1.00 11.90 172 VAL C C 1
ATOM 4902 O O . VAL C 1 194 ? 25.818 -0.803 -22.204 1.00 11.38 172 VAL C O 1
ATOM 4906 N N . ILE C 1 195 ? 26.731 -2.574 -21.184 1.00 11.98 173 ILE C N 1
ATOM 4907 C CA . ILE C 1 195 ? 26.765 -3.370 -22.412 1.00 13.04 173 ILE C CA 1
ATOM 4908 C C . ILE C 1 195 ? 25.351 -3.467 -23.042 1.00 13.84 173 ILE C C 1
ATOM 4909 O O . ILE C 1 195 ? 25.160 -3.150 -24.219 1.00 14.28 173 ILE C O 1
ATOM 4914 N N . GLY C 1 196 ? 24.363 -3.871 -22.257 1.00 14.49 174 GLY C N 1
ATOM 4915 C CA . GLY C 1 196 ? 23.000 -4.034 -22.792 1.00 14.71 174 GLY C CA 1
ATOM 4916 C C . GLY C 1 196 ? 22.328 -2.720 -23.162 1.00 15.16 174 GLY C C 1
ATOM 4917 O O . GLY C 1 196 ? 21.496 -2.675 -24.074 1.00 15.85 174 GLY C O 1
ATOM 4918 N N . LEU C 1 197 ? 22.689 -1.656 -22.448 1.00 14.60 175 LEU C N 1
ATOM 4919 C CA . LEU C 1 197 ? 22.228 -0.319 -22.769 1.00 14.77 175 LEU C CA 1
ATOM 4920 C C . LEU C 1 197 ? 22.603 0.088 -24.194 1.00 14.23 175 LEU C C 1
ATOM 4921 O O . LEU C 1 197 ? 21.850 0.807 -24.832 1.00 15.15 175 LEU C O 1
ATOM 4926 N N . THR C 1 198 ? 23.744 -0.385 -24.689 1.00 13.36 176 THR C N 1
ATOM 4927 C CA . THR C 1 198 ? 24.279 0.087 -25.954 1.00 12.77 176 THR C CA 1
ATOM 4928 C C . THR C 1 198 ? 23.317 -0.014 -27.132 1.00 13.07 176 THR C C 1
ATOM 4929 O O . THR C 1 198 ? 23.013 0.998 -27.766 1.00 12.57 176 THR C O 1
ATOM 4933 N N . ILE C 1 199 ? 22.843 -1.221 -27.432 1.00 12.24 177 ILE C N 1
ATOM 4934 C CA . ILE C 1 199 ? 21.959 -1.408 -28.589 1.00 12.46 177 ILE C CA 1
ATOM 4935 C C . ILE C 1 199 ? 20.640 -0.659 -28.348 1.00 12.43 177 ILE C C 1
ATOM 4936 O O . ILE C 1 199 ? 20.084 -0.069 -29.273 1.00 11.88 177 ILE C O 1
ATOM 4941 N N . ALA C 1 200 ? 20.159 -0.641 -27.107 1.00 12.42 178 ALA C N 1
ATOM 4942 C CA . ALA C 1 200 ? 18.875 0.023 -26.821 1.00 13.10 178 ALA C CA 1
ATOM 4943 C C . ALA C 1 200 ? 18.972 1.520 -27.062 1.00 12.86 178 ALA C C 1
ATOM 4944 O O . ALA C 1 200 ? 18.076 2.125 -27.661 1.00 13.13 178 ALA C O 1
ATOM 4946 N N . ALA C 1 201 ? 20.063 2.114 -26.585 1.00 13.02 179 ALA C N 1
ATOM 4947 C CA . ALA C 1 201 ? 20.307 3.559 -26.748 1.00 13.17 179 ALA C CA 1
ATOM 4948 C C . ALA C 1 201 ? 20.517 3.924 -28.218 1.00 12.86 179 ALA C C 1
ATOM 4949 O O . ALA C 1 201 ? 19.998 4.934 -28.688 1.00 13.05 179 ALA C O 1
ATOM 4951 N N . ALA C 1 202 ? 21.250 3.084 -28.951 1.00 12.71 180 ALA C N 1
ATOM 4952 C CA . ALA C 1 202 ? 21.485 3.310 -30.382 1.00 11.99 180 ALA C CA 1
ATOM 4953 C C . ALA C 1 202 ? 20.127 3.315 -31.106 1.00 12.70 180 ALA C C 1
ATOM 4954 O O . ALA C 1 202 ? 19.830 4.183 -31.947 1.00 11.32 180 ALA C O 1
ATOM 4956 N N . ARG C 1 203 ? 19.275 2.375 -30.744 1.00 12.78 181 ARG C N 1
ATOM 4957 C CA . ARG C 1 203 ? 17.964 2.308 -31.384 1.00 13.61 181 ARG C CA 1
ATOM 4958 C C . ARG C 1 203 ? 17.132 3.540 -31.049 1.00 14.78 181 ARG C C 1
ATOM 4959 O O . ARG C 1 203 ? 16.555 4.143 -31.940 1.00 15.03 181 ARG C O 1
ATOM 4967 N N . ASP C 1 204 ? 17.129 3.920 -29.774 1.00 16.32 182 ASP C N 1
ATOM 4968 C CA . ASP C 1 204 ? 16.427 5.110 -29.276 1.00 17.80 182 ASP C CA 1
ATOM 4969 C C . ASP C 1 204 ? 16.872 6.375 -29.962 1.00 17.50 182 ASP C C 1
ATOM 4970 O O . ASP C 1 204 ? 16.055 7.195 -30.367 1.00 19.13 182 ASP C O 1
ATOM 4975 N N . LEU C 1 205 ? 18.182 6.548 -30.068 1.00 15.84 183 LEU C N 1
ATOM 4976 C CA . LEU C 1 205 ? 18.758 7.765 -30.608 1.00 15.24 183 LEU C CA 1
ATOM 4977 C C . LEU C 1 205 ? 18.912 7.785 -32.139 1.00 14.94 183 LEU C C 1
ATOM 4978 O O . LEU C 1 205 ? 19.306 8.799 -32.715 1.00 13.51 183 LEU C O 1
ATOM 4983 N N . SER C 1 206 ? 18.565 6.680 -32.800 1.00 15.02 184 SER C N 1
ATOM 4984 C CA . SER C 1 206 ? 18.676 6.606 -34.244 1.00 14.53 184 SER C CA 1
ATOM 4985 C C . SER C 1 206 ? 17.856 7.696 -34.957 1.00 16.29 184 SER C C 1
ATOM 4986 O O . SER C 1 206 ? 18.297 8.214 -35.968 1.00 15.34 184 SER C O 1
ATOM 4989 N N . SER C 1 207 ? 16.685 8.072 -34.438 1.00 17.38 185 SER C N 1
ATOM 4990 C CA . SER C 1 207 ? 15.898 9.150 -35.083 1.00 19.00 185 SER C CA 1
ATOM 4991 C C . SER C 1 207 ? 16.596 10.512 -35.016 1.00 18.71 185 SER C C 1
ATOM 4992 O O . SER C 1 207 ? 16.254 11.408 -35.768 1.00 19.43 185 SER C O 1
ATOM 4995 N N . ALA C 1 208 ? 17.560 10.677 -34.105 1.00 17.88 186 ALA C N 1
ATOM 4996 C CA . ALA C 1 208 ? 18.296 11.941 -33.972 1.00 17.05 186 ALA C CA 1
ATOM 4997 C C . ALA C 1 208 ? 19.643 11.883 -34.700 1.00 16.54 186 ALA C C 1
ATOM 4998 O O . ALA C 1 208 ? 20.375 12.866 -34.724 1.00 16.14 186 ALA C O 1
ATOM 5000 N N . GLY C 1 209 ? 19.969 10.739 -35.305 1.00 15.17 187 GLY C N 1
ATOM 5001 C CA . GLY C 1 209 ? 21.276 10.572 -35.936 1.00 14.10 187 GLY C CA 1
ATOM 5002 C C . GLY C 1 209 ? 22.428 10.714 -34.961 1.00 12.81 187 GLY C C 1
ATOM 5003 O O . GLY C 1 209 ? 23.441 11.351 -35.259 1.00 11.79 187 GLY C O 1
ATOM 5004 N N . ILE C 1 210 ? 22.276 10.096 -33.796 1.00 12.20 188 ILE C N 1
ATOM 5005 C CA . ILE C 1 210 ? 23.344 10.006 -32.811 1.00 11.51 188 ILE C CA 1
ATOM 5006 C C . ILE C 1 210 ? 23.696 8.530 -32.631 1.00 11.40 188 ILE C C 1
ATOM 5007 O O . ILE C 1 210 ? 22.860 7.731 -32.199 1.00 11.32 188 ILE C O 1
ATOM 5012 N N . ARG C 1 211 ? 24.928 8.170 -32.988 1.00 10.65 189 ARG C N 1
ATOM 5013 C CA . ARG C 1 211 ? 25.403 6.809 -32.833 1.00 9.75 189 ARG C CA 1
ATOM 5014 C C . ARG C 1 211 ? 25.826 6.588 -31.390 1.00 9.40 189 ARG C C 1
ATOM 5015 O O . ARG C 1 211 ? 26.276 7.527 -30.730 1.00 10.44 189 ARG C O 1
ATOM 5023 N N . VAL C 1 212 ? 25.619 5.368 -30.895 1.00 9.50 190 VAL C N 1
ATOM 5024 C CA . VAL C 1 212 ? 26.044 4.950 -29.545 1.00 9.38 190 VAL C CA 1
ATOM 5025 C C . VAL C 1 212 ? 26.782 3.615 -29.641 1.00 9.84 190 VAL C C 1
ATOM 5026 O O . VAL C 1 212 ? 26.241 2.633 -30.138 1.00 10.35 190 VAL C O 1
ATOM 5030 N N . ASN C 1 213 ? 28.025 3.604 -29.163 1.00 9.88 191 ASN C N 1
ATOM 5031 C CA . ASN C 1 213 ? 28.853 2.400 -29.080 1.00 9.71 191 ASN C CA 1
ATOM 5032 C C . ASN C 1 213 ? 29.581 2.382 -27.758 1.00 9.67 191 ASN C C 1
ATOM 5033 O O . ASN C 1 213 ? 29.625 3.380 -27.040 1.00 9.33 191 ASN C O 1
ATOM 5038 N N . THR C 1 214 ? 30.128 1.226 -27.424 1.00 10.26 192 THR C N 1
ATOM 5039 C CA . THR C 1 214 ? 30.712 0.988 -26.120 1.00 10.70 192 THR C CA 1
ATOM 5040 C C . THR C 1 214 ? 32.064 0.290 -26.284 1.00 10.91 192 THR C C 1
ATOM 5041 O O . THR C 1 214 ? 32.191 -0.593 -27.133 1.00 11.12 192 THR C O 1
ATOM 5045 N N . ILE C 1 215 ? 33.052 0.691 -25.479 1.00 10.76 193 ILE C N 1
ATOM 5046 C CA . ILE C 1 215 ? 34.307 -0.050 -25.337 1.00 11.06 193 ILE C CA 1
ATOM 5047 C C . ILE C 1 215 ? 34.255 -0.839 -24.035 1.00 11.42 193 ILE C C 1
ATOM 5048 O O . ILE C 1 215 ? 33.922 -0.292 -22.992 1.00 11.43 193 ILE C O 1
ATOM 5053 N N . ALA C 1 216 ? 34.556 -2.129 -24.132 1.00 10.75 194 ALA C N 1
ATOM 5054 C CA . ALA C 1 216 ? 34.658 -3.035 -22.987 1.00 11.04 194 ALA C CA 1
ATOM 5055 C C . ALA C 1 216 ? 36.132 -3.358 -22.817 1.00 10.88 194 ALA C C 1
ATOM 5056 O O . ALA C 1 216 ? 36.641 -4.294 -23.442 1.00 10.30 194 ALA C O 1
ATOM 5058 N N . PRO C 1 217 ? 36.836 -2.589 -21.981 1.00 11.41 195 PRO C N 1
ATOM 5059 C CA . PRO C 1 217 ? 38.245 -2.931 -21.832 1.00 11.94 195 PRO C CA 1
ATOM 5060 C C . PRO C 1 217 ? 38.505 -4.187 -20.993 1.00 12.34 195 PRO C C 1
ATOM 5061 O O . PRO C 1 217 ? 37.682 -4.591 -20.160 1.00 12.12 195 PRO C O 1
ATOM 5065 N N . GLY C 1 218 ? 39.686 -4.759 -21.188 1.00 12.61 196 GLY C N 1
ATOM 5066 C CA . GLY C 1 218 ? 40.185 -5.809 -20.328 1.00 13.55 196 GLY C CA 1
ATOM 5067 C C . GLY C 1 218 ? 40.987 -5.139 -19.226 1.00 14.86 196 GLY C C 1
ATOM 5068 O O . GLY C 1 218 ? 40.502 -4.193 -18.604 1.00 15.60 196 GLY C O 1
ATOM 5069 N N . THR C 1 219 ? 42.213 -5.598 -18.998 1.00 15.31 197 THR C N 1
ATOM 5070 C CA . THR C 1 219 ? 43.042 -5.062 -17.916 1.00 16.09 197 THR C CA 1
ATOM 5071 C C . THR C 1 219 ? 43.949 -3.967 -18.477 1.00 15.92 197 THR C C 1
ATOM 5072 O O . THR C 1 219 ? 44.816 -4.242 -19.292 1.00 15.46 197 THR C O 1
ATOM 5076 N N . MET C 1 220 ? 43.703 -2.732 -18.050 1.00 16.45 198 MET C N 1
ATOM 5077 C CA . MET C 1 220 ? 44.330 -1.530 -18.596 1.00 17.16 198 MET C CA 1
ATOM 5078 C C . MET C 1 220 ? 45.283 -0.927 -17.577 1.00 19.26 198 MET C C 1
ATOM 5079 O O . MET C 1 220 ? 45.066 -1.067 -16.352 1.00 19.23 198 MET C O 1
ATOM 5084 N N . LYS C 1 221 ? 46.345 -0.282 -18.064 1.00 20.26 199 LYS C N 1
ATOM 5085 C CA . LYS C 1 221 ? 47.315 0.361 -17.183 1.00 23.25 199 LYS C CA 1
ATOM 5086 C C . LYS C 1 221 ? 46.758 1.714 -16.760 1.00 24.50 199 LYS C C 1
ATOM 5087 O O . LYS C 1 221 ? 47.112 2.740 -17.317 1.00 24.42 199 LYS C O 1
ATOM 5093 N N . THR C 1 222 ? 45.859 1.674 -15.787 1.00 26.36 200 THR C N 1
ATOM 5094 C CA . THR C 1 222 ? 45.227 2.845 -15.183 1.00 28.58 200 THR C CA 1
ATOM 5095 C C . THR C 1 222 ? 46.159 3.375 -14.093 1.00 31.20 200 THR C C 1
ATOM 5096 O O . THR C 1 222 ? 47.147 2.722 -13.780 1.00 31.97 200 THR C O 1
ATOM 5100 N N . PRO C 1 223 ? 45.849 4.549 -13.495 1.00 33.52 201 PRO C N 1
ATOM 5101 C CA . PRO C 1 223 ? 46.807 5.123 -12.536 1.00 36.11 201 PRO C CA 1
ATOM 5102 C C . PRO C 1 223 ? 47.164 4.194 -11.376 1.00 38.05 201 PRO C C 1
ATOM 5103 O O . PRO C 1 223 ? 48.336 4.087 -11.043 1.00 38.91 201 PRO C O 1
ATOM 5107 N N . ILE C 1 224 ? 46.187 3.493 -10.808 1.00 39.63 202 ILE C N 1
ATOM 5108 C CA . ILE C 1 224 ? 46.471 2.532 -9.729 1.00 42.34 202 ILE C CA 1
ATOM 5109 C C . ILE C 1 224 ? 47.535 1.473 -10.127 1.00 44.11 202 ILE C C 1
ATOM 5110 O O . ILE C 1 224 ? 48.346 1.058 -9.296 1.00 44.71 202 ILE C O 1
ATOM 5115 N N . MET C 1 225 ? 47.534 1.069 -11.401 1.00 45.14 203 MET C N 1
ATOM 5116 C CA . MET C 1 225 ? 48.505 0.106 -11.939 1.00 46.33 203 MET C CA 1
ATOM 5117 C C . MET C 1 225 ? 49.897 0.697 -12.239 1.00 47.57 203 MET C C 1
ATOM 5118 O O . MET C 1 225 ? 50.862 -0.056 -12.370 1.00 48.12 203 MET C O 1
ATOM 5123 N N . GLU C 1 226 ? 50.001 2.023 -12.370 1.00 48.41 204 GLU C N 1
ATOM 5124 C CA . GLU C 1 226 ? 51.276 2.685 -12.719 1.00 49.47 204 GLU C CA 1
ATOM 5125 C C . GLU C 1 226 ? 52.033 3.155 -11.469 1.00 50.82 204 GLU C C 1
ATOM 5126 O O . GLU C 1 226 ? 52.261 2.377 -10.535 1.00 51.73 204 GLU C O 1
ATOM 5128 N N . GLU C 1 230 ? 57.184 -3.627 -11.095 1.00 64.95 208 GLU C N 1
ATOM 5129 C CA . GLU C 1 230 ? 56.763 -4.337 -12.292 1.00 64.11 208 GLU C CA 1
ATOM 5130 C C . GLU C 1 230 ? 56.710 -5.855 -12.051 1.00 64.08 208 GLU C C 1
ATOM 5131 O O . GLU C 1 230 ? 57.051 -6.636 -12.941 1.00 64.39 208 GLU C O 1
ATOM 5133 N N . GLU C 1 231 ? 56.266 -6.259 -10.857 1.00 63.93 209 GLU C N 1
ATOM 5134 C CA . GLU C 1 231 ? 56.207 -7.678 -10.458 1.00 63.61 209 GLU C CA 1
ATOM 5135 C C . GLU C 1 231 ? 54.790 -8.249 -10.566 1.00 62.12 209 GLU C C 1
ATOM 5136 O O . GLU C 1 231 ? 54.571 -9.230 -11.279 1.00 61.54 209 GLU C O 1
ATOM 5138 N N . ALA C 1 232 ? 53.840 -7.637 -9.856 1.00 61.25 210 ALA C N 1
ATOM 5139 C CA . ALA C 1 232 ? 52.423 -8.056 -9.902 1.00 59.99 210 ALA C CA 1
ATOM 5140 C C . ALA C 1 232 ? 51.749 -7.737 -11.253 1.00 58.46 210 ALA C C 1
ATOM 5141 O O . ALA C 1 232 ? 50.639 -8.207 -11.527 1.00 57.66 210 ALA C O 1
ATOM 5143 N N . LEU C 1 233 ? 52.417 -6.933 -12.079 1.00 57.75 211 LEU C N 1
ATOM 5144 C CA . LEU C 1 233 ? 52.006 -6.734 -13.472 1.00 56.68 211 LEU C CA 1
ATOM 5145 C C . LEU C 1 233 ? 52.118 -8.023 -14.296 1.00 55.73 211 LEU C C 1
ATOM 5146 O O . LEU C 1 233 ? 51.378 -8.199 -15.258 1.00 55.04 211 LEU C O 1
ATOM 5151 N N . ALA C 1 234 ? 53.040 -8.913 -13.926 1.00 55.45 212 ALA C N 1
ATOM 5152 C CA . ALA C 1 234 ? 53.191 -10.201 -14.607 1.00 54.72 212 ALA C CA 1
ATOM 5153 C C . ALA C 1 234 ? 52.048 -11.161 -14.290 1.00 53.76 212 ALA C C 1
ATOM 5154 O O . ALA C 1 234 ? 51.751 -12.051 -15.090 1.00 53.32 212 ALA C O 1
ATOM 5156 N N . LYS C 1 235 ? 51.411 -10.987 -13.132 1.00 53.02 213 LYS C N 1
ATOM 5157 C CA . LYS C 1 235 ? 50.311 -11.866 -12.726 1.00 52.29 213 LYS C CA 1
ATOM 5158 C C . LYS C 1 235 ? 49.095 -11.647 -13.620 1.00 50.67 213 LYS C C 1
ATOM 5159 O O . LYS C 1 235 ? 48.505 -12.612 -14.114 1.00 50.68 213 LYS C O 1
ATOM 5161 N N . PHE C 1 236 ? 48.732 -10.386 -13.844 1.00 49.63 214 PHE C N 1
ATOM 5162 C CA . PHE C 1 236 ? 47.676 -10.050 -14.823 1.00 48.17 214 PHE C CA 1
ATOM 5163 C C . PHE C 1 236 ? 48.117 -10.442 -16.216 1.00 46.49 214 PHE C C 1
ATOM 5164 O O . PHE C 1 236 ? 47.444 -11.216 -16.904 1.00 46.45 214 PHE C O 1
ATOM 5172 N N . ALA C 1 237 ? 49.266 -9.918 -16.623 1.00 44.78 215 ALA C N 1
ATOM 5173 C CA . ALA C 1 237 ? 49.807 -10.198 -17.946 1.00 43.16 215 ALA C CA 1
ATOM 5174 C C . ALA C 1 237 ? 49.734 -11.670 -18.331 1.00 41.43 215 ALA C C 1
ATOM 5175 O O . ALA C 1 237 ? 49.606 -11.976 -19.519 1.00 41.24 215 ALA C O 1
ATOM 5177 N N . ALA C 1 238 ? 49.825 -12.573 -17.344 1.00 39.31 216 ALA C N 1
ATOM 5178 C CA . ALA C 1 238 ? 49.878 -14.020 -17.600 1.00 37.22 216 ALA C CA 1
ATOM 5179 C C . ALA C 1 238 ? 48.639 -14.602 -18.274 1.00 34.24 216 ALA C C 1
ATOM 5180 O O . ALA C 1 238 ? 48.742 -15.541 -19.040 1.00 34.26 216 ALA C O 1
ATOM 5182 N N . ASN C 1 239 ? 47.469 -14.058 -17.981 1.00 31.00 217 ASN C N 1
ATOM 5183 C CA . ASN C 1 239 ? 46.231 -14.508 -18.616 1.00 28.94 217 ASN C CA 1
ATOM 5184 C C . ASN C 1 239 ? 45.929 -13.776 -19.949 1.00 25.72 217 ASN C C 1
ATOM 5185 O O . ASN C 1 239 ? 44.863 -13.984 -20.522 1.00 24.45 217 ASN C O 1
ATOM 5190 N N . ILE C 1 240 ? 46.844 -12.922 -20.434 1.00 22.53 218 ILE C N 1
ATOM 5191 C CA . ILE C 1 240 ? 46.550 -12.071 -21.614 1.00 19.58 218 ILE C CA 1
ATOM 5192 C C . ILE C 1 240 ? 47.329 -12.598 -22.831 1.00 18.27 218 ILE C C 1
ATOM 5193 O O . ILE C 1 240 ? 48.547 -12.507 -22.850 1.00 17.80 218 ILE C O 1
ATOM 5198 N N . PRO C 1 241 ? 46.633 -13.165 -23.833 1.00 16.36 219 PRO C N 1
ATOM 5199 C CA . PRO C 1 241 ? 47.355 -13.812 -24.937 1.00 16.76 219 PRO C CA 1
ATOM 5200 C C . PRO C 1 241 ? 48.340 -12.898 -25.678 1.00 16.27 219 PRO C C 1
ATOM 5201 O O . PRO C 1 241 ? 49.517 -13.231 -25.755 1.00 16.76 219 PRO C O 1
ATOM 5205 N N . PHE C 1 242 ? 47.876 -11.773 -26.206 1.00 15.54 220 PHE C N 1
ATOM 5206 C CA . PHE C 1 242 ? 48.766 -10.858 -26.918 1.00 15.89 220 PHE C CA 1
ATOM 5207 C C . PHE C 1 242 ? 48.084 -9.525 -27.217 1.00 15.06 220 PHE C C 1
ATOM 5208 O O . PHE C 1 242 ? 46.984 -9.525 -27.705 1.00 14.34 220 PHE C O 1
ATOM 5216 N N . PRO C 1 243 ? 48.755 -8.392 -26.944 1.00 15.80 221 PRO C N 1
ATOM 5217 C CA . PRO C 1 243 ? 50.068 -8.304 -26.300 1.00 16.57 221 PRO C CA 1
ATOM 5218 C C . PRO C 1 243 ? 50.013 -8.747 -24.848 1.00 16.05 221 PRO C C 1
ATOM 5219 O O . PRO C 1 243 ? 49.010 -8.521 -24.176 1.00 14.25 221 PRO C O 1
ATOM 5223 N N . LYS C 1 244 ? 51.107 -9.325 -24.365 1.00 17.05 222 LYS C N 1
ATOM 5224 C CA . LYS C 1 244 ? 51.145 -9.888 -23.022 1.00 17.72 222 LYS C CA 1
ATOM 5225 C C . LYS C 1 244 ? 51.483 -8.801 -21.993 1.00 17.89 222 LYS C C 1
ATOM 5226 O O . LYS C 1 244 ? 52.570 -8.787 -21.405 1.00 17.94 222 LYS C O 1
ATOM 5232 N N . ARG C 1 245 ? 50.534 -7.904 -21.787 1.00 16.97 223 ARG C N 1
ATOM 5233 C CA . ARG C 1 245 ? 50.723 -6.724 -20.964 1.00 16.98 223 ARG C CA 1
ATOM 5234 C C . ARG C 1 245 ? 49.354 -6.073 -20.809 1.00 16.76 223 ARG C C 1
ATOM 5235 O O . ARG C 1 245 ? 48.386 -6.452 -21.495 1.00 16.16 223 ARG C O 1
ATOM 5243 N N . LEU C 1 246 ? 49.282 -5.102 -19.905 1.00 16.34 224 LEU C N 1
ATOM 5244 C CA . LEU C 1 246 ? 48.094 -4.279 -19.733 1.00 16.38 224 LEU C CA 1
ATOM 5245 C C . LEU C 1 246 ? 47.928 -3.387 -20.951 1.00 15.00 224 LEU C C 1
ATOM 5246 O O . LEU C 1 246 ? 48.892 -3.037 -21.595 1.00 15.40 224 LEU C O 1
ATOM 5251 N N . GLY C 1 247 ? 46.692 -3.065 -21.289 1.00 14.44 225 GLY C N 1
ATOM 5252 C CA . GLY C 1 247 ? 46.413 -2.174 -22.412 1.00 14.55 225 GLY C CA 1
ATOM 5253 C C . GLY C 1 247 ? 46.739 -0.748 -22.009 1.00 14.93 225 GLY C C 1
ATOM 5254 O O . GLY C 1 247 ? 46.619 -0.392 -20.835 1.00 15.16 225 GLY C O 1
ATOM 5255 N N . THR C 1 248 ? 47.198 0.067 -22.947 1.00 15.18 226 THR C N 1
ATOM 5256 C CA . THR C 1 248 ? 47.571 1.424 -22.591 1.00 15.51 226 THR C CA 1
ATOM 5257 C C . THR C 1 248 ? 46.358 2.356 -22.706 1.00 15.15 226 THR C C 1
ATOM 5258 O O . THR C 1 248 ? 45.436 2.105 -23.496 1.00 13.96 226 THR C O 1
ATOM 5262 N N . PRO C 1 249 ? 46.368 3.454 -21.940 1.00 15.44 227 PRO C N 1
ATOM 5263 C CA . PRO C 1 249 ? 45.362 4.499 -22.129 1.00 14.87 227 PRO C CA 1
ATOM 5264 C C . PRO C 1 249 ? 45.261 4.994 -23.571 1.00 14.49 227 PRO C C 1
ATOM 5265 O O . PRO C 1 249 ? 44.152 5.197 -24.056 1.00 13.80 227 PRO C O 1
ATOM 5269 N N . ASP C 1 250 ? 46.396 5.161 -24.254 1.00 14.76 228 ASP C N 1
ATOM 5270 C CA . ASP C 1 250 ? 46.393 5.623 -25.646 1.00 15.15 228 ASP C CA 1
ATOM 5271 C C . ASP C 1 250 ? 45.667 4.620 -26.575 1.00 14.68 228 ASP C C 1
ATOM 5272 O O . ASP C 1 250 ? 45.027 5.029 -27.543 1.00 13.61 228 ASP C O 1
ATOM 5277 N N . GLU C 1 251 ? 45.767 3.321 -26.277 1.00 13.98 229 GLU C N 1
ATOM 5278 C CA . GLU C 1 251 ? 45.053 2.303 -27.061 1.00 13.18 229 GLU C CA 1
ATOM 5279 C C . GLU C 1 251 ? 43.529 2.441 -26.879 1.00 12.37 229 GLU C C 1
ATOM 5280 O O . GLU C 1 251 ? 42.759 2.299 -27.841 1.00 11.47 229 GLU C O 1
ATOM 5286 N N . PHE C 1 252 ? 43.107 2.724 -25.654 1.00 12.03 230 PHE C N 1
ATOM 5287 C CA . PHE C 1 252 ? 41.717 3.019 -25.364 1.00 12.05 230 PHE C CA 1
ATOM 5288 C C . PHE C 1 252 ? 41.275 4.248 -26.122 1.00 11.75 230 PHE C C 1
ATOM 5289 O O . PHE C 1 252 ? 40.216 4.237 -26.740 1.00 11.80 230 PHE C O 1
ATOM 5297 N N . ALA C 1 253 ? 42.077 5.309 -26.071 1.00 11.87 231 ALA C N 1
ATOM 5298 C CA . ALA C 1 253 ? 41.734 6.565 -26.727 1.00 11.75 231 ALA C CA 1
ATOM 5299 C C . ALA C 1 253 ? 41.618 6.399 -28.231 1.00 11.36 231 ALA C C 1
ATOM 5300 O O . ALA C 1 253 ? 40.744 6.989 -28.852 1.00 11.24 231 ALA C O 1
ATOM 5302 N N . ASP C 1 254 ? 42.494 5.582 -28.807 1.00 11.30 232 ASP C N 1
ATOM 5303 C CA . ASP C 1 254 ? 42.440 5.271 -30.228 1.00 11.42 232 ASP C CA 1
ATOM 5304 C C . ASP C 1 254 ? 41.115 4.582 -30.589 1.00 11.49 232 ASP C C 1
ATOM 5305 O O . ASP C 1 254 ? 40.467 4.919 -31.603 1.00 11.78 232 ASP C O 1
ATOM 5310 N N . ALA C 1 255 ? 40.707 3.626 -29.766 1.00 10.71 233 ALA C N 1
ATOM 5311 C CA . ALA C 1 255 ? 39.417 2.952 -29.945 1.00 10.38 233 ALA C CA 1
ATOM 5312 C C . ALA C 1 255 ? 38.243 3.921 -29.850 1.00 10.05 233 ALA C C 1
ATOM 5313 O O . ALA C 1 255 ? 37.301 3.846 -30.665 1.00 9.66 233 ALA C O 1
ATOM 5315 N N . ALA C 1 256 ? 38.291 4.833 -28.878 1.00 9.92 234 ALA C N 1
ATOM 5316 C CA . ALA C 1 256 ? 37.199 5.765 -28.699 1.00 10.41 234 ALA C CA 1
ATOM 5317 C C . ALA C 1 256 ? 37.084 6.698 -29.911 1.00 11.22 234 ALA C C 1
ATOM 5318 O O . ALA C 1 256 ? 35.970 6.988 -30.392 1.00 10.64 234 ALA C O 1
ATOM 5320 N N . ALA C 1 257 ? 38.231 7.166 -30.392 1.00 10.65 235 ALA C N 1
ATOM 5321 C CA . ALA C 1 257 ? 38.270 8.074 -31.538 1.00 11.06 235 ALA C CA 1
ATOM 5322 C C . ALA C 1 257 ? 37.688 7.378 -32.790 1.00 11.21 235 ALA C C 1
ATOM 5323 O O . ALA C 1 257 ? 36.940 7.991 -33.550 1.00 11.07 235 ALA C O 1
ATOM 5325 N N . PHE C 1 258 ? 38.003 6.102 -32.962 1.00 10.94 236 PHE C N 1
ATOM 5326 C CA . PHE C 1 258 ? 37.472 5.303 -34.067 1.00 11.25 236 PHE C CA 1
ATOM 5327 C C . PHE C 1 258 ? 35.948 5.187 -33.992 1.00 11.01 236 PHE C C 1
ATOM 5328 O O . PHE C 1 258 ? 35.271 5.404 -35.005 1.00 11.62 236 PHE C O 1
ATOM 5336 N N . LEU C 1 259 ? 35.411 4.913 -32.801 1.00 10.27 237 LEU C N 1
ATOM 5337 C CA . LEU C 1 259 ? 33.961 4.835 -32.620 1.00 10.91 237 LEU C CA 1
ATOM 5338 C C . LEU C 1 259 ? 33.254 6.175 -32.846 1.00 11.68 237 LEU C C 1
ATOM 5339 O O . LEU C 1 259 ? 32.086 6.193 -33.245 1.00 12.14 237 LEU C O 1
ATOM 5344 N N . LEU C 1 260 ? 33.944 7.291 -32.582 1.00 12.39 238 LEU C N 1
ATOM 5345 C CA . LEU C 1 260 ? 33.388 8.608 -32.870 1.00 13.13 238 LEU C CA 1
ATOM 5346 C C . LEU C 1 260 ? 33.404 8.945 -34.354 1.00 13.69 238 LEU C C 1
ATOM 5347 O O . LEU C 1 260 ? 32.523 9.669 -34.820 1.00 14.58 238 LEU C O 1
ATOM 5352 N N . THR C 1 261 ? 34.374 8.414 -35.108 1.00 13.90 239 THR C N 1
ATOM 5353 C CA . THR C 1 261 ? 34.588 8.845 -36.491 1.00 14.18 239 THR C CA 1
ATOM 5354 C C . THR C 1 261 ? 34.071 7.884 -37.588 1.00 14.31 239 THR C C 1
ATOM 5355 O O . THR C 1 261 ? 33.737 8.332 -38.672 1.00 15.00 239 THR C O 1
ATOM 5359 N N . ASN C 1 262 ? 34.022 6.582 -37.327 1.00 13.17 240 ASN C N 1
ATOM 5360 C CA . ASN C 1 262 ? 33.531 5.638 -38.339 1.00 12.89 240 ASN C CA 1
ATOM 5361 C C . ASN C 1 262 ? 32.026 5.775 -38.455 1.00 12.91 240 ASN C C 1
ATOM 5362 O O . ASN C 1 262 ? 31.334 5.599 -37.481 1.00 13.18 240 ASN C O 1
ATOM 5367 N N . GLY C 1 263 ? 31.529 6.044 -39.654 1.00 13.01 241 GLY C N 1
ATOM 5368 C CA . GLY C 1 263 ? 30.117 6.402 -39.834 1.00 13.67 241 GLY C CA 1
ATOM 5369 C C . GLY C 1 263 ? 29.110 5.262 -39.811 1.00 13.16 241 GLY C C 1
ATOM 5370 O O . GLY C 1 263 ? 27.907 5.520 -39.728 1.00 13.94 241 GLY C O 1
ATOM 5371 N N . TYR C 1 264 ? 29.561 4.007 -39.877 1.00 11.87 242 TYR C N 1
ATOM 5372 C CA . TYR C 1 264 ? 28.618 2.886 -39.868 1.00 11.73 242 TYR C CA 1
ATOM 5373 C C . TYR C 1 264 ? 28.586 2.053 -38.588 1.00 11.38 242 TYR C C 1
ATOM 5374 O O . TYR C 1 264 ? 27.709 1.203 -38.446 1.00 12.37 242 TYR C O 1
ATOM 5383 N N . ILE C 1 265 ? 29.537 2.243 -37.680 1.00 10.53 243 ILE C N 1
ATOM 5384 C CA . ILE C 1 265 ? 29.556 1.460 -36.456 1.00 9.58 243 ILE C CA 1
ATOM 5385 C C . ILE C 1 265 ? 28.543 2.066 -35.470 1.00 9.63 243 ILE C C 1
ATOM 5386 O O . ILE C 1 265 ? 28.601 3.269 -35.155 1.00 9.73 243 ILE C O 1
ATOM 5391 N N . ASN C 1 266 ? 27.589 1.250 -35.034 1.00 9.57 244 ASN C N 1
ATOM 5392 C CA . ASN C 1 266 ? 26.494 1.708 -34.179 1.00 9.21 244 ASN C CA 1
ATOM 5393 C C . ASN C 1 266 ? 25.877 0.548 -33.411 1.00 9.35 244 ASN C C 1
ATOM 5394 O O . ASN C 1 266 ? 25.728 -0.537 -33.936 1.00 9.18 244 ASN C O 1
ATOM 5399 N N . GLY C 1 267 ? 25.550 0.794 -32.149 1.00 9.80 245 GLY C N 1
ATOM 5400 C CA . GLY C 1 267 ? 24.959 -0.190 -31.280 1.00 10.13 245 GLY C CA 1
ATOM 5401 C C . GLY C 1 267 ? 25.883 -1.354 -30.966 1.00 10.79 245 GLY C C 1
ATOM 5402 O O . GLY C 1 267 ? 25.412 -2.441 -30.653 1.00 10.40 245 GLY C O 1
ATOM 5403 N N . GLU C 1 268 ? 27.192 -1.124 -31.050 1.00 11.19 246 GLU C N 1
ATOM 5404 C CA . GLU C 1 268 ? 28.191 -2.181 -30.912 1.00 11.03 246 GLU C CA 1
ATOM 5405 C C . GLU C 1 268 ? 29.046 -2.023 -29.668 1.00 10.98 246 GLU C C 1
ATOM 5406 O O . GLU C 1 268 ? 29.311 -0.902 -29.201 1.00 11.06 246 GLU C O 1
ATOM 5412 N N . VAL C 1 269 ? 29.441 -3.165 -29.109 1.00 11.00 247 VAL C N 1
ATOM 5413 C CA . VAL C 1 269 ? 30.360 -3.249 -27.989 1.00 11.09 247 VAL C CA 1
ATOM 5414 C C . VAL C 1 269 ? 31.693 -3.804 -28.508 1.00 11.60 247 VAL C C 1
ATOM 5415 O O . VAL C 1 269 ? 31.752 -4.915 -29.079 1.00 12.07 247 VAL C O 1
ATOM 5419 N N . MET C 1 270 ? 32.749 -3.026 -28.331 1.00 11.27 248 MET C N 1
ATOM 5420 C CA . MET C 1 270 ? 34.077 -3.416 -28.792 1.00 11.09 248 MET C CA 1
ATOM 5421 C C . MET C 1 270 ? 34.926 -3.894 -27.609 1.00 10.74 248 MET C C 1
ATOM 5422 O O . MET C 1 270 ? 35.265 -3.103 -26.731 1.00 10.31 248 MET C O 1
ATOM 5427 N N . ARG C 1 271 ? 35.263 -5.177 -27.572 1.00 10.35 249 ARG C N 1
ATOM 5428 C CA . ARG C 1 271 ? 36.192 -5.694 -26.549 1.00 11.51 249 ARG C CA 1
ATOM 5429 C C . ARG C 1 271 ? 37.601 -5.196 -26.889 1.00 11.15 249 ARG C C 1
ATOM 5430 O O . ARG C 1 271 ? 38.022 -5.290 -28.028 1.00 12.87 249 ARG C O 1
ATOM 5438 N N . LEU C 1 272 ? 38.306 -4.638 -25.913 1.00 10.75 250 LEU C N 1
ATOM 5439 C CA . LEU C 1 272 ? 39.652 -4.107 -26.104 1.00 10.55 250 LEU C CA 1
ATOM 5440 C C . LEU C 1 272 ? 40.505 -4.698 -25.005 1.00 10.99 250 LEU C C 1
ATOM 5441 O O . LEU C 1 272 ? 40.631 -4.102 -23.911 1.00 11.47 250 LEU C O 1
ATOM 5446 N N . ASP C 1 273 ? 41.038 -5.893 -25.254 1.00 10.77 251 ASP C N 1
ATOM 5447 C CA . ASP C 1 273 ? 41.500 -6.719 -24.154 1.00 10.78 251 ASP C CA 1
ATOM 5448 C C . ASP C 1 273 ? 42.668 -7.659 -24.426 1.00 10.86 251 ASP C C 1
ATOM 5449 O O . ASP C 1 273 ? 42.958 -8.535 -23.587 1.00 10.82 251 ASP C O 1
ATOM 5454 N N . GLY C 1 274 ? 43.350 -7.501 -25.565 1.00 10.79 252 GLY C N 1
ATOM 5455 C CA . GLY C 1 274 ? 44.496 -8.366 -25.890 1.00 11.08 252 GLY C CA 1
ATOM 5456 C C . GLY C 1 274 ? 44.122 -9.836 -25.961 1.00 11.16 252 GLY C C 1
ATOM 5457 O O . GLY C 1 274 ? 44.964 -10.709 -25.735 1.00 11.54 252 GLY C O 1
ATOM 5458 N N . ALA C 1 275 ? 42.849 -10.088 -26.272 1.00 10.06 253 ALA C N 1
ATOM 5459 C CA . ALA C 1 275 ? 42.242 -11.421 -26.329 1.00 10.62 253 ALA C CA 1
ATOM 5460 C C . ALA C 1 275 ? 42.078 -12.097 -24.978 1.00 11.26 253 ALA C C 1
ATOM 5461 O O . ALA C 1 275 ? 41.780 -13.289 -24.925 1.00 11.73 253 ALA C O 1
ATOM 5463 N N . GLN C 1 276 ? 42.208 -11.347 -23.889 1.00 12.26 254 GLN C N 1
ATOM 5464 C CA . GLN C 1 276 ? 41.960 -11.913 -22.575 1.00 13.22 254 GLN C CA 1
ATOM 5465 C C . GLN C 1 276 ? 40.494 -12.334 -22.417 1.00 14.13 254 GLN C C 1
ATOM 5466 O O . GLN C 1 276 ? 39.565 -11.665 -22.889 1.00 12.90 254 GLN C O 1
ATOM 5472 N N . ARG C 1 277 ? 40.307 -13.455 -21.740 1.00 15.58 255 ARG C N 1
ATOM 5473 C CA . ARG C 1 277 ? 39.009 -13.823 -21.198 1.00 17.07 255 ARG C CA 1
ATOM 5474 C C . ARG C 1 277 ? 39.214 -14.003 -19.687 1.00 18.68 255 ARG C C 1
ATOM 5475 O O . ARG C 1 277 ? 40.048 -14.823 -19.274 1.00 18.66 255 ARG C O 1
ATOM 5483 N N . PHE C 1 278 ? 38.491 -13.230 -18.869 1.00 19.78 256 PHE C N 1
ATOM 5484 C CA . PHE C 1 278 ? 38.674 -13.285 -17.405 1.00 21.60 256 PHE C CA 1
ATOM 5485 C C . PHE C 1 278 ? 38.398 -14.677 -16.855 1.00 22.56 256 PHE C C 1
ATOM 5486 O O . PHE C 1 278 ? 37.363 -15.266 -17.150 1.00 22.84 256 PHE C O 1
ATOM 5494 N N . THR C 1 279 ? 39.339 -15.197 -16.070 1.00 24.37 257 THR C N 1
ATOM 5495 C CA . THR C 1 279 ? 39.135 -16.403 -15.250 1.00 25.25 257 THR C CA 1
ATOM 5496 C C . THR C 1 279 ? 38.412 -16.034 -13.929 1.00 26.00 257 THR C C 1
ATOM 5497 O O . THR C 1 279 ? 38.306 -14.849 -13.575 1.00 25.98 257 THR C O 1
ATOM 5501 N N . PRO C 1 280 ? 37.894 -17.040 -13.199 1.00 27.04 258 PRO C N 1
ATOM 5502 C CA . PRO C 1 280 ? 37.194 -16.727 -11.932 1.00 28.16 258 PRO C CA 1
ATOM 5503 C C . PRO C 1 280 ? 37.985 -15.851 -10.957 1.00 29.65 258 PRO C C 1
ATOM 5504 O O . PRO C 1 280 ? 37.436 -14.910 -10.389 1.00 29.43 258 PRO C O 1
ATOM 5508 N N . LYS C 1 281 ? 39.266 -16.161 -10.777 1.00 32.13 259 LYS C N 1
ATOM 5509 C CA . LYS C 1 281 ? 40.135 -15.416 -9.851 1.00 34.23 259 LYS C CA 1
ATOM 5510 C C . LYS C 1 281 ? 41.201 -14.643 -10.649 1.00 35.51 259 LYS C C 1
ATOM 5511 O O . LYS C 1 281 ? 41.579 -13.507 -10.309 1.00 37.04 259 LYS C O 1
ATOM 5514 N N . THR D 1 24 ? 3.881 -42.989 -20.662 1.00 47.04 2 THR D N 1
ATOM 5515 C CA . THR D 1 24 ? 4.726 -42.259 -21.650 1.00 46.01 2 THR D CA 1
ATOM 5516 C C . THR D 1 24 ? 4.222 -40.823 -21.757 1.00 45.81 2 THR D C 1
ATOM 5517 O O . THR D 1 24 ? 3.008 -40.596 -21.919 1.00 47.04 2 THR D O 1
ATOM 5521 N N . ILE D 1 25 ? 5.134 -39.853 -21.683 1.00 44.47 3 ILE D N 1
ATOM 5522 C CA . ILE D 1 25 ? 4.725 -38.446 -21.820 1.00 43.66 3 ILE D CA 1
ATOM 5523 C C . ILE D 1 25 ? 4.093 -38.258 -23.198 1.00 42.54 3 ILE D C 1
ATOM 5524 O O . ILE D 1 25 ? 4.550 -38.844 -24.185 1.00 42.01 3 ILE D O 1
ATOM 5529 N N . LYS D 1 26 ? 3.023 -37.474 -23.248 1.00 41.58 4 LYS D N 1
ATOM 5530 C CA . LYS D 1 26 ? 2.201 -37.338 -24.451 1.00 40.96 4 LYS D CA 1
ATOM 5531 C C . LYS D 1 26 ? 2.981 -36.837 -25.679 1.00 38.89 4 LYS D C 1
ATOM 5532 O O . LYS D 1 26 ? 2.676 -37.234 -26.794 1.00 39.34 4 LYS D O 1
ATOM 5534 N N . GLN D 1 27 ? 3.982 -35.979 -25.481 1.00 36.48 5 GLN D N 1
ATOM 5535 C CA . GLN D 1 27 ? 4.830 -35.529 -26.596 1.00 34.53 5 GLN D CA 1
ATOM 5536 C C . GLN D 1 27 ? 5.381 -36.738 -27.378 1.00 31.76 5 GLN D C 1
ATOM 5537 O O . GLN D 1 27 ? 5.568 -36.668 -28.596 1.00 31.53 5 GLN D O 1
ATOM 5543 N N . PHE D 1 28 ? 5.638 -37.839 -26.674 1.00 28.75 6 PHE D N 1
ATOM 5544 C CA . PHE D 1 28 ? 6.397 -38.968 -27.224 1.00 26.68 6 PHE D CA 1
ATOM 5545 C C . PHE D 1 28 ? 5.563 -40.163 -27.664 1.00 26.48 6 PHE D C 1
ATOM 5546 O O . PHE D 1 28 ? 6.107 -41.113 -28.228 1.00 25.57 6 PHE D O 1
ATOM 5554 N N . GLU D 1 29 ? 4.260 -40.122 -27.402 1.00 26.11 7 GLU D N 1
ATOM 5555 C CA . GLU D 1 29 ? 3.361 -41.223 -27.757 1.00 25.92 7 GLU D CA 1
ATOM 5556 C C . GLU D 1 29 ? 3.403 -41.473 -29.261 1.00 25.03 7 GLU D C 1
ATOM 5557 O O . GLU D 1 29 ? 3.265 -40.526 -30.054 1.00 25.60 7 GLU D O 1
ATOM 5559 N N . GLY D 1 30 ? 3.662 -42.721 -29.643 1.00 23.89 8 GLY D N 1
ATOM 5560 C CA . GLY D 1 30 ? 3.750 -43.132 -31.049 1.00 23.27 8 GLY D CA 1
ATOM 5561 C C . GLY D 1 30 ? 4.941 -42.576 -31.840 1.00 21.73 8 GLY D C 1
ATOM 5562 O O . GLY D 1 30 ? 5.000 -42.737 -33.048 1.00 21.49 8 GLY D O 1
ATOM 5563 N N . ALA D 1 31 ? 5.890 -41.925 -31.166 1.00 20.18 9 ALA D N 1
ATOM 5564 C CA . ALA D 1 31 ? 6.963 -41.202 -31.854 1.00 18.48 9 ALA D CA 1
ATOM 5565 C C . ALA D 1 31 ? 8.287 -41.957 -31.786 1.00 18.07 9 ALA D C 1
ATOM 5566 O O . ALA D 1 31 ? 8.481 -42.832 -30.936 1.00 17.44 9 ALA D O 1
ATOM 5568 N N . SER D 1 32 ? 9.189 -41.612 -32.701 1.00 17.33 10 SER D N 1
ATOM 5569 C CA . SER D 1 32 ? 10.523 -42.164 -32.701 1.00 16.76 10 SER D CA 1
ATOM 5570 C C . SER D 1 32 ? 11.561 -41.058 -32.843 1.00 15.77 10 SER D C 1
ATOM 5571 O O . SER D 1 32 ? 11.218 -39.908 -33.106 1.00 15.74 10 SER D O 1
ATOM 5574 N N . ALA D 1 33 ? 12.819 -41.427 -32.613 1.00 14.83 11 ALA D N 1
ATOM 5575 C CA . ALA D 1 33 ? 13.948 -40.507 -32.546 1.00 13.67 11 ALA D CA 1
ATOM 5576 C C . ALA D 1 33 ? 15.204 -41.173 -33.087 1.00 13.55 11 ALA D C 1
ATOM 5577 O O . ALA D 1 33 ? 15.349 -42.411 -33.017 1.00 13.59 11 ALA D O 1
ATOM 5579 N N . ILE D 1 34 ? 16.113 -40.352 -33.615 1.00 13.07 12 ILE D N 1
ATOM 5580 C CA . ILE D 1 34 ? 17.433 -40.802 -34.050 1.00 13.07 12 ILE D CA 1
ATOM 5581 C C . ILE D 1 34 ? 18.458 -40.086 -33.205 1.00 12.50 12 ILE D C 1
ATOM 5582 O O . ILE D 1 34 ? 18.339 -38.881 -32.962 1.00 13.04 12 ILE D O 1
ATOM 5587 N N . VAL D 1 35 ? 19.445 -40.820 -32.713 1.00 12.78 13 VAL D N 1
ATOM 5588 C CA . VAL D 1 35 ? 20.558 -40.208 -31.979 1.00 12.10 13 VAL D CA 1
ATOM 5589 C C . VAL D 1 35 ? 21.833 -40.569 -32.692 1.00 12.75 13 VAL D C 1
ATOM 5590 O O . VAL D 1 35 ? 22.241 -41.737 -32.701 1.00 12.03 13 VAL D O 1
ATOM 5594 N N . SER D 1 36 ? 22.459 -39.585 -33.343 1.00 12.90 14 SER D N 1
ATOM 5595 C CA . SER D 1 36 ? 23.777 -39.817 -33.928 1.00 13.67 14 SER D CA 1
ATOM 5596 C C . SER D 1 36 ? 24.825 -39.870 -32.811 1.00 14.19 14 SER D C 1
ATOM 5597 O O . SER D 1 36 ? 24.718 -39.176 -31.788 1.00 13.88 14 SER D O 1
ATOM 5600 N N . GLY D 1 37 ? 25.808 -40.749 -32.968 1.00 14.26 15 GLY D N 1
ATOM 5601 C CA . GLY D 1 37 ? 26.756 -41.015 -31.888 1.00 14.43 15 GLY D CA 1
ATOM 5602 C C . GLY D 1 37 ? 26.102 -41.798 -30.756 1.00 14.35 15 GLY D C 1
ATOM 5603 O O . GLY D 1 37 ? 26.600 -41.830 -29.644 1.00 14.55 15 GLY D O 1
ATOM 5604 N N . GLY D 1 38 ? 24.983 -42.446 -31.042 1.00 14.06 16 GLY D N 1
ATOM 5605 C CA . GLY D 1 38 ? 24.206 -43.108 -30.017 1.00 14.40 16 GLY D CA 1
ATOM 5606 C C . GLY D 1 38 ? 24.792 -44.338 -29.364 1.00 14.94 16 GLY D C 1
ATOM 5607 O O . GLY D 1 38 ? 24.284 -44.765 -28.333 1.00 14.60 16 GLY D O 1
ATOM 5608 N N . ALA D 1 39 ? 25.873 -44.899 -29.917 1.00 15.65 17 ALA D N 1
ATOM 5609 C CA . ALA D 1 39 ? 26.398 -46.165 -29.393 1.00 16.70 17 ALA D CA 1
ATOM 5610 C C . ALA D 1 39 ? 27.097 -45.998 -28.047 1.00 17.56 17 ALA D C 1
ATOM 5611 O O . ALA D 1 39 ? 27.117 -46.934 -27.260 1.00 20.08 17 ALA D O 1
ATOM 5613 N N . GLY D 1 40 ? 27.652 -44.821 -27.778 1.00 16.99 18 GLY D N 1
ATOM 5614 C CA . GLY D 1 40 ? 28.428 -44.592 -26.552 1.00 16.67 18 GLY D CA 1
ATOM 5615 C C . GLY D 1 40 ? 28.384 -43.159 -26.063 1.00 15.79 18 GLY D C 1
ATOM 5616 O O . GLY D 1 40 ? 27.855 -42.277 -26.740 1.00 13.96 18 GLY D O 1
ATOM 5617 N N . GLY D 1 41 ? 28.923 -42.927 -24.866 1.00 15.41 19 GLY D N 1
ATOM 5618 C CA . GLY D 1 41 ? 29.106 -41.571 -24.388 1.00 14.52 19 GLY D CA 1
ATOM 5619 C C . GLY D 1 41 ? 27.812 -40.797 -24.219 1.00 14.47 19 GLY D C 1
ATOM 5620 O O . GLY D 1 41 ? 26.806 -41.338 -23.722 1.00 14.25 19 GLY D O 1
ATOM 5621 N N . LEU D 1 42 ? 27.839 -39.527 -24.630 1.00 14.12 20 LEU D N 1
ATOM 5622 C CA . LEU D 1 42 ? 26.678 -38.642 -24.527 1.00 13.83 20 LEU D CA 1
ATOM 5623 C C . LEU D 1 42 ? 25.500 -39.201 -25.290 1.00 13.92 20 LEU D C 1
ATOM 5624 O O . LEU D 1 42 ? 24.363 -39.195 -24.794 1.00 13.79 20 LEU D O 1
ATOM 5629 N N . GLY D 1 43 ? 25.761 -39.672 -26.510 1.00 13.60 21 GLY D N 1
ATOM 5630 C CA . GLY D 1 43 ? 24.706 -40.264 -27.326 1.00 13.16 21 GLY D CA 1
ATOM 5631 C C . GLY D 1 43 ? 24.041 -41.475 -26.679 1.00 13.55 21 GLY D C 1
ATOM 5632 O O . GLY D 1 43 ? 22.815 -41.598 -26.683 1.00 13.13 21 GLY D O 1
ATOM 5633 N N . GLU D 1 44 ? 24.840 -42.378 -26.125 1.00 14.16 22 GLU D N 1
ATOM 5634 C CA . GLU D 1 44 ? 24.284 -43.542 -25.436 1.00 14.59 22 GLU D CA 1
ATOM 5635 C C . GLU D 1 44 ? 23.375 -43.163 -24.268 1.00 14.91 22 GLU D C 1
ATOM 5636 O O . GLU D 1 44 ? 22.313 -43.767 -24.091 1.00 14.66 22 GLU D O 1
ATOM 5642 N N . ALA D 1 45 ? 23.778 -42.169 -23.469 1.00 14.75 23 ALA D N 1
ATOM 5643 C CA . ALA D 1 45 ? 22.947 -41.729 -22.336 1.00 14.68 23 ALA D CA 1
ATOM 5644 C C . ALA D 1 45 ? 21.628 -41.147 -22.838 1.00 14.77 23 ALA D C 1
ATOM 5645 O O . ALA D 1 45 ? 20.576 -41.364 -22.249 1.00 14.82 23 ALA D O 1
ATOM 5647 N N . THR D 1 46 ? 21.699 -40.454 -23.972 1.00 14.34 24 THR D N 1
ATOM 5648 C CA . THR D 1 46 ? 20.547 -39.886 -24.633 1.00 13.27 24 THR D CA 1
ATOM 5649 C C . THR D 1 46 ? 19.587 -40.954 -25.161 1.00 13.64 24 THR D C 1
ATOM 5650 O O . THR D 1 46 ? 18.377 -40.892 -24.891 1.00 12.84 24 THR D O 1
ATOM 5654 N N . VAL D 1 47 ? 20.115 -41.938 -25.886 1.00 13.41 25 VAL D N 1
ATOM 5655 C CA . VAL D 1 47 ? 19.329 -43.104 -26.282 1.00 13.76 25 VAL D CA 1
ATOM 5656 C C . VAL D 1 47 ? 18.602 -43.742 -25.088 1.00 14.95 25 VAL D C 1
ATOM 5657 O O . VAL D 1 47 ? 17.394 -43.983 -25.152 1.00 15.42 25 VAL D O 1
ATOM 5661 N N . ARG D 1 48 ? 19.329 -44.000 -24.008 1.00 14.99 26 ARG D N 1
ATOM 5662 C CA . ARG D 1 48 ? 18.753 -44.648 -22.831 1.00 15.83 26 ARG D CA 1
ATOM 5663 C C . ARG D 1 48 ? 17.630 -43.811 -22.229 1.00 16.07 26 ARG D C 1
ATOM 5664 O O . ARG D 1 48 ? 16.599 -44.337 -21.873 1.00 16.73 26 ARG D O 1
ATOM 5672 N N . ARG D 1 49 ? 17.817 -42.498 -22.178 1.00 15.79 27 ARG D N 1
ATOM 5673 C CA . ARG D 1 49 ? 16.826 -41.608 -21.578 1.00 16.04 27 ARG D CA 1
ATOM 5674 C C . ARG D 1 49 ? 15.573 -41.543 -22.432 1.00 16.12 27 ARG D C 1
ATOM 5675 O O . ARG D 1 49 ? 14.446 -41.656 -21.924 1.00 16.23 27 ARG D O 1
ATOM 5683 N N . LEU D 1 50 ? 15.764 -41.357 -23.735 1.00 15.51 28 LEU D N 1
ATOM 5684 C CA . LEU D 1 50 ? 14.635 -41.198 -24.644 1.00 15.44 28 LEU D CA 1
ATOM 5685 C C . LEU D 1 50 ? 13.849 -42.503 -24.734 1.00 16.10 28 LEU D C 1
ATOM 5686 O O . LEU D 1 50 ? 12.624 -42.498 -24.788 1.00 15.96 28 LEU D O 1
ATOM 5691 N N . HIS D 1 51 ? 14.559 -43.624 -24.736 1.00 16.56 29 HIS D N 1
ATOM 5692 C CA . HIS D 1 51 ? 13.916 -44.924 -24.731 1.00 17.72 29 HIS D CA 1
ATOM 5693 C C . HIS D 1 51 ? 13.113 -45.120 -23.437 1.00 18.62 29 HIS D C 1
ATOM 5694 O O . HIS D 1 51 ? 11.950 -45.538 -23.468 1.00 19.39 29 HIS D O 1
ATOM 5701 N N . ALA D 1 52 ? 13.722 -44.815 -22.299 1.00 18.64 30 ALA D N 1
ATOM 5702 C CA . ALA D 1 52 ? 13.011 -44.939 -21.019 1.00 19.84 30 ALA D CA 1
ATOM 5703 C C . ALA D 1 52 ? 11.793 -44.028 -20.978 1.00 20.24 30 ALA D C 1
ATOM 5704 O O . ALA D 1 52 ? 10.790 -44.396 -20.368 1.00 20.27 30 ALA D O 1
ATOM 5706 N N . ASP D 1 53 ? 11.873 -42.858 -21.639 1.00 19.70 31 ASP D N 1
ATOM 5707 C CA . ASP D 1 53 ? 10.748 -41.916 -21.700 1.00 20.55 31 ASP D CA 1
ATOM 5708 C C . ASP D 1 53 ? 9.668 -42.310 -22.711 1.00 20.72 31 ASP D C 1
ATOM 5709 O O . ASP D 1 53 ? 8.677 -41.602 -22.832 1.00 21.51 31 ASP D O 1
ATOM 5714 N N . GLY D 1 54 ? 9.865 -43.397 -23.445 1.00 20.18 32 GLY D N 1
ATOM 5715 C CA . GLY D 1 54 ? 8.801 -43.981 -24.254 1.00 20.92 32 GLY D CA 1
ATOM 5716 C C . GLY D 1 54 ? 8.938 -43.807 -25.756 1.00 20.34 32 GLY D C 1
ATOM 5717 O O . GLY D 1 54 ? 8.019 -44.135 -26.499 1.00 21.20 32 GLY D O 1
ATOM 5718 N N . LEU D 1 55 ? 10.073 -43.300 -26.214 1.00 19.05 33 LEU D N 1
ATOM 5719 C CA . LEU D 1 55 ? 10.298 -43.166 -27.650 1.00 19.00 33 LEU D CA 1
ATOM 5720 C C . LEU D 1 55 ? 10.903 -44.443 -28.214 1.00 19.18 33 LEU D C 1
ATOM 5721 O O . LEU D 1 55 ? 11.679 -45.121 -27.531 1.00 18.21 33 LEU D O 1
ATOM 5726 N N . GLY D 1 56 ? 10.532 -44.775 -29.457 1.00 19.21 34 GLY D N 1
ATOM 5727 C CA . GLY D 1 56 ? 11.349 -45.669 -30.290 1.00 18.58 34 GLY D CA 1
ATOM 5728 C C . GLY D 1 56 ? 12.635 -44.937 -30.668 1.00 17.82 34 GLY D C 1
ATOM 5729 O O . GLY D 1 56 ? 12.590 -43.755 -31.031 1.00 17.62 34 GLY D O 1
ATOM 5730 N N . VAL D 1 57 ? 13.782 -45.604 -30.565 1.00 17.02 35 VAL D N 1
ATOM 5731 C CA . VAL D 1 57 ? 15.058 -44.924 -30.801 1.00 16.69 35 VAL D CA 1
ATOM 5732 C C . VAL D 1 57 ? 15.941 -45.694 -31.754 1.00 16.95 35 VAL D C 1
ATOM 5733 O O . VAL D 1 57 ? 16.120 -46.922 -31.603 1.00 17.40 35 VAL D O 1
ATOM 5737 N N . VAL D 1 58 ? 16.476 -44.975 -32.741 1.00 15.48 36 VAL D N 1
ATOM 5738 C CA . VAL D 1 58 ? 17.547 -45.476 -33.590 1.00 14.89 36 VAL D CA 1
ATOM 5739 C C . VAL D 1 58 ? 18.894 -44.959 -33.103 1.00 14.56 36 VAL D C 1
ATOM 5740 O O . VAL D 1 58 ? 19.094 -43.759 -32.977 1.00 14.73 36 VAL D O 1
ATOM 5744 N N . ILE D 1 59 ? 19.779 -45.896 -32.789 1.00 15.09 37 ILE D N 1
ATOM 5745 C CA . ILE D 1 59 ? 21.167 -45.653 -32.472 1.00 15.18 37 ILE D CA 1
ATOM 5746 C C . ILE D 1 59 ? 21.892 -45.527 -33.809 1.00 15.38 37 ILE D C 1
ATOM 5747 O O . ILE D 1 59 ? 22.072 -46.520 -34.505 1.00 15.69 37 ILE D O 1
ATOM 5752 N N . ALA D 1 60 ? 22.267 -44.311 -34.198 1.00 14.59 38 ALA D N 1
ATOM 5753 C CA . ALA D 1 60 ? 22.901 -44.094 -35.500 1.00 14.87 38 ALA D CA 1
ATOM 5754 C C . ALA D 1 60 ? 24.381 -43.828 -35.271 1.00 15.31 38 ALA D C 1
ATOM 5755 O O . ALA D 1 60 ? 24.770 -42.756 -34.782 1.00 14.63 38 ALA D O 1
ATOM 5757 N N . ASP D 1 61 ? 25.212 -44.807 -35.613 1.00 15.13 39 ASP D N 1
ATOM 5758 C CA . ASP D 1 61 ? 26.616 -44.771 -35.210 1.00 16.03 39 ASP D CA 1
ATOM 5759 C C . ASP D 1 61 ? 27.423 -45.711 -36.096 1.00 16.33 39 ASP D C 1
ATOM 5760 O O . ASP D 1 61 ? 26.868 -46.622 -36.693 1.00 16.90 39 ASP D O 1
ATOM 5765 N N . LEU D 1 62 ? 28.726 -45.504 -36.175 1.00 16.88 40 LEU D N 1
ATOM 5766 C CA . LEU D 1 62 ? 29.597 -46.401 -36.944 1.00 17.34 40 LEU D CA 1
ATOM 5767 C C . LEU D 1 62 ? 30.226 -47.491 -36.081 1.00 17.26 40 LEU D C 1
ATOM 5768 O O . LEU D 1 62 ? 30.810 -48.439 -36.586 1.00 17.86 40 LEU D O 1
ATOM 5773 N N . ALA D 1 63 ? 30.105 -47.361 -34.774 1.00 16.51 41 ALA D N 1
ATOM 5774 C CA . ALA D 1 63 ? 30.647 -48.351 -33.862 1.00 16.48 41 ALA D CA 1
ATOM 5775 C C . ALA D 1 63 ? 29.619 -49.487 -33.755 1.00 16.71 41 ALA D C 1
ATOM 5776 O O . ALA D 1 63 ? 28.697 -49.424 -32.931 1.00 16.49 41 ALA D O 1
ATOM 5778 N N . ALA D 1 64 ? 29.770 -50.509 -34.603 1.00 16.73 42 ALA D N 1
ATOM 5779 C CA . ALA D 1 64 ? 28.695 -51.479 -34.825 1.00 16.61 42 ALA D CA 1
ATOM 5780 C C . ALA D 1 64 ? 28.453 -52.435 -33.665 1.00 16.45 42 ALA D C 1
ATOM 5781 O O . ALA D 1 64 ? 27.307 -52.644 -33.264 1.00 15.37 42 ALA D O 1
ATOM 5783 N N . GLU D 1 65 ? 29.498 -53.011 -33.110 1.00 16.53 43 GLU D N 1
ATOM 5784 C CA . GLU D 1 65 ? 29.282 -53.960 -32.025 1.00 17.28 43 GLU D CA 1
ATOM 5785 C C . GLU D 1 65 ? 28.701 -53.254 -30.806 1.00 16.98 43 GLU D C 1
ATOM 5786 O O . GLU D 1 65 ? 27.768 -53.749 -30.182 1.00 17.08 43 GLU D O 1
ATOM 5792 N N . LYS D 1 66 ? 29.255 -52.094 -30.469 1.00 16.83 44 LYS D N 1
ATOM 5793 C CA . LYS D 1 66 ? 28.758 -51.328 -29.315 1.00 16.97 44 LYS D CA 1
ATOM 5794 C C . LYS D 1 66 ? 27.300 -50.906 -29.540 1.00 16.14 44 LYS D C 1
ATOM 5795 O O . LYS D 1 66 ? 26.464 -51.032 -28.644 1.00 15.35 44 LYS D O 1
ATOM 5801 N N . GLY D 1 67 ? 26.996 -50.412 -30.735 1.00 15.26 45 GLY D N 1
ATOM 5802 C CA . GLY D 1 67 ? 25.649 -49.968 -31.053 1.00 14.72 45 GLY D CA 1
ATOM 5803 C C . GLY D 1 67 ? 24.627 -51.088 -31.057 1.00 15.26 45 GLY D C 1
ATOM 5804 O O . GLY D 1 67 ? 23.533 -50.955 -30.505 1.00 15.20 45 GLY D O 1
ATOM 5805 N N . LYS D 1 68 ? 24.982 -52.200 -31.691 1.00 15.84 46 LYS D N 1
ATOM 5806 C CA . LYS D 1 68 ? 24.131 -53.374 -31.737 1.00 16.56 46 LYS D CA 1
ATOM 5807 C C . LYS D 1 68 ? 23.902 -53.926 -30.310 1.00 16.96 46 LYS D C 1
ATOM 5808 O O . LYS D 1 68 ? 22.780 -54.296 -29.956 1.00 16.41 46 LYS D O 1
ATOM 5814 N N . ALA D 1 69 ? 24.962 -54.001 -29.502 1.00 16.92 47 ALA D N 1
ATOM 5815 C CA . ALA D 1 69 ? 24.822 -54.479 -28.114 1.00 17.26 47 ALA D CA 1
ATOM 5816 C C . ALA D 1 69 ? 23.869 -53.600 -27.339 1.00 16.42 47 ALA D C 1
ATOM 5817 O O . ALA D 1 69 ? 23.074 -54.105 -26.575 1.00 16.25 47 ALA D O 1
ATOM 5819 N N . LEU D 1 70 ? 23.923 -52.289 -27.569 1.00 16.13 48 LEU D N 1
ATOM 5820 C CA . LEU D 1 70 ? 23.022 -51.360 -26.885 1.00 16.05 48 LEU D CA 1
ATOM 5821 C C . LEU D 1 70 ? 21.576 -51.598 -27.315 1.00 16.37 48 LEU D C 1
ATOM 5822 O O . LEU D 1 70 ? 20.677 -51.706 -26.462 1.00 15.99 48 LEU D O 1
ATOM 5827 N N . ALA D 1 71 ? 21.359 -51.722 -28.625 1.00 16.46 49 ALA D N 1
ATOM 5828 C CA . ALA D 1 71 ? 20.025 -52.019 -29.157 1.00 17.09 49 ALA D CA 1
ATOM 5829 C C . ALA D 1 71 ? 19.503 -53.359 -28.638 1.00 17.82 49 ALA D C 1
ATOM 5830 O O . ALA D 1 71 ? 18.325 -53.485 -28.289 1.00 17.70 49 ALA D O 1
ATOM 5832 N N . ASP D 1 72 ? 20.376 -54.365 -28.600 1.00 18.19 50 ASP D N 1
ATOM 5833 C CA . ASP D 1 72 ? 20.015 -55.672 -28.066 1.00 19.55 50 ASP D CA 1
ATOM 5834 C C . ASP D 1 72 ? 19.631 -55.610 -26.575 1.00 19.80 50 ASP D C 1
ATOM 5835 O O . ASP D 1 72 ? 18.710 -56.273 -26.142 1.00 21.18 50 ASP D O 1
ATOM 5840 N N . GLU D 1 73 ? 20.369 -54.846 -25.796 1.00 20.13 51 GLU D N 1
ATOM 5841 C CA . GLU D 1 73 ? 20.081 -54.690 -24.367 1.00 20.40 51 GLU D CA 1
ATOM 5842 C C . GLU D 1 73 ? 18.715 -54.034 -24.137 1.00 20.23 51 GLU D C 1
ATOM 5843 O O . GLU D 1 73 ? 17.918 -54.501 -23.310 1.00 20.92 51 GLU D O 1
ATOM 5849 N N . LEU D 1 74 ? 18.438 -52.965 -24.879 1.00 18.81 52 LEU D N 1
ATOM 5850 C CA . LEU D 1 74 ? 17.232 -52.192 -24.663 1.00 19.05 52 LEU D CA 1
ATOM 5851 C C . LEU D 1 74 ? 15.972 -52.848 -25.219 1.00 20.29 52 LEU D C 1
ATOM 5852 O O . LEU D 1 74 ? 14.858 -52.541 -24.753 1.00 21.26 52 LEU D O 1
ATOM 5857 N N . GLY D 1 75 ? 16.124 -53.705 -26.229 1.00 20.28 53 GLY D N 1
ATOM 5858 C CA . GLY D 1 75 ? 14.997 -54.498 -26.741 1.00 21.09 53 GLY D CA 1
ATOM 5859 C C . GLY D 1 75 ? 14.358 -53.918 -27.986 1.00 21.50 53 GLY D C 1
ATOM 5860 O O . GLY D 1 75 ? 14.984 -53.126 -28.702 1.00 20.00 53 GLY D O 1
ATOM 5861 N N . ASN D 1 76 ? 13.097 -54.274 -28.244 1.00 22.65 54 ASN D N 1
ATOM 5862 C CA . ASN D 1 76 ? 12.541 -54.054 -29.600 1.00 23.62 54 ASN D CA 1
ATOM 5863 C C . ASN D 1 76 ? 12.027 -52.636 -29.917 1.00 23.03 54 ASN D C 1
ATOM 5864 O O . ASN D 1 76 ? 11.600 -52.363 -31.042 1.00 24.02 54 ASN D O 1
ATOM 5869 N N . ARG D 1 77 ? 12.104 -51.722 -28.959 1.00 21.86 55 ARG D N 1
ATOM 5870 C CA . ARG D 1 77 ? 11.914 -50.310 -29.275 1.00 21.32 55 ARG D CA 1
ATOM 5871 C C . ARG D 1 77 ? 13.245 -49.574 -29.519 1.00 19.58 55 ARG D C 1
ATOM 5872 O O . ARG D 1 77 ? 13.273 -48.343 -29.597 1.00 18.80 55 ARG D O 1
ATOM 5880 N N . ALA D 1 78 ? 14.341 -50.317 -29.639 1.00 18.35 56 ALA D N 1
ATOM 5881 C CA . ALA D 1 78 ? 15.632 -49.723 -29.941 1.00 17.21 56 ALA D CA 1
ATOM 5882 C C . ALA D 1 78 ? 16.326 -50.490 -31.071 1.00 17.30 56 ALA D C 1
ATOM 5883 O O . ALA D 1 78 ? 16.477 -51.722 -31.011 1.00 17.04 56 ALA D O 1
ATOM 5885 N N . GLU D 1 79 ? 16.712 -49.775 -32.123 1.00 16.24 57 GLU D N 1
ATOM 5886 C CA . GLU D 1 79 ? 17.409 -50.386 -33.255 1.00 16.85 57 GLU D CA 1
ATOM 5887 C C . GLU D 1 79 ? 18.748 -49.708 -33.505 1.00 16.03 57 GLU D C 1
ATOM 5888 O O . GLU D 1 79 ? 18.875 -48.479 -33.400 1.00 15.68 57 GLU D O 1
ATOM 5894 N N . PHE D 1 80 ? 19.732 -50.508 -33.879 1.00 16.49 58 PHE D N 1
ATOM 5895 C CA . PHE D 1 80 ? 21.017 -49.995 -34.334 1.00 16.12 58 PHE D CA 1
ATOM 5896 C C . PHE D 1 80 ? 21.052 -49.952 -35.865 1.00 16.66 58 PHE D C 1
ATOM 5897 O O . PHE D 1 80 ? 20.715 -50.941 -36.532 1.00 16.49 58 PHE D O 1
ATOM 5905 N N . VAL D 1 81 ? 21.492 -48.817 -36.407 1.00 16.25 59 VAL D N 1
ATOM 5906 C CA . VAL D 1 81 ? 21.732 -48.656 -37.837 1.00 16.48 59 VAL D CA 1
ATOM 5907 C C . VAL D 1 81 ? 23.114 -48.037 -38.008 1.00 16.49 59 VAL D C 1
ATOM 5908 O O . VAL D 1 81 ? 23.357 -46.919 -37.528 1.00 15.89 59 VAL D O 1
ATOM 5912 N N . SER D 1 82 ? 24.029 -48.756 -38.671 1.00 16.77 60 SER D N 1
ATOM 5913 C CA . SER D 1 82 ? 25.344 -48.207 -38.977 1.00 16.90 60 SER D CA 1
ATOM 5914 C C . SER D 1 82 ? 25.212 -46.977 -39.877 1.00 17.04 60 SER D C 1
ATOM 5915 O O . SER D 1 82 ? 24.783 -47.080 -41.023 1.00 17.99 60 SER D O 1
ATOM 5918 N N . THR D 1 83 ? 25.589 -45.815 -39.350 1.00 16.58 61 THR D N 1
ATOM 5919 C CA . THR D 1 83 ? 25.306 -44.556 -40.001 1.00 15.99 61 THR D CA 1
ATOM 5920 C C . THR D 1 83 ? 26.539 -43.675 -40.061 1.00 16.27 61 THR D C 1
ATOM 5921 O O . THR D 1 83 ? 27.115 -43.339 -39.036 1.00 16.43 61 THR D O 1
ATOM 5925 N N . ASN D 1 84 ? 26.912 -43.301 -41.275 1.00 16.72 62 ASN D N 1
ATOM 5926 C CA . ASN D 1 84 ? 27.910 -42.282 -41.526 1.00 16.94 62 ASN D CA 1
ATOM 5927 C C . ASN D 1 84 ? 27.146 -40.978 -41.767 1.00 16.18 62 ASN D C 1
ATOM 5928 O O . ASN D 1 84 ? 26.471 -40.818 -42.787 1.00 14.95 62 ASN D O 1
ATOM 5933 N N . VAL D 1 85 ? 27.289 -40.050 -40.835 1.00 15.84 63 VAL D N 1
ATOM 5934 C CA . VAL D 1 85 ? 26.497 -38.821 -40.828 1.00 15.73 63 VAL D CA 1
ATOM 5935 C C . VAL D 1 85 ? 26.721 -37.928 -42.050 1.00 16.58 63 VAL D C 1
ATOM 5936 O O . VAL D 1 85 ? 25.906 -37.064 -42.321 1.00 17.41 63 VAL D O 1
ATOM 5940 N N . THR D 1 86 ? 27.805 -38.123 -42.789 1.00 17.42 64 THR D N 1
ATOM 5941 C CA . THR D 1 86 ? 28.023 -37.316 -43.993 1.00 18.16 64 THR D CA 1
ATOM 5942 C C . THR D 1 86 ? 27.477 -37.947 -45.274 1.00 18.86 64 THR D C 1
ATOM 5943 O O . THR D 1 86 ? 27.569 -37.336 -46.332 1.00 19.75 64 THR D O 1
ATOM 5947 N N . SER D 1 87 ? 26.959 -39.172 -45.201 1.00 18.73 65 SER D N 1
ATOM 5948 C CA . SER D 1 87 ? 26.368 -39.834 -46.367 1.00 19.32 65 SER D CA 1
ATOM 5949 C C . SER D 1 87 ? 24.845 -39.710 -46.349 1.00 19.24 65 SER D C 1
ATOM 5950 O O . SER D 1 87 ? 24.186 -40.116 -45.391 1.00 18.62 65 SER D O 1
ATOM 5953 N N . GLU D 1 88 ? 24.287 -39.157 -47.423 1.00 19.24 66 GLU D N 1
ATOM 5954 C CA . GLU D 1 88 ? 22.835 -39.080 -47.584 1.00 19.61 66 GLU D CA 1
ATOM 5955 C C . GLU D 1 88 ? 22.185 -40.470 -47.499 1.00 19.69 66 GLU D C 1
ATOM 5956 O O . GLU D 1 88 ? 21.242 -40.667 -46.750 1.00 17.82 66 GLU D O 1
ATOM 5962 N N . ASP D 1 89 ? 22.685 -41.447 -48.249 1.00 20.34 67 ASP D N 1
ATOM 5963 C CA . ASP D 1 89 ? 21.995 -42.754 -48.266 1.00 21.19 67 ASP D CA 1
ATOM 5964 C C . ASP D 1 89 ? 22.027 -43.419 -46.896 1.00 19.82 67 ASP D C 1
ATOM 5965 O O . ASP D 1 89 ? 21.065 -44.052 -46.478 1.00 20.03 67 ASP D O 1
ATOM 5970 N N . SER D 1 90 ? 23.125 -43.238 -46.190 1.00 18.76 68 SER D N 1
ATOM 5971 C CA . SER D 1 90 ? 23.288 -43.830 -44.868 1.00 18.41 68 SER D CA 1
ATOM 5972 C C . SER D 1 90 ? 22.301 -43.236 -43.854 1.00 17.11 68 SER D C 1
ATOM 5973 O O . SER D 1 90 ? 21.665 -43.961 -43.095 1.00 16.92 68 SER D O 1
ATOM 5976 N N . VAL D 1 91 ? 22.163 -41.921 -43.849 1.00 16.20 69 VAL D N 1
ATOM 5977 C CA . VAL D 1 91 ? 21.197 -41.260 -42.957 1.00 14.83 69 VAL D CA 1
ATOM 5978 C C . VAL D 1 91 ? 19.756 -41.608 -43.350 1.00 15.60 69 VAL D C 1
ATOM 5979 O O . VAL D 1 91 ? 18.905 -41.839 -42.484 1.00 15.59 69 VAL D O 1
ATOM 5983 N N . LEU D 1 92 ? 19.492 -41.694 -44.650 1.00 16.17 70 LEU D N 1
ATOM 5984 C CA . LEU D 1 92 ? 18.149 -42.053 -45.113 1.00 17.29 70 LEU D CA 1
ATOM 5985 C C . LEU D 1 92 ? 17.729 -43.445 -44.619 1.00 17.89 70 LEU D C 1
ATOM 5986 O O . LEU D 1 92 ? 16.572 -43.640 -44.274 1.00 18.17 70 LEU D O 1
ATOM 5991 N N . ALA D 1 93 ? 18.671 -44.390 -44.557 1.00 18.29 71 ALA D N 1
ATOM 5992 C CA . ALA D 1 93 ? 18.387 -45.729 -44.010 1.00 18.57 71 ALA D CA 1
ATOM 5993 C C . ALA D 1 93 ? 18.101 -45.711 -42.497 1.00 18.70 71 ALA D C 1
ATOM 5994 O O . ALA D 1 93 ? 17.263 -46.491 -42.008 1.00 18.35 71 ALA D O 1
ATOM 5996 N N . ALA D 1 94 ? 18.779 -44.823 -41.756 1.00 17.32 72 ALA D N 1
ATOM 5997 C CA . ALA D 1 94 ? 18.462 -44.625 -40.335 1.00 16.89 72 ALA D CA 1
ATOM 5998 C C . ALA D 1 94 ? 17.048 -44.073 -40.177 1.00 17.07 72 ALA D C 1
ATOM 5999 O O . ALA D 1 94 ? 16.316 -44.472 -39.264 1.00 17.34 72 ALA D O 1
ATOM 6001 N N . ILE D 1 95 ? 16.666 -43.152 -41.058 1.00 17.37 73 ILE D N 1
ATOM 6002 C CA . ILE D 1 95 ? 15.319 -42.564 -41.024 1.00 17.85 73 ILE D CA 1
ATOM 6003 C C . ILE D 1 95 ? 14.245 -43.613 -41.321 1.00 19.36 73 ILE D C 1
ATOM 6004 O O . ILE D 1 95 ? 13.189 -43.620 -40.681 1.00 19.02 73 ILE D O 1
ATOM 6009 N N . GLU D 1 96 ? 14.512 -44.486 -42.297 1.00 20.65 74 GLU D N 1
ATOM 6010 C CA A GLU D 1 96 ? 13.579 -45.561 -42.626 0.50 21.65 74 GLU D CA 1
ATOM 6011 C CA B GLU D 1 96 ? 13.576 -45.557 -42.624 0.50 21.94 74 GLU D CA 1
ATOM 6012 C C . GLU D 1 96 ? 13.398 -46.471 -41.419 1.00 21.55 74 GLU D C 1
ATOM 6013 O O . GLU D 1 96 ? 12.270 -46.820 -41.057 1.00 22.08 74 GLU D O 1
ATOM 6024 N N . ALA D 1 97 ? 14.502 -46.862 -40.793 1.00 20.59 75 ALA D N 1
ATOM 6025 C CA . ALA D 1 97 ? 14.414 -47.678 -39.577 1.00 20.14 75 ALA D CA 1
ATOM 6026 C C . ALA D 1 97 ? 13.592 -46.973 -38.490 1.00 19.68 75 ALA D C 1
ATOM 6027 O O . ALA D 1 97 ? 12.772 -47.608 -37.831 1.00 19.86 75 ALA D O 1
ATOM 6029 N N . ALA D 1 98 ? 13.831 -45.675 -38.290 1.00 18.89 76 ALA D N 1
ATOM 6030 C CA . ALA D 1 98 ? 13.133 -44.936 -37.249 1.00 18.57 76 ALA D CA 1
ATOM 6031 C C . ALA D 1 98 ? 11.619 -44.951 -37.499 1.00 19.37 76 ALA D C 1
ATOM 6032 O O . ALA D 1 98 ? 10.821 -45.150 -36.572 1.00 18.99 76 ALA D O 1
ATOM 6034 N N . ASN D 1 99 ? 11.227 -44.808 -38.759 1.00 20.30 77 ASN D N 1
ATOM 6035 C CA . ASN D 1 99 ? 9.806 -44.760 -39.074 1.00 22.06 77 ASN D CA 1
ATOM 6036 C C . ASN D 1 99 ? 9.098 -46.112 -38.975 1.00 23.27 77 ASN D C 1
ATOM 6037 O O . ASN D 1 99 ? 7.888 -46.152 -39.022 1.00 23.65 77 ASN D O 1
ATOM 6042 N N . GLN D 1 100 ? 9.841 -47.194 -38.771 1.00 23.84 78 GLN D N 1
ATOM 6043 C CA . GLN D 1 100 ? 9.244 -48.476 -38.402 1.00 25.00 78 GLN D CA 1
ATOM 6044 C C . GLN D 1 100 ? 9.000 -48.643 -36.904 1.00 24.85 78 GLN D C 1
ATOM 6045 O O . GLN D 1 100 ? 8.310 -49.564 -36.487 1.00 25.30 78 GLN D O 1
ATOM 6051 N N . LEU D 1 101 ? 9.584 -47.769 -36.097 1.00 23.99 79 LEU D N 1
ATOM 6052 C CA . LEU D 1 101 ? 9.441 -47.833 -34.650 1.00 24.11 79 LEU D CA 1
ATOM 6053 C C . LEU D 1 101 ? 8.370 -46.865 -34.162 1.00 25.14 79 LEU D C 1
ATOM 6054 O O . LEU D 1 101 ? 8.026 -46.873 -32.986 1.00 27.17 79 LEU D O 1
ATOM 6059 N N . GLY D 1 102 ? 7.854 -46.024 -35.054 1.00 25.27 80 GLY D N 1
ATOM 6060 C CA . GLY D 1 102 ? 6.850 -45.022 -34.698 1.00 24.94 80 GLY D CA 1
ATOM 6061 C C . GLY D 1 102 ? 6.991 -43.908 -35.713 1.00 24.44 80 GLY D C 1
ATOM 6062 O O . GLY D 1 102 ? 7.671 -44.097 -36.718 1.00 25.01 80 GLY D O 1
ATOM 6063 N N . ARG D 1 103 ? 6.377 -42.752 -35.472 1.00 23.18 81 ARG D N 1
ATOM 6064 C CA . ARG D 1 103 ? 6.580 -41.616 -36.377 1.00 22.91 81 ARG D CA 1
ATOM 6065 C C . ARG D 1 103 ? 7.827 -40.811 -35.952 1.00 20.81 81 ARG D C 1
ATOM 6066 O O . ARG D 1 103 ? 7.912 -40.327 -34.833 1.00 19.70 81 ARG D O 1
ATOM 6074 N N . LEU D 1 104 ? 8.797 -40.697 -36.844 1.00 19.41 82 LEU D N 1
ATOM 6075 C CA . LEU D 1 104 ? 10.006 -39.940 -36.557 1.00 17.74 82 LEU D CA 1
ATOM 6076 C C . LEU D 1 104 ? 9.652 -38.480 -36.294 1.00 17.31 82 LEU D C 1
ATOM 6077 O O . LEU D 1 104 ? 9.117 -37.802 -37.175 1.00 16.61 82 LEU D O 1
ATOM 6082 N N . ARG D 1 105 ? 9.929 -38.011 -35.079 1.00 16.23 83 ARG D N 1
ATOM 6083 C CA . ARG D 1 105 ? 9.703 -36.612 -34.725 1.00 16.07 83 ARG D CA 1
ATOM 6084 C C . ARG D 1 105 ? 10.891 -35.899 -34.083 1.00 15.43 83 ARG D C 1
ATOM 6085 O O . ARG D 1 105 ? 10.861 -34.676 -33.938 1.00 15.55 83 ARG D O 1
ATOM 6093 N N . TYR D 1 106 ? 11.933 -36.641 -33.717 1.00 14.91 84 TYR D N 1
ATOM 6094 C CA . TYR D 1 106 ? 13.031 -36.077 -32.960 1.00 13.93 84 TYR D CA 1
ATOM 6095 C C . TYR D 1 106 ? 14.357 -36.613 -33.411 1.00 13.35 84 TYR D C 1
ATOM 6096 O O . TYR D 1 106 ? 14.470 -37.743 -33.871 1.00 12.26 84 TYR D O 1
ATOM 6105 N N . ALA D 1 107 ? 15.384 -35.781 -33.283 1.00 13.25 85 ALA D N 1
ATOM 6106 C CA . ALA D 1 107 ? 16.739 -36.252 -33.406 1.00 12.65 85 ALA D CA 1
ATOM 6107 C C . ALA D 1 107 ? 17.635 -35.470 -32.475 1.00 12.81 85 ALA D C 1
ATOM 6108 O O . ALA D 1 107 ? 17.413 -34.268 -32.212 1.00 13.43 85 ALA D O 1
ATOM 6110 N N . VAL D 1 108 ? 18.632 -36.171 -31.957 1.00 12.27 86 VAL D N 1
ATOM 6111 C CA . VAL D 1 108 ? 19.710 -35.558 -31.211 1.00 12.16 86 VAL D CA 1
ATOM 6112 C C . VAL D 1 108 ? 21.001 -35.897 -31.916 1.00 11.57 86 VAL D C 1
ATOM 6113 O O . VAL D 1 108 ? 21.321 -37.081 -32.110 1.00 11.31 86 VAL D O 1
ATOM 6117 N N . VAL D 1 109 ? 21.722 -34.862 -32.342 1.00 11.90 87 VAL D N 1
ATOM 6118 C CA . VAL D 1 109 ? 22.931 -35.027 -33.135 1.00 11.77 87 VAL D CA 1
ATOM 6119 C C . VAL D 1 109 ? 24.111 -34.932 -32.161 1.00 13.43 87 VAL D C 1
ATOM 6120 O O . VAL D 1 109 ? 24.581 -33.834 -31.819 1.00 12.90 87 VAL D O 1
ATOM 6124 N N . ALA D 1 110 ? 24.570 -36.104 -31.697 1.00 14.16 88 ALA D N 1
ATOM 6125 C CA . ALA D 1 110 ? 25.470 -36.183 -30.546 1.00 15.33 88 ALA D CA 1
ATOM 6126 C C . ALA D 1 110 ? 26.772 -36.915 -30.837 1.00 16.18 88 ALA D C 1
ATOM 6127 O O . ALA D 1 110 ? 27.457 -37.314 -29.908 1.00 17.69 88 ALA D O 1
ATOM 6129 N N . HIS D 1 111 ? 27.105 -37.087 -32.108 1.00 17.59 89 HIS D N 1
ATOM 6130 C CA . HIS D 1 111 ? 28.333 -37.752 -32.484 1.00 19.29 89 HIS D CA 1
ATOM 6131 C C . HIS D 1 111 ? 29.529 -36.928 -32.017 1.00 21.34 89 HIS D C 1
ATOM 6132 O O . HIS D 1 111 ? 29.605 -35.701 -32.264 1.00 19.28 89 HIS D O 1
ATOM 6139 N N . GLY D 1 112 ? 30.422 -37.632 -31.296 1.00 23.89 90 GLY D N 1
ATOM 6140 C CA . GLY D 1 112 ? 31.486 -37.013 -30.487 1.00 25.59 90 GLY D CA 1
ATOM 6141 C C . GLY D 1 112 ? 32.886 -37.190 -31.048 1.00 27.35 90 GLY D C 1
ATOM 6142 O O . GLY D 1 112 ? 33.080 -37.423 -32.245 1.00 27.42 90 GLY D O 1
ATOM 6143 N N . GLY D 1 113 ? 33.861 -37.094 -30.153 1.00 29.74 91 GLY D N 1
ATOM 6144 C CA . GLY D 1 113 ? 35.271 -37.155 -30.511 1.00 31.64 91 GLY D CA 1
ATOM 6145 C C . GLY D 1 113 ? 35.864 -35.763 -30.522 1.00 33.07 91 GLY D C 1
ATOM 6146 O O . GLY D 1 113 ? 35.167 -34.758 -30.250 1.00 32.79 91 GLY D O 1
ATOM 6147 N N . PHE D 1 114 ? 37.146 -35.707 -30.877 1.00 34.69 92 PHE D N 1
ATOM 6148 C CA . PHE D 1 114 ? 37.907 -34.460 -30.929 1.00 35.60 92 PHE D CA 1
ATOM 6149 C C . PHE D 1 114 ? 38.224 -34.101 -32.396 1.00 36.14 92 PHE D C 1
ATOM 6150 O O . PHE D 1 114 ? 38.158 -34.964 -33.289 1.00 36.86 92 PHE D O 1
ATOM 6152 N N . GLY D 1 115 ? 38.573 -32.836 -32.636 1.00 35.90 93 GLY D N 1
ATOM 6153 C CA . GLY D 1 115 ? 39.125 -32.423 -33.932 1.00 36.10 93 GLY D CA 1
ATOM 6154 C C . GLY D 1 115 ? 40.606 -32.793 -34.062 1.00 36.56 93 GLY D C 1
ATOM 6155 O O . GLY D 1 115 ? 41.169 -33.499 -33.209 1.00 37.78 93 GLY D O 1
ATOM 6156 N N . VAL D 1 116 ? 41.241 -32.323 -35.135 1.00 35.39 94 VAL D N 1
ATOM 6157 C CA . VAL D 1 116 ? 42.692 -32.494 -35.312 1.00 34.38 94 VAL D CA 1
ATOM 6158 C C . VAL D 1 116 ? 43.413 -31.554 -34.336 1.00 32.72 94 VAL D C 1
ATOM 6159 O O . VAL D 1 116 ? 43.092 -30.347 -34.277 1.00 32.85 94 VAL D O 1
ATOM 6163 N N . ALA D 1 117 ? 44.345 -32.096 -33.549 1.00 30.08 95 ALA D N 1
ATOM 6164 C CA . ALA D 1 117 ? 45.131 -31.290 -32.598 1.00 28.36 95 ALA D CA 1
ATOM 6165 C C . ALA D 1 117 ? 46.357 -30.694 -33.293 1.00 26.14 95 ALA D C 1
ATOM 6166 O O . ALA D 1 117 ? 47.388 -31.370 -33.436 1.00 25.91 95 ALA D O 1
ATOM 6168 N N . GLN D 1 118 ? 46.262 -29.432 -33.717 1.00 22.69 96 GLN D N 1
ATOM 6169 C CA A GLN D 1 118 ? 47.359 -28.797 -34.458 0.60 21.78 96 GLN D CA 1
ATOM 6170 C CA B GLN D 1 118 ? 47.351 -28.802 -34.454 0.40 22.13 96 GLN D CA 1
ATOM 6171 C C . GLN D 1 118 ? 47.232 -27.281 -34.395 1.00 21.02 96 GLN D C 1
ATOM 6172 O O . GLN D 1 118 ? 46.139 -26.738 -34.501 1.00 18.47 96 GLN D O 1
ATOM 6183 N N . ARG D 1 119 ? 48.361 -26.613 -34.232 1.00 21.21 97 ARG D N 1
ATOM 6184 C CA . ARG D 1 119 ? 48.407 -25.158 -34.223 1.00 21.34 97 ARG D CA 1
ATOM 6185 C C . ARG D 1 119 ? 48.314 -24.629 -35.652 1.00 19.81 97 ARG D C 1
ATOM 6186 O O . ARG D 1 119 ? 48.776 -25.293 -36.585 1.00 19.05 97 ARG D O 1
ATOM 6194 N N . ILE D 1 120 ? 47.762 -23.424 -35.814 1.00 18.60 98 ILE D N 1
ATOM 6195 C CA A ILE D 1 120 ? 47.691 -22.757 -37.121 0.50 17.74 98 ILE D CA 1
ATOM 6196 C CA B ILE D 1 120 ? 47.656 -22.827 -37.133 0.50 18.51 98 ILE D CA 1
ATOM 6197 C C . ILE D 1 120 ? 49.066 -22.638 -37.731 1.00 19.06 98 ILE D C 1
ATOM 6198 O O . ILE D 1 120 ? 49.261 -22.887 -38.923 1.00 19.09 98 ILE D O 1
ATOM 6207 N N . VAL D 1 121 ? 50.032 -22.232 -36.902 1.00 19.19 99 VAL D N 1
ATOM 6208 C CA . VAL D 1 121 ? 51.430 -22.248 -37.262 1.00 20.04 99 VAL D CA 1
ATOM 6209 C C . VAL D 1 121 ? 52.124 -23.160 -36.252 1.00 22.03 99 VAL D C 1
ATOM 6210 O O . VAL D 1 121 ? 52.100 -22.915 -35.057 1.00 21.60 99 VAL D O 1
ATOM 6214 N N . GLN D 1 122 ? 52.724 -24.225 -36.754 1.00 23.92 100 GLN D N 1
ATOM 6215 C CA . GLN D 1 122 ? 53.240 -25.281 -35.907 1.00 26.00 100 GLN D CA 1
ATOM 6216 C C . GLN D 1 122 ? 54.628 -24.926 -35.422 1.00 27.66 100 GLN D C 1
ATOM 6217 O O . GLN D 1 122 ? 55.232 -23.956 -35.889 1.00 27.93 100 GLN D O 1
ATOM 6223 N N . ARG D 1 123 ? 55.118 -25.728 -34.482 1.00 28.98 101 ARG D N 1
ATOM 6224 C CA . ARG D 1 123 ? 56.411 -25.512 -33.841 1.00 30.30 101 ARG D CA 1
ATOM 6225 C C . ARG D 1 123 ? 57.524 -25.265 -34.849 1.00 31.20 101 ARG D C 1
ATOM 6226 O O . ARG D 1 123 ? 58.330 -24.349 -34.685 1.00 32.31 101 ARG D O 1
ATOM 6228 N N . ASP D 1 124 ? 57.556 -26.078 -35.900 1.00 31.39 102 ASP D N 1
ATOM 6229 C CA . ASP D 1 124 ? 58.607 -25.989 -36.916 1.00 32.18 102 ASP D CA 1
ATOM 6230 C C . ASP D 1 124 ? 58.398 -24.882 -37.970 1.00 30.99 102 ASP D C 1
ATOM 6231 O O . ASP D 1 124 ? 59.145 -24.814 -38.943 1.00 31.49 102 ASP D O 1
ATOM 6236 N N . GLY D 1 125 ? 57.391 -24.033 -37.772 1.00 29.42 103 GLY D N 1
ATOM 6237 C CA . GLY D 1 125 ? 57.071 -22.943 -38.713 1.00 28.55 103 GLY D CA 1
ATOM 6238 C C . GLY D 1 125 ? 56.078 -23.277 -39.822 1.00 27.04 103 GLY D C 1
ATOM 6239 O O . GLY D 1 125 ? 55.654 -22.389 -40.554 1.00 25.84 103 GLY D O 1
ATOM 6240 N N . SER D 1 126 ? 55.699 -24.542 -39.964 1.00 26.43 104 SER D N 1
ATOM 6241 C CA . SER D 1 126 ? 54.794 -24.932 -41.043 1.00 25.62 104 SER D CA 1
ATOM 6242 C C . SER D 1 126 ? 53.328 -24.668 -40.667 1.00 23.61 104 SER D C 1
ATOM 6243 O O . SER D 1 126 ? 52.954 -24.692 -39.494 1.00 23.60 104 SER D O 1
ATOM 6246 N N . PRO D 1 127 ? 52.480 -24.407 -41.666 1.00 22.20 105 PRO D N 1
ATOM 6247 C CA . PRO D 1 127 ? 51.067 -24.176 -41.350 1.00 20.04 105 PRO D CA 1
ATOM 6248 C C . PRO D 1 127 ? 50.340 -25.463 -40.944 1.00 19.50 105 PRO D C 1
ATOM 6249 O O . PRO D 1 127 ? 50.802 -26.551 -41.258 1.00 18.87 105 PRO D O 1
ATOM 6253 N N . ALA D 1 128 ? 49.217 -25.329 -40.241 1.00 18.24 106 ALA D N 1
ATOM 6254 C CA . ALA D 1 128 ? 48.305 -26.446 -39.996 1.00 17.91 106 ALA D CA 1
ATOM 6255 C C . ALA D 1 128 ? 47.980 -27.161 -41.304 1.00 18.60 106 ALA D C 1
ATOM 6256 O O . ALA D 1 128 ? 47.894 -26.542 -42.379 1.00 19.06 106 ALA D O 1
ATOM 6258 N N . ASP D 1 129 ? 47.829 -28.469 -41.201 1.00 19.30 107 ASP D N 1
ATOM 6259 C CA A ASP D 1 129 ? 47.451 -29.320 -42.320 0.60 19.86 107 ASP D CA 1
ATOM 6260 C CA B ASP D 1 129 ? 47.479 -29.277 -42.354 0.40 19.74 107 ASP D CA 1
ATOM 6261 C C . ASP D 1 129 ? 45.994 -29.035 -42.650 1.00 18.82 107 ASP D C 1
ATOM 6262 O O . ASP D 1 129 ? 45.132 -29.140 -41.781 1.00 17.40 107 ASP D O 1
ATOM 6271 N N . MET D 1 130 ? 45.715 -28.663 -43.891 1.00 18.72 108 MET D N 1
ATOM 6272 C CA . MET D 1 130 ? 44.364 -28.294 -44.298 1.00 18.46 108 MET D CA 1
ATOM 6273 C C . MET D 1 130 ? 43.403 -29.477 -44.234 1.00 19.02 108 MET D C 1
ATOM 6274 O O . MET D 1 130 ? 42.214 -29.317 -43.898 1.00 18.75 108 MET D O 1
ATOM 6279 N N . GLY D 1 131 ? 43.918 -30.663 -44.554 1.00 19.95 109 GLY D N 1
ATOM 6280 C CA . GLY D 1 131 ? 43.137 -31.897 -44.535 1.00 20.16 109 GLY D CA 1
ATOM 6281 C C . GLY D 1 131 ? 42.553 -32.157 -43.165 1.00 19.99 109 GLY D C 1
ATOM 6282 O O . GLY D 1 131 ? 41.406 -32.622 -43.044 1.00 19.26 109 GLY D O 1
ATOM 6283 N N . GLY D 1 132 ? 43.340 -31.857 -42.130 1.00 19.82 110 GLY D N 1
ATOM 6284 C CA . GLY D 1 132 ? 42.901 -32.007 -40.735 1.00 19.17 110 GLY D CA 1
ATOM 6285 C C . GLY D 1 132 ? 41.752 -31.083 -40.379 1.00 18.56 110 GLY D C 1
ATOM 6286 O O . GLY D 1 132 ? 40.780 -31.486 -39.697 1.00 19.01 110 GLY D O 1
ATOM 6287 N N . PHE D 1 133 ? 41.868 -29.830 -40.805 1.00 17.65 111 PHE D N 1
ATOM 6288 C CA . PHE D 1 133 ? 40.820 -28.874 -40.621 1.00 16.23 111 PHE D CA 1
ATOM 6289 C C . PHE D 1 133 ? 39.555 -29.319 -41.350 1.00 16.28 111 PHE D C 1
ATOM 6290 O O . PHE D 1 133 ? 38.484 -29.359 -40.758 1.00 14.95 111 PHE D O 1
ATOM 6298 N N . THR D 1 134 ? 39.677 -29.649 -42.632 1.00 16.54 112 THR D N 1
ATOM 6299 C CA . THR D 1 134 ? 38.478 -29.968 -43.426 1.00 16.85 112 THR D CA 1
ATOM 6300 C C . THR D 1 134 ? 37.781 -31.257 -42.935 1.00 16.31 112 THR D C 1
ATOM 6301 O O . THR D 1 134 ? 36.545 -31.312 -42.927 1.00 16.31 112 THR D O 1
ATOM 6305 N N . LYS D 1 135 ? 38.553 -32.238 -42.463 1.00 15.75 113 LYS D N 1
ATOM 6306 C CA . LYS D 1 135 ? 37.986 -33.457 -41.876 1.00 16.34 113 LYS D CA 1
ATOM 6307 C C . LYS D 1 135 ? 37.127 -33.142 -40.637 1.00 15.19 113 LYS D C 1
ATOM 6308 O O . LYS D 1 135 ? 36.063 -33.727 -40.432 1.00 14.86 113 LYS D O 1
ATOM 6310 N N . THR D 1 136 ? 37.611 -32.221 -39.817 1.00 14.60 114 THR D N 1
ATOM 6311 C CA . THR D 1 136 ? 36.917 -31.794 -38.619 1.00 13.55 114 THR D CA 1
ATOM 6312 C C . THR D 1 136 ? 35.623 -31.064 -38.974 1.00 13.47 114 THR D C 1
ATOM 6313 O O . THR D 1 136 ? 34.561 -31.346 -38.398 1.00 12.96 114 THR D O 1
ATOM 6317 N N . ILE D 1 137 ? 35.709 -30.150 -39.937 1.00 13.50 115 ILE D N 1
ATOM 6318 C CA . ILE D 1 137 ? 34.531 -29.439 -40.418 1.00 13.55 115 ILE D CA 1
ATOM 6319 C C . ILE D 1 137 ? 33.528 -30.414 -41.017 1.00 13.42 115 ILE D C 1
ATOM 6320 O O . ILE D 1 137 ? 32.326 -30.314 -40.739 1.00 12.38 115 ILE D O 1
ATOM 6325 N N . ASP D 1 138 ? 34.015 -31.360 -41.825 1.00 14.19 116 ASP D N 1
ATOM 6326 C CA . ASP D 1 138 ? 33.128 -32.348 -42.466 1.00 15.75 116 ASP D CA 1
ATOM 6327 C C . ASP D 1 138 ? 32.343 -33.152 -41.445 1.00 15.50 116 ASP D C 1
ATOM 6328 O O . ASP D 1 138 ? 31.128 -33.338 -41.576 1.00 15.35 116 ASP D O 1
ATOM 6333 N N . LEU D 1 139 ? 33.030 -33.633 -40.422 1.00 15.06 117 LEU D N 1
ATOM 6334 C CA . LEU D 1 139 ? 32.370 -34.494 -39.422 1.00 15.04 117 LEU D CA 1
ATOM 6335 C C . LEU D 1 139 ? 31.390 -33.717 -38.544 1.00 14.70 117 LEU D C 1
ATOM 6336 O O . LEU D 1 139 ? 30.240 -34.138 -38.385 1.00 14.34 117 LEU D O 1
ATOM 6341 N N . TYR D 1 140 ? 31.838 -32.600 -37.973 1.00 14.03 118 TYR D N 1
ATOM 6342 C CA . TYR D 1 140 ? 31.042 -31.901 -36.957 1.00 14.08 118 TYR D CA 1
ATOM 6343 C C . TYR D 1 140 ? 30.043 -30.872 -37.492 1.00 13.98 118 TYR D C 1
ATOM 6344 O O . TYR D 1 140 ? 28.963 -30.715 -36.912 1.00 14.99 118 TYR D O 1
ATOM 6353 N N . LEU D 1 141 ? 30.385 -30.181 -38.572 1.00 12.85 119 LEU D N 1
ATOM 6354 C CA . LEU D 1 141 ? 29.513 -29.154 -39.140 1.00 12.18 119 LEU D CA 1
ATOM 6355 C C . LEU D 1 141 ? 28.723 -29.717 -40.319 1.00 12.46 119 LEU D C 1
ATOM 6356 O O . LEU D 1 141 ? 27.498 -29.746 -40.283 1.00 12.44 119 LEU D O 1
ATOM 6361 N N . ASN D 1 142 ? 29.398 -30.208 -41.354 1.00 13.10 120 ASN D N 1
ATOM 6362 C CA . ASN D 1 142 ? 28.674 -30.782 -42.519 1.00 13.49 120 ASN D CA 1
ATOM 6363 C C . ASN D 1 142 ? 27.813 -31.985 -42.117 1.00 13.72 120 ASN D C 1
ATOM 6364 O O . ASN D 1 142 ? 26.642 -32.094 -42.525 1.00 13.84 120 ASN D O 1
ATOM 6369 N N . GLY D 1 143 ? 28.389 -32.873 -41.306 1.00 13.21 121 GLY D N 1
ATOM 6370 C CA . GLY D 1 143 ? 27.659 -34.014 -40.756 1.00 13.43 121 GLY D CA 1
ATOM 6371 C C . GLY D 1 143 ? 26.396 -33.616 -39.989 1.00 12.90 121 GLY D C 1
ATOM 6372 O O . GLY D 1 143 ? 25.360 -34.240 -40.139 1.00 12.98 121 GLY D O 1
ATOM 6373 N N . THR D 1 144 ? 26.483 -32.575 -39.166 1.00 12.04 122 THR D N 1
ATOM 6374 C CA . THR D 1 144 ? 25.323 -32.077 -38.438 1.00 11.78 122 THR D CA 1
ATOM 6375 C C . THR D 1 144 ? 24.239 -31.582 -39.408 1.00 11.46 122 THR D C 1
ATOM 6376 O O . THR D 1 144 ? 23.054 -31.909 -39.264 1.00 11.68 122 THR D O 1
ATOM 6380 N N . TYR D 1 145 ? 24.643 -30.787 -40.386 1.00 11.56 123 TYR D N 1
ATOM 6381 C CA . TYR D 1 145 ? 23.696 -30.258 -41.368 1.00 11.38 123 TYR D CA 1
ATOM 6382 C C . TYR D 1 145 ? 23.037 -31.376 -42.190 1.00 11.79 123 TYR D C 1
ATOM 6383 O O . TYR D 1 145 ? 21.841 -31.320 -42.470 1.00 10.74 123 TYR D O 1
ATOM 6392 N N . ASN D 1 146 ? 23.820 -32.383 -42.566 1.00 11.94 124 ASN D N 1
ATOM 6393 C CA . ASN D 1 146 ? 23.308 -33.496 -43.360 1.00 12.97 124 ASN D CA 1
ATOM 6394 C C . ASN D 1 146 ? 22.239 -34.274 -42.594 1.00 12.87 124 ASN D C 1
ATOM 6395 O O . ASN D 1 146 ? 21.161 -34.541 -43.115 1.00 13.12 124 ASN D O 1
ATOM 6400 N N . VAL D 1 147 ? 22.519 -34.595 -41.336 1.00 12.97 125 VAL D N 1
ATOM 6401 C CA . VAL D 1 147 ? 21.504 -35.244 -40.492 1.00 12.36 125 VAL D CA 1
ATOM 6402 C C . VAL D 1 147 ? 20.278 -34.365 -40.319 1.00 12.38 125 VAL D C 1
ATOM 6403 O O . VAL D 1 147 ? 19.139 -34.818 -40.499 1.00 12.14 125 VAL D O 1
ATOM 6407 N N . ALA D 1 148 ? 20.509 -33.095 -39.999 1.00 12.32 126 ALA D N 1
ATOM 6408 C CA . ALA D 1 148 ? 19.414 -32.162 -39.762 1.00 11.69 126 ALA D CA 1
ATOM 6409 C C . ALA D 1 148 ? 18.521 -31.989 -40.974 1.00 12.08 126 ALA D C 1
ATOM 6410 O O . ALA D 1 148 ? 17.284 -31.954 -40.837 1.00 12.18 126 ALA D O 1
ATOM 6412 N N . ARG D 1 149 ? 19.104 -31.836 -42.162 1.00 11.83 127 ARG D N 1
ATOM 6413 C CA . ARG D 1 149 ? 18.263 -31.530 -43.321 1.00 11.84 127 ARG D CA 1
ATOM 6414 C C . ARG D 1 149 ? 17.384 -32.750 -43.639 1.00 12.78 127 ARG D C 1
ATOM 6415 O O . ARG D 1 149 ? 16.202 -32.604 -43.937 1.00 11.82 127 ARG D O 1
ATOM 6423 N N . LEU D 1 150 ? 17.950 -33.950 -43.528 1.00 12.92 128 LEU D N 1
ATOM 6424 C CA . LEU D 1 150 ? 17.233 -35.174 -43.900 1.00 13.44 128 LEU D CA 1
ATOM 6425 C C . LEU D 1 150 ? 16.175 -35.555 -42.866 1.00 13.83 128 LEU D C 1
ATOM 6426 O O . LEU D 1 150 ? 15.015 -35.869 -43.217 1.00 14.56 128 LEU D O 1
ATOM 6431 N N . VAL D 1 151 ? 16.536 -35.463 -41.591 1.00 13.47 129 VAL D N 1
ATOM 6432 C CA . VAL D 1 151 ? 15.570 -35.709 -40.530 1.00 13.69 129 VAL D CA 1
ATOM 6433 C C . VAL D 1 151 ? 14.459 -34.668 -40.556 1.00 13.63 129 VAL D C 1
ATOM 6434 O O . VAL D 1 151 ? 13.264 -35.009 -40.490 1.00 14.45 129 VAL D O 1
ATOM 6438 N N . ALA D 1 152 ? 14.829 -33.398 -40.706 1.00 12.82 130 ALA D N 1
ATOM 6439 C CA . ALA D 1 152 ? 13.828 -32.344 -40.817 1.00 12.86 130 ALA D CA 1
ATOM 6440 C C . ALA D 1 152 ? 12.856 -32.562 -41.981 1.00 13.76 130 ALA D C 1
ATOM 6441 O O . ALA D 1 152 ? 11.648 -32.361 -41.823 1.00 13.25 130 ALA D O 1
ATOM 6443 N N . ALA D 1 153 ? 13.356 -32.972 -43.147 1.00 14.20 131 ALA D N 1
ATOM 6444 C CA . ALA D 1 153 ? 12.445 -33.275 -44.268 1.00 15.80 131 ALA D CA 1
ATOM 6445 C C . ALA D 1 153 ? 11.423 -34.357 -43.898 1.00 16.36 131 ALA D C 1
ATOM 6446 O O . ALA D 1 153 ? 10.240 -34.276 -44.277 1.00 17.35 131 ALA D O 1
ATOM 6448 N N . SER D 1 154 ? 11.868 -35.364 -43.155 1.00 16.10 132 SER D N 1
ATOM 6449 C CA . SER D 1 154 ? 10.975 -36.440 -42.747 1.00 16.26 132 SER D CA 1
ATOM 6450 C C . SER D 1 154 ? 9.939 -35.928 -41.745 1.00 16.33 132 SER D C 1
ATOM 6451 O O . SER D 1 154 ? 8.742 -36.150 -41.915 1.00 16.69 132 SER D O 1
ATOM 6454 N N . ILE D 1 155 ? 10.414 -35.233 -40.714 1.00 15.71 133 ILE D N 1
ATOM 6455 C CA . ILE D 1 155 ? 9.548 -34.668 -39.670 1.00 16.01 133 ILE D CA 1
ATOM 6456 C C . ILE D 1 155 ? 8.532 -33.686 -40.241 1.00 16.97 133 ILE D C 1
ATOM 6457 O O . ILE D 1 155 ? 7.379 -33.697 -39.811 1.00 17.56 133 ILE D O 1
ATOM 6462 N N . ALA D 1 156 ? 8.937 -32.880 -41.229 1.00 17.13 134 ALA D N 1
ATOM 6463 C CA . ALA D 1 156 ? 8.032 -31.906 -41.838 1.00 18.50 134 ALA D CA 1
ATOM 6464 C C . ALA D 1 156 ? 6.804 -32.547 -42.493 1.00 20.43 134 ALA D C 1
ATOM 6465 O O . ALA D 1 156 ? 5.784 -31.899 -42.622 1.00 19.97 134 ALA D O 1
ATOM 6467 N N . ALA D 1 157 ? 6.913 -33.810 -42.896 1.00 22.18 135 ALA D N 1
ATOM 6468 C CA . ALA D 1 157 ? 5.794 -34.519 -43.519 1.00 24.78 135 ALA D CA 1
ATOM 6469 C C . ALA D 1 157 ? 4.876 -35.197 -42.482 1.00 25.64 135 ALA D C 1
ATOM 6470 O O . ALA D 1 157 ? 3.845 -35.733 -42.841 1.00 26.73 135 ALA D O 1
ATOM 6472 N N . ALA D 1 158 ? 5.260 -35.175 -41.205 1.00 25.84 136 ALA D N 1
ATOM 6473 C CA . ALA D 1 158 ? 4.419 -35.709 -40.135 1.00 26.02 136 ALA D CA 1
ATOM 6474 C C . ALA D 1 158 ? 3.239 -34.782 -39.853 1.00 27.14 136 ALA D C 1
ATOM 6475 O O . ALA D 1 158 ? 3.288 -33.584 -40.163 1.00 26.05 136 ALA D O 1
ATOM 6477 N N . GLU D 1 159 ? 2.192 -35.339 -39.246 1.00 28.17 137 GLU D N 1
ATOM 6478 C CA . GLU D 1 159 ? 1.052 -34.535 -38.806 1.00 29.66 137 GLU D CA 1
ATOM 6479 C C . GLU D 1 159 ? 1.445 -33.744 -37.565 1.00 28.29 137 GLU D C 1
ATOM 6480 O O . GLU D 1 159 ? 2.029 -34.307 -36.653 1.00 26.97 137 GLU D O 1
ATOM 6486 N N . PRO D 1 160 ? 1.107 -32.441 -37.518 1.00 27.95 138 PRO D N 1
ATOM 6487 C CA . PRO D 1 160 ? 1.386 -31.680 -36.313 1.00 27.44 138 PRO D CA 1
ATOM 6488 C C . PRO D 1 160 ? 0.502 -32.125 -35.152 1.00 28.21 138 PRO D C 1
ATOM 6489 O O . PRO D 1 160 ? -0.630 -32.542 -35.366 1.00 28.90 138 PRO D O 1
ATOM 6493 N N . ARG D 1 161 ? 1.025 -32.029 -33.935 1.00 27.92 139 ARG D N 1
ATOM 6494 C CA . ARG D 1 161 ? 0.207 -32.142 -32.726 1.00 29.19 139 ARG D CA 1
ATOM 6495 C C . ARG D 1 161 ? -0.746 -30.956 -32.609 1.00 29.69 139 ARG D C 1
ATOM 6496 O O . ARG D 1 161 ? -0.654 -29.996 -33.386 1.00 29.04 139 ARG D O 1
ATOM 6504 N N . GLU D 1 162 ? -1.637 -31.007 -31.620 1.00 30.51 140 GLU D N 1
ATOM 6505 C CA . GLU D 1 162 ? -2.632 -29.953 -31.450 1.00 31.36 140 GLU D CA 1
ATOM 6506 C C . GLU D 1 162 ? -1.971 -28.591 -31.277 1.00 30.42 140 GLU D C 1
ATOM 6507 O O . GLU D 1 162 ? -2.487 -27.592 -31.757 1.00 30.99 140 GLU D O 1
ATOM 6509 N N . ASN D 1 163 ? -0.809 -28.556 -30.629 1.00 29.33 141 ASN D N 1
ATOM 6510 C CA . ASN D 1 163 ? -0.110 -27.292 -30.391 1.00 28.30 141 ASN D CA 1
ATOM 6511 C C . ASN D 1 163 ? 0.637 -26.746 -31.611 1.00 27.48 141 ASN D C 1
ATOM 6512 O O . ASN D 1 163 ? 1.303 -25.707 -31.511 1.00 27.69 141 ASN D O 1
ATOM 6517 N N . GLY D 1 164 ? 0.521 -27.429 -32.751 1.00 26.34 142 GLY D N 1
ATOM 6518 C CA . GLY D 1 164 ? 1.163 -26.998 -33.997 1.00 25.05 142 GLY D CA 1
ATOM 6519 C C . GLY D 1 164 ? 2.558 -27.581 -34.243 1.00 22.93 142 GLY D C 1
ATOM 6520 O O . GLY D 1 164 ? 3.131 -27.383 -35.306 1.00 21.92 142 GLY D O 1
ATOM 6521 N N . GLU D 1 165 ? 3.100 -28.309 -33.270 1.00 21.72 143 GLU D N 1
ATOM 6522 C CA . GLU D 1 165 ? 4.486 -28.792 -33.353 1.00 20.26 143 GLU D CA 1
ATOM 6523 C C . GLU D 1 165 ? 4.561 -30.169 -33.999 1.00 19.70 143 GLU D C 1
ATOM 6524 O O . GLU D 1 165 ? 3.861 -31.100 -33.584 1.00 19.94 143 GLU D O 1
ATOM 6530 N N . ARG D 1 166 ? 5.409 -30.296 -35.011 1.00 18.74 144 ARG D N 1
ATOM 6531 C CA . ARG D 1 166 ? 5.654 -31.588 -35.642 1.00 18.51 144 ARG D CA 1
ATOM 6532 C C . ARG D 1 166 ? 6.772 -32.356 -34.964 1.00 17.46 144 ARG D C 1
ATOM 6533 O O . ARG D 1 166 ? 6.741 -33.588 -34.896 1.00 17.09 144 ARG D O 1
ATOM 6541 N N . GLY D 1 167 ? 7.766 -31.628 -34.476 1.00 15.90 145 GLY D N 1
ATOM 6542 C CA . GLY D 1 167 ? 8.914 -32.259 -33.858 1.00 15.39 145 GLY D CA 1
ATOM 6543 C C . GLY D 1 167 ? 9.984 -31.297 -33.409 1.00 14.15 145 GLY D C 1
ATOM 6544 O O . GLY D 1 167 ? 9.748 -30.090 -33.319 1.00 14.40 145 GLY D O 1
ATOM 6545 N N . ALA D 1 168 ? 11.171 -31.831 -33.134 1.00 13.36 146 ALA D N 1
ATOM 6546 C CA . ALA D 1 168 ? 12.252 -31.020 -32.618 1.00 12.44 146 ALA D CA 1
ATOM 6547 C C . ALA D 1 168 ? 13.608 -31.699 -32.789 1.00 12.37 146 ALA D C 1
ATOM 6548 O O . ALA D 1 168 ? 13.737 -32.934 -32.715 1.00 11.92 146 ALA D O 1
ATOM 6550 N N . LEU D 1 169 ? 14.605 -30.852 -33.012 1.00 12.09 147 LEU D N 1
ATOM 6551 C CA . LEU D 1 169 ? 15.979 -31.267 -33.165 1.00 12.60 147 LEU D CA 1
ATOM 6552 C C . LEU D 1 169 ? 16.825 -30.670 -32.054 1.00 12.40 147 LEU D C 1
ATOM 6553 O O . LEU D 1 169 ? 16.621 -29.521 -31.647 1.00 12.38 147 LEU D O 1
ATOM 6558 N N . VAL D 1 170 ? 17.801 -31.452 -31.612 1.00 12.21 148 VAL D N 1
ATOM 6559 C CA . VAL D 1 170 ? 18.831 -30.993 -30.716 1.00 11.46 148 VAL D CA 1
ATOM 6560 C C . VAL D 1 170 ? 20.188 -31.269 -31.379 1.00 11.97 148 VAL D C 1
ATOM 6561 O O . VAL D 1 170 ? 20.522 -32.428 -31.724 1.00 11.34 148 VAL D O 1
ATOM 6565 N N . LEU D 1 171 ? 20.949 -30.192 -31.558 1.00 11.54 149 LEU D N 1
ATOM 6566 C CA . LEU D 1 171 ? 22.276 -30.261 -32.110 1.00 11.47 149 LEU D CA 1
ATOM 6567 C C . LEU D 1 171 ? 23.274 -30.202 -30.953 1.00 12.01 149 LEU D C 1
ATOM 6568 O O . LEU D 1 171 ? 22.969 -29.700 -29.876 1.00 11.42 149 LEU D O 1
ATOM 6573 N N . THR D 1 172 ? 24.478 -30.703 -31.184 1.00 12.11 150 THR D N 1
ATOM 6574 C CA . THR D 1 172 ? 25.523 -30.624 -30.180 1.00 12.83 150 THR D CA 1
ATOM 6575 C C . THR D 1 172 ? 26.679 -29.808 -30.703 1.00 12.96 150 THR D C 1
ATOM 6576 O O . THR D 1 172 ? 27.255 -30.127 -31.744 1.00 12.96 150 THR D O 1
ATOM 6580 N N . ALA D 1 173 ? 27.000 -28.738 -29.975 1.00 12.79 151 ALA D N 1
ATOM 6581 C CA . ALA D 1 173 ? 28.144 -27.929 -30.292 1.00 13.07 151 ALA D CA 1
ATOM 6582 C C . ALA D 1 173 ? 29.217 -28.199 -29.239 1.00 13.26 151 ALA D C 1
ATOM 6583 O O . ALA D 1 173 ? 29.580 -29.345 -29.021 1.00 14.95 151 ALA D O 1
ATOM 6585 N N . SER D 1 174 ? 29.702 -27.149 -28.595 1.00 13.35 152 SER D N 1
ATOM 6586 C CA . SER D 1 174 ? 30.729 -27.215 -27.553 1.00 13.87 152 SER D CA 1
ATOM 6587 C C . SER D 1 174 ? 30.993 -25.768 -27.173 1.00 13.91 152 SER D C 1
ATOM 6588 O O . SER D 1 174 ? 30.835 -24.856 -28.006 1.00 13.33 152 SER D O 1
ATOM 6591 N N . ILE D 1 175 ? 31.395 -25.534 -25.931 1.00 13.51 153 ILE D N 1
ATOM 6592 C CA . ILE D 1 175 ? 31.771 -24.178 -25.555 1.00 13.31 153 ILE D CA 1
ATOM 6593 C C . ILE D 1 175 ? 33.083 -23.759 -26.248 1.00 13.49 153 ILE D C 1
ATOM 6594 O O . ILE D 1 175 ? 33.422 -22.564 -26.269 1.00 12.98 153 ILE D O 1
ATOM 6599 N N . ALA D 1 176 ? 33.793 -24.720 -26.864 1.00 13.38 154 ALA D N 1
ATOM 6600 C CA . ALA D 1 176 ? 34.923 -24.386 -27.760 1.00 13.85 154 ALA D CA 1
ATOM 6601 C C . ALA D 1 176 ? 34.465 -23.461 -28.898 1.00 13.88 154 ALA D C 1
ATOM 6602 O O . ALA D 1 176 ? 35.276 -22.771 -29.463 1.00 13.49 154 ALA D O 1
ATOM 6604 N N . GLY D 1 177 ? 33.171 -23.496 -29.248 1.00 13.49 155 GLY D N 1
ATOM 6605 C CA . GLY D 1 177 ? 32.607 -22.601 -30.277 1.00 13.69 155 GLY D CA 1
ATOM 6606 C C . GLY D 1 177 ? 32.565 -21.143 -29.860 1.00 14.05 155 GLY D C 1
ATOM 6607 O O . GLY D 1 177 ? 32.501 -20.253 -30.709 1.00 14.21 155 GLY D O 1
ATOM 6608 N N . TYR D 1 178 ? 32.579 -20.905 -28.547 1.00 13.52 156 TYR D N 1
ATOM 6609 C CA . TYR D 1 178 ? 32.686 -19.555 -27.965 1.00 13.82 156 TYR D CA 1
ATOM 6610 C C . TYR D 1 178 ? 34.104 -19.171 -27.492 1.00 14.88 156 TYR D C 1
ATOM 6611 O O . TYR D 1 178 ? 34.494 -17.995 -27.574 1.00 13.27 156 TYR D O 1
ATOM 6620 N N . GLU D 1 179 ? 34.840 -20.155 -26.966 1.00 15.56 157 GLU D N 1
ATOM 6621 C CA . GLU D 1 179 ? 36.124 -19.954 -26.266 1.00 16.96 157 GLU D CA 1
ATOM 6622 C C . GLU D 1 179 ? 37.153 -20.965 -26.742 1.00 17.20 157 GLU D C 1
ATOM 6623 O O . GLU D 1 179 ? 37.693 -21.741 -25.942 1.00 17.39 157 GLU D O 1
ATOM 6629 N N . GLY D 1 180 ? 37.425 -20.966 -28.041 1.00 16.88 158 GLY D N 1
ATOM 6630 C CA . GLY D 1 180 ? 38.258 -21.995 -28.627 1.00 17.26 158 GLY D CA 1
ATOM 6631 C C . GLY D 1 180 ? 39.682 -21.937 -28.123 1.00 17.76 158 GLY D C 1
ATOM 6632 O O . GLY D 1 180 ? 40.159 -20.901 -27.715 1.00 17.74 158 GLY D O 1
ATOM 6633 N N . GLN D 1 181 ? 40.363 -23.064 -28.202 1.00 18.54 159 GLN D N 1
ATOM 6634 C CA . GLN D 1 181 ? 41.619 -23.245 -27.504 1.00 19.61 159 GLN D CA 1
ATOM 6635 C C . GLN D 1 181 ? 42.790 -23.426 -28.433 1.00 18.98 159 GLN D C 1
ATOM 6636 O O . GLN D 1 181 ? 42.636 -23.833 -29.588 1.00 19.23 159 GLN D O 1
ATOM 6642 N N . ILE D 1 182 ? 43.972 -23.173 -27.888 1.00 18.88 160 ILE D N 1
ATOM 6643 C CA . ILE D 1 182 ? 45.219 -23.322 -28.617 1.00 18.57 160 ILE D CA 1
ATOM 6644 C C . ILE D 1 182 ? 45.321 -24.752 -29.159 1.00 18.86 160 ILE D C 1
ATOM 6645 O O . ILE D 1 182 ? 45.097 -25.722 -28.431 1.00 18.74 160 ILE D O 1
ATOM 6650 N N . GLY D 1 183 ? 45.617 -24.877 -30.446 1.00 18.27 161 GLY D N 1
ATOM 6651 C CA . GLY D 1 183 ? 45.736 -26.192 -31.072 1.00 18.36 161 GLY D CA 1
ATOM 6652 C C . GLY D 1 183 ? 44.415 -26.802 -31.507 1.00 17.68 161 GLY D C 1
ATOM 6653 O O . GLY D 1 183 ? 44.412 -27.876 -32.102 1.00 18.06 161 GLY D O 1
ATOM 6654 N N . GLN D 1 184 ? 43.307 -26.114 -31.250 1.00 16.65 162 GLN D N 1
ATOM 6655 C CA . GLN D 1 184 ? 41.975 -26.657 -31.504 1.00 16.67 162 GLN D CA 1
ATOM 6656 C C . GLN D 1 184 ? 41.107 -25.689 -32.329 1.00 14.96 162 GLN D C 1
ATOM 6657 O O . GLN D 1 184 ? 39.883 -25.643 -32.172 1.00 14.19 162 GLN D O 1
ATOM 6663 N N . THR D 1 185 ? 41.734 -24.951 -33.250 1.00 14.03 163 THR D N 1
ATOM 6664 C CA . THR D 1 185 ? 41.011 -24.022 -34.110 1.00 12.57 163 THR D CA 1
ATOM 6665 C C . THR D 1 185 ? 39.988 -24.723 -35.026 1.00 12.00 163 THR D C 1
ATOM 6666 O O . THR D 1 185 ? 38.968 -24.136 -35.369 1.00 9.89 163 THR D O 1
ATOM 6670 N N . ALA D 1 186 ? 40.295 -25.939 -35.477 1.00 11.82 164 ALA D N 1
ATOM 6671 C CA . ALA D 1 186 ? 39.375 -26.677 -36.370 1.00 11.81 164 ALA D CA 1
ATOM 6672 C C . ALA D 1 186 ? 38.097 -27.003 -35.620 1.00 11.22 164 ALA D C 1
ATOM 6673 O O . ALA D 1 186 ? 36.993 -26.769 -36.099 1.00 10.45 164 ALA D O 1
ATOM 6675 N N . TYR D 1 187 ? 38.250 -27.551 -34.420 1.00 12.14 165 TYR D N 1
ATOM 6676 C CA . TYR D 1 187 ? 37.094 -27.907 -33.609 1.00 11.77 165 TYR D CA 1
ATOM 6677 C C . TYR D 1 187 ? 36.286 -26.653 -33.226 1.00 11.11 165 TYR D C 1
ATOM 6678 O O . TYR D 1 187 ? 35.064 -26.670 -33.288 1.00 10.64 165 TYR D O 1
ATOM 6687 N N . ALA D 1 188 ? 36.974 -25.572 -32.864 1.00 10.98 166 ALA D N 1
ATOM 6688 C CA . ALA D 1 188 ? 36.317 -24.316 -32.524 1.00 11.37 166 ALA D CA 1
ATOM 6689 C C . ALA D 1 188 ? 35.478 -23.793 -33.693 1.00 11.40 166 ALA D C 1
ATOM 6690 O O . ALA D 1 188 ? 34.345 -23.401 -33.520 1.00 11.53 166 ALA D O 1
ATOM 6692 N N . ALA D 1 189 ? 36.052 -23.817 -34.893 1.00 11.93 167 ALA D N 1
ATOM 6693 C CA . ALA D 1 189 ? 35.357 -23.319 -36.079 1.00 11.61 167 ALA D CA 1
ATOM 6694 C C . ALA D 1 189 ? 34.134 -24.182 -36.382 1.00 11.70 167 ALA D C 1
ATOM 6695 O O . ALA D 1 189 ? 33.056 -23.658 -36.649 1.00 11.35 167 ALA D O 1
ATOM 6697 N N . ALA D 1 190 ? 34.279 -25.505 -36.291 1.00 11.37 168 ALA D N 1
ATOM 6698 C CA . ALA D 1 190 ? 33.169 -26.423 -36.637 1.00 11.38 168 ALA D CA 1
ATOM 6699 C C . ALA D 1 190 ? 32.000 -26.239 -35.682 1.00 11.50 168 ALA D C 1
ATOM 6700 O O . ALA D 1 190 ? 30.843 -26.065 -36.080 1.00 12.42 168 ALA D O 1
ATOM 6702 N N . LYS D 1 191 ? 32.325 -26.212 -34.401 1.00 12.35 169 LYS D N 1
ATOM 6703 C CA . LYS D 1 191 ? 31.334 -26.071 -33.351 1.00 11.86 169 LYS D CA 1
ATOM 6704 C C . LYS D 1 191 ? 30.682 -24.685 -33.295 1.00 10.90 169 LYS D C 1
ATOM 6705 O O . LYS D 1 191 ? 29.475 -24.584 -33.033 1.00 9.78 169 LYS D O 1
ATOM 6711 N N . ALA D 1 192 ? 31.435 -23.635 -33.607 1.00 10.53 170 ALA D N 1
ATOM 6712 C CA . ALA D 1 192 ? 30.853 -22.296 -33.771 1.00 10.26 170 ALA D CA 1
ATOM 6713 C C . ALA D 1 192 ? 29.890 -22.260 -34.941 1.00 9.92 170 ALA D C 1
ATOM 6714 O O . ALA D 1 192 ? 28.880 -21.554 -34.899 1.00 9.67 170 ALA D O 1
ATOM 6716 N N . GLY D 1 193 ? 30.201 -23.012 -35.994 1.00 10.23 171 GLY D N 1
ATOM 6717 C CA . GLY D 1 193 ? 29.276 -23.148 -37.132 1.00 10.13 171 GLY D CA 1
ATOM 6718 C C . GLY D 1 193 ? 27.947 -23.744 -36.687 1.00 9.62 171 GLY D C 1
ATOM 6719 O O . GLY D 1 193 ? 26.879 -23.289 -37.081 1.00 8.97 171 GLY D O 1
ATOM 6720 N N . VAL D 1 194 ? 28.017 -24.775 -35.850 1.00 10.02 172 VAL D N 1
ATOM 6721 C CA . VAL D 1 194 ? 26.813 -25.384 -35.297 1.00 9.65 172 VAL D CA 1
ATOM 6722 C C . VAL D 1 194 ? 26.024 -24.390 -34.438 1.00 10.65 172 VAL D C 1
ATOM 6723 O O . VAL D 1 194 ? 24.806 -24.301 -34.553 1.00 11.44 172 VAL D O 1
ATOM 6727 N N . ILE D 1 195 ? 26.716 -23.641 -33.592 1.00 11.51 173 ILE D N 1
ATOM 6728 C CA . ILE D 1 195 ? 26.092 -22.596 -32.767 1.00 12.20 173 ILE D CA 1
ATOM 6729 C C . ILE D 1 195 ? 25.292 -21.607 -33.634 1.00 12.59 173 ILE D C 1
ATOM 6730 O O . ILE D 1 195 ? 24.095 -21.406 -33.392 1.00 13.23 173 ILE D O 1
ATOM 6735 N N . GLY D 1 196 ? 25.928 -21.063 -34.676 1.00 12.42 174 GLY D N 1
ATOM 6736 C CA . GLY D 1 196 ? 25.288 -20.108 -35.576 1.00 12.29 174 GLY D CA 1
ATOM 6737 C C . GLY D 1 196 ? 24.158 -20.662 -36.409 1.00 12.73 174 GLY D C 1
ATOM 6738 O O . GLY D 1 196 ? 23.192 -19.961 -36.703 1.00 13.42 174 GLY D O 1
ATOM 6739 N N . LEU D 1 197 ? 24.253 -21.943 -36.739 1.00 12.37 175 LEU D N 1
ATOM 6740 C CA . LEU D 1 197 ? 23.216 -22.646 -37.467 1.00 12.46 175 LEU D CA 1
ATOM 6741 C C . LEU D 1 197 ? 21.928 -22.708 -36.693 1.00 12.98 175 LEU D C 1
ATOM 6742 O O . LEU D 1 197 ? 20.863 -22.770 -37.307 1.00 14.65 175 LEU D O 1
ATOM 6747 N N . THR D 1 198 ? 22.017 -22.704 -35.356 1.00 12.58 176 THR D N 1
ATOM 6748 C CA . THR D 1 198 ? 20.854 -22.944 -34.502 1.00 12.62 176 THR D CA 1
ATOM 6749 C C . THR D 1 198 ? 19.707 -21.979 -34.792 1.00 12.47 176 THR D C 1
ATOM 6750 O O . THR D 1 198 ? 18.606 -22.412 -35.135 1.00 12.31 176 THR D O 1
ATOM 6754 N N . ILE D 1 199 ? 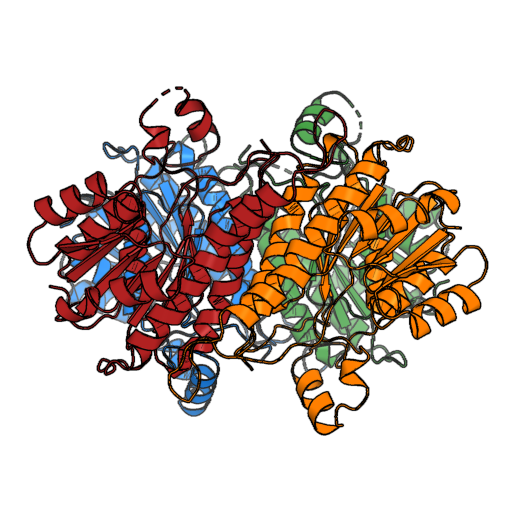19.948 -20.683 -34.648 1.00 12.65 177 ILE D N 1
ATOM 6755 C CA . ILE D 1 199 ? 18.871 -19.702 -34.846 1.00 12.63 177 ILE D CA 1
ATOM 6756 C C . ILE D 1 199 ? 18.439 -19.684 -36.312 1.00 12.89 177 ILE D C 1
ATOM 6757 O O . ILE D 1 199 ? 17.265 -19.532 -36.594 1.00 13.09 177 ILE D O 1
ATOM 6762 N N . ALA D 1 200 ? 19.378 -19.851 -37.249 1.00 11.99 178 ALA D N 1
ATOM 6763 C CA . ALA D 1 200 ? 19.019 -19.826 -38.654 1.00 12.71 178 ALA D CA 1
ATOM 6764 C C . ALA D 1 200 ? 18.094 -20.998 -39.010 1.00 12.39 178 ALA D C 1
ATOM 6765 O O . ALA D 1 200 ? 17.089 -20.828 -39.697 1.00 12.07 178 ALA D O 1
ATOM 6767 N N . ALA D 1 201 ? 18.413 -22.186 -38.498 1.00 12.74 179 ALA D N 1
ATOM 6768 C CA . ALA D 1 201 ? 17.609 -23.372 -38.755 1.00 12.69 179 ALA D CA 1
ATOM 6769 C C . ALA D 1 201 ? 16.234 -23.299 -38.084 1.00 12.72 179 ALA D C 1
ATOM 6770 O O . ALA D 1 201 ? 15.248 -23.715 -38.670 1.00 12.47 179 ALA D O 1
ATOM 6772 N N . ALA D 1 202 ? 16.180 -22.808 -36.851 1.00 12.88 180 ALA D N 1
ATOM 6773 C CA . ALA D 1 202 ? 14.897 -22.592 -36.155 1.00 13.87 180 ALA D CA 1
ATOM 6774 C C . ALA D 1 202 ? 13.996 -21.673 -36.980 1.00 14.23 180 ALA D C 1
ATOM 6775 O O . ALA D 1 202 ? 12.814 -21.946 -37.154 1.00 15.42 180 ALA D O 1
ATOM 6777 N N . ARG D 1 203 ? 14.554 -20.574 -37.486 1.00 14.66 181 ARG D N 1
ATOM 6778 C CA . ARG D 1 203 ? 13.760 -19.637 -38.315 1.00 15.13 181 ARG D CA 1
ATOM 6779 C C . ARG D 1 203 ? 13.287 -20.323 -39.596 1.00 16.04 181 ARG D C 1
ATOM 6780 O O . ARG D 1 203 ? 12.106 -20.246 -39.974 1.00 15.97 181 ARG D O 1
ATOM 6788 N N . ASP D 1 204 ? 14.212 -21.024 -40.246 1.00 16.21 182 ASP D N 1
ATOM 6789 C CA . ASP D 1 204 ? 13.928 -21.768 -41.490 1.00 17.53 182 ASP D CA 1
ATOM 6790 C C . ASP D 1 204 ? 12.799 -22.783 -41.288 1.00 17.27 182 ASP D C 1
ATOM 6791 O O . ASP D 1 204 ? 11.870 -22.877 -42.099 1.00 19.52 182 ASP D O 1
ATOM 6796 N N . LEU D 1 205 ? 12.857 -23.527 -40.188 1.00 15.62 183 LEU D N 1
ATOM 6797 C CA . LEU D 1 205 ? 11.903 -24.607 -39.920 1.00 16.08 183 LEU D CA 1
ATOM 6798 C C . LEU D 1 205 ? 10.680 -24.149 -39.132 1.00 16.54 183 LEU D C 1
ATOM 6799 O O . LEU D 1 205 ? 9.817 -24.959 -38.806 1.00 17.10 183 LEU D O 1
ATOM 6804 N N . SER D 1 206 ? 10.592 -22.857 -38.818 1.00 16.59 184 SER D N 1
ATOM 6805 C CA . SER D 1 206 ? 9.462 -22.366 -38.041 1.00 17.76 184 SER D CA 1
ATOM 6806 C C . SER D 1 206 ? 8.115 -22.620 -38.742 1.00 19.19 184 SER D C 1
ATOM 6807 O O . SER D 1 206 ? 7.130 -22.895 -38.079 1.00 19.22 184 SER D O 1
ATOM 6810 N N . SER D 1 207 ? 8.083 -22.552 -40.071 1.00 19.81 185 SER D N 1
ATOM 6811 C CA . SER D 1 207 ? 6.840 -22.776 -40.807 1.00 20.91 185 SER D CA 1
ATOM 6812 C C . SER D 1 207 ? 6.375 -24.226 -40.761 1.00 20.81 185 SER D C 1
ATOM 6813 O O . SER D 1 207 ? 5.195 -24.491 -40.972 1.00 21.63 185 SER D O 1
ATOM 6816 N N . ALA D 1 208 ? 7.293 -25.150 -40.489 1.00 19.72 186 ALA D N 1
ATOM 6817 C CA . ALA D 1 208 ? 6.983 -26.568 -40.343 1.00 19.21 186 ALA D CA 1
ATOM 6818 C C . ALA D 1 208 ? 6.661 -26.960 -38.893 1.00 19.03 186 ALA D C 1
ATOM 6819 O O . ALA D 1 208 ? 6.241 -28.094 -38.630 1.00 18.24 186 ALA D O 1
ATOM 6821 N N . GLY D 1 209 ? 6.873 -26.052 -37.941 1.00 17.54 187 GLY D N 1
ATOM 6822 C CA . GLY D 1 209 ? 6.626 -26.381 -36.541 1.00 16.81 187 GLY D CA 1
ATOM 6823 C C . GLY D 1 209 ? 7.629 -27.388 -36.017 1.00 15.92 187 GLY D C 1
ATOM 6824 O O . GLY D 1 209 ? 7.282 -28.291 -35.262 1.00 15.35 187 GLY D O 1
ATOM 6825 N N . ILE D 1 210 ? 8.886 -27.219 -36.422 1.00 15.30 188 ILE D N 1
ATOM 6826 C CA . ILE D 1 210 ? 9.983 -28.024 -35.937 1.00 14.77 188 ILE D CA 1
ATOM 6827 C C . ILE D 1 210 ? 10.939 -27.082 -35.185 1.00 14.62 188 ILE D C 1
ATOM 6828 O O . ILE D 1 210 ? 11.482 -26.164 -35.776 1.00 14.33 188 ILE D O 1
ATOM 6833 N N . ARG D 1 211 ? 11.095 -27.294 -33.877 1.00 14.30 189 ARG D N 1
ATOM 6834 C CA . ARG D 1 211 ? 12.010 -26.486 -33.056 1.00 13.77 189 ARG D CA 1
ATOM 6835 C C . ARG D 1 211 ? 13.439 -27.007 -33.238 1.00 12.63 189 ARG D C 1
ATOM 6836 O O . ARG D 1 211 ? 13.655 -28.178 -33.497 1.00 12.49 189 ARG D O 1
ATOM 6844 N N . VAL D 1 212 ? 14.412 -26.110 -33.147 1.00 12.69 190 VAL D N 1
ATOM 6845 C CA . VAL D 1 212 ? 15.820 -26.458 -33.238 1.00 11.72 190 VAL D CA 1
ATOM 6846 C C . VAL D 1 212 ? 16.570 -25.751 -32.095 1.00 11.98 190 VAL D C 1
ATOM 6847 O O . VAL D 1 212 ? 16.497 -24.522 -31.966 1.00 11.64 190 VAL D O 1
ATOM 6851 N N . ASN D 1 213 ? 17.264 -26.530 -31.267 1.00 11.34 191 ASN D N 1
ATOM 6852 C CA . ASN D 1 213 ? 18.076 -25.996 -30.193 1.00 11.45 191 ASN D CA 1
ATOM 6853 C C . ASN D 1 213 ? 19.360 -26.783 -30.153 1.00 11.84 191 ASN D C 1
ATOM 6854 O O . ASN D 1 213 ? 19.482 -27.830 -30.803 1.00 11.08 191 ASN D O 1
ATOM 6859 N N . THR D 1 214 ? 20.324 -26.254 -29.413 1.00 11.77 192 THR D N 1
ATOM 6860 C CA . THR D 1 214 ? 21.681 -26.808 -29.385 1.00 11.83 192 THR D CA 1
ATOM 6861 C C . THR D 1 214 ? 22.179 -26.870 -27.952 1.00 11.53 192 THR D C 1
ATOM 6862 O O . THR D 1 214 ? 21.910 -25.958 -27.161 1.00 11.69 192 THR D O 1
ATOM 6866 N N . ILE D 1 215 ? 22.859 -27.958 -27.603 1.00 10.94 193 ILE D N 1
ATOM 6867 C CA . ILE D 1 215 ? 23.609 -28.044 -26.347 1.00 10.97 193 ILE D CA 1
ATOM 6868 C C . ILE D 1 215 ? 25.081 -27.806 -26.644 1.00 11.26 193 ILE D C 1
ATOM 6869 O O . ILE D 1 215 ? 25.646 -28.422 -27.547 1.00 10.98 193 ILE D O 1
ATOM 6874 N N . ALA D 1 216 ? 25.680 -26.891 -25.891 1.00 10.52 194 ALA D N 1
ATOM 6875 C CA . ALA D 1 216 ? 27.135 -26.631 -25.949 1.00 11.36 194 ALA D CA 1
ATOM 6876 C C . ALA D 1 216 ? 27.765 -27.163 -24.675 1.00 11.51 194 ALA D C 1
ATOM 6877 O O . ALA D 1 216 ? 27.835 -26.451 -23.688 1.00 11.97 194 ALA D O 1
ATOM 6879 N N . PRO D 1 217 ? 28.188 -28.430 -24.671 1.00 12.23 195 PRO D N 1
ATOM 6880 C CA . PRO D 1 217 ? 28.816 -28.927 -23.455 1.00 13.21 195 PRO D CA 1
ATOM 6881 C C . PRO D 1 217 ? 30.195 -28.342 -23.169 1.00 13.17 195 PRO D C 1
ATOM 6882 O O . PRO D 1 217 ? 30.868 -27.848 -24.072 1.00 12.71 195 PRO D O 1
ATOM 6886 N N . GLY D 1 218 ? 30.573 -28.385 -21.895 1.00 13.57 196 GLY D N 1
ATOM 6887 C CA . GLY D 1 218 ? 31.931 -28.092 -21.444 1.00 13.98 196 GLY D CA 1
ATOM 6888 C C . GLY D 1 218 ? 32.686 -29.409 -21.465 1.00 15.03 196 GLY D C 1
ATOM 6889 O O . GLY D 1 218 ? 32.624 -30.118 -22.476 1.00 15.99 196 GLY D O 1
ATOM 6890 N N . THR D 1 219 ? 33.369 -29.751 -20.371 1.00 14.53 197 THR D N 1
ATOM 6891 C CA . THR D 1 219 ? 34.201 -30.955 -20.326 1.00 15.09 197 THR D CA 1
ATOM 6892 C C . THR D 1 219 ? 33.384 -32.083 -19.715 1.00 15.34 197 THR D C 1
ATOM 6893 O O . THR D 1 219 ? 33.034 -32.033 -18.538 1.00 14.85 197 THR D O 1
ATOM 6897 N N . MET D 1 220 ? 33.075 -33.082 -20.541 1.00 15.54 198 MET D N 1
ATOM 6898 C CA . MET D 1 220 ? 32.189 -34.169 -20.170 1.00 16.41 198 MET D CA 1
ATOM 6899 C C . MET D 1 220 ? 32.967 -35.475 -20.027 1.00 17.88 198 MET D C 1
ATOM 6900 O O . MET D 1 220 ? 34.005 -35.683 -20.681 1.00 17.02 198 MET D O 1
ATOM 6905 N N . LYS D 1 221 ? 32.446 -36.357 -19.186 1.00 19.30 199 LYS D N 1
ATOM 6906 C CA . LYS D 1 221 ? 33.070 -37.658 -18.955 1.00 21.88 199 LYS D CA 1
ATOM 6907 C C . LYS D 1 221 ? 32.639 -38.609 -20.054 1.00 22.71 199 LYS D C 1
ATOM 6908 O O . LYS D 1 221 ? 31.711 -39.405 -19.877 1.00 22.73 199 LYS D O 1
ATOM 6914 N N . THR D 1 222 ? 33.279 -38.473 -21.208 1.00 24.25 200 THR D N 1
ATOM 6915 C CA . THR D 1 222 ? 33.059 -39.361 -22.344 1.00 26.41 200 THR D CA 1
ATOM 6916 C C . THR D 1 222 ? 33.987 -40.577 -22.200 1.00 28.60 200 THR D C 1
ATOM 6917 O O . THR D 1 222 ? 34.885 -40.563 -21.360 1.00 28.83 200 THR D O 1
ATOM 6921 N N . PRO D 1 223 ? 33.784 -41.635 -23.013 1.00 31.40 201 PRO D N 1
ATOM 6922 C CA . PRO D 1 223 ? 34.574 -42.854 -22.809 1.00 33.98 201 PRO D CA 1
ATOM 6923 C C . PRO D 1 223 ? 36.096 -42.631 -22.776 1.00 36.41 201 PRO D C 1
ATOM 6924 O O . PRO D 1 223 ? 36.771 -43.284 -21.982 1.00 37.58 201 PRO D O 1
ATOM 6928 N N . ILE D 1 224 ? 36.615 -41.724 -23.602 1.00 38.45 202 ILE D N 1
ATOM 6929 C CA . ILE D 1 224 ? 38.045 -41.361 -23.562 1.00 41.34 202 ILE D CA 1
ATOM 6930 C C . ILE D 1 224 ? 38.508 -40.910 -22.155 1.00 43.72 202 ILE D C 1
ATOM 6931 O O . ILE D 1 224 ? 39.639 -41.188 -21.745 1.00 44.66 202 ILE D O 1
ATOM 6936 N N . MET D 1 225 ? 37.631 -40.219 -21.427 1.00 45.64 203 MET D N 1
ATOM 6937 C CA . MET D 1 225 ? 37.921 -39.759 -20.063 1.00 47.88 203 MET D CA 1
ATOM 6938 C C . MET D 1 225 ? 37.752 -40.844 -18.989 1.00 49.91 203 MET D C 1
ATOM 6939 O O . MET D 1 225 ? 38.060 -40.597 -17.820 1.00 50.99 203 MET D O 1
ATOM 6944 N N . GLU D 1 226 ? 37.249 -42.023 -19.364 1.00 51.41 204 GLU D N 1
ATOM 6945 C CA . GLU D 1 226 ? 37.132 -43.157 -18.434 1.00 53.14 204 GLU D CA 1
ATOM 6946 C C . GLU D 1 226 ? 38.506 -43.657 -17.935 1.00 54.89 204 GLU D C 1
ATOM 6947 O O . GLU D 1 226 ? 38.590 -44.236 -16.850 1.00 56.20 204 GLU D O 1
ATOM 6949 N N . SER D 1 227 ? 39.564 -43.432 -18.720 1.00 55.73 205 SER D N 1
ATOM 6950 C CA . SER D 1 227 ? 40.940 -43.747 -18.314 1.00 56.90 205 SER D CA 1
ATOM 6951 C C . SER D 1 227 ? 41.736 -42.458 -18.091 1.00 57.32 205 SER D C 1
ATOM 6952 O O . SER D 1 227 ? 42.013 -42.071 -16.952 1.00 58.26 205 SER D O 1
ATOM 6954 N N . ALA D 1 232 ? 44.500 -37.301 -13.483 1.00 58.73 210 ALA D N 1
ATOM 6955 C CA . ALA D 1 232 ? 44.541 -36.010 -14.172 1.00 58.14 210 ALA D CA 1
ATOM 6956 C C . ALA D 1 232 ? 43.134 -35.470 -14.520 1.00 57.12 210 ALA D C 1
ATOM 6957 O O . ALA D 1 232 ? 43.006 -34.451 -15.214 1.00 56.40 210 ALA D O 1
ATOM 6959 N N . LEU D 1 233 ? 42.088 -36.156 -14.047 1.00 56.75 211 LEU D N 1
ATOM 6960 C CA . LEU D 1 233 ? 40.724 -35.608 -14.077 1.00 55.84 211 LEU D CA 1
ATOM 6961 C C . LEU D 1 233 ? 40.680 -34.305 -13.287 1.00 55.71 211 LEU D C 1
ATOM 6962 O O . LEU D 1 233 ? 39.953 -33.375 -13.654 1.00 55.24 211 LEU D O 1
ATOM 6967 N N . ALA D 1 234 ? 41.457 -34.244 -12.202 1.00 55.70 212 ALA D N 1
ATOM 6968 C CA . ALA D 1 234 ? 41.494 -33.067 -11.348 1.00 55.37 212 ALA D CA 1
ATOM 6969 C C . ALA D 1 234 ? 42.115 -31.872 -12.065 1.00 54.64 212 ALA D C 1
ATOM 6970 O O . ALA D 1 234 ? 41.789 -30.724 -11.748 1.00 54.31 212 ALA D O 1
ATOM 6972 N N . LYS D 1 235 ? 43.001 -32.127 -13.026 1.00 53.86 213 LYS D N 1
ATOM 6973 C CA . LYS D 1 235 ? 43.549 -31.039 -13.842 1.00 53.41 213 LYS D CA 1
ATOM 6974 C C . LYS D 1 235 ? 42.426 -30.384 -14.670 1.00 52.00 213 LYS D C 1
ATOM 6975 O O . LYS D 1 235 ? 42.321 -29.153 -14.738 1.00 51.66 213 LYS D O 1
ATOM 6977 N N . PHE D 1 236 ? 41.571 -31.207 -15.271 1.00 50.79 214 PHE D N 1
ATOM 6978 C CA . PHE D 1 236 ? 40.406 -30.688 -16.000 1.00 49.63 214 PHE D CA 1
ATOM 6979 C C . PHE D 1 236 ? 39.416 -29.970 -15.078 1.00 48.16 214 PHE D C 1
ATOM 6980 O O . PHE D 1 236 ? 39.026 -28.818 -15.332 1.00 48.45 214 PHE D O 1
ATOM 6988 N N . ALA D 1 237 ? 39.045 -30.630 -13.985 1.00 46.50 215 ALA D N 1
ATOM 6989 C CA . ALA D 1 237 ? 38.069 -30.083 -13.037 1.00 44.84 215 ALA D CA 1
ATOM 6990 C C . ALA D 1 237 ? 38.512 -28.784 -12.355 1.00 43.38 215 ALA D C 1
ATOM 6991 O O . ALA D 1 237 ? 37.691 -28.091 -11.729 1.00 43.31 215 ALA D O 1
ATOM 6993 N N . ALA D 1 238 ? 39.800 -28.454 -12.459 1.00 41.06 216 ALA D N 1
ATOM 6994 C CA . ALA D 1 238 ? 40.344 -27.306 -11.751 1.00 39.02 216 ALA D CA 1
ATOM 6995 C C . ALA D 1 238 ? 39.868 -25.973 -12.322 1.00 35.81 216 ALA D C 1
ATOM 6996 O O . ALA D 1 238 ? 39.821 -24.982 -11.614 1.00 35.99 216 ALA D O 1
ATOM 6998 N N . ASN D 1 239 ? 39.524 -25.943 -13.602 1.00 31.96 217 ASN D N 1
ATOM 6999 C CA . ASN D 1 239 ? 38.967 -24.735 -14.233 1.00 29.39 217 ASN D CA 1
ATOM 7000 C C . ASN D 1 239 ? 37.424 -24.747 -14.203 1.00 26.16 217 ASN D C 1
ATOM 7001 O O . ASN D 1 239 ? 36.782 -23.846 -14.786 1.00 24.89 217 ASN D O 1
ATOM 7006 N N . ILE D 1 240 ? 36.826 -25.751 -13.538 1.00 23.26 218 ILE D N 1
ATOM 7007 C CA . ILE D 1 240 ? 35.350 -25.899 -13.525 1.00 20.53 218 ILE D CA 1
ATOM 7008 C C . ILE D 1 240 ? 34.764 -25.461 -12.173 1.00 20.05 218 ILE D C 1
ATOM 7009 O O . ILE D 1 240 ? 34.953 -26.146 -11.175 1.00 20.45 218 ILE D O 1
ATOM 7014 N N . PRO D 1 241 ? 34.055 -24.316 -12.132 1.00 18.53 219 PRO D N 1
ATOM 7015 C CA . PRO D 1 241 ? 33.599 -23.774 -10.859 1.00 18.75 219 PRO D CA 1
ATOM 7016 C C . PRO D 1 241 ? 32.746 -24.704 -10.005 1.00 18.55 219 PRO D C 1
ATOM 7017 O O . PRO D 1 241 ? 33.117 -24.963 -8.863 1.00 18.59 219 PRO D O 1
ATOM 7021 N N . PHE D 1 242 ? 31.616 -25.174 -10.534 1.00 17.63 220 PHE D N 1
ATOM 7022 C CA . PHE D 1 242 ? 30.765 -26.125 -9.811 1.00 18.19 220 PHE D CA 1
ATOM 7023 C C . PHE D 1 242 ? 29.706 -26.756 -10.720 1.00 17.13 220 PHE D C 1
ATOM 7024 O O . PHE D 1 242 ? 29.023 -26.050 -11.457 1.00 16.29 220 PHE D O 1
ATOM 7032 N N . PRO D 1 243 ? 29.530 -28.082 -10.646 1.00 18.18 221 PRO D N 1
ATOM 7033 C CA . PRO D 1 243 ? 30.288 -29.001 -9.807 1.00 19.31 221 PRO D CA 1
ATOM 7034 C C . PRO D 1 243 ? 31.704 -29.145 -10.314 1.00 18.99 221 PRO D C 1
ATOM 7035 O O . PRO D 1 243 ? 31.935 -29.039 -11.515 1.00 18.42 221 PRO D O 1
ATOM 7039 N N . LYS D 1 244 ? 32.625 -29.391 -9.396 1.00 19.72 222 LYS D N 1
ATOM 7040 C CA . LYS D 1 244 ? 34.043 -29.426 -9.706 1.00 20.26 222 LYS D CA 1
ATOM 7041 C C . LYS D 1 244 ? 34.431 -30.784 -10.235 1.00 20.10 222 LYS D C 1
ATOM 7042 O O . LYS D 1 244 ? 35.198 -31.516 -9.616 1.00 20.14 222 LYS D O 1
ATOM 7048 N N . ARG D 1 245 ? 33.884 -31.110 -11.393 1.00 19.22 223 ARG D N 1
ATOM 7049 C CA . ARG D 1 245 ? 34.074 -32.401 -12.014 1.00 18.93 223 ARG D CA 1
ATOM 7050 C C . ARG D 1 245 ? 33.576 -32.299 -13.447 1.00 18.43 223 ARG D C 1
ATOM 7051 O O . ARG D 1 245 ? 32.967 -31.306 -13.838 1.00 18.20 223 ARG D O 1
ATOM 7059 N N . LEU D 1 246 ? 33.825 -33.348 -14.209 1.00 18.19 224 LEU D N 1
ATOM 7060 C CA . LEU D 1 246 ? 33.320 -33.475 -15.562 1.00 17.70 224 LEU D CA 1
ATOM 7061 C C . LEU D 1 246 ? 31.807 -33.686 -15.552 1.00 16.67 224 LEU D C 1
ATOM 7062 O O . LEU D 1 246 ? 31.262 -34.273 -14.626 1.00 17.00 224 LEU D O 1
ATOM 7067 N N . GLY D 1 247 ? 31.118 -33.177 -16.564 1.00 15.76 225 GLY D N 1
ATOM 7068 C CA . GLY D 1 247 ? 29.666 -33.418 -16.682 1.00 15.88 225 GLY D CA 1
ATOM 7069 C C . GLY D 1 247 ? 29.372 -34.875 -17.044 1.00 16.37 225 GLY D C 1
ATOM 7070 O O . GLY D 1 247 ? 30.166 -35.515 -17.731 1.00 16.35 225 GLY D O 1
ATOM 7071 N N . THR D 1 248 ? 28.252 -35.414 -16.577 1.00 16.91 226 THR D N 1
ATOM 7072 C CA . THR D 1 248 ? 27.941 -36.808 -16.857 1.00 17.22 226 THR D CA 1
ATOM 7073 C C . THR D 1 248 ? 27.124 -36.925 -18.133 1.00 16.24 226 THR D C 1
ATOM 7074 O O . THR D 1 248 ? 26.377 -36.006 -18.500 1.00 15.75 226 THR D O 1
ATOM 7078 N N . PRO D 1 249 ? 27.236 -38.075 -18.817 1.00 15.77 227 PRO D N 1
ATOM 7079 C CA . PRO D 1 249 ? 26.370 -38.328 -19.959 1.00 15.01 227 PRO D CA 1
ATOM 7080 C C . PRO D 1 249 ? 24.887 -38.183 -19.597 1.00 14.44 227 PRO D C 1
ATOM 7081 O O . PRO D 1 249 ? 24.110 -37.655 -20.388 1.00 13.70 227 PRO D O 1
ATOM 7085 N N . ASP D 1 250 ? 24.498 -38.621 -18.406 1.00 15.23 228 ASP D N 1
ATOM 7086 C CA . ASP D 1 250 ? 23.100 -38.481 -17.968 1.00 16.07 228 ASP D CA 1
ATOM 7087 C C . ASP D 1 250 ? 22.663 -37.014 -17.829 1.00 15.67 228 ASP D C 1
ATOM 7088 O O . ASP D 1 250 ? 21.515 -36.685 -18.094 1.00 15.67 228 ASP D O 1
ATOM 7093 N N . GLU D 1 251 ? 23.565 -36.141 -17.399 1.00 15.92 229 GLU D N 1
ATOM 7094 C CA . GLU D 1 251 ? 23.246 -34.694 -17.365 1.00 15.28 229 GLU D CA 1
ATOM 7095 C C . GLU D 1 251 ? 23.034 -34.113 -18.771 1.00 14.05 229 GLU D C 1
ATOM 7096 O O . GLU D 1 251 ? 22.150 -33.273 -18.975 1.00 14.26 229 GLU D O 1
ATOM 7102 N N . PHE D 1 252 ? 23.841 -34.549 -19.733 1.00 13.49 230 PHE D N 1
ATOM 7103 C CA . PHE D 1 252 ? 23.625 -34.198 -21.141 1.00 13.18 230 PHE D CA 1
ATOM 7104 C C . PHE D 1 252 ? 22.269 -34.700 -21.646 1.00 13.22 230 PHE D C 1
ATOM 7105 O O . PHE D 1 252 ? 21.506 -33.957 -22.275 1.00 13.81 230 PHE D O 1
ATOM 7113 N N . ALA D 1 253 ? 21.970 -35.963 -21.371 1.00 13.24 231 ALA D N 1
ATOM 7114 C CA . ALA D 1 253 ? 20.731 -36.569 -21.833 1.00 12.85 231 ALA D CA 1
ATOM 7115 C C . ALA D 1 253 ? 19.508 -35.865 -21.235 1.00 12.94 231 ALA D C 1
ATOM 7116 O O . ALA D 1 253 ? 18.494 -35.710 -21.899 1.00 11.96 231 ALA D O 1
ATOM 7118 N N . ASP D 1 254 ? 19.623 -35.424 -19.976 1.00 13.03 232 ASP D N 1
ATOM 7119 C CA . ASP D 1 254 ? 18.559 -34.713 -19.307 1.00 13.48 232 ASP D CA 1
ATOM 7120 C C . ASP D 1 254 ? 18.310 -33.348 -19.997 1.00 13.61 232 ASP D C 1
ATOM 7121 O O . ASP D 1 254 ? 17.152 -32.942 -20.212 1.00 13.96 232 ASP D O 1
ATOM 7126 N N . ALA D 1 255 ? 19.392 -32.663 -20.365 1.00 12.40 233 ALA D N 1
ATOM 7127 C CA . ALA D 1 255 ? 19.301 -31.410 -21.096 1.00 12.47 233 ALA D CA 1
ATOM 7128 C C . ALA D 1 255 ? 18.657 -31.618 -22.468 1.00 12.59 233 ALA D C 1
ATOM 7129 O O . ALA D 1 255 ? 17.830 -30.812 -22.892 1.00 12.85 233 ALA D O 1
ATOM 7131 N N . ALA D 1 256 ? 19.037 -32.704 -23.152 1.00 12.54 234 ALA D N 1
ATOM 7132 C CA . ALA D 1 256 ? 18.511 -32.999 -24.473 1.00 11.94 234 ALA D CA 1
ATOM 7133 C C . ALA D 1 256 ? 17.004 -33.311 -24.377 1.00 12.59 234 ALA D C 1
ATOM 7134 O O . ALA D 1 256 ? 16.201 -32.787 -25.146 1.00 12.41 234 ALA D O 1
ATOM 7136 N N . ALA D 1 257 ? 16.612 -34.101 -23.385 1.00 13.37 235 ALA D N 1
ATOM 7137 C CA . ALA D 1 257 ? 15.188 -34.370 -23.137 1.00 13.85 235 ALA D CA 1
ATOM 7138 C C . ALA D 1 257 ? 14.371 -33.096 -22.860 1.00 14.69 235 ALA D C 1
ATOM 7139 O O . ALA D 1 257 ? 13.253 -32.943 -23.357 1.00 15.35 235 ALA D O 1
ATOM 7141 N N . PHE D 1 258 ? 14.911 -32.194 -22.054 1.00 14.05 236 PHE D N 1
ATOM 7142 C CA . PHE D 1 258 ? 14.254 -30.932 -21.790 1.00 14.20 236 PHE D CA 1
ATOM 7143 C C . PHE D 1 258 ? 14.045 -30.108 -23.103 1.00 14.15 236 PHE D C 1
ATOM 7144 O O . PHE D 1 258 ? 12.976 -29.551 -23.338 1.00 14.27 236 PHE D O 1
ATOM 7152 N N . LEU D 1 259 ? 15.063 -30.062 -23.952 1.00 13.72 237 LEU D N 1
ATOM 7153 C CA . LEU D 1 259 ? 14.988 -29.306 -25.201 1.00 13.69 237 LEU D CA 1
ATOM 7154 C C . LEU D 1 259 ? 13.970 -29.910 -26.172 1.00 14.56 237 LEU D C 1
ATOM 7155 O O . LEU D 1 259 ? 13.352 -29.186 -26.959 1.00 14.61 237 LEU D O 1
ATOM 7160 N N . LEU D 1 260 ? 13.792 -31.227 -26.107 1.00 15.25 238 LEU D N 1
ATOM 7161 C CA . LEU D 1 260 ? 12.762 -31.904 -26.886 1.00 16.40 238 LEU D CA 1
ATOM 7162 C C . LEU D 1 260 ? 11.349 -31.718 -26.361 1.00 17.66 238 LEU D C 1
ATOM 7163 O O . LEU D 1 260 ? 10.411 -31.755 -27.156 1.00 19.45 238 LEU D O 1
ATOM 7168 N N . THR D 1 261 ? 11.173 -31.525 -25.045 1.00 18.08 239 THR D N 1
ATOM 7169 C CA . THR D 1 261 ? 9.833 -31.489 -24.433 1.00 18.72 239 THR D CA 1
ATOM 7170 C C . THR D 1 261 ? 9.295 -30.104 -24.065 1.00 18.38 239 THR D C 1
ATOM 7171 O O . THR D 1 261 ? 8.073 -29.911 -23.999 1.00 19.60 239 THR D O 1
ATOM 7175 N N . ASN D 1 262 ? 10.166 -29.146 -23.770 1.00 17.11 240 ASN D N 1
ATOM 7176 C CA . ASN D 1 262 ? 9.675 -27.800 -23.454 1.00 17.19 240 ASN D CA 1
ATOM 7177 C C . ASN D 1 262 ? 9.175 -27.133 -24.731 1.00 17.58 240 ASN D C 1
ATOM 7178 O O . ASN D 1 262 ? 9.914 -27.006 -25.686 1.00 18.00 240 ASN 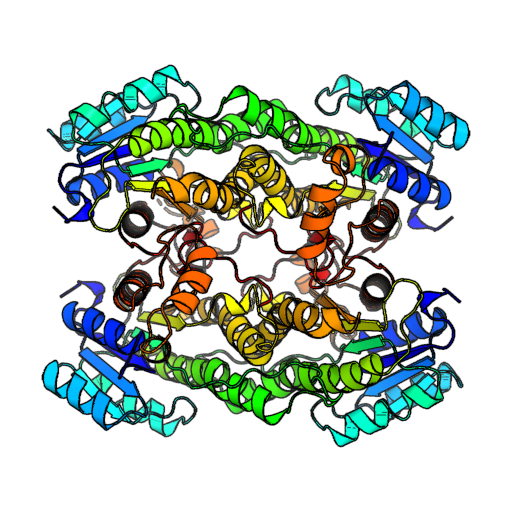D O 1
ATOM 7183 N N . GLY D 1 263 ? 7.928 -26.698 -24.747 1.00 17.75 241 GLY D N 1
ATOM 7184 C CA . GLY D 1 263 ? 7.334 -26.211 -25.986 1.00 18.03 241 GLY D CA 1
ATOM 7185 C C . GLY D 1 263 ? 7.727 -24.817 -26.474 1.00 17.20 241 GLY D C 1
ATOM 7186 O O . GLY D 1 263 ? 7.382 -24.464 -27.590 1.00 17.61 241 GLY D O 1
ATOM 7187 N N . TYR D 1 264 ? 8.410 -24.010 -25.657 1.00 16.09 242 TYR D N 1
ATOM 7188 C CA . TYR D 1 264 ? 8.703 -22.633 -26.046 1.00 15.35 242 TYR D CA 1
ATOM 7189 C C . TYR D 1 264 ? 10.177 -22.370 -26.308 1.00 14.28 242 TYR D C 1
ATOM 7190 O O . TYR D 1 264 ? 10.513 -21.331 -26.878 1.00 14.92 242 TYR D O 1
ATOM 7199 N N . ILE D 1 265 ? 11.060 -23.277 -25.900 1.00 13.46 243 ILE D N 1
ATOM 7200 C CA . ILE D 1 265 ? 12.484 -23.086 -26.145 1.00 12.31 243 ILE D CA 1
ATOM 7201 C C . ILE D 1 265 ? 12.785 -23.390 -27.622 1.00 12.34 243 ILE D C 1
ATOM 7202 O O . ILE D 1 265 ? 12.489 -24.478 -28.117 1.00 11.25 243 ILE D O 1
ATOM 7207 N N . ASN D 1 266 ? 13.340 -22.405 -28.321 1.00 11.40 244 ASN D N 1
ATOM 7208 C CA . ASN D 1 266 ? 13.614 -22.541 -29.740 1.00 11.77 244 ASN D CA 1
ATOM 7209 C C . ASN D 1 266 ? 14.711 -21.588 -30.170 1.00 10.99 244 ASN D C 1
ATOM 7210 O O . ASN D 1 266 ? 14.757 -20.450 -29.709 1.00 11.54 244 ASN D O 1
ATOM 7215 N N . GLY D 1 267 ? 15.577 -22.041 -31.064 1.00 10.19 245 GLY D N 1
ATOM 7216 C CA . GLY D 1 267 ? 16.642 -21.209 -31.577 1.00 10.50 245 GLY D CA 1
ATOM 7217 C C . GLY D 1 267 ? 17.715 -20.858 -30.551 1.00 10.47 245 GLY D C 1
ATOM 7218 O O . GLY D 1 267 ? 18.426 -19.858 -30.696 1.00 10.30 245 GLY D O 1
ATOM 7219 N N . GLU D 1 268 ? 17.818 -21.678 -29.512 1.00 11.57 246 GLU D N 1
ATOM 7220 C CA . GLU D 1 268 ? 18.642 -21.378 -28.346 1.00 11.90 246 GLU D CA 1
ATOM 7221 C C . GLU D 1 268 ? 19.807 -22.360 -28.247 1.00 11.70 246 GLU D C 1
ATOM 7222 O O . GLU D 1 268 ? 19.689 -23.544 -28.592 1.00 11.42 246 GLU D O 1
ATOM 7228 N N . VAL D 1 269 ? 20.926 -21.848 -27.777 1.00 11.01 247 VAL D N 1
ATOM 7229 C CA . VAL D 1 269 ? 22.088 -22.645 -27.438 1.00 10.91 247 VAL D CA 1
ATOM 7230 C C . VAL D 1 269 ? 22.214 -22.702 -25.899 1.00 11.78 247 VAL D C 1
ATOM 7231 O O . VAL D 1 269 ? 22.317 -21.660 -25.229 1.00 11.83 247 VAL D O 1
ATOM 7235 N N . MET D 1 270 ? 22.197 -23.906 -25.354 1.00 12.15 248 MET D N 1
ATOM 7236 C CA . MET D 1 270 ? 22.309 -24.112 -23.917 1.00 12.88 248 MET D CA 1
ATOM 7237 C C . MET D 1 270 ? 23.717 -24.555 -23.532 1.00 12.84 248 MET D C 1
ATOM 7238 O O . MET D 1 270 ? 24.140 -25.671 -23.870 1.00 12.74 248 MET D O 1
ATOM 7243 N N . ARG D 1 271 ? 24.424 -23.714 -22.791 1.00 12.46 249 ARG D N 1
ATOM 7244 C CA . ARG D 1 271 ? 25.732 -24.104 -22.234 1.00 13.13 249 ARG D CA 1
ATOM 7245 C C . ARG D 1 271 ? 25.526 -25.099 -21.091 1.00 13.57 249 ARG D C 1
ATOM 7246 O O . ARG D 1 271 ? 24.723 -24.851 -20.205 1.00 14.95 249 ARG D O 1
ATOM 7254 N N . LEU D 1 272 ? 26.243 -26.220 -21.119 1.00 13.39 250 LEU D N 1
ATOM 7255 C CA . LEU D 1 272 ? 26.119 -27.268 -20.094 1.00 13.66 250 LEU D CA 1
ATOM 7256 C C . LEU D 1 272 ? 27.547 -27.587 -19.660 1.00 13.57 250 LEU D C 1
ATOM 7257 O O . LEU D 1 272 ? 28.182 -28.470 -20.228 1.00 13.34 250 LEU D O 1
ATOM 7262 N N . ASP D 1 273 ? 28.056 -26.837 -18.683 1.00 13.27 251 ASP D N 1
ATOM 7263 C CA . ASP D 1 273 ? 29.497 -26.776 -18.452 1.00 13.19 251 ASP D CA 1
ATOM 7264 C C . ASP D 1 273 ? 29.969 -26.519 -17.018 1.00 13.50 251 ASP D C 1
ATOM 7265 O O . ASP D 1 273 ? 31.157 -26.241 -16.816 1.00 13.91 251 ASP D O 1
ATOM 7270 N N . GLY D 1 274 ? 29.079 -26.612 -16.019 1.00 13.76 252 GLY D N 1
ATOM 7271 C CA . GLY D 1 274 ? 29.474 -26.347 -14.626 1.00 13.85 252 GLY D CA 1
ATOM 7272 C C . GLY D 1 274 ? 30.081 -24.959 -14.438 1.00 14.40 252 GLY D C 1
ATOM 7273 O O . GLY D 1 274 ? 30.862 -24.732 -13.500 1.00 15.20 252 GLY D O 1
ATOM 7274 N N . ALA D 1 275 ? 29.641 -24.016 -15.278 1.00 13.81 253 ALA D N 1
ATOM 7275 C CA . ALA D 1 275 ? 30.118 -22.632 -15.307 1.00 13.86 253 ALA D CA 1
ATOM 7276 C C . ALA D 1 275 ? 31.561 -22.466 -15.813 1.00 13.95 253 ALA D C 1
ATOM 7277 O O . ALA D 1 275 ? 32.132 -21.383 -15.702 1.00 13.67 253 ALA D O 1
ATOM 7279 N N . GLN D 1 276 ? 32.131 -23.519 -16.392 1.00 14.42 254 GLN D N 1
ATOM 7280 C CA . GLN D 1 276 ? 33.437 -23.433 -17.003 1.00 14.80 254 GLN D CA 1
ATOM 7281 C C . GLN D 1 276 ? 33.456 -22.417 -18.144 1.00 15.37 254 GLN D C 1
ATOM 7282 O O . GLN D 1 276 ? 32.515 -22.338 -18.920 1.00 14.44 254 GLN D O 1
ATOM 7288 N N . ARG D 1 277 ? 34.553 -21.669 -18.240 1.00 16.20 255 ARG D N 1
ATOM 7289 C CA . ARG D 1 277 ? 34.898 -20.922 -19.460 1.00 17.34 255 ARG D CA 1
ATOM 7290 C C . ARG D 1 277 ? 36.287 -21.394 -19.915 1.00 17.83 255 ARG D C 1
ATOM 7291 O O . ARG D 1 277 ? 37.232 -21.283 -19.151 1.00 18.31 255 ARG D O 1
ATOM 7299 N N . PHE D 1 278 ? 36.407 -21.948 -21.129 1.00 18.22 256 PHE D N 1
ATOM 7300 C CA . PHE D 1 278 ? 37.704 -22.526 -21.579 1.00 19.19 256 PHE D CA 1
ATOM 7301 C C . PHE D 1 278 ? 38.830 -21.492 -21.554 1.00 20.24 256 PHE D C 1
ATOM 7302 O O . PHE D 1 278 ? 38.696 -20.382 -22.086 1.00 19.61 256 PHE D O 1
ATOM 7310 N N . THR D 1 279 ? 39.948 -21.860 -20.945 1.00 21.10 257 THR D N 1
ATOM 7311 C CA . THR D 1 279 ? 41.166 -21.055 -21.015 1.00 22.05 257 THR D CA 1
ATOM 7312 C C . THR D 1 279 ? 41.901 -21.365 -22.345 1.00 22.40 257 THR D C 1
ATOM 7313 O O . THR D 1 279 ? 41.504 -22.286 -23.066 1.00 21.74 257 THR D O 1
ATOM 7317 N N . PRO D 1 280 ? 42.940 -20.577 -22.696 1.00 23.21 258 PRO D N 1
ATOM 7318 C CA . PRO D 1 280 ? 43.606 -20.842 -23.992 1.00 24.30 258 PRO D CA 1
ATOM 7319 C C . PRO D 1 280 ? 44.201 -22.245 -24.113 1.00 26.09 258 PRO D C 1
ATOM 7320 O O . PRO D 1 280 ? 44.129 -22.859 -25.179 1.00 25.47 258 PRO D O 1
ATOM 7324 N N . LYS D 1 281 ? 44.788 -22.721 -23.019 1.00 28.69 259 LYS D N 1
ATOM 7325 C CA . LYS D 1 281 ? 45.389 -24.050 -22.934 1.00 31.37 259 LYS D CA 1
ATOM 7326 C C . LYS D 1 281 ? 44.951 -24.658 -21.614 1.00 33.15 259 LYS D C 1
ATOM 7327 O O . LYS D 1 281 ? 43.762 -24.855 -21.327 1.00 34.01 259 LYS D O 1
#

Organism: Mycobacterium avium (strain 104) (NCBI:txid243243)

Foldseek 3Di:
DDPLAVQEAEEEELCLFFLNVLLQVLSLVVPHQYEDEEQPVVSQCVSQVVSPDSYYYQDADLLDLVRLVVSCVVRVVNGQYAEYEYDNDAAQFQAACQHPVRRGDDVVSLVVLLSRQASSQVSNCVNSLVSLLPADDDPVQASHEYEYEAALCCVFPAGRRPSNNVNRVNVLVVFLVVLVVCVVSRYAGEYEHEYAADTPNSCVVDDVVQQVSLVQAQPPSHHHYSNQSSVVSVCRGPDRPDGSYYHYHYNPGRDDRD/DPPLQVQEAEEEEQLLFFLNVLLQVLSLVNPHQYEDEYQPVVSQCVSQVVSPDSYYYQDADLLDLVSLVVSCVVRVVNGQYAEYEYDDDDDADFAACQHPVRDGPDVVRLVVLLCRQASSQVSNVVNSLVSLLPADADPVQASFEYEHEAALCLVQPAGSGVSSNVNSVNVLVVFLVVLVVCVVSRYAYEYEHEYAADTPVCPPPDPVVQQVQLVQQQPPSGHHYSNQSSVVSVCRGPDRPDGSYYHYHYNPGRDDRD/DDPLQVQEAEEEELCLFFLNVLLQVLSVVVPHQYEYEYQPPVSQVVSQVVSPDSYHYQDADLLDLVRLVVSCVVRVVSGQYAEYEYDNDDFFAACQHPVRRGDDVVVLVVLLSRQASSQVSNCVSSLVSLLPADADPVQASFEYEYEAALCCVFPAGRGPSSVVNRVNVLVVFLVVLVVSVVSRYAYEYEHEYFACTVVNVVDCQQVSLVQAQPPSGHHYSNLSSVVSVCRGPDRPDGSYYHYHYNPGRDDRD/DPPLAVQEAEEEELLLFFLNVLLQVVSVVVPHQYEDEYQPPVSQCVSQVVSPDSYYYQDADLLDLVSLVVSCVVRVVSGQYAEYEYDNDDAAQQAACQHPVRDGDDVVRLVVLLSRQASSQVSNVVNSLVSQLPADADPVQASHEYEYEAALCCVFNAGRRVSSNVNRVNVLVVFLVVQVVCVVSRYAGEYEHEYAACTVVNVPCQQVRLVQQQPPSGHHYSNLSSVVSVCRGPDRPDGSYYHYHYNPGRDDRD

InterPro domains:
  IPR002347 Short-chain dehydrogenase/reductase SDR [PF13561] (17-252)
  IPR002347 Short-chain dehydrogenase/reductase SDR [PR00081] (10-27)
  IPR002347 Short-chain dehydrogenase/reductase SDR [PR00081] (139-155)
  IPR002347 Short-chain dehydrogenase/reductase SDR [PR00081] (165-184)
  IPR002347 Short-chain dehydrogenase/reductase SDR [PR00081] (186-203)
  IPR002347 Short-chain dehydrogenase/reductase SDR [PR00081] (220-240)
  IPR020904 Short-chain dehydrogenase/reductase, conserved site [PS00061] (152-180)
  IPR036291 NAD(P)-binding domain superfamily [SSF51735] (6-253)

CATH classification: 3.40.50.720

Radius of gyration: 27.82 Å; Cα contacts (8 Å, |Δi|>4): 2783; chains: 4; bounding box: 67×83×74 Å

Nearest PDB structures (foldseek):
  3ppi-assembly1_C  TM=1.004E+00  e=1.128E-52  Mycobacterium avium 104
  3ppi-assembly1_B  TM=9.999E-01  e=3.376E-48  Mycobacterium avium 104
  4xgn-assembly2_G  TM=9.592E-01  e=3.305E-29  Burkholderia thailandensis E264
  1uay-assembly1_B-2  TM=9.502E-01  e=1.850E-27  Thermus thermophilus HB8
  1uay-assembly1_A-2  TM=9.330E-01  e=5.895E-27  Thermus thermophilus HB8

Solvent-accessible surface area: 32987 Å² total; per-residue (Å²): 120,72,87,66,0,60,64,3,0,0,4,0,2,12,0,1,22,16,23,1,32,6,0,0,84,83,0,21,82,35,21,0,5,0,0,0,2,24,115,48,55,88,101,0,40,60,4,8,116,114,36,33,132,96,3,80,43,26,64,7,60,9,68,37,82,115,23,3,75,52,1,7,120,24,0,54,155,40,26,73,0,22,2,1,0,3,6,22,52,38,110,11,48,80,18,80,0,19,64,250,122,38,44,36,0,87,36,42,11,0,37,58,6,0,61,70,4,0,13,0,3,4,3,4,2,6,7,0,0,18,19,0,23,82,7,138,53,68,122,91,29,15,54,1,0,2,0,1,10,2,6,0,3,5,88,13,0,44,56,10,48,1,2,43,0,0,0,6,5,0,0,25,4,0,1,8,0,2,0,2,5,1,10,87,16,3,0,0,0,0,0,0,0,7,11,9,7,100,25,98,43,39,69,90,56,34,153,160,34,26,66,62,72,25,89,40,1,10,16,6,123,78,20,0,45,30,100,24,0,2,37,0,0,3,13,1,0,31,4,16,0,0,0,3,11,18,0,22,0,0,0,1,7,36,21,38,30,111,120,74,78,72,0,117,64,2,0,0,3,0,2,13,0,1,20,13,24,1,31,7,0,0,83,80,0,19,80,24,17,0,3,0,0,0,2,24,110,45,38,146,95,0,40,64,4,8,116,114,36,31,135,95,3,80,44,25,63,5,62,9,71,40,81,109,23,2,78,53,0,13,108,21,0,47,124,44,22,71,0,22,2,0,0,3,15,21,50,47,194,61,119,65,49,80,0,20,57,119,122,39,42,32,4,86,38,48,42,4,39,61,28,0,64,53,23,0,12,0,4,1,3,4,3,6,7,0,0,19,19,0,26,76,5,133,57,68,122,92,30,19,58,1,0,1,0,1,11,2,6,0,3,5,89,14,0,39,50,6,62,1,19,66,0,0,0,8,4,0,0,24,5,1,0,8,0,2,0,2,3,2,8,82,16,3,0,1,1,0,0,0,0,7,11,12,12,132,37,91,91,39,92,114,46,40,91,87,44,71,58,70,68,22,94,30,1,9,17,6,114,78,15,0,45,28,103,24,0,1,35,0,0,4,14,1,1,32,3,18,0,0,0,3,10,19,0,22,0,0,0,1,7,37,21,34,33,120,126,61,158,68,1,108,58,4,0,0,4,0,1,12,0,1,19,14,21,1,31,6,0,0,82,84,0,20,83,29,15,0,3,0,0,0,2,24,117,51,55,91,100,0,40,62,3,8,115,112,37,33,138,86,5,82,35,24,65,5,61,11,66,38,83,111,25,2,80,55,0,12,107,20,0,46,138,53,26,69,0,21,2,0,1,3,9,21,51,107,200,52,54,58,0,16,52,199,120,36,42,35,3,85,40,36,40,4,36,151,30,0,60,65,16,0,11,0,3,1,1,5,3,6,7,0,0,19,19,0,25,79,6,134,59,67,122,92,30,16,55,0,0,2,0,0,12,2,7,0,4,5,86,13,0,40,51,6,60,1,21,63,0,0,0,8,4,0,0,25,4,0,0,8,0,2,0,2,3,2,9,83,16,3,0,1,0,0,0,0,0,7,13,14,8,88,37,92,158,54,103,132,88,74,50,63,76,86,17,89,37,2,8,15,5,120,77,12,0,45,33,101,22,0,1,35,0,0,3,14,0,1,32,3,16,0,0,0,3,10,18,0,22,0,0,0,0,8,36,20,33,30,121,121,72,83,66,0,59,63,3,0,0,3,0,2,12,0,1,21,14,21,1,31,6,0,0,84,82,0,20,82,35,22,0,4,0,0,0,2,21,114,50,53,153,98,0,110,56,4,8,86,114,36,30,134,98,4,76,38,25,62,5,62,10,63,40,85,112,24,3,72,52,1,8,122,24,0,50,157,42,24,71,0,22,1,0,0,4,6,21,54,62,86,15,49,82,18,79,1,19,65,118,120,39,42,35,0,88,38,43,11,0,36,59,7,0,60,71,4,0,10,0,3,3,1,4,3,5,7,0,0,18,19,0,24,80,6,133,57,66,120,91,31,16,56,1,0,2,0,1,11,2,7,0,3,5,85,13,0,42,53,9,46,1,2,43,0,0,0,8,4,0,0,24,4,0,1,8,0,2,0,3,3,3,9,84,16,3,0,1,0,0,0,0,0,8,11,13,9,96,38,88,141,44,84,133,116,78,79,74,97,14,86,36,1,8,17,5,120,76,9,0,48,33,102,24,0,2,36,0,0,3,13,0,1,32,3,16,0,0,0,3,9,19,0,22,0,0,0,0,10,35,23,36,29,113

Secondary structure (DSSP, 8-state):
--GGGTTEEEEEETTTSHHHHHHHHHHHHTT-EEEEEES-HHHHHHHHHHH-TTEEEEE--TT-HHHHHHHHHHHTTSSEEEEEEE----------SB-TTSPBPPHHHHHHHHIIIIIHHHHHHHHHHHHHHTSPPPTTS--EEEEEE--GGGTS--TT-HHHHHHHHHHHHHHHHHHHHHGGGTEEEEEEEE-SB--HHHHTT-HHHHHHHHHT--SSSSPBPHHHHHHHHHHHHH-SS--S-EEEESTT------/--GGGTTEEEEEETTTSHHHHHHHHHHHHTT-EEEEEES-HHHHHHHHHHH-TTEEEEE--TT-HHHHHHHHHHHHHHSEEEEEEE----------SB-TTSPBPPHHHHHHHHIIIIIHHHHHHHHHHHHHTTSPPPTTS--EEEEEE--GGGTS--TT-HHHHHHHHHHHHHHHHHHHHHGGGTEEEEEEEE-SB--GGGTT--HHHHHHHHHT--SSSSPBPHHHHHHHHHHHHH-SS--S-EEEESTT------/--GGGTTEEEEEETTTSHHHHHHHHHHHHTT-EEEEEES-HHHHHHHHHHH-TTEEEEE--TT-HHHHHHHHHHHTTTSEEEEEEE--------SB-TTSPBPPHHHHHHHHIIIIIHHHHHHHHHHHHHTTSPPPTTS--EEEEEE--THHHHPPTT-HHHHHHHHHHHHHHHHHHHHHGGGTEEEEEEEE-SB--GGG---THHHHHTT--SSSSPBPHHHHHHHHHHHHH-TT--S-EEEESTT------/--GGGTTEEEEEETTTSHHHHHHHHHHHHTT-EEEEEES-HHHHHHHHHHH-TTEEEEE--TT-HHHHHHHHHHHHTTSEEEEEEE----------SB-TTSPBPPHHHHHHHHIIIIIHHHHHHHHHHHHHHTSPPPTTS--EEEEEE--GGGTS--TT-HHHHHHHHHHHHHHHHHHHHHGGGTEEEEEEEE-SB--GGGG--HHHHHTT--SSSSPBPHHHHHHHHHHHHH-SS--S-EEEESTT------